Protein AF-0000000077430420 (afdb_homodimer)

Secondary structure (DSSP, 8-state):
-----------------------TTSGGGGGGS-----------------------SS----S-GGGSSEEE---SS-GGG-SEEESSTTSPPP--HHHHHHHHHHHHHS---TTT----SSGGGTT-EEEEEESHHHHHHHHHHHHHHHHTSSS-S-PPPSSS-SPP---TTSSSEEEE--TTSSS--SSSS-S-TTTTT---TTS-HHHHHHHHHHHHHHHHHSTTTTS-EEEEEGGGTEEEEEEE-SSSS-GGGGGGGTT-TT--S--SHHHHIIIIIHHHHHHHHHHHHHHHTTGGGTTHHHHHHTTSSS--------THHHHTTS-TTSSS---SEEEE--HHHHHHHHHHHHHHHHTPPP-SSS-TTTT-PPPHHHHHHHHHHHHHHHHHHHHHS--HHHHHHHHHHHTT----TTGGG---PPEEEEEPPP-PSS-SSS-HHHHHHHHHHHHHIIIIITTS----S---HHHHHHHHHHHHHEEEE-HHHHTTT-GGGBSSSS-B-IIIIIHHHHHHHHHHHHHHHHHHHHHHHHT-/-----------------------TTSGGGGGGS-----------------------SS----S-GGGSSEEE---SS-GGG-SEEESSTTSPPP--HHHHHHHHHHHHHS---TTT----SSGGGTT-EEEEEESHHHHHHHHHHHHHHHHTSSS-S-PPPSSS-SPP---TTSSSEEEE--TTSS----S-SSS-TTTTT---TTS-HHHHHHHHHHHHHHHHHSTTTTS-EEEEEGGGTEEEEEEE-SSSS-GGGGGGGTT-TT--S--SHHHHIIIIIHHHHHHHHHHHHHHHTTGGGTTHHHHHHTTSSS--------THHHHTTS-TTSSS---SEEEE--HHHHHHHHHHHHHHHHTPPP-SSS-TTTT-PPPHHHHHHHHHHHHHHHHHHHHHS--HHHHHHHHHHHTT----TTGGG---PPEEEEEPPP-PSS-SSS-HHHHHHHHHHHHHIIIIITTS----S---HHHHHHHHHHHHHEEEE-HHHHTTT-GGGBSSSS-B-IIIIIHHHHHHHHHHHHHHHHHHHHHHHHT-

Structure (mmCIF, N/CA/C/O backbone):
data_AF-0000000077430420-model_v1
#
loop_
_entity.id
_entity.type
_entity.pdbx_description
1 polymer 'Uncharacterized protein'
#
loop_
_atom_site.group_PDB
_atom_site.id
_atom_site.type_symbol
_atom_site.label_atom_id
_atom_site.label_alt_id
_atom_site.label_comp_id
_atom_site.label_asym_id
_atom_site.label_entity_id
_atom_site.label_seq_id
_atom_site.pdbx_PDB_ins_code
_atom_site.Cartn_x
_atom_site.Cartn_y
_atom_site.Cartn_z
_atom_site.occupancy
_atom_site.B_iso_or_equiv
_atom_site.auth_seq_id
_atom_site.auth_comp_id
_atom_site.auth_asym_id
_atom_site.auth_atom_id
_atom_site.pdbx_PDB_model_num
ATOM 1 N N . MET A 1 1 ? -30.703 -4.188 -55.469 1 21.62 1 MET A N 1
ATOM 2 C CA . MET A 1 1 ? -31.484 -5.059 -54.594 1 21.62 1 MET A CA 1
ATOM 3 C C . MET A 1 1 ? -31.562 -4.5 -53.188 1 21.62 1 MET A C 1
ATOM 5 O O . MET A 1 1 ? -30.531 -4.094 -52.625 1 21.62 1 MET A O 1
ATOM 9 N N . GLU A 1 2 ? -32.75 -4.137 -52.625 1 20.7 2 GLU A N 1
ATOM 10 C CA . GLU A 1 2 ? -33.375 -3.219 -51.688 1 20.7 2 GLU A CA 1
ATOM 11 C C . GLU A 1 2 ? -33.125 -3.67 -50.25 1 20.7 2 GLU A C 1
ATOM 13 O O . GLU A 1 2 ? -33.562 -4.758 -49.844 1 20.7 2 GLU A O 1
ATOM 18 N N . LYS A 1 3 ? -31.875 -3.406 -49.688 1 22.44 3 LYS A N 1
ATOM 19 C CA . LYS A 1 3 ? -31.109 -3.887 -48.531 1 22.44 3 LYS A CA 1
ATOM 20 C C . LYS A 1 3 ? -31.859 -3.65 -47.25 1 22.44 3 LYS A C 1
ATOM 22 O O . LYS A 1 3 ? -32.031 -2.506 -46.812 1 22.44 3 LYS A O 1
ATOM 27 N N . GLU A 1 4 ? -33.031 -4.453 -46.906 1 20.36 4 GLU A N 1
ATOM 28 C CA . GLU A 1 4 ? -34.125 -4.418 -45.969 1 20.36 4 GLU A CA 1
ATOM 29 C C . GLU A 1 4 ? -33.656 -4.211 -44.531 1 20.36 4 GLU A C 1
ATOM 31 O O . GLU A 1 4 ? -32.625 -4.762 -44.125 1 20.36 4 GLU A O 1
ATOM 36 N N . GLY A 1 5 ? -34.156 -3.211 -43.75 1 19.45 5 GLY A N 1
ATOM 37 C CA . GLY A 1 5 ? -34.094 -2.316 -42.594 1 19.45 5 GLY A CA 1
ATOM 38 C C . GLY A 1 5 ? -34.469 -2.982 -41.281 1 19.45 5 GLY A C 1
ATOM 39 O O . GLY A 1 5 ? -35.594 -3.494 -41.156 1 19.45 5 GLY A O 1
ATOM 40 N N . TRP A 1 6 ? -33.562 -3.775 -40.531 1 18.42 6 TRP A N 1
ATOM 41 C CA . TRP A 1 6 ? -33.75 -4.711 -39.406 1 18.42 6 TRP A CA 1
ATOM 42 C C . TRP A 1 6 ? -34.5 -4.062 -38.25 1 18.42 6 TRP A C 1
ATOM 44 O O . TRP A 1 6 ? -34.125 -3.012 -37.75 1 18.42 6 TRP A O 1
ATOM 54 N N . LYS A 1 7 ? -35.844 -4.242 -38.156 1 18.78 7 LYS A N 1
ATOM 55 C CA . LYS A 1 7 ? -36.875 -3.674 -37.312 1 18.78 7 LYS A CA 1
ATOM 56 C C . LYS A 1 7 ? -36.656 -4.012 -35.844 1 18.78 7 LYS A C 1
ATOM 58 O O . LYS A 1 7 ? -36.219 -5.121 -35.531 1 18.78 7 LYS A O 1
ATOM 63 N N . GLU A 1 8 ? -36.75 -3.066 -34.812 1 18.92 8 GLU A N 1
ATOM 64 C CA . GLU A 1 8 ? -36.5 -2.791 -33.375 1 18.92 8 GLU A CA 1
ATOM 65 C C . GLU A 1 8 ? -37.5 -3.537 -32.5 1 18.92 8 GLU A C 1
ATOM 67 O O . GLU A 1 8 ? -38.719 -3.32 -32.625 1 18.92 8 GLU A O 1
ATOM 72 N N . PRO A 1 9 ? -37.406 -4.898 -32.156 1 19.58 9 PRO A N 1
ATOM 73 C CA . PRO A 1 9 ? -38.531 -5.625 -31.594 1 19.58 9 PRO A CA 1
ATOM 74 C C . PRO A 1 9 ? -39.031 -5.027 -30.281 1 19.58 9 PRO A C 1
ATOM 76 O O . PRO A 1 9 ? -38.25 -4.395 -29.562 1 19.58 9 PRO A O 1
ATOM 79 N N . SER A 1 10 ? -40.344 -4.754 -30.047 1 18.23 10 SER A N 1
ATOM 80 C CA . SER A 1 10 ? -41.25 -4.066 -29.125 1 18.23 10 SER A CA 1
ATOM 81 C C . SER A 1 10 ? -41.312 -4.781 -27.781 1 18.23 10 SER A C 1
ATOM 83 O O . SER A 1 10 ? -41.562 -5.988 -27.719 1 18.23 10 SER A O 1
ATOM 85 N N . LEU A 1 11 ? -40.656 -4.293 -26.656 1 18 11 LEU A N 1
ATOM 86 C CA . LEU A 1 11 ? -40.406 -4.664 -25.266 1 18 11 LEU A CA 1
ATOM 87 C C . LEU A 1 11 ? -41.719 -4.816 -24.484 1 18 11 LEU A C 1
ATOM 89 O O . LEU A 1 11 ? -41.781 -4.43 -23.312 1 18 11 LEU A O 1
ATOM 93 N N . GLU A 1 12 ? -42.812 -5.086 -25.062 1 17.66 12 GLU A N 1
ATOM 94 C CA . GLU A 1 12 ? -44.094 -4.91 -24.391 1 17.66 12 GLU A CA 1
ATOM 95 C C . GLU A 1 12 ? -44.188 -5.812 -23.172 1 17.66 12 GLU A C 1
ATOM 97 O O . GLU A 1 12 ? -44.656 -5.383 -22.109 1 17.66 12 GLU A O 1
ATOM 102 N N . GLU A 1 13 ? -44.219 -7.148 -23.266 1 17.09 13 GLU A N 1
ATOM 103 C CA . GLU A 1 13 ? -45.25 -7.945 -22.594 1 17.09 13 GLU A CA 1
ATOM 104 C C . GLU A 1 13 ? -44.875 -8.211 -21.141 1 17.09 13 GLU A C 1
ATOM 106 O O . GLU A 1 13 ? -45.531 -9.008 -20.469 1 17.09 13 GLU A O 1
ATOM 111 N N . ALA A 1 14 ? -43.688 -7.875 -20.625 1 17 14 ALA A N 1
ATOM 112 C CA . ALA A 1 14 ? -43.312 -8.672 -19.453 1 17 14 ALA A CA 1
ATOM 113 C C . ALA A 1 14 ? -44.156 -8.305 -18.234 1 17 14 ALA A C 1
ATOM 115 O O . ALA A 1 14 ? -43.906 -7.289 -17.594 1 17 14 ALA A O 1
ATOM 116 N N . GLY A 1 15 ? -45.406 -8.445 -18.234 1 16.88 15 GLY A N 1
ATOM 117 C CA . GLY A 1 15 ? -46.469 -8.047 -17.328 1 16.88 15 GLY A CA 1
ATOM 118 C C . GLY A 1 15 ? -46.25 -8.531 -15.914 1 16.88 15 GLY A C 1
ATOM 119 O O . GLY A 1 15 ? -46.156 -7.719 -14.984 1 16.88 15 GLY A O 1
ATOM 120 N N . GLN A 1 16 ? -46.844 -9.688 -15.305 1 16.81 16 GLN A N 1
ATOM 121 C CA . GLN A 1 16 ? -47.906 -9.75 -14.305 1 16.81 16 GLN A CA 1
ATOM 122 C C . GLN A 1 16 ? -47.344 -10.117 -12.938 1 16.81 16 GLN A C 1
ATOM 124 O O . GLN A 1 16 ? -47.844 -9.625 -11.906 1 16.81 16 GLN A O 1
ATOM 129 N N . SER A 1 17 ? -46.562 -11.273 -12.664 1 17.3 17 SER A N 1
ATOM 130 C CA . SER A 1 17 ? -46.969 -12.18 -11.602 1 17.3 17 SER A CA 1
ATOM 131 C C . SER A 1 17 ? -46.531 -11.656 -10.234 1 17.3 17 SER A C 1
ATOM 133 O O . SER A 1 17 ? -45.344 -11.469 -9.984 1 17.3 17 SER A O 1
ATOM 135 N N . GLN A 1 18 ? -47.25 -10.852 -9.305 1 17.19 18 GLN A N 1
ATOM 136 C CA . GLN A 1 18 ? -47.219 -10.055 -8.086 1 17.19 18 GLN A CA 1
ATOM 137 C C . GLN A 1 18 ? -46.938 -10.922 -6.859 1 17.19 18 GLN A C 1
ATOM 139 O O . GLN A 1 18 ? -46.562 -10.406 -5.801 1 17.19 18 GLN A O 1
ATOM 144 N N . GLN A 1 19 ? -47.344 -12.219 -6.77 1 16.88 19 GLN A N 1
ATOM 145 C CA . GLN A 1 19 ? -48.094 -12.531 -5.555 1 16.88 19 GLN A CA 1
ATOM 146 C C . GLN A 1 19 ? -47.188 -12.531 -4.332 1 16.88 19 GLN A C 1
ATOM 148 O O . GLN A 1 19 ? -47.438 -11.828 -3.352 1 16.88 19 GLN A O 1
ATOM 153 N N . ASN A 1 20 ? -46.906 -13.797 -3.547 1 17.22 20 ASN A N 1
ATOM 154 C CA . ASN A 1 20 ? -47.281 -14.297 -2.229 1 17.22 20 ASN A CA 1
ATOM 155 C C . ASN A 1 20 ? -46.094 -14.25 -1.257 1 17.22 20 ASN A C 1
ATOM 157 O O . ASN A 1 20 ? -45.344 -15.219 -1.155 1 17.22 20 ASN A O 1
ATOM 161 N N . ASN A 1 21 ? -45.156 -13.336 -1.229 1 17.12 21 ASN A N 1
ATOM 162 C CA . ASN A 1 21 ? -43.844 -13.516 -0.627 1 17.12 21 ASN A CA 1
ATOM 163 C C . ASN A 1 21 ? -43.906 -13.477 0.896 1 17.12 21 ASN A C 1
ATOM 165 O O . ASN A 1 21 ? -43.469 -12.516 1.518 1 17.12 21 ASN A O 1
ATOM 169 N N . GLY A 1 22 ? -45.031 -13.93 1.581 1 17.58 22 GLY A N 1
ATOM 170 C CA . GLY A 1 22 ? -45.344 -13.625 2.961 1 17.58 22 GLY A CA 1
ATOM 171 C C . GLY A 1 22 ? -44.312 -14.102 3.953 1 17.58 22 GLY A C 1
ATOM 172 O O . GLY A 1 22 ? -43.812 -13.312 4.762 1 17.58 22 GLY A O 1
ATOM 173 N N . SER A 1 23 ? -44.344 -15.406 4.559 1 18.11 23 SER A N 1
ATOM 174 C CA . SER A 1 23 ? -44.594 -15.891 5.914 1 18.11 23 SER A CA 1
ATOM 175 C C . SER A 1 23 ? -43.281 -16.172 6.641 1 18.11 23 SER A C 1
ATOM 177 O O . SER A 1 23 ? -43.25 -16.281 7.867 1 18.11 23 SER A O 1
ATOM 179 N N . ILE A 1 24 ? -42.219 -16.766 6.047 1 17.95 24 ILE A N 1
ATOM 180 C CA . ILE A 1 24 ? -41.469 -17.75 6.816 1 17.95 24 ILE A CA 1
ATOM 181 C C . ILE A 1 24 ? -40.5 -17.016 7.77 1 17.95 24 ILE A C 1
ATOM 183 O O . ILE A 1 24 ? -39.281 -17.047 7.578 1 17.95 24 ILE A O 1
ATOM 187 N N . TYR A 1 25 ? -40.656 -15.742 8.164 1 18.77 25 TYR A N 1
ATOM 188 C CA . TYR A 1 25 ? -39.719 -14.953 8.945 1 18.77 25 TYR A CA 1
ATOM 189 C C . TYR A 1 25 ? -39.625 -15.461 10.383 1 18.77 25 TYR A C 1
ATOM 191 O O . TYR A 1 25 ? -38.875 -14.922 11.195 1 18.77 25 TYR A O 1
ATOM 199 N N . SER A 1 26 ? -40.656 -16.203 10.852 1 18.73 26 SER A N 1
ATOM 200 C CA . SER A 1 26 ? -40.938 -16.203 12.281 1 18.73 26 SER A CA 1
ATOM 201 C C . SER A 1 26 ? -39.844 -16.922 13.07 1 18.73 26 SER A C 1
ATOM 203 O O . SER A 1 26 ? -39.469 -16.469 14.148 1 18.73 26 SER A O 1
ATOM 205 N N . SER A 1 27 ? -39.625 -18.25 12.758 1 18.66 27 SER A N 1
ATOM 206 C CA . SER A 1 27 ? -39.344 -19.266 13.766 1 18.66 27 SER A CA 1
ATOM 207 C C . SER A 1 27 ? -37.906 -19.109 14.32 1 18.66 27 SER A C 1
ATOM 209 O O . SER A 1 27 ? -37.594 -19.703 15.344 1 18.66 27 SER A O 1
ATOM 211 N N . ILE A 1 28 ? -36.969 -18.703 13.492 1 17.86 28 ILE A N 1
ATOM 212 C CA . ILE A 1 28 ? -35.625 -19.125 13.891 1 17.86 28 ILE A CA 1
ATOM 213 C C . ILE A 1 28 ? -35.156 -18.328 15.109 1 17.86 28 ILE A C 1
ATOM 215 O O . ILE A 1 28 ? -34 -18.422 15.516 1 17.86 28 ILE A O 1
ATOM 219 N N . TYR A 1 29 ? -36.094 -17.531 15.711 1 19.05 29 TYR A N 1
ATOM 220 C CA . TYR A 1 29 ? -35.75 -16.672 16.844 1 19.05 29 TYR A CA 1
ATOM 221 C C . TYR A 1 29 ? -35.375 -17.5 18.062 1 19.05 29 TYR A C 1
ATOM 223 O O . TYR A 1 29 ? -34.594 -17.078 18.906 1 19.05 29 TYR A O 1
ATOM 231 N N . ASP A 1 30 ? -36.219 -18.531 18.266 1 19.25 30 ASP A N 1
ATOM 232 C CA . ASP A 1 30 ? -36.375 -19.047 19.625 1 19.25 30 ASP A CA 1
ATOM 233 C C . ASP A 1 30 ? -35.062 -19.656 20.125 1 19.25 30 ASP A C 1
ATOM 235 O O . ASP A 1 30 ? -34.844 -19.688 21.344 1 19.25 30 ASP A O 1
ATOM 239 N N . LEU A 1 31 ? -34.5 -20.531 19.266 1 18.16 31 LEU A N 1
ATOM 240 C CA . LEU A 1 31 ? -33.688 -21.547 19.906 1 18.16 31 LEU A CA 1
ATOM 241 C C . LEU A 1 31 ? -32.5 -20.938 20.609 1 18.16 31 LEU A C 1
ATOM 243 O O . LEU A 1 31 ? -31.734 -21.641 21.281 1 18.16 31 LEU A O 1
ATOM 247 N N . ILE A 1 32 ? -32.125 -19.719 20.266 1 19.44 32 ILE A N 1
ATOM 248 C CA . ILE A 1 32 ? -30.797 -19.297 20.734 1 19.44 32 ILE A CA 1
ATOM 249 C C . ILE A 1 32 ? -30.828 -19.125 22.25 1 19.44 32 ILE A C 1
ATOM 251 O O . ILE A 1 32 ? -29.984 -18.406 22.812 1 19.44 32 ILE A O 1
ATOM 255 N N . ASN A 1 33 ? -31.969 -19.438 22.828 1 18.75 33 ASN A N 1
ATOM 256 C CA . ASN A 1 33 ? -32.062 -18.906 24.172 1 18.75 33 ASN A CA 1
ATOM 257 C C . ASN A 1 33 ? -31.016 -19.531 25.094 1 18.75 33 ASN A C 1
ATOM 259 O O . ASN A 1 33 ? -30.359 -18.812 25.859 1 18.75 33 ASN A O 1
ATOM 263 N N . ASN A 1 34 ? -31.25 -20.797 25.578 1 17.89 34 ASN A N 1
ATOM 264 C CA . ASN A 1 34 ? -31.172 -21.156 26.984 1 17.89 34 ASN A CA 1
ATOM 265 C C . ASN A 1 34 ? -29.734 -21.484 27.406 1 17.89 34 ASN A C 1
ATOM 267 O O . ASN A 1 34 ? -29.484 -21.75 28.578 1 17.89 34 ASN A O 1
ATOM 271 N N . GLN A 1 35 ? -28.938 -22.219 26.609 1 18.64 35 GLN A N 1
ATOM 272 C CA . GLN A 1 35 ? -28.109 -23.156 27.344 1 18.64 35 GLN A CA 1
ATOM 273 C C . GLN A 1 35 ? -27.078 -22.438 28.203 1 18.64 35 GLN A C 1
ATOM 275 O O . GLN A 1 35 ? -26.625 -21.344 27.844 1 18.64 35 GLN A O 1
ATOM 280 N N . GLY A 1 36 ? -26.859 -22.922 29.531 1 19.05 36 GLY A N 1
ATOM 281 C CA . GLY A 1 36 ? -26.141 -22.625 30.75 1 19.05 36 GLY A CA 1
ATOM 282 C C . GLY A 1 36 ? -24.641 -22.453 30.531 1 19.05 36 GLY A C 1
ATOM 283 O O . GLY A 1 36 ? -23.969 -23.406 30.125 1 19.05 36 GLY A O 1
ATOM 284 N N . LEU A 1 37 ? -24.25 -21.344 30.031 1 19.61 37 LEU A N 1
ATOM 285 C CA . LEU A 1 37 ? -22.875 -21 29.672 1 19.61 37 LEU A CA 1
ATOM 286 C C . LEU A 1 37 ? -21.938 -21.297 30.828 1 19.61 37 LEU A C 1
ATOM 288 O O . LEU A 1 37 ? -21.953 -20.625 31.859 1 19.61 37 LEU A O 1
ATOM 292 N N . ARG A 1 38 ? -21.734 -22.672 31.047 1 18.03 38 ARG A N 1
ATOM 293 C CA . ARG A 1 38 ? -20.781 -23.062 32.094 1 18.03 38 ARG A CA 1
ATOM 294 C C . ARG A 1 38 ? -19.453 -22.344 31.906 1 18.03 38 ARG A C 1
ATOM 296 O O . ARG A 1 38 ? -18.984 -22.172 30.781 1 18.03 38 ARG A O 1
ATOM 303 N N . GLU A 1 39 ? -18.859 -21.672 32.906 1 19.08 39 GLU A N 1
ATOM 304 C CA . GLU A 1 39 ? -17.781 -20.75 33.25 1 19.08 39 GLU A CA 1
ATOM 305 C C . GLU A 1 39 ? -16.422 -21.391 33 1 19.08 39 GLU A C 1
ATOM 307 O O . GLU A 1 39 ? -15.391 -20.781 33.312 1 19.08 39 GLU A O 1
ATOM 312 N N . THR A 1 40 ? -16.312 -22.531 32.281 1 18.31 40 THR A N 1
ATOM 313 C CA . THR A 1 40 ? -15.047 -23.141 32.656 1 18.31 40 THR A CA 1
ATOM 314 C C . THR A 1 40 ? -13.867 -22.266 32.25 1 18.31 40 THR A C 1
ATOM 316 O O . THR A 1 40 ? -13.875 -21.656 31.172 1 18.31 40 THR A O 1
ATOM 319 N N . SER A 1 41 ? -12.852 -21.969 33.156 1 19.23 41 SER A N 1
ATOM 320 C CA . SER A 1 41 ? -11.68 -21.141 33.438 1 19.23 41 SER A CA 1
ATOM 321 C C . SER A 1 41 ? -10.523 -21.5 32.5 1 19.23 41 SER A C 1
ATOM 323 O O . SER A 1 41 ? -9.43 -20.953 32.625 1 19.23 41 SER A O 1
ATOM 325 N N . SER A 1 42 ? -10.656 -22.484 31.578 1 17.48 42 SER A N 1
ATOM 326 C CA . SER A 1 42 ? -9.336 -23 31.25 1 17.48 42 SER A CA 1
ATOM 327 C C . SER A 1 42 ? -8.508 -21.938 30.516 1 17.48 42 SER A C 1
ATOM 329 O O . SER A 1 42 ? -8.867 -21.5 29.422 1 17.48 42 SER A O 1
ATOM 331 N N . LYS A 1 43 ? -7.598 -21.203 31.203 1 21.88 43 LYS A N 1
ATOM 332 C CA . LYS A 1 43 ? -6.57 -20.172 31.094 1 21.88 43 LYS A CA 1
ATOM 333 C C . LYS A 1 43 ? -5.48 -20.594 30.109 1 21.88 43 LYS A C 1
ATOM 335 O O . LYS A 1 43 ? -4.57 -19.812 29.812 1 21.88 43 LYS A O 1
ATOM 340 N N . ASP A 1 44 ? -5.316 -21.859 29.812 1 18.52 44 ASP A N 1
ATOM 341 C CA . ASP A 1 44 ? -3.926 -22.281 29.641 1 18.52 44 ASP A CA 1
ATOM 342 C C . ASP A 1 44 ? -3.326 -21.688 28.375 1 18.52 44 ASP A C 1
ATOM 344 O O . ASP A 1 44 ? -2.283 -21.031 28.406 1 18.52 44 ASP A O 1
ATOM 348 N N . THR A 1 45 ? -3.148 -22.625 27.312 1 19.73 45 THR A N 1
ATOM 349 C CA . THR A 1 45 ? -1.874 -22.828 26.641 1 19.73 45 THR A CA 1
ATOM 350 C C . THR A 1 45 ? -1.729 -21.875 25.453 1 19.73 45 THR A C 1
ATOM 352 O O . THR A 1 45 ? -0.849 -22.062 24.609 1 19.73 45 THR A O 1
ATOM 355 N N . PHE A 1 46 ? -2.621 -21.109 25.328 1 19.92 46 PHE A N 1
ATOM 356 C CA . PHE A 1 46 ? -2.486 -20.406 24.047 1 19.92 46 PHE A CA 1
ATOM 357 C C . PHE A 1 46 ? -1.13 -19.719 23.953 1 19.92 46 PHE A C 1
ATOM 359 O O . PHE A 1 46 ? -0.943 -18.625 24.484 1 19.92 46 PHE A O 1
ATOM 366 N N . ASP A 1 47 ? -0.075 -20.547 23.938 1 18.58 47 ASP A N 1
ATOM 367 C CA . ASP A 1 47 ? 1.355 -20.266 24.016 1 18.58 47 ASP A CA 1
ATOM 368 C C . ASP A 1 47 ? 1.795 -19.359 22.859 1 1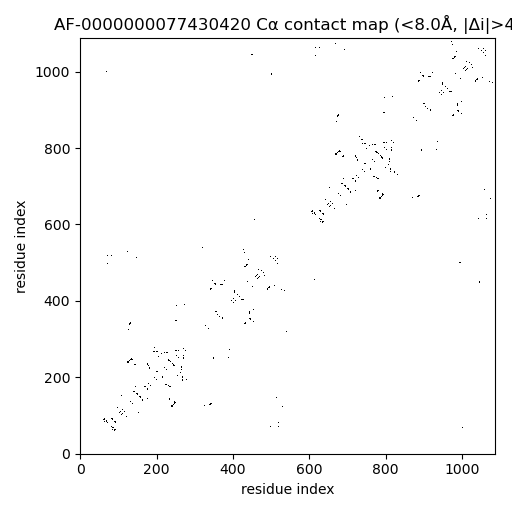8.58 47 ASP A C 1
ATOM 370 O O . ASP A 1 47 ? 2.438 -18.328 23.078 1 18.58 47 ASP A O 1
ATOM 374 N N . GLN A 1 48 ? 1.991 -20.047 21.641 1 18.47 48 GLN A N 1
ATOM 375 C CA . GLN A 1 48 ? 3.193 -19.719 20.875 1 18.47 48 GLN A CA 1
ATOM 376 C C . GLN A 1 48 ? 3.006 -18.438 20.078 1 18.47 48 GLN A C 1
ATOM 378 O O . GLN A 1 48 ? 2.408 -18.453 19 1 18.47 48 GLN A O 1
ATOM 383 N N . THR A 1 49 ? 2.514 -17.531 20.562 1 23.06 49 THR A N 1
ATOM 384 C CA . THR A 1 49 ? 2.594 -16.188 20 1 23.06 49 THR A CA 1
ATOM 385 C C . THR A 1 49 ? 4.008 -15.891 19.5 1 23.06 49 THR A C 1
ATOM 387 O O . THR A 1 49 ? 4.93 -15.727 20.297 1 23.06 49 THR A O 1
ATOM 390 N N . GLN A 1 50 ? 4.418 -16.5 18.406 1 20.47 50 GLN A N 1
ATOM 391 C CA . GLN A 1 50 ? 5.77 -16.172 17.969 1 20.47 50 GLN A CA 1
ATOM 392 C C . GLN A 1 50 ? 5.992 -14.664 17.969 1 20.47 50 GLN A C 1
ATOM 394 O O . GLN A 1 50 ? 5.445 -13.945 17.125 1 20.47 50 GLN A O 1
ATOM 399 N N . ARG A 1 51 ? 5.949 -14.102 18.969 1 23.27 51 ARG A N 1
ATOM 400 C CA . ARG A 1 51 ? 6.648 -12.883 19.359 1 23.27 51 ARG A CA 1
ATOM 401 C C . ARG A 1 51 ? 7.984 -12.766 18.625 1 23.27 51 ARG A C 1
ATOM 403 O O . ARG A 1 51 ? 8.797 -13.688 18.672 1 23.27 51 ARG A O 1
ATOM 410 N N . ILE A 1 52 ? 8.008 -12.016 17.641 1 23.47 52 ILE A N 1
ATOM 411 C CA . ILE A 1 52 ? 9.406 -11.789 17.266 1 23.47 52 ILE A CA 1
ATOM 412 C C . ILE A 1 52 ? 10.219 -11.477 18.531 1 23.47 52 ILE A C 1
ATOM 414 O O . ILE A 1 52 ? 9.969 -10.477 19.203 1 23.47 52 ILE A O 1
ATOM 418 N N . SER A 1 53 ? 10.445 -12.477 19.219 1 23.89 53 SER A N 1
ATOM 419 C CA . SER A 1 53 ? 11.508 -12.422 20.219 1 23.89 53 SER A CA 1
ATOM 420 C C . SER A 1 53 ? 12.695 -11.609 19.719 1 23.89 53 SER A C 1
ATOM 422 O O . SER A 1 53 ? 13.297 -11.938 18.703 1 23.89 53 SER A O 1
ATOM 424 N N . PHE A 1 54 ? 12.477 -10.359 20.094 1 24.17 54 PHE A N 1
ATOM 425 C CA . PHE A 1 54 ? 13.719 -9.594 19.984 1 24.17 54 PHE A CA 1
ATOM 426 C C . PHE A 1 54 ? 14.844 -10.281 20.75 1 24.17 54 PHE A C 1
ATOM 428 O O . PHE A 1 54 ? 14.891 -10.211 21.984 1 24.17 54 PHE A O 1
ATOM 435 N N . VAL A 1 55 ? 15.289 -11.477 20.438 1 25.56 55 VAL A N 1
ATOM 436 C CA . VAL A 1 55 ? 16.562 -11.977 20.938 1 25.56 55 VAL A CA 1
ATOM 437 C C . VAL A 1 55 ? 17.609 -10.867 20.875 1 25.56 55 VAL A C 1
ATOM 439 O O . VAL A 1 55 ? 17.594 -10.031 19.969 1 25.56 55 VAL A O 1
ATOM 442 N N . GLY A 1 56 ? 18.203 -10.484 21.984 1 27.25 56 GLY A N 1
ATOM 443 C CA . GLY A 1 56 ? 19.469 -9.797 22.203 1 27.25 56 GLY A CA 1
ATOM 444 C C . GLY A 1 56 ? 20.422 -9.891 21.031 1 27.25 56 GLY A C 1
ATOM 445 O O . GLY A 1 56 ? 20.391 -10.867 20.281 1 27.25 56 GLY A O 1
ATOM 446 N N . SER A 1 57 ? 20.859 -8.602 20.609 1 31.38 57 SER A N 1
ATOM 447 C CA . SER A 1 57 ? 21.797 -8.398 19.5 1 31.38 57 SER A CA 1
ATOM 448 C C . SER A 1 57 ? 22.922 -9.422 19.547 1 31.38 57 SER A C 1
ATOM 450 O O . SER A 1 57 ? 23.938 -9.219 20.203 1 31.38 57 SER A O 1
ATOM 452 N N . SER A 1 58 ? 22.688 -10.484 19.844 1 31 58 SER A N 1
ATOM 453 C CA . SER A 1 58 ? 23.688 -11.094 18.984 1 31 58 SER A CA 1
ATOM 454 C C . SER A 1 58 ? 23.5 -10.68 17.531 1 31 58 SER A C 1
ATOM 456 O O . SER A 1 58 ? 22.406 -10.227 17.156 1 31 58 SER A O 1
ATOM 458 N N . LYS A 1 59 ? 24.281 -10.703 16.594 1 36.25 59 LYS A N 1
ATOM 459 C CA . LYS A 1 59 ? 24.188 -10.461 15.156 1 36.25 59 LYS A CA 1
ATOM 460 C C . LYS A 1 59 ? 22.812 -10.867 14.625 1 36.25 59 LYS A C 1
ATOM 462 O O . LYS A 1 59 ? 22.547 -12.055 14.43 1 36.25 59 LYS A O 1
ATOM 467 N N . SER A 1 60 ? 21.578 -10.336 15.109 1 44.06 60 SER A N 1
ATOM 468 C CA . SER A 1 60 ? 20.219 -10.703 14.742 1 44.06 60 SER A CA 1
ATOM 469 C C . SER A 1 60 ? 20.094 -10.945 13.242 1 44.06 60 SER A C 1
ATOM 471 O O . SER A 1 60 ? 20.328 -10.039 12.438 1 44.06 60 SER A O 1
ATOM 473 N N . HIS A 1 61 ? 20.312 -11.953 12.727 1 54.59 61 HIS A N 1
ATOM 474 C CA . HIS A 1 61 ? 20.297 -12.547 11.398 1 54.59 61 HIS A CA 1
ATOM 475 C C . HIS A 1 61 ? 18.953 -12.289 10.703 1 54.59 61 HIS A C 1
ATOM 477 O O . HIS A 1 61 ? 17.891 -12.469 11.305 1 54.59 61 HIS A O 1
ATOM 483 N N . CYS A 1 62 ? 18.922 -11.547 9.727 1 74.56 62 CYS A N 1
ATOM 484 C CA . CYS A 1 62 ? 17.812 -11.375 8.789 1 74.56 62 CYS A CA 1
ATOM 485 C C . CYS A 1 62 ? 17.062 -12.688 8.594 1 74.56 62 CYS A C 1
ATOM 487 O O . CYS A 1 62 ? 17.594 -13.641 8.023 1 74.56 62 CYS A O 1
ATOM 489 N N . LYS A 1 63 ? 15.938 -12.812 9.281 1 78.12 63 LYS A N 1
ATOM 490 C CA . LYS A 1 63 ? 15.18 -14.055 9.188 1 78.12 63 LYS A CA 1
ATOM 491 C C . LYS A 1 63 ? 14.547 -14.211 7.812 1 78.12 63 LYS A C 1
ATOM 493 O O . LYS A 1 63 ? 14.633 -15.273 7.195 1 78.12 63 LYS A O 1
ATOM 498 N N . ASN A 1 64 ? 13.969 -13.164 7.301 1 92.38 64 ASN A N 1
ATOM 499 C CA . ASN A 1 64 ? 13.336 -13.156 5.988 1 92.38 64 ASN A CA 1
ATOM 500 C C . ASN A 1 64 ? 13.523 -11.82 5.281 1 92.38 64 ASN A C 1
ATOM 502 O O . ASN A 1 64 ? 12.891 -10.828 5.637 1 92.38 64 ASN A O 1
ATOM 506 N N . PRO A 1 65 ? 14.383 -11.805 4.324 1 95.12 65 PRO A N 1
ATOM 507 C CA . PRO A 1 65 ? 14.672 -10.539 3.656 1 95.12 65 PRO A CA 1
ATOM 508 C C . PRO A 1 65 ? 13.43 -9.891 3.045 1 95.12 65 PRO A C 1
ATOM 510 O O . PRO A 1 65 ? 13.375 -8.664 2.908 1 95.12 65 PRO A O 1
ATOM 513 N N . PHE A 1 66 ? 12.453 -10.664 2.707 1 96.56 66 PHE A N 1
ATOM 514 C CA . PHE A 1 66 ? 11.273 -10.141 2.031 1 96.56 66 PHE A CA 1
ATOM 515 C C . PHE A 1 66 ? 10.312 -9.508 3.029 1 96.56 66 PHE A C 1
ATOM 517 O O . PHE A 1 66 ? 9.32 -8.883 2.637 1 96.56 66 PHE A O 1
ATOM 524 N N . LYS A 1 67 ? 10.633 -9.656 4.301 1 93.62 67 LYS A N 1
ATOM 525 C CA . LYS A 1 67 ? 9.82 -9.047 5.348 1 93.62 67 LYS A CA 1
ATOM 526 C C . LYS A 1 67 ? 10.477 -7.77 5.875 1 93.62 67 LYS A C 1
ATOM 528 O O . LYS A 1 67 ? 9.875 -7.035 6.66 1 93.62 67 LYS A O 1
ATOM 533 N N . GLU A 1 68 ? 11.641 -7.496 5.402 1 93.88 68 GLU A N 1
ATOM 534 C CA . GLU A 1 68 ? 12.352 -6.285 5.801 1 93.88 68 GLU A CA 1
ATOM 535 C C . GLU A 1 68 ? 11.969 -5.102 4.918 1 93.88 68 GLU A C 1
ATOM 537 O O . GLU A 1 68 ? 11.648 -5.281 3.74 1 93.88 68 GLU A O 1
ATOM 542 N N . PHE A 1 69 ? 12.023 -3.949 5.516 1 95.25 69 PHE A N 1
ATOM 543 C CA . PHE A 1 69 ? 11.859 -2.76 4.691 1 95.25 69 PHE A CA 1
ATOM 544 C C . PHE A 1 69 ? 12.93 -2.695 3.611 1 95.25 69 PHE A C 1
ATOM 546 O O . PHE A 1 69 ? 14.094 -3.029 3.859 1 95.25 69 PHE A O 1
ATOM 553 N N . GLY A 1 70 ? 12.516 -2.387 2.467 1 96 70 GLY A N 1
ATOM 554 C CA . GLY A 1 70 ? 13.406 -2.352 1.32 1 96 70 GLY A CA 1
ATOM 555 C C . GLY A 1 70 ? 12.742 -1.824 0.062 1 96 70 GLY A C 1
ATOM 556 O O . GLY A 1 70 ? 11.805 -1.035 0.137 1 96 70 GLY A O 1
ATOM 557 N N . TYR A 1 71 ? 13.367 -2.068 -1.058 1 95.44 71 TYR A N 1
ATOM 558 C CA . TYR A 1 71 ? 12.828 -1.643 -2.346 1 95.44 71 TYR A CA 1
ATOM 559 C C . TYR A 1 71 ? 13.078 -2.701 -3.414 1 95.44 71 TYR A C 1
ATOM 561 O O . TYR A 1 71 ? 13.953 -3.553 -3.264 1 95.44 71 TYR A O 1
ATOM 569 N N . LEU A 1 72 ? 12.211 -2.703 -4.375 1 95.75 72 LEU A N 1
ATOM 570 C CA . LEU A 1 72 ? 12.398 -3.576 -5.527 1 95.75 72 LEU A CA 1
ATOM 571 C C . LEU A 1 72 ? 13.367 -2.959 -6.531 1 95.75 72 LEU A C 1
ATOM 573 O O . LEU A 1 72 ? 13.055 -1.943 -7.156 1 95.75 72 LEU A O 1
ATOM 577 N N . ASN A 1 73 ? 14.516 -3.605 -6.641 1 94.31 73 ASN A N 1
ATOM 578 C CA . ASN A 1 73 ? 15.508 -3.148 -7.605 1 94.31 73 ASN A CA 1
ATOM 579 C C . ASN A 1 73 ? 15.117 -3.508 -9.031 1 94.31 73 ASN A C 1
ATOM 581 O O . ASN A 1 73 ? 14.664 -4.625 -9.297 1 94.31 73 ASN A O 1
ATOM 585 N N . HIS A 1 74 ? 15.289 -2.541 -9.891 1 92 74 HIS A N 1
ATOM 586 C CA . HIS A 1 74 ? 15.062 -2.775 -11.312 1 92 74 HIS A CA 1
ATOM 587 C C . HIS A 1 74 ? 16.344 -2.607 -12.109 1 92 74 HIS A C 1
ATOM 589 O O . HIS A 1 74 ? 16.922 -1.515 -12.156 1 92 74 HIS A O 1
ATOM 595 N N . ASP A 1 75 ? 16.766 -3.658 -12.656 1 89.62 75 ASP A N 1
ATOM 596 C CA . ASP A 1 75 ? 17.938 -3.66 -13.531 1 89.62 75 ASP A CA 1
ATOM 597 C C . ASP A 1 75 ? 17.625 -4.309 -14.875 1 89.62 75 ASP A C 1
ATOM 599 O O . ASP A 1 75 ? 17.578 -5.539 -14.984 1 89.62 75 ASP A O 1
ATOM 603 N N . PRO A 1 76 ? 17.5 -3.498 -15.844 1 82.12 76 PRO A N 1
ATOM 604 C CA . PRO A 1 76 ? 17.141 -4.051 -17.141 1 82.12 76 PRO A CA 1
ATOM 605 C C . PRO A 1 76 ? 18.281 -4.84 -17.797 1 82.12 76 PRO A C 1
ATOM 607 O O . PRO A 1 76 ? 18.031 -5.66 -18.672 1 82.12 76 PRO A O 1
ATOM 610 N N . LEU A 1 77 ? 19.484 -4.598 -17.391 1 85 77 LEU A N 1
ATOM 611 C CA . LEU A 1 77 ? 20.641 -5.203 -18.031 1 85 77 LEU A CA 1
ATOM 612 C C . LEU A 1 77 ? 21 -6.535 -17.375 1 85 77 LEU A C 1
ATOM 614 O O . LEU A 1 77 ? 21.438 -7.465 -18.047 1 85 77 LEU A O 1
ATOM 618 N N . GLU A 1 78 ? 20.734 -6.539 -16.109 1 88.69 78 GLU A N 1
ATOM 619 C CA . GLU A 1 78 ? 21.047 -7.75 -15.359 1 88.69 78 GLU A CA 1
ATOM 620 C C . GLU A 1 78 ? 19.797 -8.305 -14.664 1 88.69 78 GLU A C 1
ATOM 622 O O . GLU A 1 78 ? 19.562 -8.016 -13.492 1 88.69 78 GLU A O 1
ATOM 627 N N . PRO A 1 79 ? 19.188 -9.242 -15.273 1 86.81 79 PRO A N 1
ATOM 628 C CA . PRO A 1 79 ? 17.891 -9.75 -14.781 1 86.81 79 PRO A CA 1
ATOM 629 C C . PRO A 1 79 ? 17.984 -10.297 -13.359 1 86.81 79 PRO A C 1
ATOM 631 O O . PRO A 1 79 ? 17.031 -10.164 -12.586 1 86.81 79 PRO A O 1
ATOM 634 N N . ILE A 1 80 ? 19.078 -10.867 -13 1 88.12 80 ILE A N 1
ATOM 635 C CA . ILE A 1 80 ? 19.234 -11.516 -11.703 1 88.12 80 ILE A CA 1
ATOM 636 C C . ILE A 1 80 ? 19.219 -10.461 -10.594 1 88.12 80 ILE A C 1
ATOM 638 O O . ILE A 1 80 ? 18.938 -10.773 -9.438 1 88.12 80 ILE A O 1
ATOM 642 N N . LYS A 1 81 ? 19.438 -9.219 -10.922 1 91.5 81 LYS A N 1
ATOM 643 C CA . LYS A 1 81 ? 19.531 -8.141 -9.938 1 91.5 81 LYS A CA 1
ATOM 644 C C . LYS A 1 81 ? 18.141 -7.566 -9.641 1 91.5 81 LYS A C 1
ATOM 646 O O . LYS A 1 81 ? 17.984 -6.797 -8.688 1 91.5 81 LYS A O 1
ATOM 651 N N . ASN A 1 82 ? 17.172 -7.945 -10.461 1 94.25 82 ASN A N 1
ATOM 652 C CA . ASN A 1 82 ? 15.789 -7.551 -10.172 1 94.25 82 ASN A CA 1
ATOM 653 C C . ASN A 1 82 ? 15.234 -8.297 -8.961 1 94.25 82 ASN A C 1
ATOM 655 O O . ASN A 1 82 ? 14.664 -9.383 -9.102 1 94.25 82 ASN A O 1
ATOM 659 N N . ASN A 1 83 ? 15.43 -7.699 -7.82 1 95.94 83 ASN A N 1
ATOM 660 C CA . ASN A 1 83 ? 15.117 -8.328 -6.539 1 95.94 83 ASN A CA 1
ATOM 661 C C . ASN A 1 83 ? 14.828 -7.293 -5.457 1 95.94 83 ASN A C 1
ATOM 663 O O . ASN A 1 83 ? 14.969 -6.094 -5.691 1 95.94 83 ASN A O 1
ATOM 667 N N . TRP A 1 84 ? 14.258 -7.809 -4.375 1 96.94 84 TRP A N 1
ATOM 668 C CA . TRP A 1 84 ? 14.031 -6.961 -3.209 1 96.94 84 TRP A CA 1
ATOM 669 C C . TRP A 1 84 ? 15.328 -6.711 -2.455 1 96.94 84 TRP A C 1
ATOM 671 O O . TRP A 1 84 ? 16.047 -7.652 -2.102 1 96.94 84 TRP A O 1
ATOM 681 N N . ILE A 1 85 ? 15.625 -5.461 -2.221 1 96.12 85 ILE A N 1
ATOM 682 C CA . ILE A 1 85 ? 16.844 -5.086 -1.519 1 96.12 85 ILE A CA 1
ATOM 683 C C . ILE A 1 85 ? 16.5 -4.457 -0.172 1 96.12 85 ILE A C 1
ATOM 685 O O . ILE A 1 85 ? 16 -3.328 -0.117 1 96.12 85 ILE A O 1
ATOM 689 N N . PRO A 1 86 ? 16.766 -5.168 0.936 1 95.5 86 PRO A N 1
ATOM 690 C CA . PRO A 1 86 ? 16.531 -4.57 2.254 1 95.5 86 PRO A CA 1
ATOM 691 C C . PRO A 1 86 ? 17.438 -3.367 2.521 1 95.5 86 PRO A C 1
ATOM 693 O O . PRO A 1 86 ? 18.578 -3.342 2.076 1 95.5 86 PRO A O 1
ATOM 696 N N . PHE A 1 87 ? 16.938 -2.385 3.24 1 93.81 87 PHE A N 1
ATOM 697 C CA . PHE A 1 87 ? 17.75 -1.221 3.605 1 93.81 87 PHE A CA 1
ATOM 698 C C . PHE A 1 87 ? 18.766 -1.578 4.684 1 93.81 87 PHE A C 1
ATOM 700 O O . PHE A 1 87 ? 19.828 -0.97 4.762 1 93.81 87 PHE A O 1
ATOM 707 N N . ASP A 1 88 ? 18.375 -2.578 5.508 1 88.5 88 ASP A N 1
ATOM 708 C CA . ASP A 1 88 ? 19.297 -3.057 6.539 1 88.5 88 ASP A CA 1
ATOM 709 C C . ASP A 1 88 ? 20.469 -3.791 5.918 1 88.5 88 ASP A C 1
ATOM 711 O O . ASP A 1 88 ? 20.312 -4.875 5.355 1 88.5 88 ASP A O 1
ATOM 715 N N . SER A 1 89 ? 21.609 -3.305 6.094 1 84.69 89 SER A N 1
ATOM 716 C CA . SER A 1 89 ? 22.812 -3.85 5.465 1 84.69 89 SER A CA 1
ATOM 717 C C . SER A 1 89 ? 23.172 -5.215 6.043 1 84.69 89 SER A C 1
ATOM 719 O O . SER A 1 89 ? 23.906 -5.984 5.422 1 84.69 89 SER A O 1
ATOM 721 N N . ASN A 1 90 ? 22.594 -5.508 7.176 1 85.44 90 ASN A N 1
ATOM 722 C CA . ASN A 1 90 ? 22.875 -6.797 7.797 1 85.44 90 ASN A CA 1
ATOM 723 C C . ASN A 1 90 ? 21.953 -7.891 7.254 1 85.44 90 ASN A C 1
ATOM 725 O O . ASN A 1 90 ? 22.141 -9.07 7.562 1 85.44 90 ASN A O 1
ATOM 729 N N . CYS A 1 91 ? 21.078 -7.465 6.465 1 91.62 91 CYS A N 1
ATOM 730 C CA . CYS A 1 91 ? 20.172 -8.422 5.844 1 91.62 91 CYS A CA 1
ATOM 731 C C . CYS A 1 91 ? 20.422 -8.516 4.344 1 91.62 91 CYS A C 1
ATOM 733 O O . CYS A 1 91 ? 19.906 -7.703 3.574 1 91.62 91 CYS A O 1
ATOM 735 N N . GLU A 1 92 ? 21 -9.547 3.975 1 91.81 92 GLU A N 1
ATOM 736 C CA . GLU A 1 92 ? 21.328 -9.711 2.561 1 91.81 92 GLU A CA 1
ATOM 737 C C . GLU A 1 92 ? 20.094 -10.133 1.757 1 91.81 92 GLU A C 1
ATOM 739 O O . GLU A 1 92 ? 19.281 -10.93 2.229 1 91.81 92 GLU A O 1
ATOM 744 N N . PRO A 1 93 ? 20 -9.562 0.551 1 94.5 93 PRO A N 1
ATOM 745 C CA . PRO A 1 93 ? 18.938 -10.047 -0.325 1 94.5 93 PRO A CA 1
ATOM 746 C C . PRO A 1 93 ? 19.047 -11.547 -0.597 1 94.5 93 PRO A C 1
ATOM 748 O O . PRO A 1 93 ? 20.141 -12.109 -0.599 1 94.5 93 PRO A O 1
ATOM 751 N N . SER A 1 94 ? 17.906 -12.133 -0.79 1 93.06 94 SER A N 1
ATOM 752 C CA . SER A 1 94 ? 17.906 -13.547 -1.169 1 93.06 94 SER A CA 1
ATOM 753 C C . SER A 1 94 ? 18.453 -13.734 -2.578 1 93.06 94 SER A C 1
ATOM 755 O O . SER A 1 94 ? 18.172 -12.945 -3.475 1 93.06 94 SER A O 1
ATOM 757 N N . ASP A 1 95 ? 19.312 -14.734 -2.76 1 93.06 95 ASP A N 1
ATOM 758 C CA . ASP A 1 95 ? 19.812 -15.07 -4.09 1 93.06 95 ASP A CA 1
ATOM 759 C C . ASP A 1 95 ? 19.844 -16.578 -4.293 1 93.06 95 ASP A C 1
ATOM 761 O O . ASP A 1 95 ? 20.922 -17.172 -4.363 1 93.06 95 ASP A O 1
ATOM 765 N N . LEU A 1 96 ? 18.75 -17.094 -4.543 1 95.88 96 LEU A N 1
ATOM 766 C CA . LEU A 1 96 ? 18.656 -18.531 -4.754 1 95.88 96 LEU A CA 1
ATOM 767 C C . LEU A 1 96 ? 18.641 -18.875 -6.242 1 95.88 96 LEU A C 1
ATOM 769 O O . LEU A 1 96 ? 18.891 -20.016 -6.633 1 95.88 96 LEU A O 1
ATOM 773 N N . LEU A 1 97 ? 18.406 -17.859 -7.043 1 96.06 97 LEU A N 1
ATOM 774 C CA . LEU A 1 97 ? 18.359 -18.062 -8.492 1 96.06 97 LEU A CA 1
ATOM 775 C C . LEU A 1 97 ? 19.766 -18.234 -9.055 1 96.06 97 LEU A C 1
ATOM 777 O O . LEU A 1 97 ? 19.969 -19.047 -9.969 1 96.06 97 LEU A O 1
ATOM 781 N N . SER A 1 98 ? 20.734 -17.531 -8.484 1 94.44 98 SER A N 1
ATOM 782 C CA . SER A 1 98 ? 22.078 -17.562 -9.047 1 94.44 98 SER A CA 1
ATOM 783 C C . SER A 1 98 ? 22.688 -18.953 -8.984 1 94.44 98 SER A C 1
ATOM 785 O O . SER A 1 98 ? 23.141 -19.484 -10 1 94.44 98 SER A O 1
ATOM 787 N N . PRO A 1 99 ? 22.719 -19.547 -7.824 1 96.06 99 PRO A N 1
ATOM 788 C CA . PRO A 1 99 ? 23.266 -20.906 -7.785 1 96.06 99 PRO A CA 1
ATOM 789 C C . PRO A 1 99 ? 22.469 -21.891 -8.625 1 96.06 99 PRO A C 1
ATOM 791 O O . PRO A 1 99 ? 23.047 -22.812 -9.211 1 96.06 99 PRO A O 1
ATOM 794 N N . LEU A 1 100 ? 21.188 -21.734 -8.695 1 96.88 100 LEU A N 1
ATOM 795 C CA . LEU A 1 100 ? 20.359 -22.609 -9.531 1 96.88 100 LEU A CA 1
ATOM 796 C C . LEU A 1 100 ? 20.75 -22.469 -11 1 96.88 100 LEU A C 1
ATOM 798 O O . LEU A 1 100 ? 20.953 -23.469 -11.688 1 96.88 100 LEU A O 1
ATOM 802 N N . ILE A 1 101 ? 20.875 -21.266 -11.43 1 95 101 ILE A N 1
ATOM 803 C CA . ILE A 1 101 ? 21.219 -20.984 -12.82 1 95 101 ILE A CA 1
ATOM 804 C C . ILE A 1 101 ? 22.609 -21.516 -13.133 1 95 101 ILE A C 1
ATOM 806 O O . ILE A 1 101 ? 22.859 -22.062 -14.211 1 95 101 ILE A O 1
ATOM 810 N N . GLN A 1 102 ? 23.453 -21.359 -12.227 1 93.12 102 GLN A N 1
ATOM 811 C CA . GLN A 1 102 ? 24.812 -21.859 -12.414 1 93.12 102 GLN A CA 1
ATOM 812 C C . GLN A 1 102 ? 24.812 -23.391 -12.578 1 93.12 102 GLN A C 1
ATOM 814 O O . GLN A 1 102 ? 25.547 -23.922 -13.422 1 93.12 102 GLN A O 1
ATOM 819 N N . ASP A 1 103 ? 24.094 -24.016 -11.758 1 94.88 103 ASP A N 1
ATOM 820 C CA . ASP A 1 103 ? 23.969 -25.469 -11.867 1 94.88 103 ASP A CA 1
ATOM 821 C C . ASP A 1 103 ? 23.375 -25.859 -13.219 1 94.88 103 ASP A C 1
ATOM 823 O O . ASP A 1 103 ? 23.859 -26.812 -13.852 1 94.88 103 ASP A O 1
ATOM 827 N N . LEU A 1 104 ? 22.391 -25.141 -13.609 1 94.06 104 LEU A N 1
ATOM 828 C CA . LEU A 1 104 ? 21.75 -25.453 -14.883 1 94.06 104 LEU A CA 1
ATOM 829 C C . LEU A 1 104 ? 22.703 -25.219 -16.047 1 94.06 104 LEU A C 1
ATOM 831 O O . LEU A 1 104 ? 22.688 -25.969 -17.016 1 94.06 104 LEU A O 1
ATOM 835 N N . GLN A 1 105 ? 23.5 -24.234 -15.875 1 91.19 105 GLN A N 1
ATOM 836 C CA . GLN A 1 105 ? 24.531 -23.953 -16.859 1 91.19 105 GLN A CA 1
ATOM 837 C C . GLN A 1 105 ? 25.531 -25.125 -16.938 1 91.19 105 GLN A C 1
ATOM 839 O O . GLN A 1 105 ? 25.891 -25.547 -18.031 1 91.19 105 GLN A O 1
ATOM 844 N N . ARG A 1 106 ? 25.875 -25.641 -15.852 1 92 106 ARG A N 1
ATOM 845 C CA . ARG A 1 106 ? 26.812 -26.766 -15.781 1 92 106 ARG A CA 1
ATOM 846 C C . ARG A 1 106 ? 26.234 -28 -16.453 1 92 106 ARG A C 1
ATOM 848 O O . ARG A 1 106 ? 26.906 -28.656 -17.25 1 92 106 ARG A O 1
ATOM 855 N N . PHE A 1 107 ? 25 -28.234 -16.25 1 91.62 107 PHE A N 1
ATOM 856 C CA . PHE A 1 107 ? 24.359 -29.453 -16.734 1 91.62 107 PHE A CA 1
ATOM 857 C C . PHE A 1 107 ? 24 -29.328 -18.219 1 91.62 107 PHE A C 1
ATOM 859 O O . PHE A 1 107 ? 24.016 -30.312 -18.953 1 91.62 107 PHE A O 1
ATOM 866 N N . SER A 1 108 ? 23.703 -28.125 -18.641 1 88.25 108 SER A N 1
ATOM 867 C CA . SER A 1 108 ? 23.141 -27.969 -19.984 1 88.25 108 SER A CA 1
ATOM 868 C C . SER A 1 108 ? 24.219 -27.516 -20.984 1 88.25 108 SER A C 1
ATOM 870 O O . SER A 1 108 ? 24.109 -27.781 -22.172 1 88.25 108 SER A O 1
ATOM 872 N N . ARG A 1 109 ? 25.203 -26.891 -20.484 1 85.44 109 ARG A N 1
ATOM 873 C CA . ARG A 1 109 ? 26.141 -26.281 -21.422 1 85.44 109 ARG A CA 1
ATOM 874 C C . ARG A 1 109 ? 27.531 -26.891 -21.266 1 85.44 109 ARG A C 1
ATOM 876 O O . ARG A 1 109 ? 28.344 -26.844 -22.203 1 85.44 109 ARG A O 1
ATOM 883 N N . GLN A 1 110 ? 27.766 -27.5 -20.172 1 82.25 110 GLN A N 1
ATOM 884 C CA . GLN A 1 110 ? 29.125 -27.953 -19.922 1 82.25 110 GLN A CA 1
ATOM 885 C C . GLN A 1 110 ? 29.219 -29.469 -19.984 1 82.25 110 GLN A C 1
ATOM 887 O O . GLN A 1 110 ? 30.25 -30.047 -19.625 1 82.25 110 GLN A O 1
ATOM 892 N N . GLY A 1 111 ? 28.172 -30.109 -20.422 1 78.88 111 GLY A N 1
ATOM 893 C CA . GLY A 1 111 ? 28.203 -31.531 -20.734 1 78.88 111 GLY A CA 1
ATOM 894 C C . GLY A 1 111 ? 28.172 -32.406 -19.516 1 78.88 111 GLY A C 1
ATOM 895 O O . GLY A 1 111 ? 28.484 -33.594 -19.594 1 78.88 111 GLY A O 1
ATOM 896 N N . VAL A 1 112 ? 27.875 -31.859 -18.375 1 82.56 112 VAL A N 1
ATOM 897 C CA . VAL A 1 112 ? 27.766 -32.656 -17.156 1 82.56 112 VAL A CA 1
ATOM 898 C C . VAL A 1 112 ? 26.422 -33.375 -17.141 1 82.56 112 VAL A C 1
ATOM 900 O O . VAL A 1 112 ? 25.375 -32.75 -17.297 1 82.56 112 VAL A O 1
ATOM 903 N N . ASP A 1 113 ? 26.453 -34.688 -17 1 84.44 113 ASP A N 1
ATOM 904 C CA . ASP A 1 113 ? 25.234 -35.469 -16.906 1 84.44 113 ASP A CA 1
ATOM 905 C C . ASP A 1 113 ? 24.656 -35.406 -15.492 1 84.44 113 ASP A C 1
ATOM 907 O O . ASP A 1 113 ? 25.188 -36.031 -14.57 1 84.44 113 ASP A O 1
ATOM 911 N N . TYR A 1 114 ? 23.562 -34.656 -15.375 1 84.81 114 TYR A N 1
ATOM 912 C CA . TYR A 1 114 ? 22.984 -34.469 -14.055 1 84.81 114 TYR A CA 1
ATOM 913 C C . TYR A 1 114 ? 22.5 -35.781 -13.469 1 84.81 114 TYR A C 1
ATOM 915 O O . TYR A 1 114 ? 22.266 -35.906 -12.266 1 84.81 114 TYR A O 1
ATOM 923 N N . ARG A 1 115 ? 22.391 -36.875 -14.188 1 82.12 115 ARG A N 1
ATOM 924 C CA . ARG A 1 115 ? 21.953 -38.156 -13.703 1 82.12 115 ARG A CA 1
ATOM 925 C C . ARG A 1 115 ? 23.109 -38.875 -13 1 82.12 115 ARG A C 1
ATOM 927 O O . ARG A 1 115 ? 22.875 -39.75 -12.141 1 82.12 115 ARG A O 1
ATOM 934 N N . LYS A 1 116 ? 24.203 -38.5 -13.43 1 77.69 116 LYS A N 1
ATOM 935 C CA . LYS A 1 116 ? 25.391 -39.125 -12.875 1 77.69 116 LYS A CA 1
ATOM 936 C C . LYS A 1 116 ? 26 -38.281 -11.758 1 77.69 116 LYS A C 1
ATOM 938 O O . LYS A 1 116 ? 26.672 -38.781 -10.867 1 77.69 116 LYS A O 1
ATOM 943 N N . ASP A 1 117 ? 25.844 -36.969 -11.828 1 74.25 117 ASP A N 1
ATOM 944 C CA . ASP A 1 117 ? 26.328 -36.031 -10.828 1 74.25 117 ASP A CA 1
ATOM 945 C C . ASP A 1 117 ? 25.281 -35.781 -9.742 1 74.25 117 ASP A C 1
ATOM 947 O O . ASP A 1 117 ? 24.219 -35.219 -10.023 1 74.25 117 ASP A O 1
ATOM 951 N N . SER A 1 118 ? 25.656 -36.125 -8.578 1 76.31 118 SER A N 1
ATOM 952 C CA . SER A 1 118 ? 24.688 -36 -7.496 1 76.31 118 SER A CA 1
ATOM 953 C C . SER A 1 118 ? 24.781 -34.688 -6.777 1 76.31 118 SER A C 1
ATOM 955 O O . SER A 1 118 ? 23.922 -34.344 -5.961 1 76.31 118 SER A O 1
ATOM 957 N N . VAL A 1 119 ? 25.719 -33.875 -7.137 1 83.5 119 VAL A N 1
ATOM 958 C CA . VAL A 1 119 ? 25.938 -32.625 -6.406 1 83.5 119 VAL A CA 1
ATOM 959 C C . VAL A 1 119 ? 25.062 -31.516 -6.984 1 83.5 119 VAL A C 1
ATOM 961 O O . VAL A 1 119 ? 25.047 -31.297 -8.195 1 83.5 119 VAL A O 1
ATOM 964 N N . ARG A 1 120 ? 24.234 -30.984 -6.152 1 91.5 120 ARG A N 1
ATOM 965 C CA . ARG A 1 120 ? 23.375 -29.844 -6.52 1 91.5 120 ARG A CA 1
ATOM 966 C C . ARG A 1 120 ? 23.719 -28.609 -5.695 1 91.5 120 ARG A C 1
ATOM 968 O O . ARG A 1 120 ? 24.047 -28.719 -4.512 1 91.5 120 ARG A O 1
ATOM 975 N N . ALA A 1 121 ? 23.641 -27.5 -6.324 1 92.62 121 ALA A N 1
ATOM 976 C CA . ALA A 1 121 ? 23.844 -26.25 -5.605 1 92.62 121 ALA A CA 1
ATOM 977 C C . ALA A 1 121 ? 22.734 -26.016 -4.582 1 92.62 121 ALA A C 1
ATOM 979 O O . ALA A 1 121 ? 22.953 -25.406 -3.535 1 92.62 121 ALA A O 1
ATOM 980 N N . LEU A 1 122 ? 21.547 -26.5 -4.93 1 95.12 122 LEU A N 1
ATOM 981 C CA . LEU A 1 122 ? 20.391 -26.438 -4.031 1 95.12 122 LEU A CA 1
ATOM 982 C C . LEU A 1 122 ? 19.828 -27.828 -3.762 1 95.12 122 LEU A C 1
ATOM 984 O O . LEU A 1 122 ? 18.75 -28.156 -4.262 1 95.12 122 LEU A O 1
ATOM 988 N N . PRO A 1 123 ? 20.406 -28.547 -2.867 1 91.81 123 PRO A N 1
ATOM 989 C CA . PRO A 1 123 ? 19.984 -29.938 -2.648 1 91.81 123 PRO A CA 1
ATOM 990 C C . PRO A 1 123 ? 18.547 -30.031 -2.145 1 91.81 123 PRO A C 1
ATOM 992 O O . PRO A 1 123 ? 17.844 -31 -2.469 1 91.81 123 PRO A O 1
ATOM 995 N N . TRP A 1 124 ? 18.125 -29.062 -1.414 1 90.75 124 TRP A N 1
ATOM 996 C CA . TRP A 1 124 ? 16.781 -29.094 -0.853 1 90.75 124 TRP A CA 1
ATOM 997 C C . TRP A 1 124 ? 15.727 -28.969 -1.951 1 90.75 124 TRP A C 1
ATOM 999 O O . TRP A 1 124 ? 14.547 -29.234 -1.724 1 90.75 124 TRP A O 1
ATOM 1009 N N . LEU A 1 125 ? 16.094 -28.562 -3.129 1 95.38 125 LEU A N 1
ATOM 1010 C CA . LEU A 1 125 ? 15.172 -28.297 -4.234 1 95.38 125 LEU A CA 1
ATOM 1011 C C . LEU A 1 125 ? 14.883 -29.578 -5.023 1 95.38 125 LEU A C 1
ATOM 1013 O O . LEU A 1 125 ? 13.945 -29.625 -5.82 1 95.38 125 LEU A O 1
ATOM 1017 N N . VAL A 1 126 ? 15.625 -30.609 -4.836 1 91.31 126 VAL A N 1
ATOM 1018 C CA . VAL A 1 126 ? 15.516 -31.844 -5.598 1 91.31 126 VAL A CA 1
ATOM 1019 C C . VAL A 1 126 ? 14.195 -32.531 -5.266 1 91.31 126 VAL A C 1
ATOM 1021 O O . VAL A 1 126 ? 13.836 -32.656 -4.09 1 91.31 126 VAL A O 1
ATOM 1024 N N . ASN A 1 127 ? 13.414 -32.906 -6.285 1 88.75 127 ASN A N 1
ATOM 1025 C CA . ASN A 1 127 ? 12.164 -33.656 -6.176 1 88.75 127 ASN A CA 1
ATOM 1026 C C . ASN A 1 127 ? 11.086 -32.844 -5.469 1 88.75 127 ASN A C 1
ATOM 1028 O O . ASN A 1 127 ? 10.414 -33.344 -4.562 1 88.75 127 ASN A O 1
ATOM 1032 N N . ARG A 1 128 ? 11.039 -31.578 -5.801 1 93.31 128 ARG A N 1
ATOM 1033 C CA . ARG A 1 128 ? 10.031 -30.719 -5.184 1 93.31 128 ARG A CA 1
ATOM 1034 C C . ARG A 1 128 ? 8.938 -30.359 -6.18 1 93.31 128 ARG A C 1
ATOM 1036 O O . ARG A 1 128 ? 9.164 -30.344 -7.391 1 93.31 128 ARG A O 1
ATOM 1043 N N . THR A 1 129 ? 7.766 -30.062 -5.629 1 94.31 129 THR A N 1
ATOM 1044 C CA . THR A 1 129 ? 6.613 -29.656 -6.434 1 94.31 129 THR A CA 1
ATOM 1045 C C . THR A 1 129 ? 5.941 -28.422 -5.844 1 94.31 129 THR A C 1
ATOM 1047 O O . THR A 1 129 ? 5.652 -28.375 -4.645 1 94.31 129 THR A O 1
ATOM 1050 N N . VAL A 1 130 ? 5.715 -27.453 -6.633 1 97.81 130 VAL A N 1
ATOM 1051 C CA . VAL A 1 130 ? 4.977 -26.25 -6.258 1 97.81 130 VAL A CA 1
ATOM 1052 C C . VAL A 1 130 ? 3.664 -26.188 -7.031 1 97.81 130 VAL A C 1
ATOM 1054 O O . VAL A 1 130 ? 3.643 -26.391 -8.25 1 97.81 130 VAL A O 1
ATOM 1057 N N . VAL A 1 131 ? 2.59 -25.938 -6.32 1 97.81 131 VAL A N 1
ATOM 1058 C CA . VAL A 1 131 ? 1.282 -25.797 -6.953 1 97.81 131 VAL A CA 1
ATOM 1059 C C . VAL A 1 131 ? 0.796 -24.359 -6.816 1 97.81 131 VAL A C 1
ATOM 1061 O O . VAL A 1 131 ? 0.787 -23.797 -5.715 1 97.81 131 VAL A O 1
ATOM 1064 N N . LEU A 1 132 ? 0.446 -23.797 -7.953 1 98.12 132 LEU A N 1
ATOM 1065 C CA . LEU A 1 132 ? -0.102 -22.438 -8.016 1 98.12 132 LEU A CA 1
ATOM 1066 C C . LEU A 1 132 ? -1.575 -22.469 -8.414 1 98.12 132 LEU A C 1
ATOM 1068 O O . LEU A 1 132 ? -1.92 -22.922 -9.508 1 98.12 132 LEU A O 1
ATOM 1072 N N . ILE A 1 133 ? -2.398 -22 -7.543 1 97.5 133 ILE A N 1
ATOM 1073 C CA . ILE A 1 133 ? -3.83 -21.938 -7.82 1 97.5 133 ILE A CA 1
ATOM 1074 C C . ILE A 1 133 ? -4.27 -20.469 -7.91 1 97.5 133 ILE A C 1
ATOM 1076 O O . ILE A 1 133 ? -4.242 -19.75 -6.914 1 97.5 133 ILE A O 1
ATOM 1080 N N . GLY A 1 134 ? -4.652 -20.078 -9.062 1 95.88 134 GLY A N 1
ATOM 1081 C CA . GLY A 1 134 ? -5.051 -18.688 -9.266 1 95.88 134 GLY A CA 1
ATOM 1082 C C . GLY A 1 134 ? -5.441 -18.391 -10.695 1 95.88 134 GLY A C 1
ATOM 1083 O O . GLY A 1 134 ? -6.117 -19.188 -11.344 1 95.88 134 GLY A O 1
ATOM 1084 N N . ASP A 1 135 ? -5.109 -17.25 -11.141 1 93.12 135 ASP A N 1
ATOM 1085 C CA . ASP A 1 135 ? -5.523 -16.844 -12.484 1 93.12 135 ASP A CA 1
ATOM 1086 C C . ASP A 1 135 ? -4.316 -16.656 -13.398 1 93.12 135 ASP A C 1
ATOM 1088 O O . ASP A 1 135 ? -3.354 -17.422 -13.328 1 93.12 135 ASP A O 1
ATOM 1092 N N . SER A 1 136 ? -4.398 -15.695 -14.289 1 93 136 SER A N 1
ATOM 1093 C CA . SER A 1 136 ? -3.332 -15.5 -15.266 1 93 136 SER A CA 1
ATOM 1094 C C . SER A 1 136 ? -2.045 -15.039 -14.594 1 93 136 SER A C 1
ATOM 1096 O O . SER A 1 136 ? -0.952 -15.242 -15.125 1 93 136 SER A O 1
ATOM 1098 N N . ILE A 1 137 ? -2.143 -14.477 -13.453 1 95.62 137 ILE A N 1
ATOM 1099 C CA . ILE A 1 137 ? -0.947 -14.016 -12.758 1 95.62 137 ILE A CA 1
ATOM 1100 C C . ILE A 1 137 ? -0.09 -15.219 -12.367 1 95.62 137 ILE A C 1
ATOM 1102 O O . ILE A 1 137 ? 1.124 -15.219 -12.586 1 95.62 137 ILE A O 1
ATOM 1106 N N . GLU A 1 138 ? -0.678 -16.281 -11.828 1 95.94 138 GLU A N 1
ATOM 1107 C CA . GLU A 1 138 ? 0.042 -17.484 -11.461 1 95.94 138 GLU A CA 1
ATOM 1108 C C . GLU A 1 138 ? 0.614 -18.188 -12.695 1 95.94 138 GLU A C 1
ATOM 1110 O O . GLU A 1 138 ? 1.712 -18.75 -12.648 1 95.94 138 GLU A O 1
ATOM 1115 N N . ARG A 1 139 ? -0.14 -18.141 -13.727 1 93.31 139 ARG A N 1
ATOM 1116 C CA . ARG A 1 139 ? 0.373 -18.703 -14.969 1 93.31 139 ARG A CA 1
ATOM 1117 C C . ARG A 1 139 ? 1.632 -17.969 -15.43 1 93.31 139 ARG A C 1
ATOM 1119 O O . ARG A 1 139 ? 2.621 -18.609 -15.805 1 93.31 139 ARG A O 1
ATOM 1126 N N . PHE A 1 140 ? 1.604 -16.672 -15.328 1 95.06 140 PHE A N 1
ATOM 1127 C CA . PHE A 1 140 ? 2.748 -15.875 -15.766 1 95.06 140 PHE A CA 1
ATOM 1128 C C . PHE A 1 140 ? 3.916 -16.031 -14.797 1 95.06 140 PHE A C 1
ATOM 1130 O O . PHE A 1 140 ? 5.078 -16 -15.211 1 95.06 140 PHE A O 1
ATOM 1137 N N . HIS A 1 141 ? 3.586 -16.172 -13.539 1 96.62 141 HIS A N 1
ATOM 1138 C CA . HIS A 1 141 ? 4.637 -16.5 -12.586 1 96.62 141 HIS A CA 1
ATOM 1139 C C . HIS A 1 141 ? 5.383 -17.766 -13.008 1 96.62 141 HIS A C 1
ATOM 1141 O O . HIS A 1 141 ? 6.613 -17.766 -13.102 1 96.62 141 HIS A O 1
ATOM 1147 N N . LEU A 1 142 ? 4.645 -18.75 -13.32 1 96.06 142 LEU A N 1
ATOM 1148 C CA . LEU A 1 142 ? 5.207 -20.047 -13.703 1 96.06 142 LEU A CA 1
ATOM 1149 C C . LEU A 1 142 ? 5.98 -19.922 -15.008 1 96.06 142 LEU A C 1
ATOM 1151 O O . LEU A 1 142 ? 7.133 -20.359 -15.094 1 96.06 142 LEU A O 1
ATOM 1155 N N . ARG A 1 143 ? 5.391 -19.344 -15.984 1 94.12 143 ARG A N 1
ATOM 1156 C CA . ARG A 1 143 ? 5.988 -19.25 -17.312 1 94.12 143 ARG A CA 1
ATOM 1157 C C . ARG A 1 143 ? 7.262 -18.406 -17.281 1 94.12 143 ARG A C 1
ATOM 1159 O O . ARG A 1 143 ? 8.273 -18.797 -17.875 1 94.12 143 ARG A O 1
ATOM 1166 N N . ASP A 1 144 ? 7.188 -17.344 -16.625 1 95.19 144 ASP A N 1
ATOM 1167 C CA . ASP A 1 144 ? 8.336 -16.438 -16.578 1 95.19 144 ASP A CA 1
ATOM 1168 C C . ASP A 1 144 ? 9.484 -17.062 -15.789 1 95.19 144 ASP A C 1
ATOM 1170 O O . ASP A 1 144 ? 10.656 -16.875 -16.141 1 95.19 144 ASP A O 1
ATOM 1174 N N . PHE A 1 145 ? 9.172 -17.75 -14.75 1 96.62 145 PHE A N 1
ATOM 1175 C CA . PHE A 1 145 ? 10.203 -18.469 -14.008 1 96.62 145 PHE A CA 1
ATOM 1176 C C . PHE A 1 145 ? 10.914 -19.469 -14.906 1 96.62 145 PHE A C 1
ATOM 1178 O O . PHE A 1 145 ? 12.148 -19.516 -14.938 1 96.62 145 PHE A O 1
ATOM 1185 N N . CYS A 1 146 ? 10.133 -20.203 -15.609 1 95.75 146 CYS A N 1
ATOM 1186 C CA . CYS A 1 146 ? 10.68 -21.234 -16.484 1 95.75 146 CYS A CA 1
ATOM 1187 C C . CYS A 1 146 ? 11.539 -20.625 -17.578 1 95.75 146 CYS A C 1
ATOM 1189 O O . CYS A 1 146 ? 12.641 -21.109 -17.859 1 95.75 146 CYS A O 1
ATOM 1191 N N . ASP A 1 147 ? 11.039 -19.578 -18.156 1 94.19 147 ASP A N 1
ATOM 1192 C CA . ASP A 1 147 ? 11.766 -18.875 -19.219 1 94.19 147 ASP A CA 1
ATOM 1193 C C . ASP A 1 147 ? 13.047 -18.25 -18.672 1 94.19 147 ASP A C 1
ATOM 1195 O O . ASP A 1 147 ? 14.078 -18.234 -19.344 1 94.19 147 ASP A O 1
ATOM 1199 N N . PHE A 1 148 ? 12.914 -17.734 -17.516 1 93.88 148 PHE A N 1
ATOM 1200 C CA . PHE A 1 148 ? 14.039 -17.047 -16.891 1 93.88 148 PHE A CA 1
ATOM 1201 C C . PHE A 1 148 ? 15.219 -18 -16.719 1 93.88 148 PHE A C 1
ATOM 1203 O O . PHE A 1 148 ? 16.375 -17.625 -16.953 1 93.88 148 PHE A O 1
ATOM 1210 N N . LEU A 1 149 ? 14.992 -19.188 -16.328 1 95.31 149 LEU A N 1
ATOM 1211 C CA . LEU A 1 149 ? 16.047 -20.172 -16.109 1 95.31 149 LEU A CA 1
ATOM 1212 C C . LEU A 1 149 ? 16.781 -20.484 -17.406 1 95.31 149 LEU A C 1
ATOM 1214 O O . LEU A 1 149 ? 18.016 -20.578 -17.422 1 95.31 149 LEU A O 1
ATOM 1218 N N . SER A 1 150 ? 16.062 -20.547 -18.438 1 93.19 150 SER A N 1
ATOM 1219 C CA . SER A 1 150 ? 16.656 -20.844 -19.75 1 93.19 150 SER A CA 1
ATOM 1220 C C . SER A 1 150 ? 17.328 -19.609 -20.328 1 93.19 150 SER A C 1
ATOM 1222 O O . SER A 1 150 ? 18.344 -19.719 -21.016 1 93.19 150 SER A O 1
ATOM 1224 N N . PHE A 1 151 ? 16.781 -18.5 -20.031 1 92.38 151 PHE A N 1
ATOM 1225 C CA . PHE A 1 151 ? 17.281 -17.234 -20.531 1 92.38 151 PHE A CA 1
ATOM 1226 C C . PHE A 1 151 ? 18.609 -16.875 -19.859 1 92.38 151 PHE A C 1
ATOM 1228 O O . PHE A 1 151 ? 19.484 -16.266 -20.5 1 92.38 151 PHE A O 1
ATOM 1235 N N . SER A 1 152 ? 18.812 -17.266 -18.688 1 90.69 152 SER A N 1
ATOM 1236 C CA . SER A 1 152 ? 19.906 -16.766 -17.844 1 90.69 152 SER A CA 1
ATOM 1237 C C . SER A 1 152 ? 21.172 -17.594 -18.031 1 90.69 152 SER A C 1
ATOM 1239 O O . SER A 1 152 ? 22.234 -17.234 -17.531 1 90.69 152 SER A O 1
ATOM 1241 N N . THR A 1 153 ? 21.078 -18.703 -18.75 1 89.38 153 THR A N 1
ATOM 1242 C CA . THR A 1 153 ? 22.281 -19.438 -19.109 1 89.38 153 THR A CA 1
ATOM 1243 C C . THR A 1 153 ? 23.062 -18.703 -20.188 1 89.38 153 THR A C 1
ATOM 1245 O O . THR A 1 153 ? 22.531 -17.812 -20.859 1 89.38 153 THR A O 1
ATOM 1248 N N . LYS A 1 154 ? 24.422 -19.094 -20.188 1 88.38 154 LYS A N 1
ATOM 1249 C CA . LYS A 1 154 ? 25.234 -18.453 -21.219 1 88.38 154 LYS A CA 1
ATOM 1250 C C . LYS A 1 154 ? 25.844 -19.5 -22.156 1 88.38 154 LYS A C 1
ATOM 1252 O O . LYS A 1 154 ? 26.609 -20.359 -21.719 1 88.38 154 LYS A O 1
ATOM 1257 N N . PRO A 1 155 ? 25.641 -19.391 -23.406 1 91.44 155 PRO A N 1
ATOM 1258 C CA . PRO A 1 155 ? 24.672 -18.516 -24.062 1 91.44 155 PRO A CA 1
ATOM 1259 C C . PRO A 1 155 ? 23.234 -18.859 -23.703 1 91.44 155 PRO A C 1
ATOM 1261 O O . PRO A 1 155 ? 22.938 -20 -23.344 1 91.44 155 PRO A O 1
ATOM 1264 N N . SER A 1 156 ? 22.266 -17.922 -23.969 1 92 156 SER A N 1
ATOM 1265 C CA . SER A 1 156 ? 20.859 -18.109 -23.641 1 92 156 SER A CA 1
ATOM 1266 C C . SER A 1 156 ? 20.219 -19.109 -24.578 1 92 156 SER A C 1
ATOM 1268 O O . SER A 1 156 ? 20.484 -19.109 -25.797 1 92 156 SER A O 1
ATOM 1270 N N . PHE A 1 157 ? 19.344 -19.875 -24.031 1 93.5 157 PHE A N 1
ATOM 1271 C CA . PHE A 1 157 ? 18.625 -20.828 -24.875 1 93.5 157 PHE A CA 1
ATOM 1272 C C . PHE A 1 157 ? 17.516 -20.109 -25.625 1 93.5 157 PHE A C 1
ATOM 1274 O O . PHE A 1 157 ? 17.281 -20.391 -26.812 1 93.5 157 PHE A O 1
ATOM 1281 N N . HIS A 1 158 ? 16.797 -19.25 -24.969 1 90.81 158 HIS A N 1
ATOM 1282 C CA . HIS A 1 158 ? 15.75 -18.422 -25.578 1 90.81 158 HIS A CA 1
ATOM 1283 C C . HIS A 1 158 ? 15.422 -17.219 -24.719 1 90.81 158 HIS A C 1
ATOM 1285 O O . HIS A 1 158 ? 15.805 -17.172 -23.547 1 90.81 158 HIS A O 1
ATOM 1291 N N . GLU A 1 159 ? 14.68 -16.312 -25.328 1 90.12 159 GLU A N 1
ATOM 1292 C CA . GLU A 1 159 ? 14.258 -15.117 -24.594 1 90.12 159 GLU A CA 1
ATOM 1293 C C . GLU A 1 159 ? 13.055 -15.406 -23.703 1 90.12 159 GLU A C 1
ATOM 1295 O O . GLU A 1 159 ? 12.383 -16.422 -23.875 1 90.12 159 GLU A O 1
ATOM 1300 N N . VAL A 1 160 ? 12.883 -14.531 -22.734 1 90.12 160 VAL A N 1
ATOM 1301 C CA . VAL A 1 160 ? 11.656 -14.586 -21.938 1 90.12 160 VAL A CA 1
ATOM 1302 C C . VAL A 1 160 ? 10.484 -14.062 -22.766 1 90.12 160 VAL A C 1
ATOM 1304 O O . VAL A 1 160 ? 10.594 -13.016 -23.422 1 90.12 160 VAL A O 1
ATOM 1307 N N . SER A 1 161 ? 9.43 -14.805 -22.703 1 84.44 161 SER A N 1
ATOM 1308 C CA . SER A 1 161 ? 8.266 -14.43 -23.5 1 84.44 161 SER A CA 1
ATOM 1309 C C . SER A 1 161 ? 7.742 -13.055 -23.109 1 84.44 161 SER A C 1
ATOM 1311 O O . SER A 1 161 ? 7.57 -12.766 -21.922 1 84.44 161 SER A O 1
ATOM 1313 N N . ALA A 1 162 ? 7.387 -12.242 -24.078 1 77.44 162 ALA A N 1
ATOM 1314 C CA . ALA A 1 162 ? 6.926 -10.875 -23.844 1 77.44 162 ALA A CA 1
ATOM 1315 C C . ALA A 1 162 ? 5.453 -10.859 -23.438 1 77.44 162 ALA A C 1
ATOM 1317 O O . ALA A 1 162 ? 5.051 -10.078 -22.562 1 77.44 162 ALA A O 1
ATOM 1318 N N . ASN A 1 163 ? 4.656 -11.664 -24.094 1 73.88 163 ASN A N 1
ATOM 1319 C CA . ASN A 1 163 ? 3.217 -11.578 -23.875 1 73.88 163 ASN A CA 1
ATOM 1320 C C . ASN A 1 163 ? 2.707 -12.734 -23.016 1 73.88 163 ASN A C 1
ATOM 1322 O O . ASN A 1 163 ? 1.604 -12.672 -22.469 1 73.88 163 ASN A O 1
ATOM 1326 N N . GLY A 1 164 ? 3.477 -13.766 -22.875 1 66.38 164 GLY A N 1
ATOM 1327 C CA . GLY A 1 164 ? 3.105 -14.898 -22.031 1 66.38 164 GLY A CA 1
ATOM 1328 C C . GLY A 1 164 ? 1.997 -15.742 -22.625 1 66.38 164 GLY A C 1
ATOM 1329 O O . GLY A 1 164 ? 1.563 -16.719 -22.016 1 66.38 164 GLY A O 1
ATOM 1330 N N . PHE A 1 165 ? 1.53 -15.352 -23.844 1 70.12 165 PHE A N 1
ATOM 1331 C CA . PHE A 1 165 ? 0.41 -16.062 -24.453 1 70.12 165 PHE A CA 1
ATOM 1332 C C . PHE A 1 165 ? 0.882 -16.922 -25.609 1 70.12 165 PHE A C 1
ATOM 1334 O O . PHE A 1 165 ? 0.079 -17.609 -26.25 1 70.12 165 PHE A O 1
ATOM 1341 N N . SER A 1 166 ? 2.178 -16.875 -25.766 1 72.88 166 SER A N 1
ATOM 1342 C CA . SER A 1 166 ? 2.74 -17.656 -26.859 1 72.88 166 SER A CA 1
ATOM 1343 C C . SER A 1 166 ? 3.16 -19.047 -26.391 1 72.88 166 SER A C 1
ATOM 1345 O O . SER A 1 166 ? 3.275 -19.297 -25.188 1 72.88 166 SER A O 1
ATOM 1347 N N . LYS A 1 167 ? 3.334 -19.812 -27.328 1 75.56 167 LYS A N 1
ATOM 1348 C CA . LYS A 1 167 ? 3.855 -21.141 -27.016 1 75.56 167 LYS A CA 1
ATOM 1349 C C . LYS A 1 167 ? 5.238 -21.062 -26.391 1 75.56 167 LYS A C 1
ATOM 1351 O O . LYS A 1 167 ? 6.031 -20.172 -26.719 1 75.56 167 LYS A O 1
ATOM 1356 N N . SER A 1 168 ? 5.414 -21.938 -25.531 1 80.94 168 SER A N 1
ATOM 1357 C CA . SER A 1 168 ? 6.723 -21.984 -24.891 1 80.94 168 SER A CA 1
ATOM 1358 C C . SER A 1 168 ? 7.828 -22.281 -25.891 1 80.94 168 SER A C 1
ATOM 1360 O O . SER A 1 168 ? 7.648 -23.094 -26.797 1 80.94 168 SER A O 1
ATOM 1362 N N . GLN A 1 169 ? 8.938 -21.609 -25.703 1 85.12 169 GLN A N 1
ATOM 1363 C CA . GLN A 1 169 ? 10.094 -21.844 -26.562 1 85.12 169 GLN A CA 1
ATOM 1364 C C . GLN A 1 169 ? 10.969 -22.969 -26 1 85.12 169 GLN A C 1
ATOM 1366 O O . GLN A 1 169 ? 11.961 -23.344 -26.625 1 85.12 169 GLN A O 1
ATOM 1371 N N . SER A 1 170 ? 10.508 -23.453 -24.953 1 85.31 170 SER A N 1
ATOM 1372 C CA . SER A 1 170 ? 11.305 -24.469 -24.281 1 85.31 170 SER A CA 1
ATOM 1373 C C . SER A 1 170 ? 11.172 -25.812 -24.969 1 85.31 170 SER A C 1
ATOM 1375 O O . SER A 1 170 ? 10.109 -26.141 -25.5 1 85.31 170 SER A O 1
ATOM 1377 N N . THR A 1 171 ? 12.344 -26.547 -24.969 1 83.12 171 THR A N 1
ATOM 1378 C CA . THR A 1 171 ? 12.414 -27.891 -25.531 1 83.12 171 THR A CA 1
ATOM 1379 C C . THR A 1 171 ? 13.047 -28.859 -24.547 1 83.12 171 THR A C 1
ATOM 1381 O O . THR A 1 171 ? 13.344 -28.484 -23.406 1 83.12 171 THR A O 1
ATOM 1384 N N . ASP A 1 172 ? 13.195 -30.078 -24.984 1 80.56 172 ASP A N 1
ATOM 1385 C CA . ASP A 1 172 ? 13.836 -31.094 -24.141 1 80.56 172 ASP A CA 1
ATOM 1386 C C . ASP A 1 172 ? 15.305 -30.766 -23.906 1 80.56 172 ASP A C 1
ATOM 1388 O O . ASP A 1 172 ? 15.938 -31.312 -23 1 80.56 172 ASP A O 1
ATOM 1392 N N . GLN A 1 173 ? 15.75 -29.875 -24.719 1 85.38 173 GLN A N 1
ATOM 1393 C CA . GLN A 1 173 ? 17.172 -29.531 -24.625 1 85.38 173 GLN A CA 1
ATOM 1394 C C . GLN A 1 173 ? 17.391 -28.328 -23.703 1 85.38 173 GLN A C 1
ATOM 1396 O O . GLN A 1 173 ? 18.531 -28.016 -23.344 1 85.38 173 GLN A O 1
ATOM 1401 N N . THR A 1 174 ? 16.297 -27.734 -23.359 1 93.12 174 THR A N 1
ATOM 1402 C CA . THR A 1 174 ? 16.422 -26.562 -22.484 1 93.12 174 THR A CA 1
ATOM 1403 C C . THR A 1 174 ? 16.484 -26.984 -21.031 1 93.12 174 THR A C 1
ATOM 1405 O O . THR A 1 174 ? 15.969 -28.047 -20.656 1 93.12 174 THR A O 1
ATOM 1408 N N . PRO A 1 175 ? 17.203 -26.219 -20.203 1 93.62 175 PRO A N 1
ATOM 1409 C CA . PRO A 1 175 ? 17.328 -26.594 -18.797 1 93.62 175 PRO A CA 1
ATOM 1410 C C . PRO A 1 175 ? 15.977 -26.625 -18.078 1 93.62 175 PRO A C 1
ATOM 1412 O O . PRO A 1 175 ? 15.82 -27.328 -17.078 1 93.62 175 PRO A O 1
ATOM 1415 N N . SER A 1 176 ? 15.07 -25.812 -18.625 1 94.25 176 SER A N 1
ATOM 1416 C CA . SER A 1 176 ? 13.695 -25.797 -18.125 1 94.25 176 SER A CA 1
ATOM 1417 C C . SER A 1 176 ? 12.703 -25.812 -19.281 1 94.25 176 SER A C 1
ATOM 1419 O O . SER A 1 176 ? 13 -25.328 -20.375 1 94.25 176 SER A O 1
ATOM 1421 N N . ARG A 1 177 ? 11.547 -26.391 -19 1 91.19 177 ARG A N 1
ATOM 1422 C CA . ARG A 1 177 ? 10.539 -26.438 -20.047 1 91.19 177 ARG A CA 1
ATOM 1423 C C . ARG A 1 177 ? 9.141 -26.219 -19.484 1 91.19 177 ARG A C 1
ATOM 1425 O O . ARG A 1 177 ? 8.828 -26.719 -18.391 1 91.19 177 ARG A O 1
ATOM 1432 N N . SER A 1 178 ? 8.391 -25.422 -20.172 1 89.88 178 SER A N 1
ATOM 1433 C CA . SER A 1 178 ? 7 -25.172 -19.797 1 89.88 178 SER A CA 1
ATOM 1434 C C . SER A 1 178 ? 6.043 -25.594 -20.906 1 89.88 178 SER A C 1
ATOM 1436 O O . SER A 1 178 ? 6.355 -25.469 -22.094 1 89.88 178 SER A O 1
ATOM 1438 N N . TYR A 1 179 ? 4.934 -26.156 -20.516 1 85.5 179 TYR A N 1
ATOM 1439 C CA . TYR A 1 179 ? 3.92 -26.562 -21.484 1 85.5 179 TYR A CA 1
ATOM 1440 C C . TYR A 1 179 ? 2.533 -26.578 -20.844 1 85.5 179 TYR A C 1
ATOM 1442 O O . TYR A 1 179 ? 2.402 -26.672 -19.625 1 85.5 179 TYR A O 1
ATOM 1450 N N . LEU A 1 180 ? 1.557 -26.359 -21.625 1 83.06 180 LEU A N 1
ATOM 1451 C CA . LEU A 1 180 ? 0.181 -26.453 -21.141 1 83.06 180 LEU A CA 1
ATOM 1452 C C . LEU A 1 180 ? -0.307 -27.906 -21.156 1 83.06 180 LEU A C 1
ATOM 1454 O O . LEU A 1 180 ? 0.14 -28.703 -21.984 1 83.06 180 LEU A O 1
ATOM 1458 N N . ILE A 1 181 ? -1.084 -28.172 -20.281 1 78.44 181 ILE A N 1
ATOM 1459 C CA . ILE A 1 181 ? -1.71 -29.484 -20.25 1 78.44 181 ILE A CA 1
ATOM 1460 C C . ILE A 1 181 ? -2.963 -29.484 -21.125 1 78.44 181 ILE A C 1
ATOM 1462 O O . ILE A 1 181 ? -3.893 -28.719 -20.891 1 78.44 181 ILE A O 1
ATOM 1466 N N . ASP A 1 182 ? -2.75 -30.172 -22.234 1 69 182 ASP A N 1
ATOM 1467 C CA . ASP A 1 182 ? -3.887 -30.297 -23.141 1 69 182 ASP A CA 1
ATOM 1468 C C . ASP A 1 182 ? -4.168 -31.766 -23.453 1 69 182 ASP A C 1
ATOM 1470 O O . ASP A 1 182 ? -3.625 -32.656 -22.812 1 69 182 ASP A O 1
ATOM 1474 N N . ARG A 1 183 ? -4.996 -31.984 -24.391 1 62.06 183 ARG A N 1
ATOM 1475 C CA . ARG A 1 183 ? -5.438 -33.344 -24.719 1 62.06 183 ARG A CA 1
ATOM 1476 C C . ARG A 1 183 ? -4.289 -34.156 -25.312 1 62.06 183 ARG A C 1
ATOM 1478 O O . ARG A 1 183 ? -4.32 -35.406 -25.266 1 62.06 183 ARG A O 1
ATOM 1485 N N . SER A 1 184 ? -3.289 -33.438 -25.891 1 59.78 184 SER A N 1
ATOM 1486 C CA . SER A 1 184 ? -2.184 -34.156 -26.531 1 59.78 184 SER A CA 1
ATOM 1487 C C . SER A 1 184 ? -1.09 -34.5 -25.531 1 59.78 184 SER A C 1
ATOM 1489 O O . SER A 1 184 ? -0.225 -35.344 -25.828 1 59.78 184 SER A O 1
ATOM 1491 N N . THR A 1 185 ? -1.001 -33.781 -24.562 1 58.72 185 THR A N 1
ATOM 1492 C CA . THR A 1 185 ? 0.064 -34 -23.594 1 58.72 185 THR A CA 1
ATOM 1493 C C . THR A 1 185 ? -0.088 -35.375 -22.938 1 58.72 185 THR A C 1
ATOM 1495 O O . THR A 1 185 ? -1.199 -35.781 -22.594 1 58.72 185 THR A O 1
ATOM 1498 N N . LYS A 1 186 ? 0.926 -36.406 -23.297 1 50.62 186 LYS A N 1
ATOM 1499 C CA . LYS A 1 186 ? 0.968 -37.781 -22.797 1 50.62 186 LYS A CA 1
ATOM 1500 C C . LYS A 1 186 ? 0.522 -37.844 -21.344 1 50.62 186 LYS A C 1
ATOM 1502 O O . LYS A 1 186 ? 0.459 -38.938 -20.75 1 50.62 186 LYS A O 1
ATOM 1507 N N . LEU A 1 187 ? 0.67 -36.844 -20.703 1 49.06 187 LEU A N 1
ATOM 1508 C CA . LEU A 1 187 ? 0.063 -37 -19.391 1 49.06 187 LEU A CA 1
ATOM 1509 C C . LEU A 1 187 ? -1.371 -37.5 -19.516 1 49.06 187 LEU A C 1
ATOM 1511 O O . LEU A 1 187 ? -2.258 -36.75 -19.953 1 49.06 187 LEU A O 1
ATOM 1515 N N . LYS A 1 188 ? -1.365 -38.5 -20.516 1 39.25 188 LYS A N 1
ATOM 1516 C CA . LYS A 1 188 ? -2.574 -39.125 -21.062 1 39.25 188 LYS A CA 1
ATOM 1517 C C . LYS A 1 188 ? -3.689 -39.156 -20.031 1 39.25 188 LYS A C 1
ATOM 1519 O O . LYS A 1 188 ? -3.84 -40.156 -19.328 1 39.25 188 LYS A O 1
ATOM 1524 N N . SER A 1 189 ? -3.66 -38.469 -19.062 1 37.72 189 SER A N 1
ATOM 1525 C CA . SER A 1 189 ? -4.973 -38.875 -18.578 1 37.72 189 SER A CA 1
ATOM 1526 C C . SER A 1 189 ? -6.004 -38.875 -19.688 1 37.72 189 SER A C 1
ATOM 1528 O O . SER A 1 189 ? -5.973 -38.031 -20.578 1 37.72 189 SER A O 1
ATOM 1530 N N . SER A 1 190 ? -6.332 -40.094 -20.078 1 35.12 190 SER A N 1
ATOM 1531 C CA . SER A 1 190 ? -7.449 -40.375 -20.969 1 35.12 190 SER A CA 1
ATOM 1532 C C . SER A 1 190 ? -8.367 -39.156 -21.094 1 35.12 190 SER A C 1
ATOM 1534 O O . SER A 1 190 ? -8.867 -38.875 -22.188 1 35.12 190 SER A O 1
ATOM 1536 N N . ARG A 1 191 ? -9.234 -39.219 -20 1 37.75 191 ARG A N 1
ATOM 1537 C CA . ARG A 1 191 ? -10.539 -38.594 -20.172 1 37.75 191 ARG A CA 1
ATOM 1538 C C . ARG A 1 191 ? -10.398 -37.062 -20.281 1 37.75 191 ARG A C 1
ATOM 1540 O O . ARG A 1 191 ? -9.617 -36.469 -19.562 1 37.75 191 ARG A O 1
ATOM 1547 N N . PRO A 1 192 ? -10.68 -36.562 -21.375 1 39 192 PRO A N 1
ATOM 1548 C CA . PRO A 1 192 ? -10.812 -35.125 -21.5 1 39 192 PRO A CA 1
ATOM 1549 C C . PRO A 1 192 ? -10.852 -34.406 -20.141 1 39 192 PRO A C 1
ATOM 1551 O O . PRO A 1 192 ? -11.102 -35.062 -19.125 1 39 192 PRO A O 1
ATOM 1554 N N . PHE A 1 193 ? -11.07 -33.188 -20.094 1 40.12 193 PHE A N 1
ATOM 1555 C CA . PHE A 1 193 ? -11.188 -32.281 -18.938 1 40.12 193 PHE A CA 1
ATOM 1556 C C . PHE A 1 193 ? -11.898 -33 -17.797 1 40.12 193 PHE A C 1
ATOM 1558 O O . PHE A 1 193 ? -12.633 -33.938 -18 1 40.12 193 PHE A O 1
ATOM 1565 N N . TYR A 1 194 ? -11.523 -32.688 -16.453 1 41.03 194 TYR A N 1
ATOM 1566 C CA . TYR A 1 194 ? -11.656 -33.031 -15.047 1 41.03 194 TYR A CA 1
ATOM 1567 C C . TYR A 1 194 ? -13.117 -33.312 -14.703 1 41.03 194 TYR A C 1
ATOM 1569 O O . TYR A 1 194 ? -13.523 -33.156 -13.547 1 41.03 194 TYR A O 1
ATOM 1577 N N . LEU A 1 195 ? -14.094 -33.031 -15.438 1 39.69 195 LEU A N 1
ATOM 1578 C CA . LEU A 1 195 ? -15.336 -33.094 -14.68 1 39.69 195 LEU A CA 1
ATOM 1579 C C . LEU A 1 195 ? -15.516 -34.469 -14.055 1 39.69 195 LEU A C 1
ATOM 1581 O O . LEU A 1 195 ? -14.906 -35.438 -14.508 1 39.69 195 LEU A O 1
ATOM 1585 N N . ASN A 1 196 ? -16.031 -34.5 -13.016 1 39.88 196 ASN A N 1
ATOM 1586 C CA . ASN A 1 196 ? -16.562 -35.719 -12.406 1 39.88 196 ASN A CA 1
ATOM 1587 C C . ASN A 1 196 ? -16.844 -36.781 -13.453 1 39.88 196 ASN A C 1
ATOM 1589 O O . ASN A 1 196 ? -17.562 -36.531 -14.43 1 39.88 196 ASN A O 1
ATOM 1593 N N . GLU A 1 197 ? -16.047 -37.688 -13.57 1 41.94 197 GLU A N 1
ATOM 1594 C CA . GLU A 1 197 ? -16.25 -38.844 -14.445 1 41.94 197 GLU A CA 1
ATOM 1595 C C . GLU A 1 197 ? -17.734 -39.094 -14.695 1 41.94 197 GLU A C 1
ATOM 1597 O O . GLU A 1 197 ? -18.141 -39.469 -15.789 1 41.94 197 GLU A O 1
ATOM 1602 N N . ASP A 1 198 ? -18.516 -39.125 -13.656 1 43.25 198 ASP A N 1
ATOM 1603 C CA . ASP A 1 198 ? -19.922 -39.469 -13.766 1 43.25 198 ASP A CA 1
ATOM 1604 C C . ASP A 1 198 ? -20.734 -38.281 -14.32 1 43.25 198 ASP A C 1
ATOM 1606 O O . ASP A 1 198 ? -21.906 -38.438 -14.656 1 43.25 198 ASP A O 1
ATOM 1610 N N . ALA A 1 199 ? -20.297 -36.906 -14.219 1 45.47 199 ALA A N 1
ATOM 1611 C CA . ALA A 1 199 ? -21.016 -35.719 -14.703 1 45.47 199 ALA A CA 1
ATOM 1612 C C . ALA A 1 199 ? -20.125 -34.875 -15.609 1 45.47 199 ALA A C 1
ATOM 1614 O O . ALA A 1 199 ? -20.109 -33.656 -15.5 1 45.47 199 ALA A O 1
ATOM 1615 N N . LYS A 1 200 ? -19.188 -35.156 -16.344 1 46.88 200 LYS A N 1
ATOM 1616 C CA . LYS A 1 200 ? -18.031 -34.625 -17.062 1 46.88 200 LYS A CA 1
ATOM 1617 C C . LYS A 1 200 ? -18.422 -33.375 -17.859 1 46.88 200 LYS A C 1
ATOM 1619 O O . LYS A 1 200 ? -17.703 -32.375 -17.828 1 46.88 200 LYS A O 1
ATOM 1624 N N . ASP A 1 201 ? -19.094 -33.562 -18.75 1 50.38 201 ASP A N 1
ATOM 1625 C CA . ASP A 1 201 ? -19.562 -32.531 -19.688 1 50.38 201 ASP A CA 1
ATOM 1626 C C . ASP A 1 201 ? -20.859 -31.906 -19.203 1 50.38 201 ASP A C 1
ATOM 1628 O O . ASP A 1 201 ? -21.625 -31.359 -20 1 50.38 201 ASP A O 1
ATOM 1632 N N . SER A 1 202 ? -20.844 -32.125 -17.891 1 59.91 202 SER A N 1
ATOM 1633 C CA . SER A 1 202 ? -22.188 -31.641 -17.562 1 59.91 202 SER A CA 1
ATOM 1634 C C . SER A 1 202 ? -22.172 -30.125 -17.344 1 59.91 202 SER A C 1
ATOM 1636 O O . SER A 1 202 ? -21.312 -29.609 -16.625 1 59.91 202 SER A O 1
ATOM 1638 N N . VAL A 1 203 ? -22.797 -29.5 -18.172 1 71.38 203 VAL A N 1
ATOM 1639 C CA . VAL A 1 203 ? -23.109 -28.078 -18.016 1 71.38 203 VAL A CA 1
ATOM 1640 C C . VAL A 1 203 ? -23.938 -27.875 -16.75 1 71.38 203 VAL A C 1
ATOM 1642 O O . VAL A 1 203 ? -24.812 -28.688 -16.422 1 71.38 203 VAL A O 1
ATOM 1645 N N . PRO A 1 204 ? -23.469 -26.969 -15.938 1 73.38 204 PRO A N 1
ATOM 1646 C CA . PRO A 1 204 ? -24.266 -26.688 -14.742 1 73.38 204 PRO A CA 1
ATOM 1647 C C . PRO A 1 204 ? -25.766 -26.641 -15.031 1 73.38 204 PRO A C 1
ATOM 1649 O O . PRO A 1 204 ? -26.172 -26.141 -16.078 1 73.38 204 PRO A O 1
ATOM 1652 N N . ASP A 1 205 ? -26.531 -27.094 -14.062 1 72.06 205 ASP A N 1
ATOM 1653 C CA . ASP A 1 205 ? -27.969 -27.234 -14.242 1 72.06 205 ASP A CA 1
ATOM 1654 C C . ASP A 1 205 ? -28.656 -25.875 -14.352 1 72.06 205 ASP A C 1
ATOM 1656 O O . ASP A 1 205 ? -29.719 -25.766 -14.969 1 72.06 205 ASP A O 1
ATOM 1660 N N . ASP A 1 206 ? -28.031 -24.938 -13.828 1 75.06 206 ASP A N 1
ATOM 1661 C CA . ASP A 1 206 ? -28.703 -23.656 -13.742 1 75.06 206 ASP A CA 1
ATOM 1662 C C . ASP A 1 206 ? -28.453 -22.812 -14.984 1 75.06 206 ASP A C 1
ATOM 1664 O O . ASP A 1 206 ? -28.953 -21.688 -15.102 1 75.06 206 ASP A O 1
ATOM 1668 N N . TRP A 1 207 ? -27.812 -23.375 -15.945 1 83.75 207 TRP A N 1
ATOM 1669 C CA . TRP A 1 207 ? -27.594 -22.656 -17.203 1 83.75 207 TRP A CA 1
ATOM 1670 C C . TRP A 1 207 ? -28.875 -22.578 -18.016 1 83.75 207 TRP A C 1
ATOM 1672 O O . TRP A 1 207 ? -29.656 -23.547 -18.047 1 83.75 207 TRP A O 1
ATOM 1682 N N . PRO A 1 208 ? -29.031 -21.438 -18.688 1 84.62 208 PRO A N 1
ATOM 1683 C CA . PRO A 1 208 ? -30.125 -21.422 -19.672 1 84.62 208 PRO A CA 1
ATOM 1684 C C . PRO A 1 208 ? -29.969 -22.484 -20.75 1 84.62 208 PRO A C 1
ATOM 1686 O O . PRO A 1 208 ? -28.844 -22.734 -21.203 1 84.62 208 PRO A O 1
ATOM 1689 N N . PRO A 1 209 ? -31.094 -23.047 -21.141 1 83.94 209 PRO A N 1
ATOM 1690 C CA . PRO A 1 209 ? -31.031 -24.156 -22.094 1 83.94 209 PRO A CA 1
ATOM 1691 C C . PRO A 1 209 ? -30.297 -23.781 -23.375 1 83.94 209 PRO A C 1
ATOM 1693 O O . PRO A 1 209 ? -29.547 -24.594 -23.922 1 83.94 209 PRO A O 1
ATOM 1696 N N . GLU A 1 210 ? -30.562 -22.562 -23.781 1 83.25 210 GLU A N 1
ATOM 1697 C CA . GLU A 1 210 ? -29.938 -22.141 -25.031 1 83.25 210 GLU A CA 1
ATOM 1698 C C . GLU A 1 210 ? -28.406 -22.078 -24.891 1 83.25 210 GLU A C 1
ATOM 1700 O O . GLU A 1 210 ? -27.688 -22.469 -25.812 1 83.25 210 GLU A O 1
ATOM 1705 N N . GLU A 1 211 ? -28 -21.641 -23.797 1 81.62 211 GLU A N 1
ATOM 1706 C CA . GLU A 1 211 ? -26.562 -21.531 -23.531 1 81.62 211 GLU A CA 1
ATOM 1707 C C . GLU A 1 211 ? -25.938 -22.906 -23.359 1 81.62 211 GLU A C 1
ATOM 1709 O O . GLU A 1 211 ? -24.797 -23.141 -23.781 1 81.62 211 GLU A O 1
ATOM 1714 N N . LYS A 1 212 ? -26.719 -23.766 -22.766 1 80.12 212 LYS A N 1
ATOM 1715 C CA . LYS A 1 212 ? -26.25 -25.141 -22.609 1 80.12 212 LYS A CA 1
ATOM 1716 C C . LYS A 1 212 ? -26 -25.797 -23.969 1 80.12 212 LYS A C 1
ATOM 1718 O O . LYS A 1 212 ? -24.953 -26.406 -24.188 1 80.12 212 LYS A O 1
ATOM 1723 N N . LYS A 1 213 ? -26.922 -25.625 -24.781 1 78.94 213 LYS A N 1
ATOM 1724 C CA . LYS A 1 213 ? -26.828 -26.219 -26.109 1 78.94 213 LYS A CA 1
ATOM 1725 C C . LYS A 1 213 ? -25.656 -25.609 -26.891 1 78.94 213 LYS A C 1
ATOM 1727 O O . LYS A 1 213 ? -24.875 -26.344 -27.531 1 78.94 213 LYS A O 1
ATOM 1732 N N . LEU A 1 214 ? -25.562 -24.375 -26.781 1 78.38 214 LEU A N 1
ATOM 1733 C CA . LEU A 1 214 ? -24.5 -23.688 -27.484 1 78.38 214 LEU A CA 1
ATOM 1734 C C . LEU A 1 214 ? -23.125 -24.172 -27.016 1 78.38 214 LEU A C 1
ATOM 1736 O O . LEU A 1 214 ? -22.234 -24.375 -27.828 1 78.38 214 LEU A O 1
ATOM 1740 N N . TYR A 1 215 ? -23 -24.297 -25.766 1 78.81 215 TYR A N 1
ATOM 1741 C CA . TYR A 1 215 ? -21.734 -24.75 -25.203 1 78.81 215 TYR A CA 1
ATOM 1742 C C . TYR A 1 215 ? -21.438 -26.188 -25.625 1 78.81 215 TYR A C 1
ATOM 1744 O O . TYR A 1 215 ? -20.312 -26.5 -26.047 1 78.81 215 TYR A O 1
ATOM 1752 N N . LEU A 1 216 ? -22.406 -27.031 -25.609 1 76.06 216 LEU A N 1
ATOM 1753 C CA . LEU A 1 216 ? -22.219 -28.438 -25.922 1 76.06 216 LEU A CA 1
ATOM 1754 C C . LEU A 1 216 ? -21.875 -28.609 -27.406 1 76.06 216 LEU A C 1
ATOM 1756 O O . LEU A 1 216 ? -21.125 -29.516 -27.766 1 76.06 216 LEU A O 1
ATOM 1760 N N . ASP A 1 217 ? -22.281 -27.656 -28.188 1 75.88 217 ASP A N 1
ATOM 1761 C CA . ASP A 1 217 ? -22.031 -27.719 -29.625 1 75.88 217 ASP A CA 1
ATOM 1762 C C . ASP A 1 217 ? -20.609 -27.297 -29.953 1 75.88 217 ASP A C 1
ATOM 1764 O O . ASP A 1 217 ? -20.062 -27.703 -30.984 1 75.88 217 ASP A O 1
ATOM 1768 N N . ASN A 1 218 ? -20.031 -26.562 -29.016 1 73.06 218 ASN A N 1
ATOM 1769 C CA . ASN A 1 218 ? -18.781 -25.922 -29.438 1 73.06 218 ASN A CA 1
ATOM 1770 C C . ASN A 1 218 ? -17.625 -26.297 -28.516 1 73.06 218 ASN A C 1
ATOM 1772 O O . ASN A 1 218 ? -16.469 -26.094 -28.859 1 73.06 218 ASN A O 1
ATOM 1776 N N . PHE A 1 219 ? -17.969 -26.797 -27.391 1 68.75 219 PHE A N 1
ATOM 1777 C CA . PHE A 1 219 ? -16.969 -26.891 -26.312 1 68.75 219 PHE A CA 1
ATOM 1778 C C . PHE A 1 219 ? -15.812 -27.797 -26.719 1 68.75 219 PHE A C 1
ATOM 1780 O O . PHE A 1 219 ? -14.672 -27.547 -26.344 1 68.75 219 PHE A O 1
ATOM 1787 N N . VAL A 1 220 ? -16.062 -28.797 -27.469 1 63.47 220 VAL A N 1
ATOM 1788 C CA . VAL A 1 220 ? -15.008 -29.719 -27.891 1 63.47 220 VAL A CA 1
ATOM 1789 C C . VAL A 1 220 ? -14.016 -28.984 -28.797 1 63.47 220 VAL A C 1
ATOM 1791 O O . VAL A 1 220 ? -12.797 -29.078 -28.594 1 63.47 220 VAL A O 1
ATOM 1794 N N . ASP A 1 221 ? -14.484 -28.266 -29.688 1 65.81 221 ASP A N 1
ATOM 1795 C CA . ASP A 1 221 ? -13.625 -27.531 -30.609 1 65.81 221 ASP A CA 1
ATOM 1796 C C . ASP A 1 221 ? -12.859 -26.438 -29.859 1 65.81 221 ASP A C 1
ATOM 1798 O O . ASP A 1 221 ? -11.672 -26.219 -30.125 1 65.81 221 ASP A O 1
ATOM 1802 N N . TRP A 1 222 ? -13.555 -25.828 -28.984 1 64.62 222 TRP A N 1
ATOM 1803 C CA . TRP A 1 222 ? -12.945 -24.734 -28.234 1 64.62 222 TRP A CA 1
ATOM 1804 C C . TRP A 1 222 ? -11.812 -25.234 -27.344 1 64.62 222 TRP A C 1
ATOM 1806 O O . TRP A 1 222 ? -10.805 -24.547 -27.156 1 64.62 222 TRP A O 1
ATOM 1816 N N . SER A 1 223 ? -12.016 -26.375 -26.906 1 60.44 223 SER A N 1
ATOM 1817 C CA . SER A 1 223 ? -11.008 -26.969 -26.016 1 60.44 223 SER A CA 1
ATOM 1818 C C . SER A 1 223 ? -9.688 -27.188 -26.766 1 60.44 223 SER A C 1
ATOM 1820 O O . SER A 1 223 ? -8.633 -27.266 -26.141 1 60.44 223 SER A O 1
ATOM 1822 N N . PHE A 1 224 ? -9.773 -27.188 -28.078 1 58.69 224 PHE A N 1
ATOM 1823 C CA . PHE A 1 224 ? -8.57 -27.422 -28.875 1 58.69 224 PHE A CA 1
ATOM 1824 C C . PHE A 1 224 ? -7.961 -26.094 -29.328 1 58.69 224 PHE A C 1
ATOM 1826 O O . PHE A 1 224 ? -6.793 -26.047 -29.719 1 58.69 224 PHE A O 1
ATOM 1833 N N . SER A 1 225 ? -8.648 -25.109 -29.453 1 56.28 225 SER A N 1
ATOM 1834 C CA . SER A 1 225 ? -8.156 -23.891 -30.094 1 56.28 225 SER A CA 1
ATOM 1835 C C . SER A 1 225 ? -7.25 -23.109 -29.156 1 56.28 225 SER A C 1
ATOM 1837 O O . SER A 1 225 ? -6.113 -22.781 -29.5 1 56.28 225 SER A O 1
ATOM 1839 N N . ASP A 1 226 ? -7.789 -22.219 -28.359 1 56.91 226 ASP A N 1
ATOM 1840 C CA . ASP A 1 226 ? -7.039 -21.25 -27.562 1 56.91 226 ASP A CA 1
ATOM 1841 C C . ASP A 1 226 ? -7.133 -21.562 -26.078 1 56.91 226 ASP A C 1
ATOM 1843 O O . ASP A 1 226 ? -7.621 -20.75 -25.297 1 56.91 226 ASP A O 1
ATOM 1847 N N . ASN A 1 227 ? -6.367 -22.688 -25.781 1 68.44 227 ASN A N 1
ATOM 1848 C CA . ASN A 1 227 ? -6.496 -23.172 -24.422 1 68.44 227 ASN A CA 1
ATOM 1849 C C . ASN A 1 227 ? -5.301 -22.766 -23.562 1 68.44 227 ASN A C 1
ATOM 1851 O O . ASN A 1 227 ? -5.18 -23.188 -22.422 1 68.44 227 ASN A O 1
ATOM 1855 N N . ILE A 1 228 ? -4.598 -21.812 -24.125 1 73.44 228 ILE A N 1
ATOM 1856 C CA . ILE A 1 228 ? -3.393 -21.375 -23.422 1 73.44 228 ILE A CA 1
ATOM 1857 C C . ILE A 1 228 ? -3.775 -20.531 -22.219 1 73.44 228 ILE A C 1
ATOM 1859 O O . ILE A 1 228 ? -3.068 -20.531 -21.203 1 73.44 228 ILE A O 1
ATOM 1863 N N . ARG A 1 229 ? -4.984 -20.031 -22.266 1 78.19 229 ARG A N 1
ATOM 1864 C CA . ARG A 1 229 ? -5.379 -19.047 -21.281 1 78.19 229 ARG A CA 1
ATOM 1865 C C . ARG A 1 229 ? -5.891 -19.719 -20 1 78.19 229 ARG A C 1
ATOM 1867 O O . ARG A 1 229 ? -5.664 -19.219 -18.906 1 78.19 229 ARG A O 1
ATOM 1874 N N . THR A 1 230 ? -6.555 -20.797 -20.188 1 81.5 230 THR A N 1
ATOM 1875 C CA . THR A 1 230 ? -7.234 -21.312 -19.016 1 81.5 230 THR A CA 1
ATOM 1876 C C . THR A 1 230 ? -6.75 -22.719 -18.688 1 81.5 230 THR A C 1
ATOM 1878 O O . THR A 1 230 ? -7.07 -23.25 -17.625 1 81.5 230 THR A O 1
ATOM 1881 N N . SER A 1 231 ? -5.879 -23.266 -19.531 1 83.06 231 SER A N 1
ATOM 1882 C CA . SER A 1 231 ? -5.324 -24.594 -19.266 1 83.06 231 SER A CA 1
ATOM 1883 C C . SER A 1 231 ? -4.281 -24.547 -18.156 1 83.06 231 SER A C 1
ATOM 1885 O O . SER A 1 231 ? -3.568 -23.547 -18.016 1 83.06 231 SER A O 1
ATOM 1887 N N . PRO A 1 232 ? -4.25 -25.641 -17.438 1 88.5 232 PRO A N 1
ATOM 1888 C CA . PRO A 1 232 ? -3.127 -25.719 -16.5 1 88.5 232 PRO A CA 1
ATOM 1889 C C . PRO A 1 232 ? -1.771 -25.75 -17.203 1 88.5 232 PRO A C 1
ATOM 1891 O O . PRO A 1 232 ? -1.668 -26.25 -18.328 1 88.5 232 PRO A O 1
ATOM 1894 N N . TRP A 1 233 ? -0.794 -25.188 -16.562 1 90.06 233 TRP A N 1
ATOM 1895 C CA . TRP A 1 233 ? 0.568 -25.156 -17.078 1 90.06 233 TRP A CA 1
ATOM 1896 C C . TRP A 1 233 ? 1.53 -25.859 -16.125 1 90.06 233 TRP A C 1
ATOM 1898 O O . TRP A 1 233 ? 1.308 -25.891 -14.914 1 90.06 233 TRP A O 1
ATOM 1908 N N . ILE A 1 234 ? 2.572 -26.453 -16.703 1 91.75 234 ILE A N 1
ATOM 1909 C CA . ILE A 1 234 ? 3.639 -27.078 -15.938 1 91.75 234 ILE A CA 1
ATOM 1910 C C . ILE A 1 234 ? 4.984 -26.484 -16.344 1 91.75 234 ILE A C 1
ATOM 1912 O O . ILE A 1 234 ? 5.234 -26.234 -17.516 1 91.75 234 ILE A O 1
ATOM 1916 N N . CYS A 1 235 ? 5.777 -26.109 -15.422 1 95.12 235 CYS A N 1
ATOM 1917 C CA . CYS A 1 235 ? 7.199 -25.828 -15.594 1 95.12 235 CYS A CA 1
ATOM 1918 C C . CYS A 1 235 ? 8.047 -26.922 -14.953 1 95.12 235 CYS A C 1
ATOM 1920 O O . CYS A 1 235 ? 7.906 -27.219 -13.766 1 95.12 235 CYS A O 1
ATOM 1922 N N . GLU A 1 236 ? 8.953 -27.562 -15.727 1 93.06 236 GLU A N 1
ATOM 1923 C CA . GLU A 1 236 ? 9.82 -28.625 -15.234 1 93.06 236 GLU A CA 1
ATOM 1924 C C . GLU A 1 236 ? 11.297 -28.234 -15.328 1 93.06 236 GLU A C 1
ATOM 1926 O O . GLU A 1 236 ? 11.719 -27.609 -16.297 1 93.06 236 GLU A O 1
ATOM 1931 N N . VAL A 1 237 ? 11.914 -28.516 -14.32 1 94.69 237 VAL A N 1
ATOM 1932 C CA . VAL A 1 237 ? 13.375 -28.453 -14.289 1 94.69 237 VAL A CA 1
ATOM 1933 C C . VAL A 1 237 ? 13.945 -29.844 -14.078 1 94.69 237 VAL A C 1
ATOM 1935 O O . VAL A 1 237 ? 14.266 -30.234 -12.953 1 94.69 237 VAL A O 1
ATOM 1938 N N . PRO A 1 238 ? 14.211 -30.531 -15.133 1 91 238 PRO A N 1
ATOM 1939 C CA . PRO A 1 238 ? 14.492 -31.969 -15.07 1 91 238 PRO A CA 1
ATOM 1940 C C . PRO A 1 238 ? 15.719 -32.281 -14.211 1 91 238 PRO A C 1
ATOM 1942 O O . PRO A 1 238 ? 15.711 -33.281 -13.461 1 91 238 PRO A O 1
ATOM 1945 N N . SER A 1 239 ? 16.766 -31.516 -14.273 1 91.69 239 SER A N 1
ATOM 1946 C CA . SER A 1 239 ? 18 -31.812 -13.555 1 91.69 239 SER A CA 1
ATOM 1947 C C . SER A 1 239 ? 17.766 -31.812 -12.047 1 91.69 239 SER A C 1
ATOM 1949 O O . SER A 1 239 ? 18.562 -32.375 -11.289 1 91.69 239 SER A O 1
ATOM 1951 N N . TYR A 1 240 ? 16.703 -31.172 -11.586 1 92.94 240 TYR A N 1
ATOM 1952 C CA . TYR A 1 240 ? 16.344 -31.141 -10.172 1 92.94 240 TYR A CA 1
ATOM 1953 C C . TYR A 1 240 ? 15.094 -31.969 -9.914 1 92.94 240 TYR A C 1
ATOM 1955 O O . TYR A 1 240 ? 14.648 -32.094 -8.766 1 92.94 240 TYR A O 1
ATOM 1963 N N . ASN A 1 241 ? 14.547 -32.5 -10.961 1 89.88 241 ASN A N 1
ATOM 1964 C CA . ASN A 1 241 ? 13.211 -33.094 -10.844 1 89.88 241 ASN A CA 1
ATOM 1965 C C . ASN A 1 241 ? 12.258 -32.188 -10.086 1 89.88 241 ASN A C 1
ATOM 1967 O O . ASN A 1 241 ? 11.602 -32.625 -9.141 1 89.88 241 ASN A O 1
ATOM 1971 N N . PHE A 1 242 ? 12.367 -30.938 -10.438 1 93.62 242 PHE A N 1
ATOM 1972 C CA . PHE A 1 242 ? 11.57 -29.875 -9.844 1 93.62 242 PHE A CA 1
ATOM 1973 C C . PHE A 1 242 ? 10.453 -29.438 -10.789 1 93.62 242 PHE A C 1
ATOM 1975 O O . PHE A 1 242 ? 10.688 -29.25 -11.984 1 93.62 242 PHE A O 1
ATOM 1982 N N . SER A 1 243 ? 9.195 -29.312 -10.219 1 93.94 243 SER A N 1
ATOM 1983 C CA . SER A 1 243 ? 8.078 -28.969 -11.078 1 93.94 243 SER A CA 1
ATOM 1984 C C . SER A 1 243 ? 7.18 -27.922 -10.422 1 93.94 243 SER A C 1
ATOM 1986 O O . SER A 1 243 ? 6.973 -27.953 -9.203 1 93.94 243 SER A O 1
ATOM 1988 N N . LEU A 1 244 ? 6.68 -27.047 -11.219 1 97.25 244 LEU A N 1
ATOM 1989 C CA . LEU A 1 244 ? 5.594 -26.125 -10.875 1 97.25 244 LEU A CA 1
ATOM 1990 C C . LEU A 1 244 ? 4.348 -26.422 -11.703 1 97.25 244 LEU A C 1
ATOM 1992 O O . LEU A 1 244 ? 4.441 -26.672 -12.906 1 97.25 244 LEU A O 1
ATOM 1996 N N . ILE A 1 245 ? 3.219 -26.422 -11.055 1 95.12 245 ILE A N 1
ATOM 1997 C CA . ILE A 1 245 ? 1.938 -26.641 -11.727 1 95.12 245 ILE A CA 1
ATOM 1998 C C . ILE A 1 245 ? 1.007 -25.469 -11.438 1 95.12 245 ILE A C 1
ATOM 2000 O O . ILE A 1 245 ? 0.853 -25.062 -10.281 1 95.12 245 ILE A O 1
ATOM 2004 N N . SER A 1 246 ? 0.426 -24.906 -12.453 1 95.12 246 SER A N 1
ATOM 2005 C CA . SER A 1 246 ? -0.528 -23.812 -12.258 1 95.12 246 SER A CA 1
ATOM 2006 C C . SER A 1 246 ? -1.938 -24.234 -12.648 1 95.12 246 SER A C 1
ATOM 2008 O O . SER A 1 246 ? -2.129 -24.891 -13.68 1 95.12 246 SER A O 1
ATOM 2010 N N . LEU A 1 247 ? -2.857 -23.953 -11.828 1 94.12 247 LEU A N 1
ATOM 2011 C CA . LEU A 1 247 ? -4.281 -24.141 -12.094 1 94.12 247 LEU A CA 1
ATOM 2012 C C . LEU A 1 247 ? -4.984 -22.797 -12.258 1 94.12 247 LEU A C 1
ATOM 2014 O O . LEU A 1 247 ? -5.051 -22.016 -11.305 1 94.12 247 LEU A O 1
ATOM 2018 N N . PHE A 1 248 ? -5.508 -22.594 -13.406 1 92.38 248 PHE A N 1
ATOM 2019 C CA . PHE A 1 248 ? -6.258 -21.359 -13.664 1 92.38 248 PHE A CA 1
ATOM 2020 C C . PHE A 1 248 ? -7.668 -21.469 -13.094 1 92.38 248 PHE A C 1
ATOM 2022 O O . PHE A 1 248 ? -8.359 -22.469 -13.305 1 92.38 248 PHE A O 1
ATOM 2029 N N . THR A 1 249 ? -8.07 -20.438 -12.414 1 92.56 249 THR A N 1
ATOM 2030 C CA . THR A 1 249 ? -9.422 -20.359 -11.875 1 92.56 249 THR A CA 1
ATOM 2031 C C . THR A 1 249 ? -10.102 -19.062 -12.297 1 92.56 249 THR A C 1
ATOM 2033 O O . THR A 1 249 ? -9.438 -18.031 -12.484 1 92.56 249 THR A O 1
ATOM 2036 N N . ILE A 1 250 ? -11.406 -19.141 -12.516 1 90.69 250 ILE A N 1
ATOM 2037 C CA . ILE A 1 250 ? -12.227 -17.969 -12.82 1 90.69 250 ILE A CA 1
ATOM 2038 C C . ILE A 1 250 ? -12.859 -17.438 -11.539 1 90.69 250 ILE A C 1
ATOM 2040 O O . ILE A 1 250 ? -14.078 -17.516 -11.359 1 90.69 250 ILE A O 1
ATOM 2044 N N . GLY A 1 251 ? -11.961 -16.906 -10.664 1 93.5 251 GLY A N 1
ATOM 2045 C CA . GLY A 1 251 ? -12.453 -16.5 -9.359 1 93.5 251 GLY A CA 1
ATOM 2046 C C . GLY A 1 251 ? -12.875 -17.672 -8.492 1 93.5 251 GLY A C 1
ATOM 2047 O O . GLY A 1 251 ? -12.523 -18.828 -8.766 1 93.5 251 GLY A O 1
ATOM 2048 N N . LEU A 1 252 ? -13.539 -17.344 -7.43 1 94.25 252 LEU A N 1
ATOM 2049 C CA . LEU A 1 252 ? -13.977 -18.391 -6.504 1 94.25 252 LEU A CA 1
ATOM 2050 C C . LEU A 1 252 ? -15.164 -19.156 -7.078 1 94.25 252 LEU A C 1
ATOM 2052 O O . LEU A 1 252 ? -15.273 -20.359 -6.895 1 94.25 252 LEU A O 1
ATOM 2056 N N . GLU A 1 253 ? -16.016 -18.391 -7.66 1 87.94 253 GLU A N 1
ATOM 2057 C CA . GLU A 1 253 ? -17.188 -18.922 -8.344 1 87.94 253 GLU A CA 1
ATOM 2058 C C . GLU A 1 253 ? -17.734 -17.938 -9.375 1 87.94 253 GLU A C 1
ATOM 2060 O O . GLU A 1 253 ? -18.203 -16.859 -9.016 1 87.94 253 GLU A O 1
ATOM 2065 N N . PRO A 1 254 ? -17.609 -18.312 -10.562 1 84.69 254 PRO A N 1
ATOM 2066 C CA . PRO A 1 254 ? -18.141 -17.375 -11.555 1 84.69 254 PRO A CA 1
ATOM 2067 C C . PRO A 1 254 ? -19.641 -17.156 -11.406 1 84.69 254 PRO A C 1
ATOM 2069 O O . PRO A 1 254 ? -20.375 -18.078 -11.039 1 84.69 254 PRO A O 1
ATOM 2072 N N . MET A 1 255 ? -19.953 -15.953 -11.695 1 79.56 255 MET A N 1
ATOM 2073 C CA . MET A 1 255 ? -21.359 -15.609 -11.625 1 79.56 255 MET A CA 1
ATOM 2074 C C . MET A 1 255 ? -22.188 -16.531 -12.516 1 79.56 255 MET A C 1
ATOM 2076 O O . MET A 1 255 ? -21.797 -16.828 -13.641 1 79.56 255 MET A O 1
ATOM 2080 N N . LYS A 1 256 ? -23.328 -16.938 -12.055 1 78.81 256 LYS A N 1
ATOM 2081 C CA . LYS A 1 256 ? -24.266 -17.797 -12.766 1 78.81 256 LYS A CA 1
ATOM 2082 C C . LYS A 1 256 ? -23.562 -19.031 -13.328 1 78.81 256 LYS A C 1
ATOM 2084 O O . LYS A 1 256 ? -23.703 -19.359 -14.508 1 78.81 256 LYS A O 1
ATOM 2089 N N . SER A 1 257 ? -22.766 -19.547 -12.578 1 77.5 257 SER A N 1
ATOM 2090 C CA . SER A 1 257 ? -22.016 -20.766 -12.883 1 77.5 257 SER A CA 1
ATOM 2091 C C . SER A 1 257 ? -21.203 -20.609 -14.156 1 77.5 257 SER A C 1
ATOM 2093 O O . SER A 1 257 ? -20.969 -21.578 -14.883 1 77.5 257 SER A O 1
ATOM 2095 N N . GLY A 1 258 ? -20.953 -19.312 -14.516 1 78.75 258 GLY A N 1
ATOM 2096 C CA . GLY A 1 258 ? -20.031 -19.016 -15.602 1 78.75 258 GLY A CA 1
ATOM 2097 C C . GLY A 1 258 ? -20.719 -18.922 -16.953 1 78.75 258 GLY A C 1
ATOM 2098 O O . GLY A 1 258 ? -20.047 -18.828 -17.984 1 78.75 258 GLY A O 1
ATOM 2099 N N . TYR A 1 259 ? -22.031 -18.969 -16.969 1 78.88 259 TYR A N 1
ATOM 2100 C CA . TYR A 1 259 ? -22.719 -19.016 -18.266 1 78.88 259 TYR A CA 1
ATOM 2101 C C . TYR A 1 259 ? -22.422 -17.781 -19.094 1 78.88 259 TYR A C 1
ATOM 2103 O O . TYR A 1 259 ? -22.453 -17.828 -20.328 1 78.88 259 TYR A O 1
ATOM 2111 N N . TYR A 1 260 ? -21.984 -16.688 -18.359 1 78.5 260 TYR A N 1
ATOM 2112 C CA . TYR A 1 260 ? -21.672 -15.453 -19.078 1 78.5 260 TYR A CA 1
ATOM 2113 C C . TYR A 1 260 ? -20.438 -15.633 -19.953 1 78.5 260 TYR A C 1
ATOM 2115 O O . TYR A 1 260 ? -20.234 -14.883 -20.922 1 78.5 260 TYR A O 1
ATOM 2123 N N . TYR A 1 261 ? -19.703 -16.656 -19.609 1 80.62 261 TYR A N 1
ATOM 2124 C CA . TYR A 1 261 ? -18.469 -16.875 -20.359 1 80.62 261 TYR A CA 1
ATOM 2125 C C . TYR A 1 261 ? -18.578 -18.094 -21.266 1 80.62 261 TYR A C 1
ATOM 2127 O O . TYR A 1 261 ? -17.609 -18.5 -21.891 1 80.62 261 TYR A O 1
ATOM 2135 N N . SER A 1 262 ? -19.781 -18.594 -21.406 1 77.25 262 SER A N 1
ATOM 2136 C CA . SER A 1 262 ? -19.984 -19.859 -22.062 1 77.25 262 SER A CA 1
ATOM 2137 C C . SER A 1 262 ? -19.688 -19.766 -23.562 1 77.25 262 SER A C 1
ATOM 2139 O O . SER A 1 262 ? -19.469 -20.781 -24.219 1 77.25 262 SER A O 1
ATOM 2141 N N . LYS A 1 263 ? -19.594 -18.516 -24.062 1 78 263 LYS A N 1
ATOM 2142 C CA . LYS A 1 263 ? -19.359 -18.344 -25.5 1 78 263 LYS A CA 1
ATOM 2143 C C . LYS A 1 263 ? -17.891 -18.078 -25.797 1 78 263 LYS A C 1
ATOM 2145 O O . LYS A 1 263 ? -17.5 -17.984 -26.969 1 78 263 LYS A O 1
ATOM 2150 N N . GLU A 1 264 ? -17.156 -17.984 -24.75 1 78.25 264 GLU A N 1
ATOM 2151 C CA . GLU A 1 264 ? -15.727 -17.719 -24.938 1 78.25 264 GLU A CA 1
ATOM 2152 C C . GLU A 1 264 ? -14.969 -19.016 -25.266 1 78.25 264 GLU A C 1
ATOM 2154 O O . GLU A 1 264 ? -15.219 -20.047 -24.641 1 78.25 264 GLU A O 1
ATOM 2159 N N . ASP A 1 265 ? -14.008 -18.953 -26.188 1 73.56 265 ASP A N 1
ATOM 2160 C CA . ASP A 1 265 ? -13.266 -20.125 -26.641 1 73.56 265 ASP A CA 1
ATOM 2161 C C . ASP A 1 265 ? -12.289 -20.609 -25.578 1 73.56 265 ASP A C 1
ATOM 2163 O O . ASP A 1 265 ? -11.812 -21.75 -25.656 1 73.56 265 ASP A O 1
ATOM 2167 N N . TRP A 1 266 ? -12.117 -19.797 -24.594 1 76.75 266 TRP A N 1
ATOM 2168 C CA . TRP A 1 266 ? -11.156 -20.172 -23.562 1 76.75 266 TRP A CA 1
ATOM 2169 C C . TRP A 1 266 ? -11.867 -20.734 -22.344 1 76.75 266 TRP A C 1
ATOM 2171 O O . TRP A 1 266 ? -11.219 -21.188 -21.391 1 76.75 266 TRP A O 1
ATOM 2181 N N . PHE A 1 267 ? -13.141 -20.703 -22.438 1 78.12 267 PHE A N 1
ATOM 2182 C CA . PHE A 1 267 ? -13.922 -21.141 -21.281 1 78.12 267 PHE A CA 1
ATOM 2183 C C . PHE A 1 267 ? -14.039 -22.656 -21.234 1 78.12 267 PHE A C 1
ATOM 2185 O O . PHE A 1 267 ? -14.352 -23.297 -22.25 1 78.12 267 PHE A O 1
ATOM 2192 N N . SER A 1 268 ? -13.672 -23.219 -20.094 1 75.5 268 SER A N 1
ATOM 2193 C CA . SER A 1 268 ? -13.82 -24.656 -19.922 1 75.5 268 SER A CA 1
ATOM 2194 C C . SER A 1 268 ? -14.375 -25 -18.547 1 75.5 268 SER A C 1
ATOM 2196 O O . SER A 1 268 ? -13.992 -24.375 -17.547 1 75.5 268 SER A O 1
ATOM 2198 N N . ILE A 1 269 ? -15.289 -25.891 -18.531 1 76.56 269 ILE A N 1
ATOM 2199 C CA . ILE A 1 269 ? -15.836 -26.391 -17.281 1 76.56 269 ILE A CA 1
ATOM 2200 C C . ILE A 1 269 ? -14.898 -27.453 -16.703 1 76.56 269 ILE A C 1
ATOM 2202 O O . ILE A 1 269 ? -14.133 -28.078 -17.438 1 76.56 269 ILE A O 1
ATOM 2206 N N . PRO A 1 270 ? -14.891 -27.797 -15.273 1 80 270 PRO A N 1
ATOM 2207 C CA . PRO A 1 270 ? -15.688 -27.047 -14.289 1 80 270 PRO A CA 1
ATOM 2208 C C . PRO A 1 270 ? -15.141 -25.656 -14.008 1 80 270 PRO A C 1
ATOM 2210 O O . PRO A 1 270 ? -14.008 -25.344 -14.383 1 80 270 PRO A O 1
ATOM 2213 N N . THR A 1 271 ? -16.047 -24.844 -13.367 1 77.81 271 THR A N 1
ATOM 2214 C CA . THR A 1 271 ? -15.617 -23.453 -13.297 1 77.81 271 THR A CA 1
ATOM 2215 C C . THR A 1 271 ? -15.383 -23.031 -11.852 1 77.81 271 THR A C 1
ATOM 2217 O O . THR A 1 271 ? -14.672 -22.062 -11.586 1 77.81 271 THR A O 1
ATOM 2220 N N . SER A 1 272 ? -16.016 -23.766 -10.922 1 83.75 272 SER A N 1
ATOM 2221 C CA . SER A 1 272 ? -15.836 -23.328 -9.547 1 83.75 272 SER A CA 1
ATOM 2222 C C . SER A 1 272 ? -14.422 -23.609 -9.055 1 83.75 272 SER A C 1
ATOM 2224 O O . SER A 1 272 ? -13.805 -24.594 -9.469 1 83.75 272 SER A O 1
ATOM 2226 N N . PHE A 1 273 ? -14 -22.812 -8.195 1 91.75 273 PHE A N 1
ATOM 2227 C CA . PHE A 1 273 ? -12.672 -22.938 -7.613 1 91.75 273 PHE A CA 1
ATOM 2228 C C . PHE A 1 273 ? -12.461 -24.328 -7.023 1 91.75 273 PHE A C 1
ATOM 2230 O O . PHE A 1 273 ? -11.438 -24.969 -7.289 1 91.75 273 PHE A O 1
ATOM 2237 N N . ILE A 1 274 ? -13.414 -24.875 -6.324 1 89.19 274 ILE A N 1
ATOM 2238 C CA . ILE A 1 274 ? -13.336 -26.156 -5.625 1 89.19 274 ILE A CA 1
ATOM 2239 C C . ILE A 1 274 ? -13.375 -27.297 -6.641 1 89.19 274 ILE A C 1
ATOM 2241 O O . ILE A 1 274 ? -12.594 -28.25 -6.543 1 89.19 274 ILE A O 1
ATOM 2245 N N . ASP A 1 275 ? -14.211 -27.125 -7.625 1 85.19 275 ASP A N 1
ATOM 2246 C CA . ASP A 1 275 ? -14.32 -28.188 -8.633 1 85.19 275 ASP A CA 1
ATOM 2247 C C . ASP A 1 275 ? -13.055 -28.266 -9.477 1 85.19 275 ASP A C 1
ATOM 2249 O O . ASP A 1 275 ? -12.641 -29.359 -9.883 1 85.19 275 ASP A O 1
ATOM 2253 N N . ARG A 1 276 ? -12.469 -27.234 -9.734 1 88.5 276 ARG A N 1
ATOM 2254 C CA . ARG A 1 276 ? -11.234 -27.25 -10.523 1 88.5 276 ARG A CA 1
ATOM 2255 C C . ARG A 1 276 ? -10.086 -27.859 -9.719 1 88.5 276 ARG A C 1
ATOM 2257 O O . ARG A 1 276 ? -9.219 -28.531 -10.273 1 88.5 276 ARG A O 1
ATOM 2264 N N . MET A 1 277 ? -10.086 -27.609 -8.422 1 90.56 277 MET A N 1
ATOM 2265 C CA . MET A 1 277 ? -9.094 -28.266 -7.582 1 90.56 277 MET A CA 1
ATOM 2266 C C . MET A 1 277 ? -9.289 -29.781 -7.566 1 90.56 277 MET A C 1
ATOM 2268 O O . MET A 1 277 ? -8.336 -30.531 -7.719 1 90.56 277 MET A O 1
ATOM 2272 N N . ASN A 1 278 ? -10.508 -30.172 -7.504 1 86.19 278 ASN A N 1
ATOM 2273 C CA . ASN A 1 278 ? -10.812 -31.578 -7.312 1 86.19 278 ASN A CA 1
ATOM 2274 C C . ASN A 1 278 ? -10.766 -32.344 -8.625 1 86.19 278 ASN A C 1
ATOM 2276 O O . ASN A 1 278 ? -10.336 -33.5 -8.664 1 86.19 278 ASN A O 1
ATOM 2280 N N . HIS A 1 279 ? -11.172 -31.625 -9.68 1 82 279 HIS A N 1
ATOM 2281 C CA . HIS A 1 279 ? -11.406 -32.406 -10.898 1 82 279 HIS A CA 1
ATOM 2282 C C . HIS A 1 279 ? -10.375 -32.031 -11.969 1 82 279 HIS A C 1
ATOM 2284 O O . HIS A 1 279 ? -10.367 -32.656 -13.047 1 82 279 HIS A O 1
ATOM 2290 N N . THR A 1 280 ? -9.57 -31.109 -11.734 1 84.19 280 THR A N 1
ATOM 2291 C CA . THR A 1 280 ? -8.516 -30.766 -12.68 1 84.19 280 THR A CA 1
ATOM 2292 C C . THR A 1 280 ? -7.141 -30.906 -12.039 1 84.19 280 THR A C 1
ATOM 2294 O O . THR A 1 280 ? -6.316 -31.703 -12.5 1 84.19 280 THR A O 1
ATOM 2297 N N . LEU A 1 281 ? -6.977 -30.312 -10.938 1 89.5 281 LEU A N 1
ATOM 2298 C CA . LEU A 1 281 ? -5.66 -30.297 -10.312 1 89.5 281 LEU A CA 1
ATOM 2299 C C . LEU A 1 281 ? -5.293 -31.672 -9.758 1 89.5 281 LEU A C 1
ATOM 2301 O O . LEU A 1 281 ? -4.195 -32.156 -10.016 1 89.5 281 LEU A O 1
ATOM 2305 N N . LEU A 1 282 ? -6.172 -32.281 -8.984 1 86.25 282 LEU A N 1
ATOM 2306 C CA . LEU A 1 282 ? -5.871 -33.531 -8.312 1 86.25 282 LEU A CA 1
ATOM 2307 C C . LEU A 1 282 ? -5.559 -34.625 -9.328 1 86.25 282 LEU A C 1
ATOM 2309 O O . LEU A 1 282 ? -4.566 -35.344 -9.18 1 86.25 282 LEU A O 1
ATOM 2313 N N . PRO A 1 283 ? -6.336 -34.719 -10.359 1 81.5 283 PRO A N 1
ATOM 2314 C CA . PRO A 1 283 ? -5.984 -35.719 -11.383 1 81.5 283 PRO A CA 1
ATOM 2315 C C . PRO A 1 283 ? -4.629 -35.438 -12.023 1 81.5 283 PRO A C 1
ATOM 2317 O O . PRO A 1 283 ? -3.889 -36.375 -12.344 1 81.5 283 PRO A O 1
ATOM 2320 N N . ILE A 1 284 ? -4.305 -34.219 -12.242 1 84 284 ILE A N 1
ATOM 2321 C CA . ILE A 1 284 ? -3.012 -33.844 -12.812 1 84 284 ILE A CA 1
ATOM 2322 C C . ILE A 1 284 ? -1.893 -34.312 -11.891 1 84 284 ILE A C 1
ATOM 2324 O O . ILE A 1 284 ? -0.925 -34.938 -12.344 1 84 284 ILE A O 1
ATOM 2328 N N . LEU A 1 285 ? -2.053 -34.125 -10.648 1 87.06 285 LEU A N 1
ATOM 2329 C CA . LEU A 1 285 ? -1.031 -34.5 -9.68 1 87.06 285 LEU A CA 1
ATOM 2330 C C . LEU A 1 285 ? -0.923 -36.031 -9.562 1 87.06 285 LEU A C 1
ATOM 2332 O O . LEU A 1 285 ? 0.171 -36.562 -9.375 1 87.06 285 LEU A O 1
ATOM 2336 N N . LYS A 1 286 ? -2.002 -36.719 -9.68 1 81.19 286 LYS A N 1
ATOM 2337 C CA . LYS A 1 286 ? -2.004 -38.156 -9.672 1 81.19 286 LYS A CA 1
ATOM 2338 C C . LYS A 1 286 ? -1.261 -38.719 -10.875 1 81.19 286 LYS A C 1
ATOM 2340 O O . LYS A 1 286 ? -0.446 -39.656 -10.742 1 81.19 286 LYS A O 1
ATOM 2345 N N . ASN A 1 287 ? -1.503 -38.094 -11.938 1 77 287 ASN A N 1
ATOM 2346 C CA . ASN A 1 287 ? -0.88 -38.562 -13.172 1 77 287 ASN A CA 1
ATOM 2347 C C . ASN A 1 287 ? 0.613 -38.25 -13.203 1 77 287 ASN A C 1
ATOM 2349 O O . ASN A 1 287 ? 1.407 -39.031 -13.727 1 77 287 ASN A O 1
ATOM 2353 N N . LEU A 1 288 ? 0.94 -37.156 -12.711 1 77.12 288 LEU A N 1
ATOM 2354 C CA . LEU A 1 288 ? 2.354 -36.812 -12.625 1 77.12 288 LEU A CA 1
ATOM 2355 C C . LEU A 1 288 ? 3.104 -37.781 -11.711 1 77.12 288 LEU A C 1
ATOM 2357 O O . LEU A 1 288 ? 4.25 -38.125 -11.984 1 77.12 288 LEU A O 1
ATOM 2361 N N . ASN A 1 289 ? 2.471 -38.125 -10.711 1 77.5 289 ASN A N 1
ATOM 2362 C CA . ASN A 1 289 ? 3.066 -39.094 -9.805 1 77.5 289 ASN A CA 1
ATOM 2363 C C . ASN A 1 289 ? 3.311 -40.438 -10.492 1 77.5 289 ASN A C 1
ATOM 2365 O O . ASN A 1 289 ? 4.352 -41.062 -10.281 1 77.5 289 ASN A O 1
ATOM 2369 N N . LYS A 1 290 ? 2.438 -40.844 -11.273 1 71 290 LYS A N 1
ATOM 2370 C CA . LYS A 1 290 ? 2.547 -42.094 -12 1 71 290 LYS A CA 1
ATOM 2371 C C . LYS A 1 290 ? 3.707 -42.062 -12.992 1 71 290 LYS A C 1
ATOM 2373 O O . LYS A 1 290 ? 4.457 -43.031 -13.109 1 71 290 LYS A O 1
ATOM 2378 N N . VAL A 1 291 ? 3.801 -40.938 -13.648 1 66.12 291 VAL A N 1
ATOM 2379 C CA . VAL A 1 291 ? 4.848 -40.812 -14.656 1 66.12 291 VAL A CA 1
ATOM 2380 C C . VAL A 1 291 ? 6.215 -40.781 -13.984 1 66.12 291 VAL A C 1
ATOM 2382 O O . VAL A 1 291 ? 7.16 -41.438 -14.461 1 66.12 291 VAL A O 1
ATOM 2385 N N . HIS A 1 292 ? 6.324 -40.094 -12.945 1 62.59 29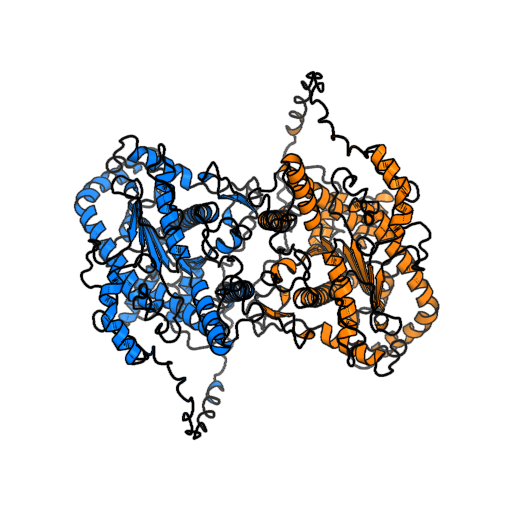2 HIS A N 1
ATOM 2386 C CA . HIS A 1 292 ? 7.602 -40 -12.242 1 62.59 292 HIS A CA 1
ATOM 2387 C C . HIS A 1 292 ? 7.988 -41.312 -11.602 1 62.59 292 HIS A C 1
ATOM 2389 O O . HIS A 1 292 ? 9.164 -41.688 -11.602 1 62.59 292 HIS A O 1
ATOM 2395 N N . TYR A 1 293 ? 7 -41.906 -10.992 1 51.25 293 TYR A N 1
ATOM 2396 C CA . TYR A 1 293 ? 7.254 -43.219 -10.406 1 51.25 293 TYR A CA 1
ATOM 2397 C C . TYR A 1 293 ? 7.676 -44.219 -11.469 1 51.25 293 TYR A C 1
ATOM 2399 O O . TYR A 1 293 ? 8.586 -45.031 -11.25 1 51.25 293 TYR A O 1
ATOM 2407 N N . ASN A 1 294 ? 7.031 -44.188 -12.484 1 50.25 294 ASN A N 1
ATOM 2408 C CA . ASN A 1 294 ? 7.359 -45.125 -13.562 1 50.25 294 ASN A CA 1
ATOM 2409 C C . ASN A 1 294 ? 8.727 -44.812 -14.156 1 50.25 294 ASN A C 1
ATOM 2411 O O . ASN A 1 294 ? 9.414 -45.719 -14.625 1 50.25 294 ASN A O 1
ATOM 2415 N N . GLN A 1 295 ? 9.102 -43.594 -14.086 1 47.28 295 GLN A N 1
ATOM 2416 C CA . GLN A 1 295 ? 10.422 -43.25 -14.609 1 47.28 295 GLN A CA 1
ATOM 2417 C C . GLN A 1 295 ? 11.508 -43.531 -13.578 1 47.28 295 GLN A C 1
ATOM 2419 O O . GLN A 1 295 ? 12.656 -43.781 -13.938 1 47.28 295 GLN A O 1
ATOM 2424 N N . THR A 1 296 ? 11.258 -43.312 -12.266 1 41.47 296 THR A N 1
ATOM 2425 C CA . THR A 1 296 ? 12.258 -43.5 -11.227 1 41.47 296 THR A CA 1
ATOM 2426 C C . THR A 1 296 ? 12.367 -45 -10.859 1 41.47 296 THR A C 1
ATOM 2428 O O . THR A 1 296 ? 13.242 -45.375 -10.086 1 41.47 296 THR A O 1
ATOM 2431 N N . GLU A 1 297 ? 11.547 -45.938 -11.062 1 36.28 297 GLU A N 1
ATOM 2432 C CA . GLU A 1 297 ? 11.758 -47.344 -10.672 1 36.28 297 GLU A CA 1
ATOM 2433 C C . GLU A 1 297 ? 13.164 -47.812 -11.047 1 36.28 297 GLU A C 1
ATOM 2435 O O . GLU A 1 297 ? 13.828 -48.469 -10.258 1 36.28 297 GLU A O 1
ATOM 2440 N N . PRO A 1 298 ? 13.625 -47.781 -12.289 1 33.81 298 PRO A N 1
ATOM 2441 C CA . PRO A 1 298 ? 14.93 -48.406 -12.43 1 33.81 298 PRO A CA 1
ATOM 2442 C C . PRO A 1 298 ? 16.031 -47.688 -11.672 1 33.81 298 PRO A C 1
ATOM 2444 O O . PRO A 1 298 ? 16.984 -48.312 -11.195 1 33.81 298 PRO A O 1
ATOM 2447 N N . GLN A 1 299 ? 16.047 -46.375 -11.672 1 31.02 299 GLN A N 1
ATOM 2448 C CA . GLN A 1 299 ? 17.266 -45.656 -11.297 1 31.02 299 GLN A CA 1
ATOM 2449 C C . GLN A 1 299 ? 17.359 -45.469 -9.789 1 31.02 299 GLN A C 1
ATOM 2451 O O . GLN A 1 299 ? 18.438 -45.188 -9.258 1 31.02 299 GLN A O 1
ATOM 2456 N N . ILE A 1 300 ? 16.359 -45.344 -8.992 1 32.69 300 ILE A N 1
ATOM 2457 C CA . ILE A 1 300 ? 16.5 -45.156 -7.551 1 32.69 300 ILE A CA 1
ATOM 2458 C C . ILE A 1 300 ? 17.031 -46.469 -6.934 1 32.69 300 ILE A C 1
ATOM 2460 O O . ILE A 1 300 ? 17.281 -46.531 -5.73 1 32.69 300 ILE A O 1
ATOM 2464 N N . GLN A 1 301 ? 17.109 -47.562 -7.523 1 31.12 301 GLN A N 1
ATOM 2465 C CA . GLN A 1 301 ? 17.812 -48.656 -6.895 1 31.12 301 GLN A CA 1
ATOM 2466 C C . GLN A 1 301 ? 19.234 -48.281 -6.484 1 31.12 301 GLN A C 1
ATOM 2468 O O . GLN A 1 301 ? 19.75 -48.75 -5.48 1 31.12 301 GLN A O 1
ATOM 2473 N N . HIS A 1 302 ? 20 -47.531 -7.348 1 29.17 302 HIS A N 1
ATOM 2474 C CA . HIS A 1 302 ? 21.422 -47.406 -7.055 1 29.17 302 HIS A CA 1
ATOM 2475 C C . HIS A 1 302 ? 21.672 -46.312 -6.004 1 29.17 302 HIS A C 1
ATOM 2477 O O . HIS A 1 302 ? 22.734 -46.312 -5.375 1 29.17 302 HIS A O 1
ATOM 2483 N N . SER A 1 303 ? 20.922 -45.188 -5.836 1 30.78 303 SER A N 1
ATOM 2484 C CA . SER A 1 303 ? 21.438 -44.156 -4.98 1 30.78 303 SER A CA 1
ATOM 2485 C C . SER A 1 303 ? 21.125 -44.406 -3.514 1 30.78 303 SER A C 1
ATOM 2487 O O . SER A 1 303 ? 21.422 -43.594 -2.645 1 30.78 303 SER A O 1
ATOM 2489 N N . GLU A 1 304 ? 20.453 -45.312 -3.035 1 31.17 304 GLU A N 1
ATOM 2490 C CA . GLU A 1 304 ? 20.469 -45.75 -1.64 1 31.17 304 GLU A CA 1
ATOM 2491 C C . GLU A 1 304 ? 21.906 -45.844 -1.117 1 31.17 304 GLU A C 1
ATOM 2493 O O . GLU A 1 304 ? 22.156 -45.656 0.074 1 31.17 304 GLU A O 1
ATOM 2498 N N . SER A 1 305 ? 22.859 -46.25 -1.941 1 31.88 305 SER A N 1
ATOM 2499 C CA . SER A 1 305 ? 24.25 -46.531 -1.577 1 31.88 305 SER A CA 1
ATOM 2500 C C . SER A 1 305 ? 25 -45.219 -1.348 1 31.88 305 SER A C 1
ATOM 2502 O O . SER A 1 305 ? 25.922 -45.156 -0.531 1 31.88 305 SER A O 1
ATOM 2504 N N . VAL A 1 306 ? 24.703 -44.125 -2.045 1 30.22 306 VAL A N 1
ATOM 2505 C CA . VAL A 1 306 ? 25.531 -42.938 -1.899 1 30.22 306 VAL A CA 1
ATOM 2506 C C . VAL A 1 306 ? 25.141 -42.188 -0.633 1 30.22 306 VAL A C 1
ATOM 2508 O O . VAL A 1 306 ? 26 -41.656 0.075 1 30.22 306 VAL A O 1
ATOM 2511 N N . VAL A 1 307 ? 23.844 -42.094 -0.235 1 31.98 307 VAL A N 1
ATOM 2512 C CA . VAL A 1 307 ? 23.531 -41.406 1.007 1 31.98 307 VAL A CA 1
ATOM 2513 C C . VAL A 1 307 ? 24.109 -42.156 2.193 1 31.98 307 VAL A C 1
ATOM 2515 O O . VAL A 1 307 ? 24.5 -41.562 3.197 1 31.98 307 VAL A O 1
ATOM 2518 N N . GLN A 1 308 ? 24.281 -43.438 2.115 1 30.58 308 GLN A N 1
ATOM 2519 C CA . GLN A 1 308 ? 24.906 -44.188 3.193 1 30.58 308 GLN A CA 1
ATOM 2520 C C . GLN A 1 308 ? 26.375 -43.844 3.334 1 30.58 308 GLN A C 1
ATOM 2522 O O . GLN A 1 308 ? 26.922 -43.844 4.438 1 30.58 308 GLN A O 1
ATOM 2527 N N . LYS A 1 309 ? 27.078 -43.656 2.16 1 33.06 309 LYS A N 1
ATOM 2528 C CA . LYS A 1 309 ? 28.531 -43.531 2.316 1 33.06 309 LYS A CA 1
ATOM 2529 C C . LYS A 1 309 ? 28.906 -42.156 2.846 1 33.06 309 LYS A C 1
ATOM 2531 O O . LYS A 1 309 ? 30 -41.969 3.363 1 33.06 309 LYS A O 1
ATOM 2536 N N . GLN A 1 310 ? 28.172 -41.094 2.463 1 32.16 310 GLN A N 1
ATOM 2537 C CA . GLN A 1 310 ? 28.688 -39.812 2.943 1 32.16 310 GLN A CA 1
ATOM 2538 C C . GLN A 1 310 ? 28.406 -39.625 4.434 1 32.16 310 GLN A C 1
ATOM 2540 O O . GLN A 1 310 ? 28.703 -38.562 4.996 1 32.16 310 GLN A O 1
ATOM 2545 N N . ARG A 1 311 ? 27.766 -40.594 5.113 1 31.58 311 ARG A N 1
ATOM 2546 C CA . ARG A 1 311 ? 27.688 -40.594 6.57 1 31.58 311 ARG A CA 1
ATOM 2547 C C . ARG A 1 311 ? 29.062 -40.469 7.195 1 31.58 311 ARG A C 1
ATOM 2549 O O . ARG A 1 311 ? 29.219 -39.906 8.273 1 31.58 311 ARG A O 1
ATOM 2556 N N . SER A 1 312 ? 29.984 -41.344 6.766 1 31.94 312 SER A N 1
ATOM 2557 C CA . SER A 1 312 ? 31.031 -41.812 7.664 1 31.94 312 SER A CA 1
ATOM 2558 C C . SER A 1 312 ? 32.062 -40.688 7.887 1 31.94 312 SER A C 1
ATOM 2560 O O . SER A 1 312 ? 32.875 -40.781 8.812 1 31.94 312 SER A O 1
ATOM 2562 N N . LYS A 1 313 ? 32.625 -40.031 6.887 1 33.22 313 LYS A N 1
ATOM 2563 C CA . LYS A 1 313 ? 33.969 -39.625 7.316 1 33.22 313 LYS A CA 1
ATOM 2564 C C . LYS A 1 313 ? 33.875 -38.531 8.391 1 33.22 313 LYS A C 1
ATOM 2566 O O . LYS A 1 313 ? 34.688 -38.5 9.312 1 33.22 313 LYS A O 1
ATOM 2571 N N . ASN A 1 314 ? 33.531 -37.219 8.008 1 30.25 314 ASN A N 1
ATOM 2572 C CA . ASN A 1 314 ? 34 -36.156 8.891 1 30.25 314 ASN A CA 1
ATOM 2573 C C . ASN A 1 314 ? 33.031 -35.875 10.031 1 30.25 314 ASN A C 1
ATOM 2575 O O . ASN A 1 314 ? 31.859 -35.594 9.805 1 30.25 314 ASN A O 1
ATOM 2579 N N . GLY A 1 315 ? 32.906 -36.719 11.188 1 30.77 315 GLY A N 1
ATOM 2580 C CA . GLY A 1 315 ? 32.5 -36.844 12.578 1 30.77 315 GLY A CA 1
ATOM 2581 C C . GLY A 1 315 ? 31.203 -36.094 12.875 1 30.77 315 GLY A C 1
ATOM 2582 O O . GLY A 1 315 ? 30.656 -36.188 13.977 1 30.77 315 GLY A O 1
ATOM 2583 N N . SER A 1 316 ? 31.172 -34.875 12.5 1 32.12 316 SER A N 1
ATOM 2584 C CA . SER A 1 316 ? 30.094 -34.125 13.141 1 32.12 316 SER A CA 1
ATOM 2585 C C . SER A 1 316 ? 28.734 -34.594 12.648 1 32.12 316 SER A C 1
ATOM 2587 O O . SER A 1 316 ? 28.578 -34.938 11.484 1 32.12 316 SER A O 1
ATOM 2589 N N . ASP A 1 317 ? 27.781 -35.188 13.43 1 29.5 317 ASP A N 1
ATOM 2590 C CA . ASP A 1 317 ? 26.406 -35.656 13.477 1 29.5 317 ASP A CA 1
ATOM 2591 C C . ASP A 1 317 ? 25.453 -34.688 12.773 1 29.5 317 ASP A C 1
ATOM 2593 O O . ASP A 1 317 ? 24.469 -34.25 13.352 1 29.5 317 ASP A O 1
ATOM 2597 N N . GLU A 1 318 ? 25.938 -33.719 12.148 1 31.45 318 GLU A N 1
ATOM 2598 C CA . GLU A 1 318 ? 24.844 -33 11.523 1 31.45 318 GLU A CA 1
ATOM 2599 C C . GLU A 1 318 ? 24 -33.906 10.625 1 31.45 318 GLU A C 1
ATOM 2601 O O . GLU A 1 318 ? 24.5 -34.375 9.602 1 31.45 318 GLU A O 1
ATOM 2606 N N . LYS A 1 319 ? 23.141 -34.781 11.289 1 31.73 319 LYS A N 1
ATOM 2607 C CA . LYS A 1 319 ? 22.125 -35.688 10.766 1 31.73 319 LYS A CA 1
ATOM 2608 C C . LYS A 1 319 ? 21.484 -35.094 9.5 1 31.73 319 LYS A C 1
ATOM 2610 O O . LYS A 1 319 ? 20.844 -34.062 9.547 1 31.73 319 LYS A O 1
ATOM 2615 N N . VAL A 1 320 ? 22.109 -35.219 8.461 1 30.25 320 VAL A N 1
ATOM 2616 C CA . VAL A 1 320 ? 21.5 -35.062 7.148 1 30.25 320 VAL A CA 1
ATOM 2617 C C . VAL A 1 320 ? 20.062 -35.594 7.172 1 30.25 320 VAL A C 1
ATOM 2619 O O . VAL A 1 320 ? 19.812 -36.656 7.742 1 30.25 320 VAL A O 1
ATOM 2622 N N . ALA A 1 321 ? 19.062 -34.75 7.211 1 32.09 321 ALA A N 1
ATOM 2623 C CA . ALA A 1 321 ? 17.672 -35.094 7.012 1 32.09 321 ALA A CA 1
ATOM 2624 C C . ALA A 1 321 ? 17.531 -36.375 6.203 1 32.09 321 ALA A C 1
ATOM 2626 O O . ALA A 1 321 ? 18.078 -36.5 5.109 1 32.09 321 ALA A O 1
ATOM 2627 N N . ASP A 1 322 ? 17.5 -37.531 6.887 1 30.44 322 ASP A N 1
ATOM 2628 C CA . ASP A 1 322 ? 17.359 -38.938 6.43 1 30.44 322 ASP A CA 1
ATOM 2629 C C . ASP A 1 322 ? 16.531 -39 5.145 1 30.44 322 ASP A C 1
ATOM 2631 O O . ASP A 1 322 ? 15.727 -38.094 4.871 1 30.44 322 ASP A O 1
ATOM 2635 N N . GLU A 1 323 ? 16.969 -39.75 4.227 1 30.72 323 GLU A N 1
ATOM 2636 C CA . GLU A 1 323 ? 16.391 -40.25 2.984 1 30.72 323 GLU A CA 1
ATOM 2637 C C . GLU A 1 323 ? 14.898 -40.5 3.129 1 30.72 323 GLU A C 1
ATOM 2639 O O . GLU A 1 323 ? 14.18 -40.594 2.129 1 30.72 323 GLU A O 1
ATOM 2644 N N . LYS A 1 324 ? 14.469 -40.875 4.297 1 31.89 324 LYS A N 1
ATOM 2645 C CA . LYS A 1 324 ? 13.07 -41.219 4.562 1 31.89 324 LYS A CA 1
ATOM 2646 C C . LYS A 1 324 ? 12.164 -40 4.316 1 31.89 324 LYS A C 1
ATOM 2648 O O . LYS A 1 324 ? 10.969 -40.156 4.074 1 31.89 324 LYS A O 1
ATOM 2653 N N . GLY A 1 325 ? 12.602 -38.938 4.543 1 33.22 325 GLY A N 1
ATOM 2654 C CA . GLY A 1 325 ? 11.797 -37.75 4.277 1 33.22 325 GLY A CA 1
ATOM 2655 C C . GLY A 1 325 ? 11.516 -37.531 2.803 1 33.22 325 GLY A C 1
ATOM 2656 O O . GLY A 1 325 ? 10.531 -36.875 2.441 1 33.22 325 GLY A O 1
ATOM 2657 N N . PHE A 1 326 ? 12.523 -37.938 1.975 1 32.66 326 PHE A N 1
ATOM 2658 C CA . PHE A 1 326 ? 12.352 -37.938 0.526 1 32.66 326 PHE A CA 1
ATOM 2659 C C . PHE A 1 326 ? 11.25 -38.906 0.11 1 32.66 326 PHE A C 1
ATOM 2661 O O . PHE A 1 326 ? 10.5 -38.625 -0.825 1 32.66 326 PHE A O 1
ATOM 2668 N N . SER A 1 327 ? 11.211 -40.094 0.778 1 32.66 327 SER A N 1
ATOM 2669 C CA . SER A 1 327 ? 10.281 -41.156 0.414 1 32.66 327 SER A CA 1
ATOM 2670 C C . SER A 1 327 ? 8.828 -40.719 0.619 1 32.66 327 SER A C 1
ATOM 2672 O O . SER A 1 327 ? 7.91 -41.312 0.05 1 32.66 327 SER A O 1
ATOM 2674 N N . LEU A 1 328 ? 8.602 -39.875 1.48 1 34.19 328 LEU A N 1
ATOM 2675 C CA . LEU A 1 328 ? 7.223 -39.531 1.826 1 34.19 328 LEU A CA 1
ATOM 2676 C C . LEU A 1 328 ? 6.578 -38.688 0.739 1 34.19 328 LEU A C 1
ATOM 2678 O O . LEU A 1 328 ? 5.371 -38.438 0.771 1 34.19 328 LEU A O 1
ATOM 2682 N N . ARG A 1 329 ? 7.383 -38.219 -0.146 1 39.44 329 ARG A N 1
ATOM 2683 C CA . ARG A 1 329 ? 6.891 -37.406 -1.251 1 39.44 329 ARG A CA 1
ATOM 2684 C C . ARG A 1 329 ? 5.973 -38.219 -2.162 1 39.44 329 ARG A C 1
ATOM 2686 O O . ARG A 1 329 ? 5.043 -37.656 -2.76 1 39.44 329 ARG A O 1
ATOM 2693 N N . PHE A 1 330 ? 6.535 -39.5 -2.453 1 36.47 330 PHE A N 1
ATOM 2694 C CA . PHE A 1 330 ? 5.82 -40.469 -3.273 1 36.47 330 PHE A CA 1
ATOM 2695 C C . PHE A 1 330 ? 5.277 -41.625 -2.416 1 36.47 330 PHE A C 1
ATOM 2697 O O . PHE A 1 330 ? 6.039 -42.312 -1.744 1 36.47 330 PHE A O 1
ATOM 2704 N N . SER A 1 331 ? 4.566 -41.375 -1.5 1 36.19 331 SER A N 1
ATOM 2705 C CA . SER A 1 331 ? 4.121 -42.531 -0.737 1 36.19 331 SER A CA 1
ATOM 2706 C C . SER A 1 331 ? 3.34 -43.5 -1.615 1 36.19 331 SER A C 1
ATOM 2708 O O . SER A 1 331 ? 2.449 -43.094 -2.363 1 36.19 331 SER A O 1
ATOM 2710 N N . LYS A 1 332 ? 3.945 -44.625 -1.792 1 40.06 332 LYS A N 1
ATOM 2711 C CA . LYS A 1 332 ? 3.139 -45.719 -2.348 1 40.06 332 LYS A CA 1
ATOM 2712 C C . LYS A 1 332 ? 1.684 -45.594 -1.902 1 40.06 332 LYS A C 1
ATOM 2714 O O . LYS A 1 332 ? 0.773 -46 -2.631 1 40.06 332 LYS A O 1
ATOM 2719 N N . ASP A 1 333 ? 1.587 -45.094 -0.704 1 39.69 333 ASP A N 1
ATOM 2720 C CA . ASP A 1 333 ? 0.252 -45.125 -0.113 1 39.69 333 ASP A CA 1
ATOM 2721 C C . ASP A 1 333 ? -0.581 -43.938 -0.586 1 39.69 333 ASP A C 1
ATOM 2723 O O . ASP A 1 333 ? -1.794 -43.875 -0.369 1 39.69 333 ASP A O 1
ATOM 2727 N N . LYS A 1 334 ? 0.281 -42.812 -0.931 1 51.78 334 LYS A N 1
ATOM 2728 C CA . LYS A 1 334 ? -0.591 -41.719 -1.386 1 51.78 334 LYS A CA 1
ATOM 2729 C C . LYS A 1 334 ? -0.529 -41.562 -2.902 1 51.78 334 LYS A C 1
ATOM 2731 O O . LYS A 1 334 ? 0.548 -41.656 -3.496 1 51.78 334 LYS A O 1
ATOM 2736 N N . ASP A 1 335 ? -1.579 -41.719 -3.75 1 60.94 335 ASP A N 1
ATOM 2737 C CA . ASP A 1 335 ? -1.942 -41.875 -5.152 1 60.94 335 ASP A CA 1
ATOM 2738 C C . ASP A 1 335 ? -1.657 -40.594 -5.949 1 60.94 335 ASP A C 1
ATOM 2740 O O . ASP A 1 335 ? -2 -40.5 -7.129 1 60.94 335 ASP A O 1
ATOM 2744 N N . TYR A 1 336 ? -1.025 -39.438 -5.152 1 66 336 TYR A N 1
ATOM 2745 C CA . TYR A 1 336 ? -0.778 -38.25 -5.961 1 66 336 TYR A CA 1
ATOM 2746 C C . TYR A 1 336 ? 0.504 -37.562 -5.523 1 66 336 TYR A C 1
ATOM 2748 O O . TYR A 1 336 ? 0.994 -37.781 -4.414 1 66 336 TYR A O 1
ATOM 2756 N N . MET A 1 337 ? 1.135 -36.812 -6.379 1 72.69 337 MET A N 1
ATOM 2757 C CA . MET A 1 337 ? 2.299 -36 -6.09 1 72.69 337 MET A CA 1
ATOM 2758 C C . MET A 1 337 ? 1.954 -34.906 -5.078 1 72.69 337 MET A C 1
ATOM 2760 O O . MET A 1 337 ? 1.203 -33.969 -5.387 1 72.69 337 MET A O 1
ATOM 2764 N N . ARG A 1 338 ? 2.488 -35.031 -3.916 1 84.31 338 ARG A N 1
ATOM 2765 C CA . ARG A 1 338 ? 2.195 -34.062 -2.869 1 84.31 338 ARG A CA 1
ATOM 2766 C C . ARG A 1 338 ? 2.965 -32.75 -3.096 1 84.31 338 ARG A C 1
ATOM 2768 O O . ARG A 1 338 ? 4.18 -32.781 -3.293 1 84.31 338 ARG A O 1
ATOM 2775 N N . PRO A 1 339 ? 2.236 -31.672 -3.023 1 93.75 339 PRO A N 1
ATOM 2776 C CA . PRO A 1 339 ? 2.941 -30.391 -3.158 1 93.75 339 PRO A CA 1
ATOM 2777 C C . PRO A 1 339 ? 3.828 -30.078 -1.956 1 93.75 339 PRO A C 1
ATOM 2779 O O . PRO A 1 339 ? 3.492 -30.438 -0.825 1 93.75 339 PRO A O 1
ATOM 2782 N N . ASP A 1 340 ? 4.93 -29.406 -2.236 1 94.88 340 ASP A N 1
ATOM 2783 C CA . ASP A 1 340 ? 5.832 -28.953 -1.188 1 94.88 340 ASP A CA 1
ATOM 2784 C C . ASP A 1 340 ? 5.586 -27.469 -0.864 1 94.88 340 ASP A C 1
ATOM 2786 O O . ASP A 1 340 ? 6.051 -26.969 0.161 1 94.88 340 ASP A O 1
ATOM 2790 N N . LEU A 1 341 ? 4.879 -26.828 -1.694 1 97.56 341 LEU A N 1
ATOM 2791 C CA . LEU A 1 341 ? 4.426 -25.453 -1.528 1 97.56 341 LEU A CA 1
ATOM 2792 C C . LEU A 1 341 ? 3.168 -25.188 -2.348 1 97.56 341 LEU A C 1
ATOM 2794 O O . LEU A 1 341 ? 3.064 -25.625 -3.494 1 97.56 341 LEU A O 1
ATOM 2798 N N . ILE A 1 342 ? 2.223 -24.531 -1.755 1 98 342 ILE A N 1
ATOM 2799 C CA . ILE A 1 342 ? 1.007 -24.141 -2.463 1 98 342 ILE A CA 1
ATOM 2800 C C . ILE A 1 342 ? 0.833 -22.625 -2.402 1 98 342 ILE A C 1
ATOM 2802 O O . ILE A 1 342 ? 0.97 -22.031 -1.337 1 98 342 ILE A O 1
ATOM 2806 N N . GLU A 1 343 ? 0.636 -22.031 -3.494 1 98.5 343 GLU A N 1
ATOM 2807 C CA . GLU A 1 343 ? 0.219 -20.641 -3.564 1 98.5 343 GLU A CA 1
ATOM 2808 C C . GLU A 1 343 ? -1.202 -20.516 -4.105 1 98.5 343 GLU A C 1
ATOM 2810 O O . GLU A 1 343 ? -1.543 -21.125 -5.121 1 98.5 343 GLU A O 1
ATOM 2815 N N . ILE A 1 344 ? -1.997 -19.75 -3.432 1 97.38 344 ILE A N 1
ATOM 2816 C CA . ILE A 1 344 ? -3.41 -19.656 -3.779 1 97.38 344 ILE A CA 1
ATOM 2817 C C . ILE A 1 344 ? -3.828 -18.188 -3.82 1 97.38 344 ILE A C 1
ATOM 2819 O O . ILE A 1 344 ? -3.381 -17.391 -2.996 1 97.38 344 ILE A O 1
ATOM 2823 N N . ASN A 1 345 ? -4.625 -17.781 -4.82 1 95.69 345 ASN A N 1
ATOM 2824 C CA . ASN A 1 345 ? -5.23 -16.453 -4.957 1 95.69 345 ASN A CA 1
ATOM 2825 C C . ASN A 1 345 ? -6.445 -16.484 -5.879 1 95.69 345 ASN A C 1
ATOM 2827 O O . ASN A 1 345 ? -6.449 -17.203 -6.883 1 95.69 345 ASN A O 1
ATOM 2831 N N . SER A 1 346 ? -7.555 -15.711 -5.625 1 89.44 346 SER A N 1
ATOM 2832 C CA . SER A 1 346 ? -8.742 -15.734 -6.477 1 89.44 346 SER A CA 1
ATOM 2833 C C . SER A 1 346 ? -9.141 -14.328 -6.902 1 89.44 346 SER A C 1
ATOM 2835 O O . SER A 1 346 ? -10.086 -14.148 -7.68 1 89.44 346 SER A O 1
ATOM 2837 N N . GLY A 1 347 ? -8.586 -13.211 -6.621 1 78.94 347 GLY A N 1
ATOM 2838 C CA . GLY A 1 347 ? -9.219 -11.938 -6.332 1 78.94 347 GLY A CA 1
ATOM 2839 C C . GLY A 1 347 ? -9.461 -11.094 -7.57 1 78.94 347 GLY A C 1
ATOM 2840 O O . GLY A 1 347 ? -10.453 -10.367 -7.656 1 78.94 347 GLY A O 1
ATOM 2841 N N . LEU A 1 348 ? -8.758 -11.195 -8.688 1 91 348 LEU A N 1
ATOM 2842 C CA . LEU A 1 348 ? -8.953 -10.25 -9.781 1 91 348 LEU A CA 1
ATOM 2843 C C . LEU A 1 348 ? -10.141 -10.672 -10.648 1 91 348 LEU A C 1
ATOM 2845 O O . LEU A 1 348 ? -10.836 -9.82 -11.203 1 91 348 LEU A O 1
ATOM 2849 N N . TRP A 1 349 ? -10.383 -11.891 -10.742 1 93.06 349 TRP A N 1
ATOM 2850 C CA . TRP A 1 349 ? -11.539 -12.367 -11.5 1 93.06 349 TRP A CA 1
ATOM 2851 C C . TRP A 1 349 ? -12.836 -12.125 -10.734 1 93.06 349 TRP A C 1
ATOM 2853 O O . TRP A 1 349 ? -13.891 -11.898 -11.328 1 93.06 349 TRP A O 1
ATOM 2863 N N . ASP A 1 350 ? -12.781 -12.219 -9.445 1 94.56 350 ASP A N 1
ATOM 2864 C CA . ASP A 1 350 ? -13.945 -11.875 -8.648 1 94.56 350 ASP A CA 1
ATOM 2865 C C . ASP A 1 350 ? -14.297 -10.398 -8.805 1 94.56 350 ASP A C 1
ATOM 2867 O O . ASP A 1 350 ? -15.469 -10.047 -8.969 1 94.56 350 ASP A O 1
ATOM 2871 N N . LEU A 1 351 ? -13.328 -9.602 -8.797 1 93.44 351 LEU A N 1
ATOM 2872 C CA . LEU A 1 351 ? -13.531 -8.172 -9 1 93.44 351 LEU A CA 1
ATOM 2873 C C . LEU A 1 351 ? -14.07 -7.895 -10.398 1 93.44 351 LEU A C 1
ATOM 2875 O O . LEU A 1 351 ? -14.961 -7.059 -10.57 1 93.44 351 LEU A O 1
ATOM 2879 N N . ARG A 1 352 ? -13.531 -8.555 -11.383 1 91.25 352 ARG A N 1
ATOM 2880 C CA . ARG A 1 352 ? -14.016 -8.398 -12.75 1 91.25 352 ARG A CA 1
ATOM 2881 C C . ARG A 1 352 ? -15.492 -8.758 -12.852 1 91.25 352 ARG A C 1
ATOM 2883 O O . ARG A 1 352 ? -16.266 -8.031 -13.477 1 91.25 352 ARG A O 1
ATOM 2890 N N . GLN A 1 353 ? -15.844 -9.828 -12.273 1 91.06 353 GLN A N 1
ATOM 2891 C CA . GLN A 1 353 ? -17.234 -10.273 -12.328 1 91.06 353 GLN A CA 1
ATOM 2892 C C . GLN A 1 353 ? -18.172 -9.227 -11.719 1 91.06 353 GLN A C 1
ATOM 2894 O O . GLN A 1 353 ? -19.25 -8.961 -12.258 1 91.06 353 GLN A O 1
ATOM 2899 N N . TRP A 1 354 ? -17.766 -8.641 -10.656 1 92.38 354 TRP A N 1
ATOM 2900 C CA . TRP A 1 354 ? -18.594 -7.641 -10 1 92.38 354 TRP A CA 1
ATOM 2901 C C . TRP A 1 354 ? -18.656 -6.355 -10.82 1 92.38 354 TRP A C 1
ATOM 2903 O O . TRP A 1 354 ? -19.688 -5.691 -10.875 1 92.38 354 TRP A O 1
ATOM 2913 N N . SER A 1 355 ? -17.547 -6.016 -11.43 1 91.38 355 SER A N 1
ATOM 2914 C CA . SER A 1 355 ? -17.547 -4.859 -12.312 1 91.38 355 SER A CA 1
ATOM 2915 C C . SER A 1 355 ? -18.453 -5.09 -13.523 1 91.38 355 SER A C 1
ATOM 2917 O O . SER A 1 355 ? -19.156 -4.18 -13.969 1 91.38 355 SER A O 1
ATOM 2919 N N . GLU A 1 356 ? -18.391 -6.234 -14.055 1 89.25 356 GLU A N 1
ATOM 2920 C CA . GLU A 1 356 ? -19.25 -6.582 -15.172 1 89.25 356 GLU A CA 1
ATOM 2921 C C . GLU A 1 356 ? -20.719 -6.57 -14.758 1 89.25 356 GLU A C 1
ATOM 2923 O O . GLU A 1 356 ? -21.578 -6.125 -15.523 1 89.25 356 GLU A O 1
ATOM 2928 N N . ASP A 1 357 ? -20.938 -7.082 -13.617 1 89.56 357 ASP A N 1
ATOM 2929 C CA . ASP A 1 357 ? -22.281 -7.051 -13.078 1 89.56 357 ASP A CA 1
ATOM 2930 C C . ASP A 1 357 ? -22.797 -5.617 -12.93 1 89.56 357 ASP A C 1
ATOM 2932 O O . ASP A 1 357 ? -23.938 -5.312 -13.281 1 89.56 357 ASP A O 1
ATOM 2936 N N . ASP A 1 358 ? -21.984 -4.828 -12.406 1 90.62 358 ASP A N 1
ATOM 2937 C CA . ASP A 1 358 ? -22.344 -3.418 -12.258 1 90.62 358 ASP A CA 1
ATOM 2938 C C . ASP A 1 358 ? -22.578 -2.764 -13.617 1 90.62 358 ASP A C 1
ATOM 2940 O O . ASP A 1 358 ? -23.484 -1.949 -13.766 1 90.62 358 ASP A O 1
ATOM 2944 N N . SER A 1 359 ? -21.75 -3.113 -14.516 1 88.88 359 SER A N 1
ATOM 2945 C CA . SER A 1 359 ? -21.906 -2.596 -15.875 1 88.88 359 SER A CA 1
ATOM 2946 C C . SER A 1 359 ? -23.25 -2.996 -16.469 1 88.88 359 SER A C 1
ATOM 2948 O O . SER A 1 359 ? -23.938 -2.164 -17.062 1 88.88 359 SER A O 1
ATOM 2950 N N . ARG A 1 360 ? -23.609 -4.117 -16.344 1 85.88 360 ARG A N 1
ATOM 2951 C CA . ARG A 1 360 ? -24.875 -4.613 -16.875 1 85.88 360 ARG A CA 1
ATOM 2952 C C . ARG A 1 360 ? -26.062 -3.938 -16.172 1 85.88 360 ARG A C 1
ATOM 2954 O O . ARG A 1 360 ? -27.031 -3.545 -16.828 1 85.88 360 ARG A O 1
ATOM 2961 N N . SER A 1 361 ? -25.938 -3.807 -14.922 1 87.69 361 SER A N 1
ATOM 2962 C CA . SER A 1 361 ? -27.016 -3.227 -14.133 1 87.69 361 SER A CA 1
ATOM 2963 C C . SER A 1 361 ? -27.188 -1.745 -14.445 1 87.69 361 SER A C 1
ATOM 2965 O O . SER A 1 361 ? -28.312 -1.229 -14.406 1 87.69 361 SER A O 1
ATOM 2967 N N . THR A 1 362 ? -26.109 -1.114 -14.75 1 87.56 362 THR A N 1
ATOM 2968 C CA . THR A 1 362 ? -26.172 0.326 -14.969 1 87.56 362 THR A CA 1
ATOM 2969 C C . THR A 1 362 ? -26.281 0.641 -16.453 1 87.56 362 THR A C 1
ATOM 2971 O O . THR A 1 362 ? -26.578 1.774 -16.844 1 87.56 362 THR A O 1
ATOM 2974 N N . GLY A 1 363 ? -26 -0.264 -17.297 1 85.12 363 GLY A N 1
ATOM 2975 C CA . GLY A 1 363 ? -25.984 -0.04 -18.734 1 85.12 363 GLY A CA 1
ATOM 2976 C C . GLY A 1 363 ? -24.75 0.707 -19.219 1 85.12 363 GLY A C 1
ATOM 2977 O O . GLY A 1 363 ? -24.781 1.391 -20.234 1 85.12 363 GLY A O 1
ATOM 2978 N N . THR A 1 364 ? -23.734 0.645 -18.359 1 83.38 364 THR A N 1
ATOM 2979 C CA . THR A 1 364 ? -22.484 1.328 -18.688 1 83.38 364 THR A CA 1
ATOM 2980 C C . THR A 1 364 ? -21.453 0.34 -19.219 1 83.38 364 THR A C 1
ATOM 2982 O O . THR A 1 364 ? -21.125 -0.643 -18.547 1 83.38 364 THR A O 1
ATOM 2985 N N . GLU A 1 365 ? -20.922 0.616 -20.406 1 78.56 365 GLU A N 1
ATOM 2986 C CA . GLU A 1 365 ? -19.922 -0.282 -21 1 78.56 365 GLU A CA 1
ATOM 2987 C C . GLU A 1 365 ? -18.562 -0.121 -20.312 1 78.56 365 GLU A C 1
ATOM 2989 O O . GLU A 1 365 ? -18.109 1.001 -20.078 1 78.56 365 GLU A O 1
ATOM 2994 N N . LEU A 1 366 ? -18.016 -1.319 -19.984 1 79.69 366 LEU A N 1
ATOM 2995 C CA . LEU A 1 366 ? -16.688 -1.32 -19.375 1 79.69 366 LEU A CA 1
ATOM 2996 C C . LEU A 1 366 ? -15.625 -0.89 -20.391 1 79.69 366 LEU A C 1
ATOM 2998 O O . LEU A 1 366 ? -15.703 -1.248 -21.562 1 79.69 366 LEU A O 1
ATOM 3002 N N . SER A 1 367 ? -14.844 0.165 -19.969 1 71.06 367 SER A N 1
ATOM 3003 C CA . SER A 1 367 ? -13.766 0.666 -20.812 1 71.06 367 SER A CA 1
ATOM 3004 C C . SER A 1 367 ? -12.422 0.574 -20.094 1 71.06 367 SER A C 1
ATOM 3006 O O . SER A 1 367 ? -12.344 0.73 -18.875 1 71.06 367 SER A O 1
ATOM 3008 N N . ASP A 1 368 ? -11.422 0.21 -20.906 1 62.66 368 ASP A N 1
ATOM 3009 C CA . ASP A 1 368 ? -10.07 0.142 -20.344 1 62.66 368 ASP A CA 1
ATOM 3010 C C . ASP A 1 368 ? -9.492 1.54 -20.141 1 62.66 368 ASP A C 1
ATOM 3012 O O . ASP A 1 368 ? -8.469 1.701 -19.469 1 62.66 368 ASP A O 1
ATOM 3016 N N . SER A 1 369 ? -10.203 2.459 -20.75 1 60.53 369 SER A N 1
ATOM 3017 C CA . SER A 1 369 ? -9.641 3.809 -20.734 1 60.53 369 SER A CA 1
ATOM 3018 C C . SER A 1 369 ? -10.055 4.566 -19.484 1 60.53 369 SER A C 1
ATOM 3020 O O . SER A 1 369 ? -9.352 5.48 -19.047 1 60.53 369 SER A O 1
ATOM 3022 N N . ASN A 1 370 ? -11.195 4.066 -19 1 65.94 370 ASN A N 1
ATOM 3023 C CA . ASN A 1 370 ? -11.68 4.781 -17.828 1 65.94 370 ASN A CA 1
ATOM 3024 C C . ASN A 1 370 ? -12.016 3.818 -16.688 1 65.94 370 ASN A C 1
ATOM 3026 O O . ASN A 1 370 ? -12.477 2.701 -16.938 1 65.94 370 ASN A O 1
ATOM 3030 N N . GLU A 1 371 ? -11.453 4.172 -15.547 1 72.12 371 GLU A N 1
ATOM 3031 C CA . GLU A 1 371 ? -11.859 3.379 -14.391 1 72.12 371 GLU A CA 1
ATOM 3032 C C . GLU A 1 371 ? -13.305 3.664 -14 1 72.12 371 GLU A C 1
ATOM 3034 O O . GLU A 1 371 ? -13.586 4.629 -13.281 1 72.12 371 GLU A O 1
ATOM 3039 N N . LEU A 1 372 ? -14.078 2.777 -14.516 1 71.31 372 LEU A N 1
ATOM 3040 C CA . LEU A 1 372 ? -15.484 2.889 -14.141 1 71.31 372 LEU A CA 1
ATOM 3041 C C . LEU A 1 372 ? -15.727 2.324 -12.75 1 71.31 372 LEU A C 1
ATOM 3043 O O . LEU A 1 372 ? -14.922 1.533 -12.25 1 71.31 372 LEU A O 1
ATOM 3047 N N . PHE A 1 373 ? -16.625 2.824 -12 1 69.69 373 PHE A N 1
ATOM 3048 C CA . PHE A 1 373 ? -17.109 2.342 -10.719 1 69.69 373 PHE A CA 1
ATOM 3049 C C . PHE A 1 373 ? -16.078 2.543 -9.625 1 69.69 373 PHE A C 1
ATOM 3051 O O . PHE A 1 373 ? -16.094 1.855 -8.602 1 69.69 373 PHE A O 1
ATOM 3058 N N . PHE A 1 374 ? -15.094 3.355 -9.961 1 72.81 374 PHE A N 1
ATOM 3059 C CA . PHE A 1 374 ? -14.039 3.623 -8.992 1 72.81 374 PHE A CA 1
ATOM 3060 C C . PHE A 1 374 ? -14.602 4.258 -7.73 1 72.81 374 PHE A C 1
ATOM 3062 O O . PHE A 1 374 ? -13.969 4.223 -6.672 1 72.81 374 PHE A O 1
ATOM 3069 N N . ASN A 1 375 ? -15.758 4.719 -7.844 1 76.31 375 ASN A N 1
ATOM 3070 C CA . ASN A 1 375 ? -16.344 5.391 -6.688 1 76.31 375 ASN A CA 1
ATOM 3071 C C . ASN A 1 375 ? -17.328 4.488 -5.949 1 76.31 375 ASN A C 1
ATOM 3073 O O . ASN A 1 375 ? -17.984 4.926 -5.008 1 76.31 375 ASN A O 1
ATOM 3077 N N . THR A 1 376 ? -17.328 3.281 -6.449 1 83.19 376 THR A N 1
ATOM 3078 C CA . THR A 1 376 ? -18.25 2.363 -5.781 1 83.19 376 THR A CA 1
ATOM 3079 C C . THR A 1 376 ? -17.484 1.311 -4.988 1 83.19 376 THR A C 1
ATOM 3081 O O . THR A 1 376 ? -16.531 0.708 -5.504 1 83.19 376 THR A O 1
ATOM 3084 N N . GLN A 1 377 ? -17.906 1.186 -3.83 1 88.12 377 GLN A N 1
ATOM 3085 C CA . GLN A 1 377 ? -17.312 0.201 -2.939 1 88.12 377 GLN A CA 1
ATOM 3086 C C . GLN A 1 377 ? -17.969 -1.166 -3.104 1 88.12 377 GLN A C 1
ATOM 3088 O O . GLN A 1 377 ? -19.078 -1.267 -3.635 1 88.12 377 GLN A O 1
ATOM 3093 N N . LEU A 1 378 ? -17.219 -2.129 -2.705 1 93.88 378 LEU A N 1
ATOM 3094 C CA . LEU A 1 378 ? -17.828 -3.455 -2.623 1 93.88 378 LEU A CA 1
ATOM 3095 C C . LEU A 1 378 ? -18.891 -3.502 -1.526 1 93.88 378 LEU A C 1
ATOM 3097 O O . LEU A 1 378 ? -18.688 -2.959 -0.438 1 93.88 378 LEU A O 1
ATOM 3101 N N . THR A 1 379 ? -19.984 -4.094 -1.869 1 92.88 379 THR A N 1
ATOM 3102 C CA . THR A 1 379 ? -21.078 -4.188 -0.902 1 92.88 379 THR A CA 1
ATOM 3103 C C . THR A 1 379 ? -20.766 -5.258 0.145 1 92.88 379 THR A C 1
ATOM 3105 O O . THR A 1 379 ? -19.953 -6.148 -0.086 1 92.88 379 THR A O 1
ATOM 3108 N N . THR A 1 380 ? -21.484 -5.191 1.231 1 91.69 380 THR A N 1
ATOM 3109 C CA . THR A 1 380 ? -21.359 -6.195 2.283 1 91.69 380 THR A CA 1
ATOM 3110 C C . THR A 1 380 ? -21.781 -7.57 1.771 1 91.69 380 THR A C 1
ATOM 3112 O O . THR A 1 380 ? -21.203 -8.586 2.168 1 91.69 380 THR A O 1
ATOM 3115 N N . GLN A 1 381 ? -22.719 -7.59 0.898 1 92.81 381 GLN A N 1
ATOM 3116 C CA . GLN A 1 381 ? -23.188 -8.852 0.33 1 92.81 381 GLN A CA 1
ATOM 3117 C C . GLN A 1 381 ? -22.094 -9.516 -0.504 1 92.81 381 GLN A C 1
ATOM 3119 O O . GLN A 1 381 ? -21.891 -10.727 -0.405 1 92.81 381 GLN A O 1
ATOM 3124 N N . ARG A 1 382 ? -21.422 -8.734 -1.264 1 94.06 382 ARG A N 1
ATOM 3125 C CA . ARG A 1 382 ? -20.344 -9.258 -2.084 1 94.06 382 ARG A CA 1
ATOM 3126 C C . ARG A 1 382 ? -19.188 -9.75 -1.218 1 94.06 382 ARG A C 1
ATOM 3128 O O . ARG A 1 382 ? -18.594 -10.797 -1.489 1 94.06 382 ARG A O 1
ATOM 3135 N N . LEU A 1 383 ? -18.891 -9.008 -0.166 1 94.44 383 LEU A N 1
ATOM 3136 C CA . LEU A 1 383 ? -17.812 -9.398 0.738 1 94.44 383 LEU A CA 1
ATOM 3137 C C . LEU A 1 383 ? -18.172 -10.688 1.478 1 94.44 383 LEU A C 1
ATOM 3139 O O . LEU A 1 383 ? -17.312 -11.555 1.669 1 94.44 383 LEU A O 1
ATOM 3143 N N . GLU A 1 384 ? -19.422 -10.836 1.873 1 92.81 384 GLU A N 1
ATOM 3144 C CA . GLU A 1 384 ? -19.859 -12.062 2.529 1 92.81 384 GLU A CA 1
ATOM 3145 C C . GLU A 1 384 ? -19.828 -13.242 1.563 1 92.81 384 GLU A C 1
ATOM 3147 O O . GLU A 1 384 ? -19.484 -14.359 1.949 1 92.81 384 GLU A O 1
ATOM 3152 N N . TRP A 1 385 ? -20.25 -12.969 0.4 1 93.06 385 TRP A N 1
ATOM 3153 C CA . TRP A 1 385 ? -20.141 -13.969 -0.656 1 93.06 385 TRP A CA 1
ATOM 3154 C C . TRP A 1 385 ? -18.703 -14.445 -0.806 1 93.06 385 TRP A C 1
ATOM 3156 O O . TRP A 1 385 ? -18.438 -15.648 -0.855 1 93.06 385 TRP A O 1
ATOM 3166 N N . TYR A 1 386 ? -17.828 -13.531 -0.844 1 94.5 386 TYR A N 1
ATOM 3167 C CA . TYR A 1 386 ? -16.406 -13.812 -0.993 1 94.5 386 TYR A CA 1
ATOM 3168 C C . TYR A 1 386 ? -15.875 -14.609 0.197 1 94.5 386 TYR A C 1
ATOM 3170 O O . TYR A 1 386 ? -15.164 -15.602 0.024 1 94.5 386 TYR A O 1
ATOM 3178 N N . ARG A 1 387 ? -16.234 -14.203 1.348 1 92.62 387 ARG A N 1
ATOM 3179 C CA . ARG A 1 387 ? -15.797 -14.844 2.582 1 92.62 387 ARG A CA 1
ATOM 3180 C C . ARG A 1 387 ? -16.188 -16.328 2.602 1 92.62 387 ARG A C 1
ATOM 3182 O O . ARG A 1 387 ? -15.352 -17.188 2.838 1 92.62 387 ARG A O 1
ATOM 3189 N N . THR A 1 388 ? -17.375 -16.625 2.357 1 91.62 388 THR A N 1
ATOM 3190 C CA . THR A 1 388 ? -17.906 -17.984 2.434 1 91.62 388 THR A CA 1
ATOM 3191 C C . THR A 1 388 ? -17.203 -18.906 1.432 1 91.62 388 THR A C 1
ATOM 3193 O O . THR A 1 388 ? -16.812 -20.016 1.77 1 91.62 388 THR A O 1
ATOM 3196 N N . ARG A 1 389 ? -17 -18.422 0.34 1 91.75 389 ARG A N 1
ATOM 3197 C CA . ARG A 1 389 ? -16.422 -19.234 -0.72 1 91.75 389 ARG A CA 1
ATOM 3198 C C . ARG A 1 389 ? -14.914 -19.406 -0.509 1 91.75 389 ARG A C 1
ATOM 3200 O O . ARG A 1 389 ? -14.352 -20.469 -0.798 1 91.75 389 ARG A O 1
ATOM 3207 N N . LEU A 1 390 ? -14.281 -18.359 -0.095 1 93.19 390 LEU A N 1
ATOM 3208 C CA . LEU A 1 390 ? -12.859 -18.469 0.184 1 93.19 390 LEU A CA 1
ATOM 3209 C C . LEU A 1 390 ? -12.602 -19.469 1.301 1 93.19 390 LEU A C 1
ATOM 3211 O O . LEU A 1 390 ? -11.68 -20.281 1.207 1 93.19 390 LEU A O 1
ATOM 3215 N N . ILE A 1 391 ? -13.422 -19.406 2.348 1 89.69 391 ILE A N 1
ATOM 3216 C CA . ILE A 1 391 ? -13.305 -20.359 3.441 1 89.69 391 ILE A CA 1
ATOM 3217 C C . ILE A 1 391 ? -13.523 -21.781 2.912 1 89.69 391 ILE A C 1
ATOM 3219 O O . ILE A 1 391 ? -12.781 -22.703 3.252 1 89.69 391 ILE A O 1
ATOM 3223 N N . GLY A 1 392 ? -14.523 -21.922 2.08 1 90.12 392 GLY A N 1
ATOM 3224 C CA . GLY A 1 392 ? -14.758 -23.203 1.445 1 90.12 392 GLY A CA 1
ATOM 3225 C C . GLY A 1 392 ? -13.57 -23.688 0.638 1 90.12 392 GLY A C 1
ATOM 3226 O O . GLY A 1 392 ? -13.25 -24.891 0.652 1 90.12 392 GLY A O 1
ATOM 3227 N N . ALA A 1 393 ? -12.945 -22.812 -0.047 1 92.81 393 ALA A N 1
ATOM 3228 C CA . ALA A 1 393 ? -11.766 -23.156 -0.841 1 92.81 393 ALA A CA 1
ATOM 3229 C C . ALA A 1 393 ? -10.625 -23.641 0.05 1 92.81 393 ALA A C 1
ATOM 3231 O O . ALA A 1 393 ? -9.961 -24.625 -0.264 1 92.81 393 ALA A O 1
ATOM 3232 N N . PHE A 1 394 ? -10.43 -22.984 1.153 1 91.94 394 PHE A N 1
ATOM 3233 C CA . PHE A 1 394 ? -9.391 -23.375 2.096 1 91.94 394 PHE A CA 1
ATOM 3234 C C . PHE A 1 394 ? -9.695 -24.734 2.711 1 91.94 394 PHE A C 1
ATOM 3236 O O . PHE A 1 394 ? -8.805 -25.562 2.869 1 91.94 394 PHE A O 1
ATOM 3243 N N . GLU A 1 395 ? -10.898 -24.938 3.029 1 88.25 395 GLU A N 1
ATOM 3244 C CA . GLU A 1 395 ? -11.305 -26.219 3.596 1 88.25 395 GLU A CA 1
ATOM 3245 C C . GLU A 1 395 ? -11.047 -27.359 2.611 1 88.25 395 GLU A C 1
ATOM 3247 O O . GLU A 1 395 ? -10.531 -28.406 2.992 1 88.25 395 GLU A O 1
ATOM 3252 N N . ASN A 1 396 ? -11.43 -27.109 1.438 1 90.44 396 ASN A N 1
ATOM 3253 C CA . ASN A 1 396 ? -11.195 -28.109 0.414 1 90.44 396 ASN A CA 1
ATOM 3254 C C . ASN A 1 396 ? -9.703 -28.359 0.196 1 90.44 396 ASN A C 1
ATOM 3256 O O . ASN A 1 396 ? -9.281 -29.5 -0.01 1 90.44 396 ASN A O 1
ATOM 3260 N N . LEU A 1 397 ? -8.984 -27.328 0.185 1 92.44 397 LEU A N 1
ATOM 3261 C CA . LEU A 1 397 ? -7.543 -27.422 0.01 1 92.44 397 LEU A CA 1
ATOM 3262 C C . LEU A 1 397 ? -6.93 -28.328 1.077 1 92.44 397 LEU A C 1
ATOM 3264 O O . LEU A 1 397 ? -6.102 -29.188 0.77 1 92.44 397 LEU A O 1
ATOM 3268 N N . ILE A 1 398 ? -7.344 -28.156 2.299 1 88.69 398 ILE A N 1
ATOM 3269 C CA . ILE A 1 398 ? -6.824 -28.953 3.41 1 88.69 398 ILE A CA 1
ATOM 3270 C C . ILE A 1 398 ? -7.309 -30.391 3.287 1 88.69 398 ILE A C 1
ATOM 3272 O O . ILE A 1 398 ? -6.582 -31.328 3.617 1 88.69 398 ILE A O 1
ATOM 3276 N N . LYS A 1 399 ? -8.461 -30.531 2.799 1 84.75 399 LYS A N 1
ATOM 3277 C CA . LYS A 1 399 ? -9.016 -31.859 2.604 1 84.75 399 LYS A CA 1
ATOM 3278 C C . LYS A 1 399 ? -8.203 -32.656 1.574 1 84.75 399 LYS A C 1
ATOM 3280 O O . LYS A 1 399 ? -7.938 -33.844 1.763 1 84.75 399 LYS A O 1
ATOM 3285 N N . ILE A 1 400 ? -7.805 -31.984 0.549 1 86.56 400 ILE A N 1
ATOM 3286 C CA . ILE A 1 400 ? -7.148 -32.688 -0.535 1 86.56 400 ILE A CA 1
ATOM 3287 C C . ILE A 1 400 ? -5.648 -32.781 -0.263 1 86.56 400 ILE A C 1
ATOM 3289 O O . ILE A 1 400 ? -4.973 -33.688 -0.741 1 86.56 400 ILE A O 1
ATOM 3293 N N . PHE A 1 401 ? -5.156 -31.828 0.49 1 89.12 401 PHE A N 1
ATOM 3294 C CA . PHE A 1 401 ? -3.742 -31.844 0.85 1 89.12 401 PHE A CA 1
ATOM 3295 C C . PHE A 1 401 ? -3.566 -31.75 2.361 1 89.12 401 PHE A C 1
ATOM 3297 O O . PHE A 1 401 ? -2.959 -30.812 2.865 1 89.12 401 PHE A O 1
ATOM 3304 N N . PRO A 1 402 ? -3.955 -32.75 3.049 1 85 402 PRO A N 1
ATOM 3305 C CA . PRO A 1 402 ? -3.807 -32.719 4.504 1 85 402 PRO A CA 1
ATOM 3306 C C . PRO A 1 402 ? -2.375 -33 4.957 1 85 402 PRO A C 1
ATOM 3308 O O . PRO A 1 402 ? -1.586 -33.562 4.207 1 85 402 PRO A O 1
ATOM 3311 N N . SER A 1 403 ? -2.158 -32.531 6.16 1 81.12 403 SER A N 1
ATOM 3312 C CA . SER A 1 403 ? -0.937 -33 6.805 1 81.12 403 SER A CA 1
ATOM 3313 C C . SER A 1 403 ? -1.026 -34.469 7.141 1 81.12 403 SER A C 1
ATOM 3315 O O . SER A 1 403 ? -2.115 -35.062 7.133 1 81.12 403 SER A O 1
ATOM 3317 N N . SER A 1 404 ? 0.122 -35.031 7.328 1 69.81 404 SER A N 1
ATOM 3318 C CA . SER A 1 404 ? 0.139 -36.469 7.648 1 69.81 404 SER A CA 1
ATOM 3319 C C . SER A 1 404 ? -0.665 -36.75 8.914 1 69.81 404 SER A C 1
ATOM 3321 O O . SER A 1 404 ? -1.399 -37.75 8.977 1 69.81 404 SER A O 1
ATOM 3323 N N . SER A 1 405 ? -0.472 -35.875 9.867 1 64.75 405 SER A N 1
ATOM 3324 C CA . SER A 1 405 ? -1.195 -36.094 11.125 1 64.75 405 SER A CA 1
ATOM 3325 C C . SER A 1 405 ? -2.701 -35.969 10.914 1 64.75 405 SER A C 1
ATOM 3327 O O . SER A 1 405 ? -3.471 -36.75 11.469 1 64.75 405 SER A O 1
ATOM 3329 N N . SER A 1 406 ? -2.992 -35.094 10.102 1 63.19 406 SER A N 1
ATOM 3330 C CA . SER A 1 406 ? -4.41 -34.875 9.836 1 63.19 406 SER A CA 1
ATOM 3331 C C . SER A 1 406 ? -5 -36 9 1 63.19 406 SER A C 1
ATOM 3333 O O . SER A 1 406 ? -6.137 -36.438 9.227 1 63.19 406 SER A O 1
ATOM 3335 N N . ALA A 1 407 ? -4.25 -36.469 8.109 1 62.44 407 ALA A N 1
ATOM 3336 C CA . ALA A 1 407 ? -4.711 -37.562 7.27 1 62.44 407 ALA A CA 1
ATOM 3337 C C . ALA A 1 407 ? -4.965 -38.812 8.109 1 62.44 407 ALA A C 1
ATOM 3339 O O . ALA A 1 407 ? -5.957 -39.531 7.895 1 62.44 407 ALA A O 1
ATOM 3340 N N . GLN A 1 408 ? -4.109 -39 9.062 1 59 408 GLN A N 1
ATOM 3341 C CA . GLN A 1 408 ? -4.234 -40.188 9.93 1 59 408 GLN A CA 1
ATOM 3342 C C . GLN A 1 408 ? -5.469 -40.062 10.82 1 59 408 GLN A C 1
ATOM 3344 O O . GLN A 1 408 ? -6.188 -41.062 11.008 1 59 408 GLN A O 1
ATOM 3349 N N . THR A 1 409 ? -5.598 -38.875 11.242 1 60.78 409 THR A N 1
ATOM 3350 C CA . THR A 1 409 ? -6.738 -38.656 12.125 1 60.78 409 THR A CA 1
ATOM 3351 C C . THR A 1 409 ? -8.047 -38.844 11.367 1 60.78 409 THR A C 1
ATOM 3353 O O . THR A 1 409 ? -9 -39.438 11.891 1 60.78 409 THR A O 1
ATOM 3356 N N . MET A 1 410 ? -8.047 -38.344 10.203 1 57.59 410 MET A N 1
ATOM 3357 C CA . MET A 1 410 ? -9.25 -38.5 9.383 1 57.59 410 MET A CA 1
ATOM 3358 C C . MET A 1 410 ? -9.531 -39.938 9.062 1 57.59 410 MET A C 1
ATOM 3360 O O . MET A 1 410 ? -10.688 -40.375 9.07 1 57.59 410 MET A O 1
ATOM 3364 N N . ALA A 1 411 ? -8.484 -40.594 8.836 1 55.12 411 ALA A N 1
ATOM 3365 C CA . ALA A 1 411 ? -8.625 -42.031 8.57 1 55.12 411 ALA A CA 1
ATOM 3366 C C . ALA A 1 411 ? -9.164 -42.781 9.789 1 55.12 411 ALA A C 1
ATOM 3368 O O . ALA A 1 411 ? -10.047 -43.625 9.664 1 55.12 411 ALA A O 1
ATOM 3369 N N . LYS A 1 412 ? -8.688 -42.344 10.906 1 55.97 412 LYS A N 1
ATOM 3370 C CA . LYS A 1 412 ? -9.125 -42.969 12.141 1 55.97 412 LYS A CA 1
ATOM 3371 C C . LYS A 1 412 ? -10.586 -42.656 12.438 1 55.97 412 LYS A C 1
ATOM 3373 O O . LYS A 1 412 ? -11.336 -43.5 12.922 1 55.97 412 LYS A O 1
ATOM 3378 N N . HIS A 1 413 ? -10.898 -41.438 12.164 1 55.25 413 HIS A N 1
ATOM 3379 C CA . HIS A 1 413 ? -12.281 -41 12.383 1 55.25 413 HIS A CA 1
ATOM 3380 C C . HIS A 1 413 ? -13.242 -41.781 11.492 1 55.25 413 HIS A C 1
ATOM 3382 O O . HIS A 1 413 ? -14.328 -42.156 11.938 1 55.25 413 HIS A O 1
ATOM 3388 N N . GLN A 1 414 ? -12.852 -41.938 10.328 1 51.81 414 GLN A N 1
ATOM 3389 C CA . GLN A 1 414 ? -13.68 -42.688 9.391 1 51.81 414 GLN A CA 1
ATOM 3390 C C . GLN A 1 414 ? -13.844 -44.156 9.836 1 51.81 414 GLN A C 1
ATOM 3392 O O . GLN A 1 414 ? -14.867 -44.781 9.562 1 51.81 414 GLN A O 1
ATOM 3397 N N . GLU A 1 415 ? -12.812 -44.562 10.641 1 51.78 415 GLU A N 1
ATOM 3398 C CA . GLU A 1 415 ? -12.867 -45.938 11.141 1 51.78 415 GLU A CA 1
ATOM 3399 C C . GLU A 1 415 ? -13.617 -46 12.477 1 51.78 415 GLU A C 1
ATOM 3401 O O . GLU A 1 415 ? -13.758 -47.062 13.055 1 51.78 415 GLU A O 1
ATOM 3406 N N . GLY A 1 416 ? -14.188 -44.938 12.875 1 50.19 416 GLY A N 1
ATOM 3407 C CA . GLY A 1 416 ? -14.984 -44.938 14.086 1 50.19 416 GLY A CA 1
ATOM 3408 C C . GLY A 1 416 ? -14.156 -44.75 15.344 1 50.19 416 GLY A C 1
ATOM 3409 O O . GLY A 1 416 ? -14.648 -44.938 16.453 1 50.19 416 GLY A O 1
ATOM 3410 N N . LYS A 1 417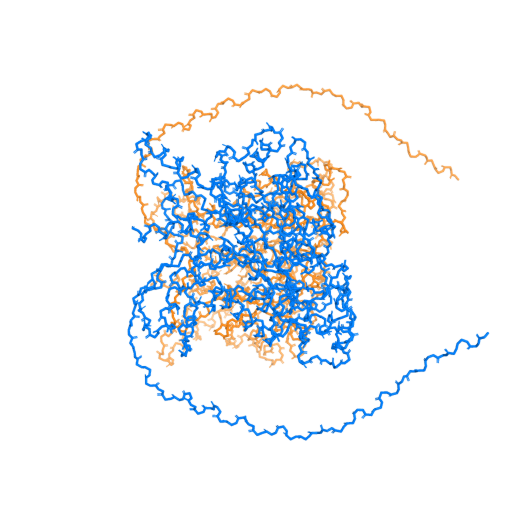 ? -12.82 -44.594 15.203 1 50.03 417 LYS A N 1
ATOM 3411 C CA . LYS A 1 417 ? -11.984 -44.469 16.391 1 50.03 417 LYS A CA 1
ATOM 3412 C C . LYS A 1 417 ? -11.93 -43.031 16.875 1 50.03 417 LYS A C 1
ATOM 3414 O O . LYS A 1 417 ? -12.039 -42.094 16.078 1 50.03 417 LYS A O 1
ATOM 3419 N N . GLY A 1 418 ? -12.508 -42.594 17.969 1 43.53 418 GLY A N 1
ATOM 3420 C CA . GLY A 1 418 ? -12.672 -41.281 18.578 1 43.53 418 GLY A CA 1
ATOM 3421 C C . GLY A 1 418 ? -11.469 -40.375 18.391 1 43.53 418 GLY A C 1
ATOM 3422 O O . GLY A 1 418 ? -10.383 -40.844 18.062 1 43.53 418 GLY A O 1
ATOM 3423 N N . LEU A 1 419 ? -11.633 -39.125 18.156 1 47.12 419 LEU A N 1
ATOM 3424 C CA . LEU A 1 419 ? -10.664 -38.062 17.984 1 47.12 419 LEU A CA 1
ATOM 3425 C C . LEU A 1 419 ? -9.789 -37.906 19.219 1 47.12 419 LEU A C 1
ATOM 3427 O O . LEU A 1 419 ? -10.297 -37.844 20.344 1 47.12 419 LEU A O 1
ATOM 3431 N N . ILE A 1 420 ? -8.539 -38.469 19.297 1 41.78 420 ILE A N 1
ATOM 3432 C CA . ILE A 1 420 ? -7.684 -38.156 20.438 1 41.78 420 ILE A CA 1
ATOM 3433 C C . ILE A 1 420 ? -7.422 -36.656 20.484 1 41.78 420 ILE A C 1
ATOM 3435 O O . ILE A 1 420 ? -6.973 -36.062 19.5 1 41.78 420 ILE A O 1
ATOM 3439 N N . GLU A 1 421 ? -7.805 -35.969 21.375 1 39.72 421 GLU A N 1
ATOM 3440 C CA . GLU A 1 421 ? -7.504 -34.594 21.812 1 39.72 421 GLU A CA 1
ATOM 3441 C C . GLU A 1 421 ? -5.996 -34.375 21.906 1 39.72 421 GLU A C 1
ATOM 3443 O O . GLU A 1 421 ? -5.27 -35.188 22.469 1 39.72 421 GLU A O 1
ATOM 3448 N N . GLY A 1 422 ? -5.285 -33.375 21.25 1 44.41 422 GLY A N 1
ATOM 3449 C CA . GLY A 1 422 ? -3.873 -33.062 21.344 1 44.41 422 GLY A CA 1
ATOM 3450 C C . GLY A 1 422 ? -3.074 -33.438 20.125 1 44.41 422 GLY A C 1
ATOM 3451 O O . GLY A 1 422 ? -1.896 -33.094 20 1 44.41 422 GLY A O 1
ATOM 3452 N N . GLU A 1 423 ? -3.561 -34.344 19.5 1 46.75 423 GLU A N 1
ATOM 3453 C CA . GLU A 1 423 ? -2.758 -34.938 18.438 1 46.75 423 GLU A CA 1
ATOM 3454 C C . GLU A 1 423 ? -2.574 -34 17.266 1 46.75 423 GLU A C 1
ATOM 3456 O O . GLU A 1 423 ? -1.937 -34.344 16.266 1 46.75 423 GLU A O 1
ATOM 3461 N N . TYR A 1 424 ? -3.111 -32.781 17.422 1 49.84 424 TYR A N 1
ATOM 3462 C CA . TYR A 1 424 ? -3.096 -31.859 16.281 1 49.84 424 TYR A CA 1
ATOM 3463 C C . TYR A 1 424 ? -1.874 -30.953 16.328 1 49.84 424 TYR A C 1
ATOM 3465 O O . TYR A 1 424 ? -1.805 -29.953 15.594 1 49.84 424 TYR A O 1
ATOM 3473 N N . GLN A 1 425 ? -0.988 -31.375 17.156 1 50.06 425 GLN A N 1
ATOM 3474 C CA . GLN A 1 425 ? 0.05 -30.375 17.375 1 50.06 425 GLN A CA 1
ATOM 3475 C C . GLN A 1 425 ? 1.078 -30.391 16.25 1 50.06 425 GLN A C 1
ATOM 3477 O O . GLN A 1 425 ? 1.677 -29.359 15.93 1 50.06 425 GLN A O 1
ATOM 3482 N N . ASP A 1 426 ? 1.125 -31.516 15.555 1 56.78 426 ASP A N 1
ATOM 3483 C CA . ASP A 1 426 ? 2.252 -31.531 14.625 1 56.78 426 ASP A CA 1
ATOM 3484 C C . ASP A 1 426 ? 1.773 -31.469 13.18 1 56.78 426 ASP A C 1
ATOM 3486 O O . ASP A 1 426 ? 1.324 -32.469 12.617 1 56.78 426 ASP A O 1
ATOM 3490 N N . VAL A 1 427 ? 1.578 -30.266 12.664 1 65.75 427 VAL A N 1
ATOM 3491 C CA . VAL A 1 427 ? 1.158 -30.047 11.289 1 65.75 427 VAL A CA 1
ATOM 3492 C C . VAL A 1 427 ? 2.373 -30.094 10.359 1 65.75 427 VAL A C 1
ATOM 3494 O O . VAL A 1 427 ? 3.252 -29.234 10.438 1 65.75 427 VAL A O 1
ATOM 3497 N N . ASP A 1 428 ? 2.492 -31.234 9.594 1 73.81 428 ASP A N 1
ATOM 3498 C CA . ASP A 1 428 ? 3.615 -31.422 8.68 1 73.81 428 ASP A CA 1
ATOM 3499 C C . ASP A 1 428 ? 3.211 -31.125 7.238 1 73.81 428 ASP A C 1
ATOM 3501 O O . ASP A 1 428 ? 3.844 -31.609 6.297 1 73.81 428 ASP A O 1
ATOM 3505 N N . GLY A 1 429 ? 2.188 -30.453 7.133 1 83.19 429 GLY A N 1
ATOM 3506 C CA . GLY A 1 429 ? 1.787 -30.031 5.797 1 83.19 429 GLY A CA 1
ATOM 3507 C C . GLY A 1 429 ? 2.672 -28.938 5.23 1 83.19 429 GLY A C 1
ATOM 3508 O O . GLY A 1 429 ? 3.389 -28.266 5.973 1 83.19 429 GLY A O 1
ATOM 3509 N N . CYS A 1 430 ? 2.611 -28.859 3.91 1 89.88 430 CYS A N 1
ATOM 3510 C CA . CYS A 1 430 ? 3.426 -27.828 3.275 1 89.88 430 CYS A CA 1
ATOM 3511 C C . CYS A 1 430 ? 2.861 -26.438 3.549 1 89.88 430 CYS A C 1
ATOM 3513 O O . CYS A 1 430 ? 1.687 -26.297 3.891 1 89.88 430 CYS A O 1
ATOM 3515 N N . ARG A 1 431 ? 3.654 -25.5 3.361 1 94.62 431 ARG A N 1
ATOM 3516 C CA . ARG A 1 431 ? 3.215 -24.109 3.465 1 94.62 431 ARG A CA 1
ATOM 3517 C C . ARG A 1 431 ? 2.191 -23.781 2.383 1 94.62 431 ARG A C 1
ATOM 3519 O O . ARG A 1 431 ? 2.291 -24.266 1.257 1 94.62 431 ARG A O 1
ATOM 3526 N N . ILE A 1 432 ? 1.243 -22.969 2.805 1 96.19 432 ILE A N 1
ATOM 3527 C CA . ILE A 1 432 ? 0.24 -22.391 1.913 1 96.19 432 ILE A CA 1
ATOM 3528 C C . ILE A 1 432 ? 0.373 -20.875 1.896 1 96.19 432 ILE A C 1
ATOM 3530 O O . ILE A 1 432 ? 0.266 -20.219 2.939 1 96.19 432 ILE A O 1
ATOM 3534 N N . LEU A 1 433 ? 0.628 -20.375 0.714 1 97.75 433 LEU A N 1
ATOM 3535 C CA . LEU A 1 433 ? 0.794 -18.922 0.578 1 97.75 433 LEU A CA 1
ATOM 3536 C C . LEU A 1 433 ? -0.459 -18.281 -0.012 1 97.75 433 LEU A C 1
ATOM 3538 O O . LEU A 1 433 ? -0.92 -18.688 -1.082 1 97.75 433 LEU A O 1
ATOM 3542 N N . TRP A 1 434 ? -1.005 -17.375 0.709 1 97.19 434 TRP A N 1
ATOM 3543 C CA . TRP A 1 434 ? -1.953 -16.469 0.075 1 97.19 434 TRP A CA 1
ATOM 3544 C C . TRP A 1 434 ? -1.229 -15.281 -0.559 1 97.19 434 TRP A C 1
ATOM 3546 O O . TRP A 1 434 ? -0.71 -14.414 0.147 1 97.19 434 TRP A O 1
ATOM 3556 N N . ARG A 1 435 ? -1.242 -15.211 -1.808 1 97 435 ARG A N 1
ATOM 3557 C CA . ARG A 1 435 ? -0.563 -14.117 -2.494 1 97 435 ARG A CA 1
ATOM 3558 C C . ARG A 1 435 ? -1.373 -12.828 -2.402 1 97 435 ARG A C 1
ATOM 3560 O O . ARG A 1 435 ? -2.562 -12.812 -2.725 1 97 435 ARG A O 1
ATOM 3567 N N . SER A 1 436 ? -0.748 -11.766 -2.051 1 95.75 436 SER A N 1
ATOM 3568 C CA . SER A 1 436 ? -1.411 -10.469 -2.033 1 95.75 436 SER A CA 1
ATOM 3569 C C . SER A 1 436 ? -1.792 -10.023 -3.441 1 95.75 436 SER A C 1
ATOM 3571 O O . SER A 1 436 ? -1.086 -10.328 -4.406 1 95.75 436 SER A O 1
ATOM 3573 N N . PHE A 1 437 ? -2.848 -9.258 -3.502 1 95.44 437 PHE A N 1
ATOM 3574 C CA . PHE A 1 437 ? -3.209 -8.656 -4.781 1 95.44 437 PHE A CA 1
ATOM 3575 C C . PHE A 1 437 ? -2.227 -7.555 -5.16 1 95.44 437 PHE A C 1
ATOM 3577 O O . PHE A 1 437 ? -1.73 -6.836 -4.293 1 95.44 437 PHE A O 1
ATOM 3584 N N . HIS A 1 438 ? -1.93 -7.543 -6.41 1 94.38 438 HIS A N 1
ATOM 3585 C CA . HIS A 1 438 ? -1.195 -6.383 -6.902 1 94.38 438 HIS A CA 1
ATOM 3586 C C . HIS A 1 438 ? -2.143 -5.324 -7.457 1 94.38 438 HIS A C 1
ATOM 3588 O O . HIS A 1 438 ? -3.275 -5.637 -7.832 1 94.38 438 HIS A O 1
ATOM 3594 N N . HIS A 1 439 ? -1.692 -4.137 -7.457 1 88.75 439 HIS A N 1
ATOM 3595 C CA . HIS A 1 439 ? -2.467 -3.068 -8.078 1 88.75 439 HIS A CA 1
ATOM 3596 C C . HIS A 1 439 ? -2.213 -3.006 -9.578 1 88.75 439 HIS A C 1
ATOM 3598 O O . HIS A 1 439 ? -1.084 -2.758 -10.016 1 88.75 439 HIS A O 1
ATOM 3604 N N . PRO A 1 440 ? -3.309 -3.285 -10.289 1 88.25 440 PRO A N 1
ATOM 3605 C CA . PRO A 1 440 ? -3.145 -3.123 -11.742 1 88.25 440 PRO A CA 1
ATOM 3606 C C . PRO A 1 440 ? -3.078 -1.658 -12.164 1 88.25 440 PRO A C 1
ATOM 3608 O O . PRO A 1 440 ? -3.266 -0.762 -11.336 1 88.25 440 PRO A O 1
ATOM 3611 N N . ARG A 1 441 ? -2.799 -1.479 -13.438 1 83.38 441 ARG A N 1
ATOM 3612 C CA . ARG A 1 441 ? -3.014 -0.147 -13.992 1 83.38 441 ARG A CA 1
ATOM 3613 C C . ARG A 1 441 ? -4.488 0.233 -13.953 1 83.38 441 ARG A C 1
ATOM 3615 O O . ARG A 1 441 ? -5.359 -0.638 -13.875 1 83.38 441 ARG A O 1
ATOM 3622 N N . GLN A 1 442 ? -4.695 1.459 -13.93 1 75.5 442 GLN A N 1
ATOM 3623 C CA . GLN A 1 442 ? -6.082 1.912 -13.875 1 75.5 442 GLN A CA 1
ATOM 3624 C C . GLN A 1 442 ? -6.895 1.337 -15.031 1 75.5 442 GLN A C 1
ATOM 3626 O O . GLN A 1 442 ? -6.539 1.511 -16.203 1 75.5 442 GLN A O 1
ATOM 3631 N N . HIS A 1 443 ? -7.914 0.545 -14.555 1 78.06 443 HIS A N 1
ATOM 3632 C CA . HIS A 1 443 ? -8.844 -0.005 -15.531 1 78.06 443 HIS A CA 1
ATOM 3633 C C . HIS A 1 443 ? -10.188 -0.326 -14.891 1 78.06 443 HIS A C 1
ATOM 3635 O O . HIS A 1 443 ? -10.32 -0.309 -13.664 1 78.06 443 HIS A O 1
ATOM 3641 N N . SER A 1 444 ? -11.07 -0.676 -15.75 1 81.69 444 SER A N 1
ATOM 3642 C CA . SER A 1 444 ? -12.445 -0.792 -15.273 1 81.69 444 SER A CA 1
ATOM 3643 C C . SER A 1 444 ? -12.719 -2.174 -14.688 1 81.69 444 SER A C 1
ATOM 3645 O O . SER A 1 444 ? -13.648 -2.352 -13.898 1 81.69 444 SER A O 1
ATOM 3647 N N . LEU A 1 445 ? -11.977 -3.127 -14.977 1 84.5 445 LEU A N 1
ATOM 3648 C CA . LEU A 1 445 ? -12.273 -4.5 -14.578 1 84.5 445 LEU A CA 1
ATOM 3649 C C . LEU A 1 445 ? -11.992 -4.703 -13.094 1 84.5 445 LEU A C 1
ATOM 3651 O O . LEU A 1 445 ? -12.734 -5.418 -12.414 1 84.5 445 LEU A O 1
ATOM 3655 N N . ALA A 1 446 ? -10.977 -4.105 -12.664 1 89.44 446 ALA A N 1
ATOM 3656 C CA . ALA A 1 446 ? -10.594 -4.176 -11.258 1 89.44 446 ALA A CA 1
ATOM 3657 C C . ALA A 1 446 ? -10.133 -2.812 -10.742 1 89.44 446 ALA A C 1
ATOM 3659 O O . ALA A 1 446 ? -8.938 -2.574 -10.578 1 89.44 446 ALA A O 1
ATOM 3660 N N . PRO A 1 447 ? -11.18 -2.031 -10.453 1 88.88 447 PRO A N 1
ATOM 3661 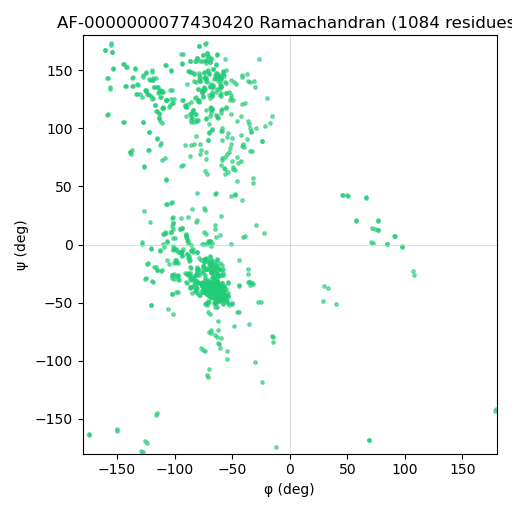C CA . PRO A 1 447 ? -10.82 -0.694 -9.977 1 88.88 447 PRO A CA 1
ATOM 3662 C C . PRO A 1 447 ? -9.938 -0.73 -8.734 1 88.88 447 PRO A C 1
ATOM 3664 O O . PRO A 1 447 ? -10.133 -1.576 -7.855 1 88.88 447 PRO A O 1
ATOM 3667 N N . PHE A 1 448 ? -9.109 0.253 -8.727 1 86.75 448 PHE A N 1
ATOM 3668 C CA . PHE A 1 448 ? -8.055 0.265 -7.719 1 86.75 448 PHE A CA 1
ATOM 3669 C C . PHE A 1 448 ? -8.641 0.292 -6.312 1 86.75 448 PHE A C 1
ATOM 3671 O O . PHE A 1 448 ? -8.109 -0.342 -5.398 1 86.75 448 PHE A O 1
ATOM 3678 N N . ASN A 1 449 ? -9.688 1.021 -6.07 1 89.62 449 ASN A N 1
ATOM 3679 C CA . ASN A 1 449 ? -10.312 1.107 -4.754 1 89.62 449 ASN A CA 1
ATOM 3680 C C . ASN A 1 449 ? -10.883 -0.237 -4.316 1 89.62 449 ASN A C 1
ATOM 3682 O O . ASN A 1 449 ? -10.82 -0.59 -3.137 1 89.62 449 ASN A O 1
ATOM 3686 N N . ARG A 1 450 ? -11.375 -0.981 -5.297 1 93.31 450 ARG A N 1
ATOM 3687 C CA . ARG A 1 450 ? -11.953 -2.285 -4.984 1 93.31 450 ARG A CA 1
ATOM 3688 C C . ARG A 1 450 ? -10.859 -3.316 -4.715 1 93.31 450 ARG A C 1
ATOM 3690 O O . ARG A 1 450 ? -11.039 -4.211 -3.887 1 93.31 450 ARG A O 1
ATOM 3697 N N . VAL A 1 451 ? -9.773 -3.18 -5.453 1 94.12 451 VAL A N 1
ATOM 3698 C CA . VAL A 1 451 ? -8.633 -4.051 -5.188 1 94.12 451 VAL A CA 1
ATOM 3699 C C . VAL A 1 451 ? -8.148 -3.846 -3.754 1 94.12 451 VAL A C 1
ATOM 3701 O O . VAL A 1 451 ? -7.938 -4.812 -3.018 1 94.12 451 VAL A O 1
ATOM 3704 N N . SER A 1 452 ? -8.039 -2.58 -3.373 1 92.81 452 SER A N 1
ATOM 3705 C CA . SER A 1 452 ? -7.586 -2.25 -2.027 1 92.81 452 SER A CA 1
ATOM 3706 C C . SER A 1 452 ? -8.562 -2.756 -0.973 1 92.81 452 SER A C 1
ATOM 3708 O O . SER A 1 452 ? -8.156 -3.299 0.055 1 92.81 452 SER A O 1
ATOM 3710 N N . GLN A 1 453 ? -9.812 -2.551 -1.217 1 94.69 453 GLN A N 1
ATOM 3711 C CA . GLN A 1 453 ? -10.844 -2.98 -0.279 1 94.69 453 GLN A CA 1
ATOM 3712 C C . GLN A 1 453 ? -10.828 -4.496 -0.097 1 94.69 453 GLN A C 1
ATOM 3714 O O . GLN A 1 453 ? -10.875 -4.992 1.031 1 94.69 453 GLN A O 1
ATOM 3719 N N . LEU A 1 454 ? -10.742 -5.188 -1.175 1 96.25 454 LEU A N 1
ATOM 3720 C CA . LEU A 1 454 ? -10.75 -6.645 -1.101 1 96.25 454 LEU A CA 1
ATOM 3721 C C . LEU A 1 454 ? -9.477 -7.16 -0.433 1 96.25 454 LEU A C 1
ATOM 3723 O O . LEU A 1 454 ? -9.516 -8.156 0.299 1 96.25 454 LEU A O 1
ATOM 3727 N N . GLN A 1 455 ? -8.398 -6.527 -0.721 1 95.5 455 GLN A N 1
ATOM 3728 C CA . GLN A 1 455 ? -7.145 -6.902 -0.072 1 95.5 455 GLN A CA 1
ATOM 3729 C C . GLN A 1 455 ? -7.242 -6.738 1.441 1 95.5 455 GLN A C 1
ATOM 3731 O O . GLN A 1 455 ? -6.828 -7.625 2.195 1 95.5 455 GLN A O 1
ATOM 3736 N N . GLU A 1 456 ? -7.738 -5.602 1.867 1 95.88 456 GLU A N 1
ATOM 3737 C CA . GLU A 1 456 ? -7.926 -5.363 3.295 1 95.88 456 GLU A CA 1
ATOM 3738 C C . GLU A 1 456 ? -8.867 -6.398 3.908 1 95.88 456 GLU A C 1
ATOM 3740 O O . GLU A 1 456 ? -8.641 -6.863 5.027 1 95.88 456 GLU A O 1
ATOM 3745 N N . PHE A 1 457 ? -9.875 -6.711 3.162 1 96.44 457 PHE A N 1
ATOM 3746 C CA . PHE A 1 457 ? -10.852 -7.68 3.645 1 96.44 457 PHE A CA 1
ATOM 3747 C C . PHE A 1 457 ? -10.219 -9.062 3.789 1 96.44 457 PHE A C 1
ATOM 3749 O O . PHE A 1 457 ? -10.445 -9.75 4.785 1 96.44 457 PHE A O 1
ATOM 3756 N N . THR A 1 458 ? -9.461 -9.422 2.859 1 95.5 458 THR A N 1
ATOM 3757 C CA . THR A 1 458 ? -8.797 -10.719 2.895 1 95.5 458 THR A CA 1
ATOM 3758 C C . THR A 1 458 ? -7.797 -10.781 4.047 1 95.5 458 THR A C 1
ATOM 3760 O O . THR A 1 458 ? -7.691 -11.805 4.727 1 95.5 458 THR A O 1
ATOM 3763 N N . LYS A 1 459 ? -7.082 -9.727 4.25 1 93.94 459 LYS A N 1
ATOM 3764 C CA . LYS A 1 459 ? -6.176 -9.68 5.395 1 93.94 459 LYS A CA 1
ATOM 3765 C C . LYS A 1 459 ? -6.938 -9.836 6.707 1 93.94 459 LYS A C 1
ATOM 3767 O O . LYS A 1 459 ? -6.496 -10.555 7.605 1 93.94 459 LYS A O 1
ATOM 3772 N N . ASP A 1 460 ? -8.047 -9.18 6.785 1 93 460 ASP A N 1
ATOM 3773 C CA . ASP A 1 460 ? -8.883 -9.312 7.98 1 93 460 ASP A CA 1
ATOM 3774 C C . ASP A 1 460 ? -9.305 -10.758 8.195 1 93 460 ASP A C 1
ATOM 3776 O O . ASP A 1 460 ? -9.281 -11.258 9.328 1 93 460 ASP A O 1
ATOM 3780 N N . LEU A 1 461 ? -9.672 -11.367 7.098 1 90.44 461 LEU A N 1
ATOM 3781 C CA . LEU A 1 461 ? -10.086 -12.766 7.164 1 90.44 461 LEU A CA 1
ATOM 3782 C C . LEU A 1 461 ? -8.93 -13.648 7.625 1 90.44 461 LEU A C 1
ATOM 3784 O O . LEU A 1 461 ? -9.094 -14.477 8.523 1 90.44 461 LEU A O 1
ATOM 3788 N N . LEU A 1 462 ? -7.785 -13.438 7.062 1 88.56 462 LEU A N 1
ATOM 3789 C CA . LEU A 1 462 ? -6.633 -14.305 7.293 1 88.56 462 LEU A CA 1
ATOM 3790 C C . LEU A 1 462 ? -6.051 -14.086 8.688 1 88.56 462 LEU A C 1
ATOM 3792 O O . LEU A 1 462 ? -5.617 -15.031 9.336 1 88.56 462 LEU A O 1
ATOM 3796 N N . PHE A 1 463 ? -6.117 -12.867 9.156 1 84.88 463 PHE A N 1
ATOM 3797 C CA . PHE A 1 463 ? -5.387 -12.539 10.375 1 84.88 463 PHE A CA 1
ATOM 3798 C C . PHE A 1 463 ? -6.328 -12.492 11.578 1 84.88 463 PHE A C 1
ATOM 3800 O O . PHE A 1 463 ? -5.906 -12.734 12.711 1 84.88 463 PHE A O 1
ATOM 3807 N N . ASN A 1 464 ? -7.539 -12.227 11.32 1 79.25 464 ASN A N 1
ATOM 3808 C CA . ASN A 1 464 ? -8.414 -11.984 12.461 1 79.25 464 ASN A CA 1
ATOM 3809 C C . ASN A 1 464 ? -9.555 -13 12.516 1 79.25 464 ASN A C 1
ATOM 3811 O O . ASN A 1 464 ? -9.992 -13.398 13.602 1 79.25 464 ASN A O 1
ATOM 3815 N N . GLN A 1 465 ? -9.969 -13.422 11.43 1 76.44 465 GLN A N 1
ATOM 3816 C CA . GLN A 1 465 ? -11.25 -14.125 11.445 1 76.44 465 GLN A CA 1
ATOM 3817 C C . GLN A 1 465 ? -11.047 -15.633 11.375 1 76.44 465 GLN A C 1
ATOM 3819 O O . GLN A 1 465 ? -11.758 -16.391 12.039 1 76.44 465 GLN A O 1
ATOM 3824 N N . LEU A 1 466 ? -10.172 -15.977 10.562 1 73.88 466 LEU A N 1
ATOM 3825 C CA . LEU A 1 466 ? -10.008 -17.406 10.312 1 73.88 466 LEU A CA 1
ATOM 3826 C C . LEU A 1 466 ? -9.594 -18.141 11.586 1 73.88 466 LEU A C 1
ATOM 3828 O O . LEU A 1 466 ? -9.953 -19.297 11.789 1 73.88 466 LEU A O 1
ATOM 3832 N N . PHE A 1 467 ? -8.914 -17.375 12.469 1 63.91 467 PHE A N 1
ATOM 3833 C CA . PHE A 1 467 ? -8.328 -18.094 13.602 1 63.91 467 PHE A CA 1
ATOM 3834 C C . PHE A 1 467 ? -9.047 -17.734 14.898 1 63.91 467 PHE A C 1
ATOM 3836 O O . PHE A 1 467 ? -8.836 -18.375 15.922 1 63.91 467 PHE A O 1
ATOM 3843 N N . ASN A 1 468 ? -9.703 -16.578 14.906 1 56.16 468 ASN A N 1
ATOM 3844 C CA . ASN A 1 468 ? -10.391 -16.172 16.125 1 56.16 468 ASN A CA 1
ATOM 3845 C C . ASN A 1 468 ? -11.648 -17 16.359 1 56.16 468 ASN A C 1
ATOM 3847 O O . ASN A 1 468 ? -12.398 -17.281 15.414 1 56.16 468 ASN A O 1
ATOM 3851 N N . ASP A 1 469 ? -11.484 -17.828 17.359 1 47.81 469 ASP A N 1
ATOM 3852 C CA . ASP A 1 469 ? -12.57 -18.672 17.844 1 47.81 469 ASP A CA 1
ATOM 3853 C C . ASP A 1 469 ? -13.852 -17.859 18.031 1 47.81 469 ASP A C 1
ATOM 3855 O O . ASP A 1 469 ? -14.055 -17.25 19.094 1 47.81 469 ASP A O 1
ATOM 3859 N N . HIS A 1 470 ? -14.133 -17.062 17.156 1 41 470 HIS A N 1
ATOM 3860 C CA . HIS A 1 470 ? -15.367 -16.422 17.578 1 41 470 HIS A CA 1
ATOM 3861 C C . HIS A 1 470 ? -16.422 -17.438 17.969 1 41 470 HIS A C 1
ATOM 3863 O O . HIS A 1 470 ? -16.844 -18.25 17.125 1 41 470 HIS A O 1
ATOM 3869 N N . GLY A 1 471 ? -16.422 -17.875 19.156 1 36.75 471 GLY A N 1
ATOM 3870 C CA . GLY A 1 471 ? -17.406 -18.531 20.016 1 36.75 471 GLY A CA 1
ATOM 3871 C C . GLY A 1 471 ? -18.406 -19.359 19.25 1 36.75 471 GLY A C 1
ATOM 3872 O O . GLY A 1 471 ? -19.375 -19.875 19.828 1 36.75 471 GLY A O 1
ATOM 3873 N N . ASN A 1 472 ? -18.828 -19.016 18.141 1 36.22 472 ASN A N 1
ATOM 3874 C CA . ASN A 1 472 ? -20.047 -19.781 17.891 1 36.22 472 ASN A CA 1
ATOM 3875 C C . ASN A 1 472 ? -19.781 -21.281 17.875 1 36.22 472 ASN A C 1
ATOM 3877 O O . ASN A 1 472 ? -18.672 -21.719 17.531 1 36.22 472 ASN A O 1
ATOM 3881 N N . GLY A 1 473 ? -20.656 -22.188 18.359 1 34.03 473 GLY A N 1
ATOM 3882 C CA . GLY A 1 473 ? -20.953 -23.562 18.672 1 34.03 473 GLY A CA 1
ATOM 3883 C C . GLY A 1 473 ? -20.25 -24.562 17.766 1 34.03 473 GLY A C 1
ATOM 3884 O O . GLY A 1 473 ? -19.375 -25.312 18.219 1 34.03 473 GLY A O 1
ATOM 3885 N N . MET A 1 474 ? -21.094 -25.047 16.797 1 35.53 474 MET A N 1
ATOM 3886 C CA . MET A 1 474 ? -21 -26.359 16.172 1 35.53 474 MET A CA 1
ATOM 3887 C C . MET A 1 474 ? -19.703 -26.484 15.367 1 35.53 474 MET A C 1
ATOM 3889 O O . MET A 1 474 ? -19.719 -26.25 14.156 1 35.53 474 MET A O 1
ATOM 3893 N N . LYS A 1 475 ? -18.625 -26.047 15.898 1 47.81 475 LYS A N 1
ATOM 3894 C CA . LYS A 1 475 ? -17.359 -26.203 15.18 1 47.81 475 LYS A CA 1
ATOM 3895 C C . LYS A 1 475 ? -17.078 -27.672 14.898 1 47.81 475 LYS A C 1
ATOM 3897 O O . LYS A 1 475 ? -16.906 -28.469 15.828 1 47.81 475 LYS A O 1
ATOM 3902 N N . SER A 1 476 ? -17.562 -28.125 13.734 1 50.84 476 SER A N 1
ATOM 3903 C CA . SER A 1 476 ? -17.234 -29.5 13.359 1 50.84 476 SER A CA 1
ATOM 3904 C C . SER A 1 476 ? -15.742 -29.766 13.516 1 50.84 476 SER A C 1
ATOM 3906 O O . SER A 1 476 ? -14.938 -28.844 13.539 1 50.84 476 SER A O 1
ATOM 3908 N N . LEU A 1 477 ? -15.492 -30.953 14.023 1 45.59 477 LEU A N 1
ATOM 3909 C CA . LEU A 1 477 ? -14.125 -31.469 14.094 1 45.59 477 LEU A CA 1
ATOM 3910 C C . LEU A 1 477 ? -13.32 -31.047 12.875 1 45.59 477 LEU A C 1
ATOM 3912 O O . LEU A 1 477 ? -12.141 -30.703 13 1 45.59 477 LEU A O 1
ATOM 3916 N N . PHE A 1 478 ? -14.055 -30.953 11.82 1 51.84 478 PHE A N 1
ATOM 3917 C CA . PHE A 1 478 ? -13.398 -30.609 10.562 1 51.84 478 PHE A CA 1
ATOM 3918 C C . PHE A 1 478 ? -13.039 -29.125 10.539 1 51.84 478 PHE A C 1
ATOM 3920 O O . PHE A 1 478 ? -11.953 -28.75 10.102 1 51.84 478 PHE A O 1
ATOM 3927 N N . GLU A 1 479 ? -13.891 -28.469 11.125 1 63.94 479 GLU A N 1
ATOM 3928 C CA . GLU A 1 479 ? -13.641 -27.031 11.133 1 63.94 479 GLU A CA 1
ATOM 3929 C C . GLU A 1 479 ? -12.477 -26.672 12.055 1 63.94 479 GLU A C 1
ATOM 3931 O O . GLU A 1 479 ? -11.633 -25.844 11.703 1 63.94 479 GLU A O 1
ATOM 3936 N N . ASN A 1 480 ? -12.43 -27.438 13.023 1 65.81 480 ASN A N 1
ATOM 3937 C CA . ASN A 1 480 ? -11.336 -27.172 13.961 1 65.81 480 ASN A CA 1
ATOM 3938 C C . ASN A 1 480 ? -9.992 -27.594 13.375 1 65.81 480 ASN A C 1
ATOM 3940 O O . ASN A 1 480 ? -9 -26.875 13.523 1 65.81 480 ASN A O 1
ATOM 3944 N N . ARG A 1 481 ? -10.102 -28.688 12.727 1 68.81 481 ARG A N 1
ATOM 3945 C CA . ARG A 1 481 ? -8.875 -29.188 12.102 1 68.81 481 ARG A CA 1
ATOM 3946 C C . ARG A 1 481 ? -8.391 -28.219 11.016 1 68.81 481 ARG A C 1
ATOM 3948 O O . ARG A 1 481 ? -7.199 -27.922 10.93 1 68.81 481 ARG A O 1
ATOM 3955 N N . THR A 1 482 ? -9.266 -27.922 10.242 1 77.19 482 THR A N 1
ATOM 3956 C CA . THR A 1 482 ? -8.938 -26.984 9.18 1 77.19 482 THR A CA 1
ATOM 3957 C C . THR A 1 482 ? -8.32 -25.703 9.758 1 77.19 482 THR A C 1
ATOM 3959 O O . THR A 1 482 ? -7.344 -25.188 9.211 1 77.19 482 THR A O 1
ATOM 3962 N N . ARG A 1 483 ? -8.805 -25.438 10.875 1 77.75 483 ARG A N 1
ATOM 3963 C CA . ARG A 1 483 ? -8.32 -24.219 11.516 1 77.75 483 ARG A CA 1
ATOM 3964 C C . ARG A 1 483 ? -6.883 -24.391 12 1 77.75 483 ARG A C 1
ATOM 3966 O O . ARG A 1 483 ? -6.055 -23.5 11.812 1 77.75 483 ARG A O 1
ATOM 3973 N N . VAL A 1 484 ? -6.629 -25.484 12.555 1 78 484 VAL A N 1
ATOM 3974 C CA . VAL A 1 484 ? -5.293 -25.734 13.086 1 78 484 VAL A CA 1
ATOM 3975 C C . VAL A 1 484 ? -4.289 -25.828 11.938 1 78 484 VAL A C 1
ATOM 3977 O O . VAL A 1 484 ? -3.182 -25.297 12.031 1 78 484 VAL A O 1
ATOM 3980 N N . GLU A 1 485 ? -4.727 -26.5 10.914 1 85.5 485 GLU A N 1
ATOM 3981 C CA . GLU A 1 485 ? -3.877 -26.625 9.734 1 85.5 485 GLU A CA 1
ATOM 3982 C C . GLU A 1 485 ? -3.57 -25.266 9.125 1 85.5 485 GLU A C 1
ATOM 3984 O O . GLU A 1 485 ? -2.414 -24.969 8.82 1 85.5 485 GLU A O 1
ATOM 3989 N N . LEU A 1 486 ? -4.562 -24.531 9.016 1 87 486 LEU A N 1
ATOM 3990 C CA . LEU A 1 486 ? -4.391 -23.234 8.375 1 87 486 LEU A CA 1
ATOM 3991 C C . LEU A 1 486 ? -3.559 -22.297 9.25 1 87 486 LEU A C 1
ATOM 3993 O O . LEU A 1 486 ? -2.736 -21.531 8.742 1 87 486 LEU A O 1
ATOM 3997 N N . LYS A 1 487 ? -3.771 -22.312 10.516 1 83.06 487 LYS A N 1
ATOM 3998 C CA . LYS A 1 487 ? -3.002 -21.484 11.43 1 83.06 487 LYS A CA 1
ATOM 3999 C C . LYS A 1 487 ? -1.506 -21.766 11.305 1 83.06 487 LYS A C 1
ATOM 4001 O O . LYS A 1 487 ? -0.689 -20.844 11.406 1 83.06 487 LYS A O 1
ATOM 4006 N N . SER A 1 488 ? -1.223 -22.953 11.07 1 84.81 488 SER A N 1
ATOM 4007 C CA . SER A 1 488 ? 0.178 -23.359 11.016 1 84.81 488 SER A CA 1
ATOM 4008 C C . SER A 1 488 ? 0.758 -23.156 9.617 1 84.81 488 SER A C 1
ATOM 4010 O O . SER A 1 488 ? 1.922 -22.781 9.469 1 84.81 488 SER A O 1
ATOM 4012 N N . ARG A 1 489 ? -0.022 -23.406 8.602 1 91.38 489 ARG A N 1
ATOM 4013 C CA . ARG A 1 489 ? 0.51 -23.547 7.254 1 91.38 489 ARG A CA 1
ATOM 4014 C C . ARG A 1 489 ? 0.311 -22.281 6.441 1 91.38 489 ARG A C 1
ATOM 4016 O O . ARG A 1 489 ? 1.097 -21.984 5.539 1 91.38 489 ARG A O 1
ATOM 4023 N N . LEU A 1 490 ? -0.724 -21.578 6.77 1 93.62 490 LEU A N 1
ATOM 4024 C CA . LEU A 1 490 ? -1.11 -20.438 5.938 1 93.62 490 LEU A CA 1
ATOM 4025 C C . LEU A 1 490 ? -0.234 -19.219 6.227 1 93.62 490 LEU A C 1
ATOM 4027 O O . LEU A 1 490 ? -0.067 -18.844 7.387 1 93.62 490 LEU A O 1
ATOM 4031 N N . LYS A 1 491 ? 0.397 -18.734 5.18 1 94.12 491 LYS A N 1
ATOM 4032 C CA . LYS A 1 491 ? 1.223 -17.531 5.262 1 94.12 491 LYS A CA 1
ATOM 4033 C C . LYS A 1 491 ? 0.771 -16.484 4.246 1 94.12 491 LYS A C 1
ATOM 4035 O O . LYS A 1 491 ? 0.236 -16.828 3.189 1 94.12 491 LYS A O 1
ATOM 4040 N N . PHE A 1 492 ? 0.951 -15.258 4.625 1 94.62 492 PHE A N 1
ATOM 4041 C CA . PHE A 1 492 ? 0.644 -14.148 3.73 1 94.62 492 PHE A CA 1
ATOM 4042 C C . PHE A 1 492 ? 1.867 -13.766 2.908 1 94.62 492 PHE A C 1
ATOM 4044 O O . PHE A 1 492 ? 2.912 -13.422 3.465 1 94.62 492 PHE A O 1
ATOM 4051 N N . ASP A 1 493 ? 1.74 -13.867 1.578 1 96.06 493 ASP A N 1
ATOM 4052 C CA . ASP A 1 493 ? 2.787 -13.477 0.638 1 96.06 493 ASP A CA 1
ATOM 4053 C C . ASP A 1 493 ? 2.598 -12.039 0.164 1 96.06 493 ASP A C 1
ATOM 4055 O O . ASP A 1 493 ? 1.633 -11.734 -0.541 1 96.06 493 ASP A O 1
ATOM 4059 N N . ARG A 1 494 ? 3.576 -11.164 0.304 1 96.25 494 ARG A N 1
ATOM 4060 C CA . ARG A 1 494 ? 3.436 -9.727 0.105 1 96.25 494 ARG A CA 1
ATOM 4061 C C . ARG A 1 494 ? 3.84 -9.328 -1.311 1 96.25 494 ARG A C 1
ATOM 4063 O O . ARG A 1 494 ? 4.031 -8.141 -1.597 1 96.25 494 ARG A O 1
ATOM 4070 N N . TRP A 1 495 ? 3.986 -10.242 -2.178 1 97.94 495 TRP A N 1
ATOM 4071 C CA . TRP A 1 495 ? 4.488 -9.969 -3.52 1 97.94 495 TRP A CA 1
ATOM 4072 C C . TRP A 1 495 ? 3.725 -8.82 -4.164 1 97.94 495 TRP A C 1
ATOM 4074 O O . TRP A 1 495 ? 4.328 -7.867 -4.664 1 97.94 495 TRP A O 1
ATOM 4084 N N . GLY A 1 496 ? 2.4 -8.898 -4.156 1 96.5 496 GLY A N 1
ATOM 4085 C CA . GLY A 1 496 ? 1.594 -7.859 -4.773 1 96.5 496 GLY A CA 1
ATOM 4086 C C . GLY A 1 496 ? 1.85 -6.484 -4.191 1 96.5 496 GLY A C 1
ATOM 4087 O O . GLY A 1 496 ? 1.852 -5.488 -4.922 1 96.5 496 GLY A O 1
ATOM 4088 N N . GLU A 1 497 ? 2.084 -6.398 -2.906 1 93.94 497 GLU A N 1
ATOM 4089 C CA . GLU A 1 497 ? 2.379 -5.137 -2.234 1 93.94 497 GLU A CA 1
ATOM 4090 C C . GLU A 1 497 ? 3.773 -4.629 -2.598 1 93.94 497 GLU A C 1
ATOM 4092 O O . GLU A 1 497 ? 3.992 -3.422 -2.701 1 93.94 497 GLU A O 1
ATOM 4097 N N . MET A 1 498 ? 4.641 -5.562 -2.814 1 96.31 498 MET A N 1
ATOM 4098 C CA . MET A 1 498 ? 6.047 -5.234 -3.035 1 96.31 498 MET A CA 1
ATOM 4099 C C . MET A 1 498 ? 6.258 -4.672 -4.438 1 96.31 498 MET A C 1
ATOM 4101 O O . MET A 1 498 ? 7.258 -3.996 -4.695 1 96.31 498 MET A O 1
ATOM 4105 N N . ILE A 1 499 ? 5.324 -4.91 -5.312 1 95.5 499 ILE A N 1
ATOM 4106 C CA . ILE A 1 499 ? 5.555 -4.434 -6.676 1 95.5 499 ILE A CA 1
ATOM 4107 C C . ILE A 1 499 ? 4.742 -3.166 -6.922 1 95.5 499 ILE A C 1
ATOM 4109 O O . ILE A 1 499 ? 4.633 -2.703 -8.062 1 95.5 499 ILE A O 1
ATOM 4113 N N . LEU A 1 500 ? 4.199 -2.656 -5.84 1 89.94 500 LEU A N 1
ATOM 4114 C CA . LEU A 1 500 ? 3.535 -1.363 -5.961 1 89.94 500 LEU A CA 1
ATOM 4115 C C . LEU A 1 500 ? 4.48 -0.322 -6.547 1 89.94 500 LEU A C 1
ATOM 4117 O O . LEU A 1 500 ? 5.633 -0.212 -6.121 1 89.94 500 LEU A O 1
ATOM 4121 N N . GLY A 1 501 ? 4.008 0.4 -7.574 1 84.5 501 GLY A N 1
ATOM 4122 C CA . GLY A 1 501 ? 4.82 1.418 -8.219 1 84.5 501 GLY A CA 1
ATOM 4123 C C . GLY A 1 501 ? 5.504 0.922 -9.484 1 84.5 501 GLY A C 1
ATOM 4124 O O . GLY A 1 501 ? 6.156 1.696 -10.188 1 84.5 501 GLY A O 1
ATOM 4125 N N . GLN A 1 502 ? 5.297 -0.352 -9.797 1 89.5 502 GLN A N 1
ATOM 4126 C CA . GLN A 1 502 ? 5.953 -0.931 -10.969 1 89.5 502 GLN A CA 1
ATOM 4127 C C . GLN A 1 502 ? 4.988 -1.035 -12.141 1 89.5 502 GLN A C 1
ATOM 4129 O O . GLN A 1 502 ? 5.223 -1.799 -13.078 1 89.5 502 GLN A O 1
ATOM 4134 N N . GLU A 1 503 ? 3.969 -0.26 -12.164 1 86.44 503 GLU A N 1
ATOM 4135 C CA . GLU A 1 503 ? 2.896 -0.404 -13.148 1 86.44 503 GLU A CA 1
ATOM 4136 C C . GLU A 1 503 ? 3.402 -0.139 -14.562 1 86.44 503 GLU A C 1
ATOM 4138 O O . GLU A 1 503 ? 2.865 -0.679 -15.531 1 86.44 503 GLU A O 1
ATOM 4143 N N . ARG A 1 504 ? 4.469 0.56 -14.688 1 85.69 504 ARG A N 1
ATOM 4144 C CA . ARG A 1 504 ? 5.031 0.836 -16 1 85.69 504 ARG A CA 1
ATOM 4145 C C . ARG A 1 504 ? 5.781 -0.378 -16.547 1 85.69 504 ARG A C 1
ATOM 4147 O O . ARG A 1 504 ? 6.09 -0.442 -17.734 1 85.69 504 ARG A O 1
ATOM 4154 N N . ASN A 1 505 ? 6.023 -1.31 -15.695 1 89.75 505 ASN A N 1
ATOM 4155 C CA . ASN A 1 505 ? 6.668 -2.555 -16.094 1 89.75 505 ASN A CA 1
ATOM 4156 C C . ASN A 1 505 ? 5.664 -3.695 -16.219 1 89.75 505 ASN A C 1
ATOM 4158 O O . ASN A 1 505 ? 5.957 -4.832 -15.836 1 89.75 505 ASN A O 1
ATOM 4162 N N . PHE A 1 506 ? 4.48 -3.369 -16.688 1 90.69 506 PHE A N 1
ATOM 4163 C CA . PHE A 1 506 ? 3.449 -4.367 -16.953 1 90.69 506 PHE A CA 1
ATOM 4164 C C . PHE A 1 506 ? 3.334 -4.641 -18.453 1 90.69 506 PHE A C 1
ATOM 4166 O O . PHE A 1 506 ? 3.605 -3.76 -19.266 1 90.69 506 PHE A O 1
ATOM 4173 N N . ARG A 1 507 ? 2.949 -5.887 -18.812 1 91.5 507 ARG A N 1
ATOM 4174 C CA . ARG A 1 507 ? 2.693 -6.273 -20.188 1 91.5 507 ARG A CA 1
ATOM 4175 C C . ARG A 1 507 ? 1.442 -5.582 -20.719 1 91.5 507 ARG A C 1
ATOM 4177 O O . ARG A 1 507 ? 1.371 -5.25 -21.906 1 91.5 507 ARG A O 1
ATOM 4184 N N . ASP A 1 508 ? 0.541 -5.473 -19.938 1 89.69 508 ASP A N 1
ATOM 4185 C CA . ASP A 1 508 ? -0.746 -4.832 -20.188 1 89.69 508 ASP A CA 1
ATOM 4186 C C . ASP A 1 508 ? -1.32 -4.234 -18.906 1 89.69 508 ASP A C 1
ATOM 4188 O O . ASP A 1 508 ? -0.583 -3.963 -17.953 1 89.69 508 ASP A O 1
ATOM 4192 N N . SER A 1 509 ? -2.561 -3.98 -18.844 1 86.62 509 SER A N 1
ATOM 4193 C CA . SER A 1 509 ? -3.154 -3.27 -17.719 1 86.62 509 SER A CA 1
ATOM 4194 C C . SER A 1 509 ? -3.154 -4.129 -16.453 1 86.62 509 SER A C 1
ATOM 4196 O O . SER A 1 509 ? -3.277 -3.613 -15.344 1 86.62 509 SER A O 1
ATOM 4198 N N . VAL A 1 510 ? -2.918 -5.469 -16.609 1 90.94 510 VAL A N 1
ATOM 4199 C CA . VAL A 1 510 ? -3.166 -6.34 -15.469 1 90.94 510 VAL A CA 1
ATOM 4200 C C . VAL A 1 510 ? -1.908 -7.148 -15.156 1 90.94 510 VAL A C 1
ATOM 4202 O O . VAL A 1 510 ? -1.629 -7.441 -13.992 1 90.94 510 VAL A O 1
ATOM 4205 N N . HIS A 1 511 ? -1.11 -7.426 -16.125 1 93.81 511 HIS A N 1
ATOM 4206 C CA . HIS A 1 511 ? -0.079 -8.445 -15.961 1 93.81 511 HIS A CA 1
ATOM 4207 C C . HIS A 1 511 ? 1.307 -7.816 -15.867 1 93.81 511 HIS A C 1
ATOM 4209 O O . HIS A 1 511 ? 1.748 -7.137 -16.797 1 93.81 511 HIS A O 1
ATOM 4215 N N . PRO A 1 512 ? 2.037 -8.094 -14.812 1 94.5 512 PRO A N 1
ATOM 4216 C CA . PRO A 1 512 ? 3.422 -7.625 -14.727 1 94.5 512 PRO A CA 1
ATOM 4217 C C . PRO A 1 512 ? 4.348 -8.328 -15.719 1 94.5 512 PRO A C 1
ATOM 4219 O O . PRO A 1 512 ? 4.07 -9.453 -16.141 1 94.5 512 PRO A O 1
ATOM 4222 N N . MET A 1 513 ? 5.422 -7.68 -16.031 1 93.56 513 MET A N 1
ATOM 4223 C CA . MET A 1 513 ? 6.469 -8.273 -16.859 1 93.56 513 MET A CA 1
ATOM 4224 C C . MET A 1 513 ? 7.344 -9.211 -16.031 1 93.56 513 MET A C 1
ATOM 4226 O O . MET A 1 513 ? 7.266 -9.219 -14.797 1 93.56 513 MET A O 1
ATOM 4230 N N . ALA A 1 514 ? 8.172 -9.906 -16.766 1 94.44 514 ALA A N 1
ATOM 4231 C CA . ALA A 1 514 ? 9.094 -10.828 -16.109 1 94.44 514 ALA A CA 1
ATOM 4232 C C . ALA A 1 514 ? 10.023 -10.086 -15.148 1 94.44 514 ALA A C 1
ATOM 4234 O O . ALA A 1 514 ? 10.375 -10.609 -14.086 1 94.44 514 ALA A O 1
ATOM 4235 N N . PHE A 1 515 ? 10.359 -8.93 -15.609 1 93.19 515 PHE A N 1
ATOM 4236 C CA . PHE A 1 515 ? 11.242 -8.117 -14.781 1 93.19 515 PHE A CA 1
ATOM 4237 C C . PHE A 1 515 ? 10.633 -6.738 -14.531 1 93.19 515 PHE A C 1
ATOM 4239 O O . PHE A 1 515 ? 10.156 -6.086 -15.461 1 93.19 515 PHE A O 1
ATOM 4246 N N . PRO A 1 516 ? 10.641 -6.281 -13.289 1 95 516 PRO A N 1
ATOM 4247 C CA . PRO A 1 516 ? 11.266 -6.902 -12.117 1 95 516 PRO A CA 1
ATOM 4248 C C . PRO A 1 516 ? 10.297 -7.77 -11.328 1 95 516 PRO A C 1
ATOM 4250 O O . PRO A 1 516 ? 10.711 -8.492 -10.414 1 95 516 PRO A O 1
ATOM 4253 N N . SER A 1 517 ? 9.062 -7.766 -11.656 1 96.31 517 SER A N 1
ATOM 4254 C CA . SER A 1 517 ? 8.016 -8.266 -10.766 1 96.31 517 SER A CA 1
ATOM 4255 C C . SER A 1 517 ? 8.07 -9.789 -10.648 1 96.31 517 SER A C 1
ATOM 4257 O O . SER A 1 517 ? 8.109 -10.32 -9.539 1 96.31 517 SER A O 1
ATOM 4259 N N . ASN A 1 518 ? 8.156 -10.492 -11.742 1 96.44 518 ASN A N 1
ATOM 4260 C CA . ASN A 1 518 ? 8.07 -11.945 -11.672 1 96.44 518 ASN A CA 1
ATOM 4261 C C . ASN A 1 518 ? 9.398 -12.57 -11.273 1 96.44 518 ASN A C 1
ATOM 4263 O O . ASN A 1 518 ? 9.438 -13.688 -10.758 1 96.44 518 ASN A O 1
ATOM 4267 N N . SER A 1 519 ? 10.492 -11.844 -11.555 1 96.31 519 SER A N 1
ATOM 4268 C CA . SER A 1 519 ? 11.766 -12.297 -11 1 96.31 519 SER A CA 1
ATOM 4269 C C . SER A 1 519 ? 11.758 -12.219 -9.477 1 96.31 519 SER A C 1
ATOM 4271 O O . SER A 1 519 ? 12.305 -13.094 -8.805 1 96.31 519 SER A O 1
ATOM 4273 N N . LEU A 1 520 ? 11.172 -11.156 -8.969 1 97.56 520 LEU A N 1
ATOM 4274 C CA . LEU A 1 520 ? 10.992 -11.07 -7.52 1 97.56 520 LEU A CA 1
ATOM 4275 C C . LEU A 1 520 ? 10.172 -12.25 -7.004 1 97.56 520 LEU A C 1
ATOM 4277 O O . LEU A 1 520 ? 10.539 -12.883 -6.012 1 97.56 520 LEU A O 1
ATOM 4281 N N . TRP A 1 521 ? 9.125 -12.5 -7.672 1 98.12 521 TRP A N 1
ATOM 4282 C CA . TRP A 1 521 ? 8.289 -13.633 -7.273 1 98.12 521 TRP A CA 1
ATOM 4283 C C . TRP A 1 521 ? 9.094 -14.922 -7.242 1 98.12 521 TRP A C 1
ATOM 4285 O O . TRP A 1 521 ? 8.961 -15.727 -6.312 1 98.12 521 TRP A O 1
ATOM 4295 N N . SER A 1 522 ? 9.914 -15.148 -8.234 1 98.06 522 SER A N 1
ATOM 4296 C CA . SER A 1 522 ? 10.734 -16.344 -8.32 1 98.06 522 SER A CA 1
ATOM 4297 C C . SER A 1 522 ? 11.625 -16.5 -7.094 1 98.06 522 SER A C 1
ATOM 4299 O O . SER A 1 522 ? 11.727 -17.594 -6.531 1 98.06 522 SER A O 1
ATOM 4301 N N . GLN A 1 523 ? 12.219 -15.406 -6.688 1 97.81 523 GLN A N 1
ATOM 4302 C CA . GLN A 1 523 ? 13.062 -15.422 -5.496 1 97.81 523 GLN A CA 1
ATOM 4303 C C . GLN A 1 523 ? 12.234 -15.711 -4.242 1 97.81 523 GLN A C 1
ATOM 4305 O O . GLN A 1 523 ? 12.648 -16.5 -3.389 1 97.81 523 GLN A O 1
ATOM 4310 N N . MET A 1 524 ? 11.109 -15.086 -4.195 1 98.06 524 MET A N 1
ATOM 4311 C CA . MET A 1 524 ? 10.242 -15.273 -3.035 1 98.06 524 MET A CA 1
ATOM 4312 C C . MET A 1 524 ? 9.727 -16.703 -2.965 1 98.06 524 MET A C 1
ATOM 4314 O O . MET A 1 524 ? 9.695 -17.312 -1.889 1 98.06 524 MET A O 1
ATOM 4318 N N . MET A 1 525 ? 9.367 -17.234 -4.113 1 98.31 525 MET A N 1
ATOM 4319 C CA . MET A 1 525 ? 8.859 -18.609 -4.176 1 98.31 525 MET A CA 1
ATOM 4320 C C . MET A 1 525 ? 9.93 -19.594 -3.744 1 98.31 525 MET A C 1
ATOM 4322 O O . MET A 1 525 ? 9.656 -20.484 -2.934 1 98.31 525 MET A O 1
ATOM 4326 N N . LEU A 1 526 ? 11.109 -19.422 -4.238 1 98.19 526 LEU A N 1
ATOM 4327 C CA . LEU A 1 526 ? 12.195 -20.328 -3.859 1 98.19 526 LEU A CA 1
ATOM 4328 C C . LEU A 1 526 ? 12.492 -20.219 -2.367 1 98.19 526 LEU A C 1
ATOM 4330 O O . LEU A 1 526 ? 12.758 -21.219 -1.705 1 98.19 526 LEU A O 1
ATOM 4334 N N . TRP A 1 527 ? 12.461 -19.016 -1.876 1 97.19 527 TRP A N 1
ATOM 4335 C CA . TRP A 1 527 ? 12.703 -18.812 -0.45 1 97.19 527 TRP A CA 1
ATOM 4336 C C . TRP A 1 527 ? 11.641 -19.531 0.385 1 97.19 527 TRP A C 1
ATOM 4338 O O . TRP A 1 527 ? 11.969 -20.25 1.331 1 97.19 527 TRP A O 1
ATOM 4348 N N . GLU A 1 528 ? 10.391 -19.328 0.021 1 97.5 528 GLU A N 1
ATOM 4349 C CA . GLU A 1 528 ? 9.297 -19.922 0.772 1 97.5 528 GLU A CA 1
ATOM 4350 C C . GLU A 1 528 ? 9.305 -21.453 0.646 1 97.5 528 GLU A C 1
ATOM 4352 O O . GLU A 1 528 ? 8.977 -22.156 1.599 1 97.5 528 GLU A O 1
ATOM 4357 N N . LEU A 1 529 ? 9.633 -21.906 -0.528 1 97.75 529 LEU A N 1
ATOM 4358 C CA . LEU A 1 529 ? 9.742 -23.344 -0.723 1 97.75 529 LEU A CA 1
ATOM 4359 C C . LEU A 1 529 ? 10.828 -23.938 0.173 1 97.75 529 LEU A C 1
ATOM 4361 O O . LEU A 1 529 ? 10.617 -24.953 0.822 1 97.75 529 LEU A O 1
ATOM 4365 N N . ARG A 1 530 ? 11.953 -23.312 0.212 1 96 530 ARG A N 1
ATOM 4366 C CA . ARG A 1 530 ? 13.039 -23.75 1.076 1 96 530 ARG A CA 1
ATOM 4367 C C . ARG A 1 530 ? 12.594 -23.812 2.531 1 96 530 ARG A C 1
ATOM 4369 O O . ARG A 1 530 ? 12.828 -24.812 3.215 1 96 530 ARG A O 1
ATOM 4376 N N . GLU A 1 531 ? 11.938 -22.797 2.984 1 93.44 531 GLU A N 1
ATOM 4377 C CA . GLU A 1 531 ? 11.461 -22.75 4.363 1 93.44 531 GLU A CA 1
ATOM 4378 C C . GLU A 1 531 ? 10.438 -23.859 4.617 1 93.44 531 GLU A C 1
ATOM 4380 O O . GLU A 1 531 ? 10.43 -24.469 5.688 1 93.44 531 GLU A O 1
ATOM 4385 N N . SER A 1 532 ? 9.578 -24.016 3.611 1 93.44 532 SER A N 1
ATOM 4386 C CA . SER A 1 532 ? 8.57 -25.062 3.721 1 93.44 532 SER A CA 1
ATOM 4387 C C . SER A 1 532 ? 9.211 -26.438 3.881 1 93.44 532 SER A C 1
ATOM 4389 O O . SER A 1 532 ? 8.781 -27.234 4.719 1 93.44 532 SER A O 1
ATOM 4391 N N . VAL A 1 533 ? 10.234 -26.734 3.123 1 90.69 533 VAL A N 1
ATOM 4392 C CA . VAL A 1 533 ? 10.93 -28.016 3.125 1 90.69 533 VAL A CA 1
ATOM 4393 C C . VAL A 1 533 ? 11.672 -28.188 4.449 1 90.69 533 VAL A C 1
ATOM 4395 O O . VAL A 1 533 ? 11.641 -29.281 5.039 1 90.69 533 VAL A O 1
ATOM 4398 N N . ILE A 1 534 ? 12.227 -27.141 4.93 1 85.5 534 ILE A N 1
ATOM 4399 C CA . ILE A 1 534 ? 12.984 -27.203 6.172 1 85.5 534 ILE A CA 1
ATOM 4400 C C . ILE A 1 534 ? 12.031 -27.438 7.348 1 85.5 534 ILE A C 1
ATOM 4402 O O . ILE A 1 534 ? 12.32 -28.234 8.234 1 85.5 534 ILE A O 1
ATOM 4406 N N . GLU A 1 535 ? 10.969 -26.75 7.352 1 82.12 535 GLU A N 1
ATOM 4407 C CA . GLU A 1 535 ? 9.992 -26.875 8.43 1 82.12 535 GLU A CA 1
ATOM 4408 C C . GLU A 1 535 ? 9.406 -28.281 8.469 1 82.12 535 GLU A C 1
ATOM 4410 O O . GLU A 1 535 ? 9.219 -28.844 9.547 1 82.12 535 GLU A O 1
ATOM 4415 N N . LYS A 1 536 ? 9.133 -28.781 7.395 1 75.81 536 LYS A N 1
ATOM 4416 C CA . LYS A 1 536 ? 8.594 -30.125 7.301 1 75.81 536 LYS A CA 1
ATOM 4417 C C . LYS A 1 536 ? 9.586 -31.156 7.82 1 75.81 536 LYS A C 1
ATOM 4419 O O . LYS A 1 536 ? 9.203 -32.094 8.508 1 75.81 536 LYS A O 1
ATOM 4424 N N . SER A 1 537 ? 10.773 -30.891 7.484 1 68.19 537 SER A N 1
ATOM 4425 C CA . SER A 1 537 ? 11.82 -31.828 7.898 1 68.19 537 SER A CA 1
ATOM 4426 C C . SER A 1 537 ? 12.016 -31.797 9.414 1 68.19 537 SER A C 1
ATOM 4428 O O . SER A 1 537 ? 12.227 -32.844 10.039 1 68.19 537 SER A O 1
ATOM 4430 N N . LYS A 1 538 ? 11.875 -30.641 9.992 1 65.44 538 LYS A N 1
ATOM 4431 C CA . LYS A 1 538 ? 12.023 -30.516 11.438 1 65.44 538 LYS A CA 1
ATOM 4432 C C . LYS A 1 538 ? 10.883 -31.219 12.172 1 65.44 538 LYS A C 1
ATOM 4434 O O . LYS A 1 538 ? 11.102 -31.859 13.195 1 65.44 538 LYS A O 1
ATOM 4439 N N . GLU A 1 539 ? 9.742 -31.094 11.664 1 63.22 539 GLU A N 1
ATOM 4440 C CA . GLU A 1 539 ? 8.57 -31.703 12.289 1 63.22 539 GLU A CA 1
ATOM 4441 C C . GLU A 1 539 ? 8.625 -33.219 12.188 1 63.22 539 GLU A C 1
ATOM 4443 O O . GLU A 1 539 ? 8.242 -33.938 13.117 1 63.22 539 GLU A O 1
ATOM 4448 N N . LEU A 1 540 ? 9.117 -33.688 11.086 1 52.12 540 LEU A N 1
ATOM 4449 C CA . LEU A 1 540 ? 9.25 -35.125 10.875 1 52.12 540 LEU A CA 1
ATOM 4450 C C . LEU A 1 540 ? 10.312 -35.719 11.789 1 52.12 540 LEU A C 1
ATOM 4452 O O . LEU A 1 540 ? 10.156 -36.812 12.305 1 52.12 540 LEU A O 1
ATOM 4456 N N . ASN A 1 541 ? 11.352 -34.906 12.055 1 51.09 541 ASN A N 1
ATOM 4457 C CA . ASN A 1 541 ? 12.43 -35.375 12.922 1 51.09 541 ASN A CA 1
ATOM 4458 C C . ASN A 1 541 ? 12.008 -35.375 14.383 1 51.09 541 ASN A C 1
ATOM 4460 O O . ASN A 1 541 ? 12.547 -36.156 15.18 1 51.09 541 ASN A O 1
ATOM 4464 N N . LYS A 1 542 ? 11.055 -34.562 14.711 1 51.41 542 LYS A N 1
ATOM 4465 C CA . LYS A 1 542 ? 10.531 -34.594 16.078 1 51.41 542 LYS A CA 1
ATOM 4466 C C . LYS A 1 542 ? 9.742 -35.875 16.328 1 51.41 542 LYS A C 1
ATOM 4468 O O . LYS A 1 542 ? 9.578 -36.312 17.469 1 51.41 542 LYS A O 1
ATOM 4473 N N . LYS A 1 543 ? 9.344 -36.531 15.352 1 46.84 543 LYS A N 1
ATOM 4474 C CA . LYS A 1 543 ? 8.477 -37.688 15.477 1 46.84 543 LYS A CA 1
ATOM 4475 C C . LYS A 1 543 ? 9.289 -39 15.445 1 46.84 543 LYS A C 1
ATOM 4477 O O . LYS A 1 543 ? 8.766 -40.062 15.719 1 46.84 543 LYS A O 1
ATOM 4482 N N . VAL A 1 544 ? 10.477 -38.844 15.203 1 39.94 544 VAL A N 1
ATOM 4483 C CA . VAL A 1 544 ? 11.367 -40 15.289 1 39.94 544 VAL A CA 1
ATOM 4484 C C . VAL A 1 544 ? 12.188 -39.938 16.578 1 39.94 544 VAL A C 1
ATOM 4486 O O . VAL A 1 544 ? 12.68 -38.875 16.938 1 39.94 544 VAL A O 1
ATOM 4489 N N . MET B 1 1 ? 11.406 44.312 -43.844 1 21.2 1 MET B N 1
ATOM 4490 C CA . MET B 1 1 ? 12.688 44.312 -43.125 1 21.2 1 MET B CA 1
ATOM 4491 C C . MET B 1 1 ? 13.031 42.875 -42.688 1 21.2 1 MET B C 1
ATOM 4493 O O . MET B 1 1 ? 12.156 42.156 -42.25 1 21.2 1 MET B O 1
ATOM 4497 N N . GLU B 1 2 ? 14.266 42.375 -42.938 1 20.78 2 GLU B N 1
ATOM 4498 C CA . GLU B 1 2 ? 15.039 41.156 -43.156 1 20.78 2 GLU B CA 1
ATOM 4499 C C . GLU B 1 2 ? 15.336 40.438 -41.844 1 20.78 2 GLU B C 1
ATOM 4501 O O . GLU B 1 2 ? 15.953 41.031 -40.938 1 20.78 2 GLU B O 1
ATOM 4506 N N . LYS B 1 3 ? 14.359 39.531 -41.344 1 22.19 3 LYS B N 1
ATOM 4507 C CA . LYS B 1 3 ? 14.07 38.781 -40.125 1 22.19 3 LYS B CA 1
ATOM 4508 C C . LYS B 1 3 ? 15.242 37.875 -39.75 1 22.19 3 LYS B C 1
ATOM 4510 O O . LYS B 1 3 ? 15.477 36.844 -40.406 1 22.19 3 LYS B O 1
ATOM 4515 N N . GLU B 1 4 ? 16.469 38.469 -39.375 1 19.98 4 GLU B N 1
ATOM 4516 C CA . GLU B 1 4 ? 17.859 38.031 -39.219 1 19.98 4 GLU B CA 1
ATOM 4517 C C . GLU B 1 4 ? 17.938 36.781 -38.344 1 19.98 4 GLU B C 1
ATOM 4519 O O . GLU B 1 4 ? 17.109 36.562 -37.438 1 19.98 4 GLU B O 1
ATOM 4524 N N . GLY B 1 5 ? 18.812 35.75 -38.594 1 19.92 5 GLY B N 1
ATOM 4525 C CA . GLY B 1 5 ? 19.328 34.406 -38.656 1 19.92 5 GLY B CA 1
ATOM 4526 C C . GLY B 1 5 ? 20.109 34 -37.406 1 19.92 5 GLY B C 1
ATOM 4527 O O . GLY B 1 5 ? 21.078 34.656 -37.031 1 19.92 5 GLY B O 1
ATOM 4528 N N . TRP B 1 6 ? 19.469 33.469 -36.25 1 20.39 6 TRP B N 1
ATOM 4529 C CA . TRP B 1 6 ? 19.891 33.219 -34.875 1 20.39 6 TRP B CA 1
ATOM 4530 C C . TRP B 1 6 ? 21.141 32.344 -34.844 1 20.39 6 TRP B C 1
ATOM 4532 O O . TRP B 1 6 ? 21.172 31.234 -35.406 1 20.39 6 TRP B O 1
ATOM 4542 N N . LYS B 1 7 ? 22.359 32.875 -34.812 1 18.23 7 LYS B N 1
ATOM 4543 C CA . LYS B 1 7 ? 23.703 32.312 -35 1 18.23 7 LYS B CA 1
ATOM 4544 C C . LYS B 1 7 ? 24.047 31.359 -33.844 1 18.23 7 LYS B C 1
ATOM 4546 O O . LYS B 1 7 ? 23.719 31.609 -32.688 1 18.23 7 LYS B O 1
ATOM 4551 N N . GLU B 1 8 ? 24.547 30.094 -34.094 1 19.66 8 GLU B N 1
ATOM 4552 C CA . GLU B 1 8 ? 24.891 28.797 -33.5 1 19.66 8 GLU B CA 1
ATOM 4553 C C . GLU B 1 8 ? 26.156 28.906 -32.656 1 19.66 8 GLU B C 1
ATOM 4555 O O . GLU B 1 8 ? 27.25 29.141 -33.156 1 19.66 8 GLU B O 1
ATOM 4560 N N . PRO B 1 9 ? 26.156 29.547 -31.375 1 19.94 9 PRO B N 1
ATOM 4561 C CA . PRO B 1 9 ? 27.484 29.859 -30.844 1 19.94 9 PRO B CA 1
ATOM 4562 C C . PRO B 1 9 ? 28.359 28.625 -30.625 1 19.94 9 PRO B C 1
ATOM 4564 O O . PRO B 1 9 ? 27.828 27.531 -30.438 1 19.94 9 PRO B O 1
ATOM 4567 N N . SER B 1 10 ? 29.656 28.562 -31.031 1 18.23 10 SER B N 1
ATOM 4568 C CA . SER B 1 10 ? 30.781 27.656 -31.234 1 18.23 10 SER B CA 1
ATOM 4569 C C . SER B 1 10 ? 31.297 27.109 -29.891 1 18.23 10 SER B C 1
ATOM 4571 O O . SER B 1 10 ? 31.469 27.875 -28.938 1 18.23 10 SER B O 1
ATOM 4573 N N . LEU B 1 11 ? 31.234 25.75 -29.594 1 18.11 11 LEU B N 1
ATOM 4574 C CA . LEU B 1 11 ? 31.469 24.766 -28.547 1 18.11 11 LEU B CA 1
ATOM 4575 C C . LEU B 1 11 ? 32.938 24.75 -28.109 1 18.11 11 LEU B C 1
ATOM 4577 O O . LEU B 1 11 ? 33.375 23.844 -27.406 1 18.11 11 LEU B O 1
ATOM 4581 N N . GLU B 1 12 ? 33.719 25.656 -28.547 1 17.44 12 GLU B N 1
ATOM 4582 C CA . GLU B 1 12 ? 35.125 25.344 -28.562 1 17.44 12 GLU B CA 1
ATOM 4583 C C . GLU B 1 12 ? 35.656 25.094 -27.141 1 17.44 12 GLU B C 1
ATOM 4585 O O . GLU B 1 12 ? 36.375 24.125 -26.906 1 17.44 12 GLU B O 1
ATOM 4590 N N . GLU B 1 13 ? 35.844 26.094 -26.266 1 17.08 13 GLU B N 1
ATOM 4591 C CA . GLU B 1 13 ? 37.125 26.328 -25.594 1 17.08 13 GLU B CA 1
ATOM 4592 C C . GLU B 1 13 ? 37.219 25.5 -24.312 1 17.08 13 GLU B C 1
ATOM 4594 O O . GLU B 1 13 ? 38.188 25.641 -23.547 1 17.08 13 GLU B O 1
ATOM 4599 N N . ALA B 1 14 ? 36.156 24.812 -23.781 1 16.86 14 ALA B N 1
ATOM 4600 C CA . ALA B 1 14 ? 36.25 24.656 -22.328 1 16.86 14 ALA B CA 1
ATOM 4601 C C . ALA B 1 14 ? 37.312 23.609 -21.969 1 16.86 14 ALA B C 1
ATOM 4603 O O . ALA B 1 14 ? 37.062 22.406 -22.078 1 16.86 14 ALA B O 1
ATOM 4604 N N . GLY B 1 15 ? 38.562 23.75 -22.25 1 16.84 15 GLY B N 1
ATOM 4605 C CA . GLY B 1 15 ? 39.75 22.922 -22.219 1 16.84 15 GLY B CA 1
ATOM 4606 C C . GLY B 1 15 ? 40 22.297 -20.875 1 16.84 15 GLY B C 1
ATOM 4607 O O . GLY B 1 15 ? 40.156 21.078 -20.75 1 16.84 15 GLY B O 1
ATOM 4608 N N . GLN B 1 16 ? 40.812 22.859 -19.828 1 16.72 16 GLN B N 1
ATOM 4609 C CA . GLN B 1 16 ? 42.125 22.391 -19.391 1 16.72 16 GLN B CA 1
ATOM 4610 C C . GLN B 1 16 ? 42.031 21.578 -18.109 1 16.72 16 GLN B C 1
ATOM 4612 O O . GLN B 1 16 ? 42.719 20.578 -17.938 1 16.72 16 GLN B O 1
ATOM 4617 N N . SER B 1 17 ? 41.5 22.094 -16.875 1 17.06 17 SER B N 1
ATOM 4618 C CA . SER B 1 17 ? 42.312 22.047 -15.656 1 17.06 17 SER B CA 1
ATOM 4619 C C . SER B 1 17 ? 42.219 20.688 -14.977 1 17.06 17 SER B C 1
ATOM 4621 O O . SER B 1 17 ? 41.125 20.281 -14.547 1 17.06 17 SER B O 1
ATOM 4623 N N . GLN B 1 18 ? 42.969 19.516 -15.188 1 16.95 18 GLN B N 1
ATOM 4624 C CA . GLN B 1 18 ? 43.125 18.078 -14.938 1 16.95 18 GLN B CA 1
ATOM 4625 C C . GLN B 1 18 ? 43.438 17.812 -13.469 1 16.95 18 GLN B C 1
ATOM 4627 O O . GLN B 1 18 ? 43.344 16.672 -13.008 1 16.95 18 GLN B O 1
ATOM 4632 N N . GLN B 1 19 ? 44.094 18.688 -12.648 1 16.77 19 GLN B N 1
ATOM 4633 C CA . GLN B 1 19 ? 45.188 18.109 -11.914 1 16.77 19 GLN B CA 1
ATOM 4634 C C . GLN B 1 19 ? 44.719 17.172 -10.812 1 16.77 19 GLN B C 1
ATOM 4636 O O . GLN B 1 19 ? 45.125 16.016 -10.742 1 16.77 19 GLN B O 1
ATOM 4641 N N . ASN B 1 20 ? 44.906 17.5 -9.336 1 16.98 20 ASN B N 1
ATOM 4642 C CA . ASN B 1 20 ? 45.75 16.984 -8.266 1 16.98 20 ASN B CA 1
ATOM 4643 C C . ASN B 1 20 ? 44.938 16.156 -7.266 1 16.98 20 ASN B C 1
ATOM 4645 O O . ASN B 1 20 ? 44.406 16.688 -6.285 1 16.98 20 ASN B O 1
ATOM 4649 N N . ASN B 1 21 ? 43.906 15.383 -7.559 1 17.03 21 ASN B N 1
ATOM 4650 C CA . ASN B 1 21 ? 42.906 14.914 -6.621 1 17.03 21 ASN B CA 1
ATOM 4651 C C . ASN B 1 21 ? 43.438 13.82 -5.707 1 17.03 21 ASN B C 1
ATOM 4653 O O . ASN B 1 21 ? 43.031 12.656 -5.824 1 17.03 21 ASN B O 1
ATOM 4657 N N . GLY B 1 22 ? 44.75 13.75 -5.348 1 17.42 22 GLY B N 1
ATOM 4658 C CA . GLY B 1 22 ? 45.438 12.586 -4.801 1 17.42 22 GLY B CA 1
ATOM 4659 C C . GLY B 1 22 ? 44.875 12.133 -3.465 1 17.42 22 GLY B C 1
ATOM 4660 O O . GLY B 1 22 ? 44.5 10.969 -3.295 1 17.42 22 GLY B O 1
ATOM 4661 N N . SER B 1 23 ? 45.281 12.703 -2.195 1 18.22 23 SER B N 1
ATOM 4662 C CA . SER B 1 23 ? 46.031 12.172 -1.056 1 18.22 23 SER B CA 1
ATOM 4663 C C . SER B 1 23 ? 45.062 11.688 0.039 1 18.22 23 SER B C 1
ATOM 4665 O O . SER B 1 23 ? 45.5 10.961 0.945 1 18.22 23 SER B O 1
ATOM 4667 N N . ILE B 1 24 ? 43.938 12.312 0.418 1 17.95 24 ILE B N 1
ATOM 4668 C CA . ILE B 1 24 ? 43.594 12.391 1.834 1 17.95 24 ILE B CA 1
ATOM 4669 C C . ILE B 1 24 ? 42.938 11.078 2.281 1 17.95 24 ILE B C 1
ATOM 4671 O O . ILE B 1 24 ? 42.125 11.055 3.195 1 17.95 24 ILE B O 1
ATOM 4675 N N . TYR B 1 25 ? 43.031 9.906 1.644 1 18.77 25 TYR B N 1
ATOM 4676 C CA . TYR B 1 25 ? 42.312 8.672 1.925 1 18.77 25 TYR B CA 1
ATOM 4677 C C . TYR B 1 25 ? 42.812 8.031 3.217 1 18.77 25 TYR B C 1
ATOM 4679 O O . TYR B 1 25 ? 42.312 6.984 3.633 1 18.77 25 TYR B O 1
ATOM 4687 N N . SER B 1 26 ? 44.031 8.344 3.697 1 18.64 26 SER B N 1
ATOM 4688 C CA . SER B 1 26 ? 44.781 7.391 4.512 1 18.64 26 SER B CA 1
ATOM 4689 C C . SER B 1 26 ? 44.156 7.215 5.887 1 18.64 26 SER B C 1
ATOM 4691 O O . SER B 1 26 ? 44.062 6.098 6.398 1 18.64 26 SER B O 1
ATOM 4693 N N . SER B 1 27 ? 44 8.328 6.707 1 18.62 27 SER B N 1
ATOM 4694 C CA . SER B 1 27 ? 44.25 8.312 8.148 1 18.62 27 SER B CA 1
ATOM 4695 C C . SER B 1 27 ? 43.094 7.629 8.891 1 18.62 27 SER B C 1
ATOM 4697 O O . SER B 1 27 ? 43.219 7.285 10.062 1 18.62 27 SER B O 1
ATOM 4699 N N . ILE B 1 28 ? 41.844 7.758 8.461 1 17.92 28 ILE B N 1
ATOM 4700 C CA . ILE B 1 28 ? 40.812 7.617 9.484 1 17.92 28 ILE B CA 1
ATOM 4701 C C . ILE B 1 28 ? 40.656 6.145 9.875 1 17.92 28 ILE B C 1
ATOM 4703 O O . ILE B 1 28 ? 39.75 5.785 10.633 1 17.92 28 ILE B O 1
ATOM 4707 N N . TYR B 1 29 ? 41.594 5.27 9.43 1 19.25 29 TYR B N 1
ATOM 4708 C CA . TYR B 1 29 ? 41.531 3.838 9.688 1 19.25 29 TYR B CA 1
ATOM 4709 C C . TYR B 1 29 ? 41.719 3.539 11.164 1 19.25 29 TYR B C 1
ATOM 4711 O O . TYR B 1 29 ? 41.156 2.576 11.695 1 19.25 29 TYR B O 1
ATOM 4719 N N . ASP B 1 30 ? 42.719 4.23 11.719 1 19.47 30 ASP B N 1
ATOM 4720 C CA . ASP B 1 30 ? 43.406 3.672 12.891 1 19.47 30 ASP B CA 1
ATOM 4721 C C . ASP B 1 30 ? 42.438 3.564 14.07 1 19.47 30 ASP B C 1
ATOM 4723 O O . ASP B 1 30 ? 42.562 2.684 14.914 1 19.47 30 ASP B O 1
ATOM 4727 N N . LEU B 1 31 ? 41.719 4.695 14.352 1 18.28 31 LEU B N 1
ATOM 4728 C CA . LEU B 1 31 ? 41.344 4.852 15.75 1 18.28 31 LEU B CA 1
ATOM 4729 C C . LEU B 1 31 ? 40.312 3.783 16.156 1 18.28 31 LEU B C 1
ATOM 4731 O O . LEU B 1 31 ? 39.938 3.697 17.312 1 18.28 31 LEU B O 1
ATOM 4735 N N . ILE B 1 32 ? 39.688 3.123 15.195 1 19.45 32 ILE B N 1
ATOM 4736 C CA . ILE B 1 32 ? 38.531 2.338 15.641 1 19.45 32 ILE B CA 1
ATOM 4737 C C . ILE B 1 32 ? 39 1.139 16.453 1 19.45 32 ILE B C 1
ATOM 4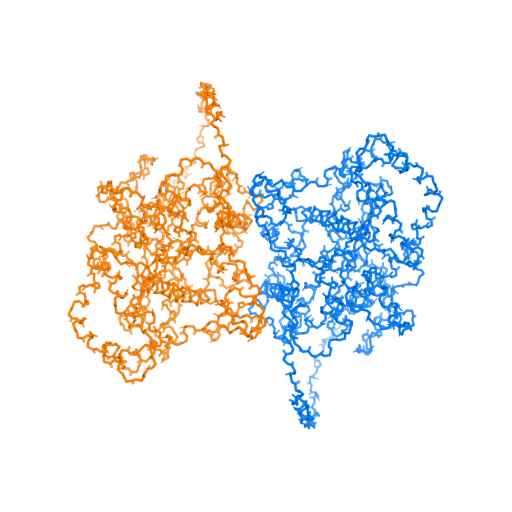739 O O . ILE B 1 32 ? 38.25 0.179 16.656 1 19.45 32 ILE B O 1
ATOM 4743 N N . ASN B 1 33 ? 40.312 1.09 16.641 1 18.88 33 ASN B N 1
ATOM 4744 C CA . ASN B 1 33 ? 40.75 -0.223 17.109 1 18.88 33 ASN B CA 1
ATOM 4745 C C . ASN B 1 33 ? 40.156 -0.555 18.469 1 18.88 33 ASN B C 1
ATOM 4747 O O . ASN B 1 33 ? 39.656 -1.661 18.688 1 18.88 33 ASN B O 1
ATOM 4751 N N . ASN B 1 34 ? 40.75 0.008 19.594 1 18.16 34 ASN B N 1
ATOM 4752 C CA . ASN B 1 34 ? 41.125 -0.748 20.781 1 18.16 34 ASN B CA 1
ATOM 4753 C C . ASN B 1 34 ? 39.969 -0.975 21.719 1 18.16 34 ASN B C 1
ATOM 4755 O O . ASN B 1 34 ? 40.094 -1.612 22.766 1 18.16 34 ASN B O 1
ATOM 4759 N N . GLN B 1 35 ? 39.062 0.007 21.953 1 18.66 35 GLN B N 1
ATOM 4760 C CA . GLN B 1 35 ? 38.625 0.046 23.344 1 18.66 35 GLN B CA 1
ATOM 4761 C C . GLN B 1 35 ? 37.781 -1.189 23.688 1 18.66 35 GLN B C 1
ATOM 4763 O O . GLN B 1 35 ? 37.125 -1.769 22.828 1 18.66 35 GLN B O 1
ATOM 4768 N N . GLY B 1 36 ? 38.062 -1.788 24.969 1 18.89 36 GLY B N 1
ATOM 4769 C CA . GLY B 1 36 ? 37.688 -2.949 25.766 1 18.89 36 GLY B CA 1
ATOM 4770 C C . GLY B 1 36 ? 36.188 -3.109 25.938 1 18.89 36 GLY B C 1
ATOM 4771 O O . GLY B 1 36 ? 35.531 -2.242 26.5 1 18.89 36 GLY B O 1
ATOM 4772 N N . LEU B 1 37 ? 35.531 -3.631 24.969 1 19.52 37 LEU B N 1
ATOM 4773 C CA . LEU B 1 37 ? 34.094 -3.867 24.875 1 19.52 37 LEU B CA 1
ATOM 4774 C C . LEU B 1 37 ? 33.562 -4.574 26.125 1 19.52 37 LEU B C 1
ATOM 4776 O O . LEU B 1 37 ? 33.812 -5.766 26.312 1 19.52 37 LEU B O 1
ATOM 4780 N N . ARG B 1 38 ? 33.625 -3.793 27.266 1 17.64 38 ARG B N 1
ATOM 4781 C CA . ARG B 1 38 ? 33.062 -4.398 28.469 1 17.64 38 ARG B CA 1
ATOM 4782 C C . ARG B 1 38 ? 31.641 -4.898 28.234 1 17.64 38 ARG B C 1
ATOM 4784 O O . ARG B 1 38 ? 30.875 -4.27 27.516 1 17.64 38 ARG B O 1
ATOM 4791 N N . GLU B 1 39 ? 31.266 -6.121 28.594 1 19.23 39 GLU B N 1
ATOM 4792 C CA . GLU B 1 39 ? 30.203 -7.117 28.5 1 19.23 39 GLU B CA 1
ATOM 4793 C C . GLU B 1 39 ? 28.938 -6.637 29.188 1 19.23 39 GLU B C 1
ATOM 4795 O O . GLU B 1 39 ? 27.938 -7.367 29.266 1 19.23 39 GLU B O 1
ATOM 4800 N N . THR B 1 40 ? 28.766 -5.316 29.484 1 17.8 40 THR B N 1
ATOM 4801 C CA . THR B 1 40 ? 27.719 -5.301 30.5 1 17.8 40 THR B CA 1
ATOM 4802 C C . THR B 1 40 ? 26.391 -5.742 29.922 1 17.8 40 THR B C 1
ATOM 4804 O O . THR B 1 40 ? 26.047 -5.375 28.797 1 17.8 40 THR B O 1
ATOM 4807 N N . SER B 1 41 ? 25.656 -6.734 30.516 1 19.67 41 SER B N 1
ATOM 4808 C CA . SER B 1 41 ? 24.484 -7.602 30.406 1 19.67 41 SER B CA 1
ATOM 4809 C C . SER B 1 41 ? 23.203 -6.793 30.406 1 19.67 41 SER B C 1
ATOM 4811 O O . SER B 1 41 ? 22.109 -7.359 30.453 1 19.67 41 SER B O 1
ATOM 4813 N N . SER B 1 42 ? 23.219 -5.422 30.375 1 18.42 42 SER B N 1
ATOM 4814 C CA . SER B 1 42 ? 21.953 -4.906 30.875 1 18.42 42 SER B CA 1
ATOM 4815 C C . SER B 1 42 ? 20.812 -5.234 29.922 1 18.42 42 SER B C 1
ATOM 4817 O O . SER B 1 42 ? 20.797 -4.793 28.781 1 18.42 42 SER B O 1
ATOM 4819 N N . LYS B 1 43 ? 19.953 -6.293 30.109 1 21.36 43 LYS B N 1
ATOM 4820 C CA . LYS B 1 43 ? 18.797 -7.074 29.656 1 21.36 43 LYS B CA 1
ATOM 4821 C C . LYS B 1 43 ? 17.547 -6.199 29.531 1 21.36 43 LYS B C 1
ATOM 4823 O O . LYS B 1 43 ? 16.531 -6.629 28.984 1 21.36 43 LYS B O 1
ATOM 4828 N N . ASP B 1 44 ? 17.438 -5.09 30.234 1 18.95 44 ASP B N 1
ATOM 4829 C CA . ASP B 1 44 ? 16.078 -4.875 30.734 1 18.95 44 ASP B CA 1
ATOM 4830 C C . ASP B 1 44 ? 15.141 -4.449 29.594 1 18.95 44 ASP B C 1
ATOM 4832 O O . ASP B 1 44 ? 14.07 -5.031 29.422 1 18.95 44 ASP B O 1
ATOM 4836 N N . THR B 1 45 ? 15.008 -3.07 29.391 1 20 45 THR B N 1
ATOM 4837 C CA . THR B 1 45 ? 13.688 -2.455 29.359 1 20 45 THR B CA 1
ATOM 4838 C C . THR B 1 45 ? 13.141 -2.432 27.938 1 20 45 THR B C 1
ATOM 4840 O O . THR B 1 45 ? 12.227 -1.66 27.625 1 20 45 THR B O 1
ATOM 4843 N N . PHE B 1 46 ? 13.75 -3.045 27.109 1 20.97 46 PHE B N 1
ATOM 4844 C CA . PHE B 1 46 ? 13.188 -2.879 25.766 1 20.97 46 PHE B CA 1
ATOM 4845 C C . PHE B 1 46 ? 11.719 -3.277 25.734 1 20.97 46 PHE B C 1
ATOM 4847 O O . PHE B 1 46 ? 11.391 -4.457 25.578 1 20.97 46 PHE B O 1
ATOM 4854 N N . ASP B 1 47 ? 10.891 -2.584 26.531 1 20.02 47 ASP B N 1
ATOM 4855 C CA . ASP B 1 47 ? 9.484 -2.861 26.797 1 20.02 47 ASP B CA 1
ATOM 4856 C C . ASP B 1 47 ? 8.656 -2.787 25.516 1 20.02 47 ASP B C 1
ATOM 4858 O O . ASP B 1 47 ? 7.926 -3.723 25.188 1 20.02 47 ASP B O 1
ATOM 4862 N N . GLN B 1 48 ? 8.203 -1.471 25.156 1 19.44 48 GLN B N 1
ATOM 4863 C CA . GLN B 1 48 ? 6.828 -1.304 24.703 1 19.44 48 GLN B CA 1
ATOM 4864 C C . GLN B 1 48 ? 6.715 -1.593 23.203 1 19.44 48 GLN B C 1
ATOM 4866 O O . GLN B 1 48 ? 6.906 -0.7 22.375 1 19.44 48 GLN B O 1
ATOM 4871 N N . THR B 1 49 ? 7.43 -2.373 22.688 1 24.55 49 THR B N 1
ATOM 4872 C CA . THR B 1 49 ? 7.102 -2.838 21.344 1 24.55 49 THR B CA 1
ATOM 4873 C C . THR B 1 49 ? 5.598 -3.047 21.203 1 24.55 49 THR B C 1
ATOM 4875 O O . THR B 1 49 ? 5.02 -3.918 21.859 1 24.55 49 THR B O 1
ATOM 4878 N N . GLN B 1 50 ? 4.867 -1.986 20.906 1 22.31 50 GLN B N 1
ATOM 4879 C CA . GLN B 1 50 ? 3.426 -2.09 20.719 1 22.31 50 GLN B CA 1
ATOM 4880 C C . GLN B 1 50 ? 3.068 -3.281 19.844 1 22.31 50 GLN B C 1
ATOM 4882 O O . GLN B 1 50 ? 3.188 -3.211 18.609 1 22.31 50 GLN B O 1
ATOM 4887 N N . ARG B 1 51 ? 3.443 -4.371 20.125 1 23.81 51 ARG B N 1
ATOM 4888 C CA . ARG B 1 51 ? 2.881 -5.684 19.812 1 23.81 51 ARG B CA 1
ATOM 4889 C C . ARG B 1 51 ? 1.358 -5.629 19.766 1 23.81 51 ARG B C 1
ATOM 4891 O O . ARG B 1 51 ? 0.714 -5.199 20.734 1 23.81 51 ARG B O 1
ATOM 4898 N N . ILE B 1 52 ? 0.796 -5.508 18.641 1 24.59 52 ILE B N 1
ATOM 4899 C CA . ILE B 1 52 ? -0.643 -5.742 18.703 1 24.59 52 ILE B CA 1
ATOM 4900 C C . ILE B 1 52 ? -0.931 -6.988 19.531 1 24.59 52 ILE B C 1
ATOM 4902 O O . ILE B 1 52 ? -0.558 -8.102 19.141 1 24.59 52 ILE B O 1
ATOM 4906 N N . SER B 1 53 ? -0.705 -6.863 20.766 1 25.22 53 SER B N 1
ATOM 4907 C CA . SER B 1 53 ? -1.233 -7.828 21.734 1 25.22 53 SER B CA 1
ATOM 4908 C C . SER B 1 53 ? -2.68 -8.195 21.406 1 25.22 53 SER B C 1
ATOM 4910 O O . SER B 1 53 ? -3.555 -7.328 21.391 1 25.22 53 SER B O 1
ATOM 4912 N N . PHE B 1 54 ? -2.723 -9.273 20.688 1 24.58 54 PHE B N 1
ATOM 4913 C CA . PHE B 1 54 ? -4.07 -9.836 20.625 1 24.58 54 PHE B CA 1
ATOM 4914 C C . PHE B 1 54 ? -4.57 -10.18 22.031 1 24.58 54 PHE B C 1
ATOM 4916 O O . PHE B 1 54 ? -4.113 -11.148 22.641 1 24.58 54 PHE B O 1
ATOM 4923 N N . VAL B 1 55 ? -4.859 -9.281 22.953 1 26.36 55 VAL B N 1
ATOM 4924 C CA . VAL B 1 55 ? -5.66 -9.5 24.141 1 26.36 55 VAL B CA 1
ATOM 4925 C C . VAL B 1 55 ? -6.84 -10.414 23.828 1 26.36 55 VAL B C 1
ATOM 4927 O O . VAL B 1 55 ? -7.438 -10.305 22.75 1 26.36 55 VAL B O 1
ATOM 4930 N N . GLY B 1 56 ? -7.008 -11.562 24.484 1 26.95 56 GLY B N 1
ATOM 4931 C CA . GLY B 1 56 ? -8.141 -12.445 24.688 1 26.95 56 GLY B CA 1
ATOM 4932 C C . GLY B 1 56 ? -9.477 -11.734 24.609 1 26.95 56 GLY B C 1
ATOM 4933 O O . GLY B 1 56 ? -9.539 -10.5 24.688 1 26.95 56 GLY B O 1
ATOM 4934 N N . SER B 1 57 ? -10.586 -12.633 24.344 1 31.67 57 SER B N 1
ATOM 4935 C CA . SER B 1 57 ? -11.984 -12.375 24 1 31.67 57 SER B CA 1
ATOM 4936 C C . SER B 1 57 ? -12.617 -11.391 24.984 1 31.67 57 SER B C 1
ATOM 4938 O O . SER B 1 57 ? -13.82 -11.461 25.25 1 31.67 57 SER B O 1
ATOM 4940 N N . SER B 1 58 ? -11.977 -10.938 25.891 1 31.05 58 SER B N 1
ATOM 4941 C CA . SER B 1 58 ? -12.984 -9.984 26.344 1 31.05 58 SER B CA 1
ATOM 4942 C C . SER B 1 58 ? -13.414 -9.055 25.219 1 31.05 58 SER B C 1
ATOM 4944 O O . SER B 1 58 ? -12.672 -8.859 24.25 1 31.05 58 SER B O 1
ATOM 4946 N N . LYS B 1 59 ? -14.539 -8.547 25.125 1 36.12 59 LYS B N 1
ATOM 4947 C CA . LYS B 1 59 ? -15.031 -7.562 24.172 1 36.12 59 LYS B CA 1
ATOM 4948 C C . LYS B 1 59 ? -13.922 -6.609 23.75 1 36.12 59 LYS B C 1
ATOM 4950 O O . LYS B 1 59 ? -13.602 -5.656 24.453 1 36.12 59 LYS B O 1
ATOM 4955 N N . SER B 1 60 ? -12.672 -7.082 23.25 1 43.62 60 SER B N 1
ATOM 4956 C CA . SER B 1 60 ? -11.523 -6.254 22.891 1 43.62 60 SER B CA 1
ATOM 4957 C C . SER B 1 60 ? -11.953 -5.008 22.141 1 43.62 60 SER B C 1
ATOM 4959 O O . SER B 1 60 ? -12.547 -5.105 21.062 1 43.62 60 SER B O 1
ATOM 4961 N N . HIS B 1 61 ? -12.289 -4.07 22.703 1 54.31 61 HIS B N 1
ATOM 4962 C CA . HIS B 1 61 ? -12.656 -2.711 22.328 1 54.31 61 HIS B CA 1
ATOM 4963 C C . HIS B 1 61 ? -11.719 -2.16 21.266 1 54.31 61 HIS B C 1
ATOM 4965 O O . HIS B 1 61 ? -10.5 -2.293 21.375 1 54.31 61 HIS B O 1
ATOM 4971 N N . CYS B 1 62 ? -12.172 -1.989 20.156 1 74.5 62 CYS B N 1
ATOM 4972 C CA . CYS B 1 62 ? -11.5 -1.256 19.094 1 74.5 62 CYS B CA 1
ATOM 4973 C C . CYS B 1 62 ? -10.68 -0.1 19.641 1 74.5 62 CYS B C 1
ATOM 4975 O O . CYS B 1 62 ? -11.234 0.877 20.141 1 74.5 62 CYS B O 1
ATOM 4977 N N . LYS B 1 63 ? -9.414 -0.335 19.812 1 78.75 63 LYS B N 1
ATOM 4978 C CA . LYS B 1 63 ? -8.57 0.709 20.391 1 78.75 63 LYS B CA 1
ATOM 4979 C C . LYS B 1 63 ? -8.406 1.877 19.422 1 78.75 63 LYS B C 1
ATOM 4981 O O . LYS B 1 63 ? -8.539 3.039 19.812 1 78.75 63 LYS B O 1
ATOM 4986 N N . ASN B 1 64 ? -8.203 1.588 18.188 1 92.38 64 ASN B N 1
ATOM 4987 C CA . ASN B 1 64 ? -8.047 2.598 17.141 1 92.38 64 ASN B CA 1
ATOM 4988 C C . ASN B 1 64 ? -8.656 2.137 15.82 1 92.38 64 ASN B C 1
ATOM 4990 O O . ASN B 1 64 ? -8.086 1.28 15.133 1 92.38 64 ASN B O 1
ATOM 4994 N N . PRO B 1 65 ? -9.766 2.672 15.477 1 95.25 65 PRO B N 1
ATOM 4995 C CA . PRO B 1 65 ? -10.445 2.217 14.266 1 95.25 65 PRO B CA 1
ATOM 4996 C C . PRO B 1 65 ? -9.586 2.375 13.008 1 95.25 65 PRO B C 1
ATOM 4998 O O . PRO B 1 65 ? -9.758 1.631 12.039 1 95.25 65 PRO B O 1
ATOM 5001 N N . PHE B 1 66 ? -8.68 3.289 13.016 1 96.56 66 PHE B N 1
ATOM 5002 C CA . PHE B 1 66 ? -7.875 3.572 11.836 1 96.56 66 PHE B CA 1
ATOM 5003 C C . PHE B 1 66 ? -6.738 2.564 11.695 1 96.56 66 PHE B C 1
ATOM 5005 O O . PHE B 1 66 ? -6.035 2.549 10.688 1 96.56 66 PHE B O 1
ATOM 5012 N N . LYS B 1 67 ? -6.594 1.723 12.711 1 93.69 67 LYS B N 1
ATOM 5013 C CA . LYS B 1 67 ? -5.578 0.676 12.664 1 93.69 67 LYS B CA 1
ATOM 5014 C C . LYS B 1 67 ? -6.195 -0.676 12.32 1 93.69 67 LYS B C 1
ATOM 5016 O O . LYS B 1 67 ? -5.477 -1.652 12.094 1 93.69 67 LYS B O 1
ATOM 5021 N N . GLU B 1 68 ? -7.465 -0.694 12.211 1 93.88 68 GLU B N 1
ATOM 5022 C CA . GLU B 1 68 ? -8.172 -1.92 11.852 1 93.88 68 GLU B CA 1
ATOM 5023 C C . GLU B 1 68 ? -8.281 -2.066 10.336 1 93.88 68 GLU B C 1
ATOM 5025 O O . GLU B 1 68 ? -8.352 -1.068 9.609 1 93.88 68 GLU B O 1
ATOM 5030 N N . PHE B 1 69 ? -8.297 -3.309 9.93 1 95.25 69 PHE B N 1
ATOM 5031 C CA . PHE B 1 69 ? -8.586 -3.533 8.516 1 95.25 69 PHE B CA 1
ATOM 5032 C C . PHE B 1 69 ? -9.953 -2.973 8.141 1 95.25 69 PHE B C 1
ATOM 5034 O O . PHE B 1 69 ? -10.906 -3.078 8.922 1 95.25 69 PHE B O 1
ATOM 5041 N N . GLY B 1 70 ? -9.984 -2.324 7.066 1 96.06 70 GLY B N 1
ATOM 5042 C CA . GLY B 1 70 ? -11.203 -1.669 6.613 1 96.06 70 GLY B CA 1
ATOM 5043 C C . GLY B 1 70 ? -11.078 -1.06 5.23 1 96.06 70 GLY B C 1
ATOM 5044 O O . GLY B 1 70 ? -10.281 -1.525 4.414 1 96.06 70 GLY B O 1
ATOM 5045 N N . TYR B 1 71 ? -11.984 -0.182 4.906 1 95.5 71 TYR B N 1
ATOM 5046 C CA . TYR B 1 71 ? -11.977 0.504 3.621 1 95.5 71 TYR B CA 1
ATOM 5047 C C . TYR B 1 71 ? -12.406 1.957 3.773 1 95.5 71 TYR B C 1
ATOM 5049 O O . TYR B 1 71 ? -13.062 2.316 4.754 1 95.5 71 TYR B O 1
ATOM 5057 N N . LEU B 1 72 ? -11.922 2.752 2.887 1 96 72 LEU B N 1
ATOM 5058 C CA . LEU B 1 72 ? -12.352 4.145 2.836 1 96 72 LEU B CA 1
ATOM 5059 C C . LEU B 1 72 ? -13.672 4.277 2.088 1 96 72 LEU B C 1
ATOM 5061 O O . LEU B 1 72 ? -13.734 4.055 0.876 1 96 72 LEU B O 1
ATOM 5065 N N . ASN B 1 73 ? -14.695 4.645 2.844 1 94.62 73 ASN B N 1
ATOM 5066 C CA . ASN B 1 73 ? -16.016 4.855 2.242 1 94.62 73 ASN B CA 1
ATOM 5067 C C . ASN B 1 73 ? -16.062 6.164 1.46 1 94.62 73 ASN B C 1
ATOM 5069 O O . ASN B 1 73 ? -15.57 7.191 1.926 1 94.62 73 ASN B O 1
ATOM 5073 N N . HIS B 1 74 ? -16.625 6.066 0.297 1 92.38 74 HIS B N 1
ATOM 5074 C CA . HIS B 1 74 ? -16.859 7.258 -0.512 1 92.38 74 HIS B CA 1
ATOM 5075 C C . HIS B 1 74 ? -18.344 7.52 -0.705 1 92.38 74 HIS B C 1
ATOM 5077 O O . HIS B 1 74 ? -19.047 6.711 -1.316 1 92.38 74 HIS B O 1
ATOM 5083 N N . ASP B 1 75 ? -18.766 8.586 -0.17 1 90.06 75 ASP B N 1
ATOM 5084 C CA . ASP B 1 75 ? -20.156 9.031 -0.324 1 90.06 75 ASP B CA 1
ATOM 5085 C C . ASP B 1 75 ? -20.203 10.477 -0.817 1 90.06 75 ASP B C 1
ATOM 5087 O O . ASP B 1 75 ? -20.031 11.414 -0.035 1 90.06 75 ASP B O 1
ATOM 5091 N N . PRO B 1 76 ? -20.531 10.602 -2.037 1 82.94 76 PRO B N 1
ATOM 5092 C CA . PRO B 1 76 ? -20.531 11.961 -2.592 1 82.94 76 PRO B CA 1
ATOM 5093 C C . PRO B 1 76 ? -21.703 12.805 -2.07 1 82.94 76 PRO B C 1
ATOM 5095 O O . PRO B 1 76 ? -21.656 14.031 -2.127 1 82.94 76 PRO B O 1
ATOM 5098 N N . LEU B 1 77 ? -22.734 12.195 -1.599 1 85.44 77 LEU B N 1
ATOM 5099 C CA . LEU B 1 77 ? -23.938 12.906 -1.189 1 85.44 77 LEU B CA 1
ATOM 5100 C C . LEU B 1 77 ? -23.859 13.32 0.276 1 85.44 77 LEU B C 1
ATOM 5102 O O . LEU B 1 77 ? -24.375 14.375 0.655 1 85.44 77 LEU B O 1
ATOM 5106 N N . GLU B 1 78 ? -23.203 12.461 0.999 1 88.94 78 GLU B N 1
ATOM 5107 C CA . GLU B 1 78 ? -23.078 12.742 2.426 1 88.94 78 GLU B CA 1
ATOM 5108 C C . GLU B 1 78 ? -21.609 12.812 2.836 1 88.94 78 GLU B C 1
ATOM 5110 O O . GLU B 1 78 ? -21.031 11.82 3.291 1 88.94 78 GLU B O 1
ATOM 5115 N N . PRO B 1 79 ? -21.078 13.984 2.906 1 87.31 79 PRO B N 1
ATOM 5116 C CA . PRO B 1 79 ? -19.656 14.172 3.146 1 87.31 79 PRO B CA 1
ATOM 5117 C C . PRO B 1 79 ? -19.188 13.539 4.457 1 87.31 79 PRO B C 1
ATOM 5119 O O . PRO B 1 79 ? -18.062 13.031 4.539 1 87.31 79 PRO B O 1
ATOM 5122 N N . ILE B 1 80 ? -20.016 13.531 5.438 1 88.12 80 ILE B N 1
ATOM 5123 C CA . ILE B 1 80 ? -19.641 13.047 6.762 1 88.12 80 ILE B CA 1
ATOM 5124 C C . ILE B 1 80 ? -19.422 11.539 6.719 1 88.12 80 ILE B C 1
ATOM 5126 O O . ILE B 1 80 ? -18.734 10.984 7.582 1 88.12 80 ILE B O 1
ATOM 5130 N N . LYS B 1 81 ? -19.891 10.875 5.715 1 91.75 81 LYS B N 1
ATOM 5131 C CA . LYS B 1 81 ? -19.812 9.422 5.605 1 91.75 81 LYS B CA 1
ATOM 5132 C C . LYS B 1 81 ? -18.5 9 4.93 1 91.75 81 LYS B C 1
ATOM 5134 O O . LYS B 1 81 ? -18.156 7.82 4.93 1 91.75 81 LYS B O 1
ATOM 5139 N N . ASN B 1 82 ? -17.797 9.977 4.363 1 94.44 82 ASN B N 1
ATOM 5140 C CA . ASN B 1 82 ? -16.484 9.695 3.811 1 94.44 82 ASN B CA 1
ATOM 5141 C C . ASN B 1 82 ? -15.453 9.438 4.91 1 94.44 82 ASN B C 1
ATOM 5143 O O . ASN B 1 82 ? -14.805 10.367 5.391 1 94.44 82 ASN B O 1
ATOM 5147 N N . ASN B 1 83 ? -15.352 8.188 5.277 1 96.19 83 ASN B N 1
ATOM 5148 C CA . ASN B 1 83 ? -14.555 7.777 6.426 1 96.19 83 ASN B CA 1
ATOM 5149 C C . ASN B 1 83 ? -14.078 6.336 6.289 1 96.19 83 ASN B C 1
ATOM 5151 O O . ASN B 1 83 ? -14.453 5.637 5.344 1 96.19 83 ASN B O 1
ATOM 5155 N N . TRP B 1 84 ? -13.102 6.016 7.152 1 97.12 84 TRP B N 1
ATOM 5156 C CA . TRP B 1 84 ? -12.617 4.637 7.215 1 97.12 84 TRP B CA 1
ATOM 5157 C C . TRP B 1 84 ? -13.625 3.746 7.938 1 97.12 84 TRP B C 1
ATOM 5159 O O . TRP B 1 84 ? -14.047 4.055 9.055 1 97.12 84 TRP B O 1
ATOM 5169 N N . ILE B 1 85 ? -13.992 2.666 7.301 1 96.12 85 ILE B N 1
ATOM 5170 C CA . ILE B 1 85 ? -14.961 1.733 7.879 1 96.12 85 ILE B CA 1
ATOM 5171 C C . ILE B 1 85 ? -14.273 0.4 8.172 1 96.12 85 ILE B C 1
ATOM 5173 O O . ILE B 1 85 ? -13.953 -0.355 7.246 1 96.12 85 ILE B O 1
ATOM 5177 N N . PRO B 1 86 ? -14.062 0.088 9.453 1 95.56 86 PRO B N 1
ATOM 5178 C CA . PRO B 1 86 ? -13.5 -1.222 9.789 1 95.56 86 PRO B CA 1
ATOM 5179 C C . PRO B 1 86 ? -14.422 -2.377 9.406 1 95.56 86 PRO B C 1
ATOM 5181 O O . PRO B 1 86 ? -15.641 -2.25 9.492 1 95.56 86 PRO B O 1
ATOM 5184 N N . PHE B 1 87 ? -13.852 -3.496 9.008 1 93.75 87 PHE B N 1
ATOM 5185 C CA . PHE B 1 87 ? -14.641 -4.68 8.68 1 93.75 87 PHE B CA 1
ATOM 5186 C C . PHE B 1 87 ? -15.188 -5.332 9.945 1 93.75 87 PHE B C 1
ATOM 5188 O O . PHE B 1 87 ? -16.25 -5.965 9.914 1 93.75 87 PHE B O 1
ATOM 5195 N N . ASP B 1 88 ? -14.414 -5.172 11.039 1 88.44 88 ASP B N 1
ATOM 5196 C CA . ASP B 1 88 ? -14.867 -5.695 12.32 1 88.44 88 ASP B CA 1
ATOM 5197 C C . ASP B 1 88 ? -16.078 -4.914 12.836 1 88.44 88 ASP B C 1
ATOM 5199 O O . ASP B 1 88 ? -15.953 -3.742 13.195 1 88.44 88 ASP B O 1
ATOM 5203 N N . SER B 1 89 ? -17.141 -5.535 12.992 1 84.75 89 SER B N 1
ATOM 5204 C CA . SER B 1 89 ? -18.391 -4.887 13.375 1 84.75 89 SER B CA 1
ATOM 5205 C C . SER B 1 89 ? -18.344 -4.387 14.812 1 84.75 89 SER B C 1
ATOM 5207 O O . SER B 1 89 ? -19.125 -3.521 15.211 1 84.75 89 SER B O 1
ATOM 5209 N N . ASN B 1 90 ? -17.391 -4.902 15.547 1 85.5 90 ASN B N 1
ATOM 5210 C CA . ASN B 1 90 ? -17.266 -4.477 16.938 1 85.5 90 ASN B CA 1
ATOM 5211 C C . ASN B 1 90 ? -16.438 -3.203 17.062 1 85.5 90 ASN B C 1
ATOM 5213 O O . ASN B 1 90 ? -16.328 -2.625 18.141 1 85.5 90 ASN B O 1
ATOM 5217 N N . CYS B 1 91 ? -15.922 -2.82 15.984 1 91.94 91 CYS B N 1
ATOM 5218 C CA . CYS B 1 91 ? -15.141 -1.589 15.961 1 91.94 91 CYS B CA 1
ATOM 5219 C C . CYS B 1 91 ? -15.859 -0.502 15.164 1 91.94 91 CYS B C 1
ATOM 5221 O O . CYS B 1 91 ? -15.75 -0.453 13.938 1 91.94 91 CYS B O 1
ATOM 5223 N N . GLU B 1 92 ? -16.391 0.388 15.852 1 91.88 92 GLU B N 1
ATOM 5224 C CA . GLU B 1 92 ? -17.141 1.451 15.188 1 91.88 92 GLU B CA 1
ATOM 5225 C C . GLU B 1 92 ? -16.203 2.488 14.578 1 91.88 92 GLU B C 1
ATOM 5227 O O . GLU B 1 92 ? -15.172 2.832 15.164 1 91.88 92 GLU B O 1
ATOM 5232 N N . PRO B 1 93 ? -16.594 2.951 13.383 1 94.62 93 PRO B N 1
ATOM 5233 C CA . PRO B 1 93 ? -15.82 4.062 12.82 1 94.62 93 PRO B CA 1
ATOM 5234 C C . PRO B 1 93 ? -15.789 5.281 13.742 1 94.62 93 PRO B C 1
ATOM 5236 O O . PRO B 1 93 ? -16.75 5.516 14.492 1 94.62 93 PRO B O 1
ATOM 5239 N N . SER B 1 94 ? -14.711 5.98 13.664 1 93.31 94 SER B N 1
ATOM 5240 C CA . SER B 1 94 ? -14.633 7.23 14.422 1 93.31 94 SER B CA 1
ATOM 5241 C C . SER B 1 94 ? -15.578 8.281 13.844 1 93.31 94 SER B C 1
ATOM 5243 O O . SER B 1 94 ? -15.703 8.406 12.625 1 93.31 94 SER B O 1
ATOM 5245 N N . ASP B 1 95 ? -16.297 8.961 14.703 1 93.25 95 ASP B N 1
ATOM 5246 C CA . ASP B 1 95 ? -17.141 10.07 14.258 1 93.25 95 ASP B CA 1
ATOM 5247 C C . ASP B 1 95 ? -17.031 11.258 15.211 1 93.25 95 ASP B C 1
ATOM 5249 O O . ASP B 1 95 ? -17.969 11.547 15.961 1 93.25 95 ASP B O 1
ATOM 5253 N N . LEU B 1 96 ? -16.047 11.969 15.039 1 95.88 96 LEU B N 1
ATOM 5254 C CA . LEU B 1 96 ? -15.812 13.141 15.891 1 95.88 96 LEU B CA 1
ATOM 5255 C C . LEU B 1 96 ? -16.25 14.414 15.172 1 95.88 96 LEU B C 1
ATOM 5257 O O . LEU B 1 96 ? -16.453 15.453 15.812 1 95.88 96 LEU B O 1
ATOM 5261 N N . LEU B 1 97 ? -16.422 14.305 13.891 1 96.12 97 LEU B N 1
ATOM 5262 C CA . LEU B 1 97 ? -16.828 15.461 13.094 1 96.12 97 LEU B CA 1
ATOM 5263 C C . LEU B 1 97 ? -18.312 15.781 13.32 1 96.12 97 LEU B C 1
ATOM 5265 O O . LEU B 1 97 ? -18.688 16.953 13.375 1 96.12 97 LEU B O 1
ATOM 5269 N N . SER B 1 98 ? -19.125 14.758 13.516 1 94.44 98 SER B N 1
ATOM 5270 C CA . SER B 1 98 ? -20.562 14.977 13.609 1 94.44 98 SER B CA 1
ATOM 5271 C C . SER B 1 98 ? -20.906 15.82 14.836 1 94.44 98 SER B C 1
ATOM 5273 O O . SER B 1 98 ? -21.578 16.844 14.719 1 94.44 98 SER B O 1
ATOM 5275 N N . PRO B 1 99 ? -20.453 15.406 15.984 1 96.06 99 PRO B N 1
ATOM 5276 C CA . PRO B 1 99 ? -20.766 16.25 17.141 1 96.06 99 PRO B CA 1
ATOM 5277 C C . PRO B 1 99 ? -20.156 17.641 17.047 1 96.06 99 PRO B C 1
ATOM 5279 O O . PRO B 1 99 ? -20.766 18.609 17.516 1 96.06 99 PRO B O 1
ATOM 5282 N N . LEU B 1 100 ? -19.016 17.781 16.484 1 96.81 100 LEU B N 1
ATOM 5283 C CA . LEU B 1 100 ? -18.406 19.094 16.297 1 96.81 100 LEU B CA 1
ATOM 5284 C C . LEU B 1 100 ? -19.266 19.969 15.398 1 96.81 100 LEU B C 1
ATOM 5286 O O . LEU B 1 100 ? -19.547 21.125 15.734 1 96.81 100 LEU B O 1
ATOM 5290 N N . ILE B 1 101 ? -19.688 19.422 14.312 1 94.94 101 ILE B N 1
ATOM 5291 C CA . ILE B 1 101 ? -20.516 20.141 13.352 1 94.94 101 ILE B CA 1
ATOM 5292 C C . ILE B 1 101 ? -21.844 20.531 13.984 1 94.94 101 ILE B C 1
ATOM 5294 O O . ILE B 1 101 ? -22.344 21.625 13.766 1 94.94 101 ILE B O 1
ATOM 5298 N N . GLN B 1 102 ? -22.344 19.672 14.727 1 92.81 102 GLN B N 1
ATOM 5299 C CA . GLN B 1 102 ? -23.609 19.953 15.406 1 92.81 102 GLN B CA 1
ATOM 5300 C C . GLN B 1 102 ? -23.453 21.125 16.375 1 92.81 102 GLN B C 1
ATOM 5302 O O . GLN B 1 102 ? -24.344 21.984 16.469 1 92.81 102 GLN B O 1
ATOM 5307 N N . ASP B 1 103 ? -22.422 21.094 17.094 1 94.69 103 ASP B N 1
ATOM 5308 C CA . ASP B 1 103 ? -22.141 22.203 18 1 94.69 103 ASP B CA 1
ATOM 5309 C C . ASP B 1 103 ? -21.984 23.516 17.25 1 94.69 103 ASP B C 1
ATOM 5311 O O . ASP B 1 103 ? -22.5 24.547 17.672 1 94.69 103 ASP B O 1
ATOM 5315 N N . LEU B 1 104 ? -21.297 23.438 16.172 1 93.94 104 LEU B N 1
ATOM 5316 C CA . LEU B 1 104 ? -21.062 24.641 15.367 1 93.94 104 LEU B CA 1
ATOM 5317 C C . LEU B 1 104 ? -22.375 25.156 14.797 1 93.94 104 LEU B C 1
ATOM 5319 O O . LEU B 1 104 ? -22.578 26.375 14.695 1 93.94 104 LEU B O 1
ATOM 5323 N N . GLN B 1 105 ? -23.203 24.234 14.461 1 90.88 105 GLN B N 1
ATOM 5324 C CA . GLN B 1 105 ? -24.531 24.594 13.992 1 90.88 105 GLN B CA 1
ATOM 5325 C C . GLN B 1 105 ? -25.312 25.328 15.078 1 90.88 105 GLN B C 1
ATOM 5327 O O . GLN B 1 105 ? -25.969 26.344 14.805 1 90.88 105 GLN B O 1
ATOM 5332 N N . ARG B 1 106 ? -25.203 24.875 16.25 1 91.69 106 ARG B N 1
ATOM 5333 C CA . ARG B 1 106 ? -25.891 25.469 17.375 1 91.69 106 ARG B CA 1
ATOM 5334 C C . ARG B 1 106 ? -25.391 26.891 17.625 1 91.69 106 ARG B C 1
ATOM 5336 O O . ARG B 1 106 ? -26.188 27.812 17.812 1 91.69 106 ARG B O 1
ATOM 5343 N N . PHE B 1 107 ? -24.141 27.094 17.516 1 91.38 107 PHE B N 1
ATOM 5344 C CA . PHE B 1 107 ? -23.531 28.375 17.844 1 91.38 107 PHE B CA 1
ATOM 5345 C C . PHE B 1 107 ? -23.719 29.359 16.703 1 91.38 107 PHE B C 1
ATOM 5347 O O . PHE B 1 107 ? -23.844 30.562 16.938 1 91.38 107 PHE B O 1
ATOM 5354 N N . SER B 1 108 ? -23.734 28.875 15.508 1 87.81 108 SER B N 1
ATOM 5355 C CA . SER B 1 108 ? -23.688 29.781 14.359 1 87.81 108 SER B CA 1
ATOM 5356 C C . SER B 1 108 ? -25.078 30.016 13.773 1 87.81 108 SER B C 1
ATOM 5358 O O . SER B 1 108 ? -25.328 31.047 13.156 1 87.81 108 SER B O 1
ATOM 5360 N N . ARG B 1 109 ? -25.922 29.078 13.953 1 84.56 109 ARG B N 1
ATOM 5361 C CA . ARG B 1 109 ? -27.188 29.172 13.25 1 84.56 109 ARG B CA 1
ATOM 5362 C C . ARG B 1 109 ? -28.344 29.297 14.234 1 84.56 109 ARG B C 1
ATOM 5364 O O . ARG B 1 109 ? -29.422 29.812 13.883 1 84.56 109 ARG B O 1
ATOM 5371 N N . GLN B 1 110 ? -28.125 28.922 15.445 1 81.62 110 GLN B N 1
ATOM 5372 C CA . GLN B 1 110 ? -29.25 28.875 16.375 1 81.62 110 GLN B CA 1
ATOM 5373 C C . GLN B 1 110 ? -29.141 29.984 17.422 1 81.62 110 GLN B C 1
ATOM 5375 O O . GLN B 1 110 ? -29.891 30 18.391 1 81.62 110 GLN B O 1
ATOM 5380 N N . GLY B 1 111 ? -28.203 30.891 17.234 1 78.19 111 GLY B N 1
ATOM 5381 C CA . GLY B 1 111 ? -28.141 32.094 18.031 1 78.19 111 GLY B CA 1
ATOM 5382 C C . GLY B 1 111 ? -27.578 31.859 19.422 1 78.19 111 GLY B C 1
ATOM 5383 O O . GLY B 1 111 ? -27.719 32.719 20.312 1 78.19 111 GLY B O 1
ATOM 5384 N N . VAL B 1 112 ? -27 30.719 19.656 1 82.31 112 VAL B N 1
ATOM 5385 C CA . VAL B 1 112 ? -26.391 30.453 20.953 1 82.31 112 VAL B CA 1
ATOM 5386 C C . VAL B 1 112 ? -25.016 31.125 21.031 1 82.31 112 VAL B C 1
ATOM 5388 O O . VAL B 1 112 ? -24.188 30.953 20.141 1 82.31 112 VAL B O 1
ATOM 5391 N N . ASP B 1 113 ? -24.844 31.922 22.016 1 84.06 113 ASP B N 1
ATOM 5392 C CA . ASP B 1 113 ? -23.547 32.594 22.219 1 84.06 113 ASP B CA 1
ATOM 5393 C C . ASP B 1 113 ? -22.547 31.656 22.891 1 84.06 113 ASP B C 1
ATOM 5395 O O . ASP B 1 113 ? -22.656 31.359 24.078 1 84.06 113 ASP B O 1
ATOM 5399 N N . TYR B 1 114 ? -21.609 31.203 22.094 1 84.31 114 TYR B N 1
ATOM 5400 C CA . TYR B 1 114 ? -20.641 30.219 22.594 1 84.31 114 TYR B CA 1
ATOM 5401 C C . TYR B 1 114 ? -19.812 30.797 23.719 1 84.31 114 TYR B C 1
ATOM 5403 O O . TYR B 1 114 ? -19.188 30.062 24.484 1 84.31 114 TYR B O 1
ATOM 5411 N N . ARG B 1 115 ? -19.781 32.062 23.984 1 81.62 115 ARG B N 1
ATOM 5412 C CA . ARG B 1 115 ? -19.031 32.688 25.062 1 81.62 115 ARG B CA 1
ATOM 5413 C C . ARG B 1 115 ? -19.766 32.531 26.406 1 81.62 115 ARG B C 1
ATOM 5415 O O . ARG B 1 115 ? -19.141 32.562 27.469 1 81.62 115 ARG B O 1
ATOM 5422 N N . LYS B 1 116 ? -21 32.406 26.203 1 77.19 116 LYS B N 1
ATOM 5423 C CA . LYS B 1 116 ? -21.844 32.281 27.391 1 77.19 116 LYS B CA 1
ATOM 5424 C C . LYS B 1 116 ? -22.141 30.828 27.703 1 77.19 116 LYS B C 1
ATOM 5426 O O . LYS B 1 116 ? -22.391 30.469 28.859 1 77.19 116 LYS B O 1
ATOM 5431 N N . ASP B 1 117 ? -22.203 30 26.703 1 73.56 117 ASP B N 1
ATOM 5432 C CA . ASP B 1 117 ? -22.469 28.578 26.828 1 73.56 117 ASP B CA 1
ATOM 5433 C C . ASP B 1 117 ? -21.172 27.781 26.984 1 73.56 117 ASP B C 1
ATOM 5435 O O . ASP B 1 117 ? -20.359 27.719 26.062 1 73.56 117 ASP B O 1
ATOM 5439 N N . SER B 1 118 ? -21.094 27.141 28.078 1 76 118 SER B N 1
ATOM 5440 C CA . SER B 1 118 ? -19.844 26.453 28.359 1 76 118 SER B CA 1
ATOM 5441 C C . SER B 1 118 ? -19.891 25 27.906 1 76 118 SER B C 1
ATOM 5443 O O . SER B 1 118 ? -18.875 24.312 27.906 1 76 118 SER B O 1
ATOM 5445 N N . VAL B 1 119 ? -21 24.547 27.453 1 83.31 119 VAL B N 1
ATOM 5446 C CA . VAL B 1 119 ? -21.141 23.141 27.109 1 83.31 119 VAL B CA 1
ATOM 5447 C C . VAL B 1 119 ? -20.656 22.906 25.688 1 83.31 119 VAL B C 1
ATOM 5449 O O . VAL B 1 119 ? -21.062 23.609 24.75 1 83.31 119 VAL B O 1
ATOM 5452 N N . ARG B 1 120 ? -19.703 22.031 25.562 1 91.31 120 ARG B N 1
ATOM 5453 C CA . ARG B 1 120 ? -19.188 21.625 24.25 1 91.31 120 ARG B CA 1
ATOM 5454 C C . ARG B 1 120 ? -19.406 20.141 24.016 1 91.31 120 ARG B C 1
ATOM 5456 O O . ARG B 1 120 ? -19.312 19.328 24.953 1 91.31 120 ARG B O 1
ATOM 5463 N N . ALA B 1 121 ? -19.703 19.812 22.812 1 92.44 121 ALA B N 1
ATOM 5464 C CA . ALA B 1 121 ? -19.828 18.406 22.453 1 92.44 121 ALA B CA 1
ATOM 5465 C C . ALA B 1 121 ? -18.484 17.688 22.578 1 92.44 121 ALA B C 1
ATOM 5467 O O . ALA B 1 121 ? -18.438 16.484 22.891 1 92.44 121 ALA B O 1
ATOM 5468 N N . LEU B 1 122 ? -17.422 18.438 22.312 1 94.94 122 LEU B N 1
ATOM 5469 C CA . LEU B 1 122 ? -16.062 17.922 22.453 1 94.94 122 LEU B CA 1
ATOM 5470 C C . LEU B 1 122 ? -15.25 18.797 23.406 1 94.94 122 LEU B C 1
ATOM 5472 O O . LEU B 1 122 ? -14.367 19.531 22.969 1 94.94 122 LEU B O 1
ATOM 5476 N N . PRO B 1 123 ? -15.398 18.594 24.672 1 91.62 123 PRO B N 1
ATOM 5477 C CA . PRO B 1 123 ? -14.734 19.469 25.641 1 91.62 123 PRO B CA 1
ATOM 5478 C C . PRO B 1 123 ? -13.211 19.391 25.547 1 91.62 123 PRO B C 1
ATOM 5480 O O . PRO B 1 123 ? -12.523 20.391 25.781 1 91.62 123 PRO B O 1
ATOM 5483 N N . TRP B 1 124 ? -12.695 18.25 25.188 1 90.5 124 TRP B N 1
ATOM 5484 C CA . TRP B 1 124 ? -11.25 18.062 25.125 1 90.5 124 TRP B CA 1
ATOM 5485 C C . TRP B 1 124 ? -10.648 18.891 23.984 1 90.5 124 TRP B C 1
ATOM 5487 O O . TRP B 1 124 ? -9.43 19.094 23.938 1 90.5 124 TRP B O 1
ATOM 5497 N N . LEU B 1 125 ? -11.43 19.391 23.094 1 95.25 125 LEU B N 1
ATOM 5498 C CA . LEU B 1 125 ? -10.984 20.109 21.906 1 95.25 125 LEU B CA 1
ATOM 5499 C C . LEU B 1 125 ? -10.797 21.594 22.203 1 95.25 125 LEU B C 1
ATOM 5501 O O . LEU B 1 125 ? -10.18 22.328 21.422 1 95.25 125 LEU B O 1
ATOM 5505 N N . VAL B 1 126 ? -11.297 22.078 23.297 1 91.19 126 VAL B N 1
ATOM 5506 C CA . VAL B 1 126 ? -11.266 23.5 23.641 1 91.19 126 VAL B CA 1
ATOM 5507 C C . VAL B 1 126 ? -9.828 23.938 23.906 1 91.19 126 VAL B C 1
ATOM 5509 O O . VAL B 1 126 ? -9.086 23.266 24.609 1 91.19 126 VAL B O 1
ATOM 5512 N N . ASN B 1 127 ? -9.383 25.047 23.266 1 88.62 127 ASN B N 1
ATOM 5513 C CA . ASN B 1 127 ? -8.078 25.656 23.453 1 88.62 127 ASN B CA 1
ATOM 5514 C C . ASN B 1 127 ? -6.953 24.75 22.969 1 88.62 127 ASN B C 1
ATOM 5516 O O . ASN B 1 127 ? -5.953 24.562 23.656 1 88.62 127 ASN B O 1
ATOM 5520 N N . ARG B 1 128 ? -7.195 24.094 21.844 1 93.25 128 ARG B N 1
ATOM 5521 C CA . ARG B 1 128 ? -6.172 23.203 21.312 1 93.25 128 ARG B CA 1
ATOM 5522 C C . ARG B 1 128 ? -5.531 23.797 20.062 1 93.25 128 ARG B C 1
ATOM 5524 O O . ARG B 1 128 ? -6.148 24.609 19.375 1 93.25 128 ARG B O 1
ATOM 5531 N N . THR B 1 129 ? -4.301 23.375 19.812 1 94.31 129 THR B N 1
ATOM 5532 C CA . THR B 1 129 ? -3.547 23.828 18.656 1 94.31 129 THR B CA 1
ATOM 5533 C C . THR B 1 129 ? -2.896 22.641 17.938 1 94.31 129 THR B C 1
ATOM 5535 O O . THR B 1 129 ? -2.238 21.812 18.578 1 94.31 129 THR B O 1
ATOM 5538 N N . VAL B 1 130 ? -3.072 22.547 16.672 1 97.81 130 VAL B N 1
ATOM 5539 C CA . VAL B 1 130 ? -2.428 21.547 15.828 1 97.81 130 VAL B CA 1
ATOM 5540 C C . VAL B 1 130 ? -1.469 22.234 14.859 1 97.81 130 VAL B C 1
ATOM 5542 O O . VAL B 1 130 ? -1.822 23.219 14.227 1 97.81 130 VAL B O 1
ATOM 5545 N N . VAL B 1 131 ? -0.252 21.719 14.797 1 97.75 131 VAL B N 1
ATOM 5546 C CA . VAL B 1 131 ? 0.737 22.25 13.859 1 97.75 131 VAL B CA 1
ATOM 5547 C C . VAL B 1 131 ? 1.029 21.219 12.773 1 97.75 131 VAL B C 1
ATOM 5549 O O . VAL B 1 131 ? 1.322 20.047 13.078 1 97.75 131 VAL B O 1
ATOM 5552 N N . LEU B 1 132 ? 0.896 21.641 11.555 1 98.12 132 LEU B N 1
ATOM 5553 C CA . LEU B 1 132 ? 1.191 20.828 10.383 1 98.12 132 LEU B CA 1
ATOM 5554 C C . LEU B 1 132 ? 2.438 21.328 9.664 1 98.12 132 LEU B C 1
ATOM 5556 O O . LEU B 1 132 ? 2.459 22.469 9.18 1 98.12 132 LEU B O 1
ATOM 5560 N N . ILE B 1 133 ? 3.43 20.516 9.609 1 97.5 133 ILE B N 1
ATOM 5561 C CA . ILE B 1 133 ? 4.664 20.875 8.914 1 97.5 133 ILE B CA 1
ATOM 5562 C C . ILE B 1 133 ? 4.84 19.984 7.688 1 97.5 133 ILE B C 1
ATOM 5564 O O . ILE B 1 133 ? 5.043 18.766 7.82 1 97.5 133 ILE B O 1
ATOM 5568 N N . GLY B 1 134 ? 4.75 20.562 6.555 1 95.94 134 GLY B N 1
ATOM 5569 C CA . GLY B 1 134 ? 4.863 19.797 5.328 1 95.94 134 GLY B CA 1
ATOM 5570 C C . GLY B 1 134 ? 4.715 20.641 4.074 1 95.94 134 GLY B C 1
ATOM 5571 O O . GLY B 1 134 ? 5.25 21.734 4 1 95.94 134 GLY B O 1
ATOM 5572 N N . ASP B 1 135 ? 4.082 20.109 3.113 1 93.25 135 ASP B N 1
ATOM 5573 C CA . ASP B 1 135 ? 3.973 20.812 1.838 1 93.25 135 ASP B CA 1
ATOM 5574 C C . ASP B 1 135 ? 2.52 21.156 1.527 1 93.25 135 ASP B C 1
ATOM 5576 O O . ASP B 1 135 ? 1.755 21.516 2.428 1 93.25 135 ASP B O 1
ATOM 5580 N N . SER B 1 136 ? 2.172 21.141 0.264 1 92.88 136 SER B N 1
ATOM 5581 C CA . SER B 1 136 ? 0.827 21.547 -0.138 1 92.88 136 SER B CA 1
ATOM 5582 C C . SER B 1 136 ? -0.221 20.562 0.383 1 92.88 136 SER B C 1
ATOM 5584 O O . SER B 1 136 ? -1.388 20.922 0.548 1 92.88 136 SER B O 1
ATOM 5586 N N . ILE B 1 137 ? 0.163 19.391 0.677 1 95.69 137 ILE B N 1
ATOM 5587 C CA . ILE B 1 137 ? -0.789 18.406 1.191 1 95.69 137 ILE B CA 1
ATOM 5588 C C . ILE B 1 137 ? -1.291 18.844 2.564 1 95.69 137 ILE B C 1
ATOM 5590 O O . ILE B 1 137 ? -2.496 18.828 2.826 1 95.69 137 ILE B O 1
ATOM 5594 N N . GLU B 1 138 ? -0.408 19.281 3.451 1 95.94 138 GLU B N 1
ATOM 5595 C CA . GLU B 1 138 ? -0.787 19.766 4.773 1 95.94 138 GLU B CA 1
ATOM 5596 C C . GLU B 1 138 ? -1.633 21.031 4.672 1 95.94 138 GLU B C 1
ATOM 5598 O O . GLU B 1 138 ? -2.562 21.234 5.457 1 95.94 138 GLU B O 1
ATOM 5603 N N . ARG B 1 139 ? -1.282 21.828 3.738 1 93.25 139 ARG B N 1
ATOM 5604 C CA . ARG B 1 139 ? -2.09 23.031 3.52 1 93.25 139 ARG B CA 1
ATOM 5605 C C . ARG B 1 139 ? -3.518 22.656 3.127 1 93.25 139 ARG B C 1
ATOM 5607 O O . ARG B 1 139 ? -4.477 23.219 3.656 1 93.25 139 ARG B O 1
ATOM 5614 N N . PHE B 1 140 ? -3.637 21.703 2.252 1 94.94 140 PHE B N 1
ATOM 5615 C CA . PHE B 1 140 ? -4.961 21.297 1.795 1 94.94 140 PHE B CA 1
ATOM 5616 C C . PHE B 1 140 ? -5.711 20.562 2.898 1 94.94 140 PHE B C 1
ATOM 5618 O O . PHE B 1 140 ? -6.938 20.656 2.998 1 94.94 140 PHE B O 1
ATOM 5625 N N . HIS B 1 141 ? -4.977 19.812 3.682 1 96.56 141 HIS B N 1
ATOM 5626 C CA . HIS B 1 141 ? -5.594 19.219 4.867 1 96.56 141 HIS B CA 1
ATOM 5627 C C . HIS B 1 141 ? -6.25 20.297 5.734 1 96.56 141 HIS B C 1
ATOM 5629 O O . HIS B 1 141 ? -7.43 20.188 6.074 1 96.56 141 HIS B O 1
ATOM 5635 N N . LEU B 1 142 ? -5.512 21.297 5.996 1 96.06 142 LEU B N 1
ATOM 5636 C CA . LEU B 1 142 ? -5.98 22.375 6.848 1 96.06 142 LEU B CA 1
ATOM 5637 C C . LEU B 1 142 ? -7.145 23.109 6.195 1 96.06 142 LEU B C 1
ATOM 5639 O O . LEU B 1 142 ? -8.188 23.312 6.82 1 96.06 142 LEU B O 1
ATOM 5643 N N . ARG B 1 143 ? -7.012 23.469 4.98 1 93.94 143 ARG B N 1
ATOM 5644 C CA . ARG B 1 143 ? -8.023 24.266 4.285 1 93.94 143 ARG B CA 1
ATOM 5645 C C . ARG B 1 143 ? -9.32 23.484 4.125 1 93.94 143 ARG B C 1
ATOM 5647 O O . ARG B 1 143 ? -10.406 24.016 4.355 1 93.94 143 ARG B O 1
ATOM 5654 N N . ASP B 1 144 ? -9.18 22.281 3.76 1 95.12 144 ASP B N 1
ATOM 5655 C CA . ASP B 1 144 ? -10.359 21.453 3.543 1 95.12 144 ASP B CA 1
ATOM 5656 C C . ASP B 1 144 ? -11.094 21.172 4.855 1 95.12 144 ASP B C 1
ATOM 5658 O O . ASP B 1 144 ? -12.32 21.125 4.891 1 95.12 144 ASP B O 1
ATOM 5662 N N . PHE B 1 145 ? -10.352 20.969 5.883 1 96.5 145 PHE B N 1
ATOM 5663 C CA . PHE B 1 145 ? -10.977 20.797 7.191 1 96.5 145 PHE B CA 1
ATOM 5664 C C . PHE B 1 145 ? -11.797 22.016 7.57 1 96.5 145 PHE B C 1
ATOM 5666 O O . PHE B 1 145 ? -12.945 21.906 7.98 1 96.5 145 PHE B O 1
ATOM 5673 N N . CYS B 1 146 ? -11.188 23.141 7.395 1 95.56 146 CYS B N 1
ATOM 5674 C CA . CYS B 1 146 ? -11.844 24.391 7.75 1 95.56 146 CYS B CA 1
ATOM 5675 C C . CYS B 1 146 ? -13.094 24.625 6.906 1 95.56 146 CYS B C 1
ATOM 5677 O O . CYS B 1 146 ? -14.141 25 7.434 1 95.56 146 CYS B O 1
ATOM 5679 N N . ASP B 1 147 ? -12.969 24.375 5.637 1 94.06 147 ASP B N 1
ATOM 5680 C CA . ASP B 1 147 ? -14.094 24.531 4.727 1 94.06 147 ASP B CA 1
ATOM 5681 C C . ASP B 1 147 ? -15.195 23.516 5.039 1 94.06 147 ASP B C 1
ATOM 5683 O O . ASP B 1 147 ? -16.391 23.844 4.945 1 94.06 147 ASP B O 1
ATOM 5687 N N . PHE B 1 148 ? -14.766 22.375 5.359 1 93.75 148 PHE B N 1
ATOM 5688 C CA . PHE B 1 148 ? -15.703 21.297 5.645 1 93.75 148 PHE B CA 1
ATOM 5689 C C . PHE B 1 148 ? -16.625 21.672 6.809 1 93.75 148 PHE B C 1
ATOM 5691 O O . PHE B 1 148 ? -17.828 21.406 6.77 1 93.75 148 PHE B O 1
ATOM 5698 N N . LEU B 1 149 ? -16.109 22.234 7.82 1 95.12 149 LEU B N 1
ATOM 5699 C CA . LEU B 1 149 ? -16.891 22.625 9 1 95.12 149 LEU B CA 1
ATOM 5700 C C . LEU B 1 149 ? -17.953 23.641 8.633 1 95.12 149 LEU B C 1
ATOM 5702 O O . LEU B 1 149 ? -19.094 23.547 9.086 1 95.12 149 LEU B O 1
ATOM 5706 N N . SER B 1 150 ? -17.609 24.531 7.793 1 93.06 150 SER B N 1
ATOM 5707 C CA . SER B 1 150 ? -18.547 25.562 7.367 1 93.06 150 SER B CA 1
ATOM 5708 C C . SER B 1 150 ? -19.547 25.016 6.352 1 93.06 150 SER B C 1
ATOM 5710 O O . SER B 1 150 ? -20.703 25.438 6.328 1 93.06 150 SER B O 1
ATOM 5712 N N . PHE B 1 151 ? -19.094 24.125 5.59 1 92.25 151 PHE B N 1
ATOM 5713 C CA . PHE B 1 151 ? -19.906 23.5 4.547 1 92.25 151 PHE B CA 1
ATOM 5714 C C . PHE B 1 151 ? -20.969 22.609 5.156 1 92.25 151 PHE B C 1
ATOM 5716 O O . PHE B 1 151 ? -22.078 22.5 4.625 1 92.25 151 PHE B O 1
ATOM 5723 N N . SER B 1 152 ? -20.719 22.016 6.246 1 90.56 152 SER B N 1
ATOM 5724 C CA . SER B 1 152 ? -21.531 20.922 6.777 1 90.56 152 SER B CA 1
ATOM 5725 C C . SER B 1 152 ? -22.656 21.453 7.66 1 90.56 152 SER B C 1
ATOM 5727 O O . SER B 1 152 ? -23.531 20.688 8.078 1 90.56 152 SER B O 1
ATOM 5729 N N . THR B 1 153 ? -22.641 22.75 7.961 1 89.12 153 THR B N 1
ATOM 5730 C CA . THR B 1 153 ? -23.781 23.344 8.648 1 89.12 153 THR B CA 1
ATOM 5731 C C . THR B 1 153 ? -24.984 23.484 7.707 1 89.12 153 THR B C 1
ATOM 5733 O O . THR B 1 153 ? -24.812 23.422 6.484 1 89.12 153 THR B O 1
ATOM 5736 N N . LYS B 1 154 ? -26.188 23.531 8.422 1 88.06 154 LYS B N 1
ATOM 5737 C CA . LYS B 1 154 ? -27.375 23.688 7.594 1 88.06 154 LYS B CA 1
ATOM 5738 C C . LYS B 1 154 ? -28.109 24.984 7.938 1 88.06 154 LYS B C 1
ATOM 5740 O O . LYS B 1 154 ? -28.562 25.172 9.07 1 88.06 154 LYS B O 1
ATOM 5745 N N . PRO B 1 155 ? -28.375 25.828 7.004 1 91.19 155 PRO B N 1
ATOM 5746 C CA . PRO B 1 155 ? -27.812 25.812 5.652 1 91.19 155 PRO B CA 1
ATOM 5747 C C . PRO B 1 155 ? -26.297 26.016 5.648 1 91.19 155 PRO B C 1
ATOM 5749 O O . PRO B 1 155 ? -25.75 26.609 6.578 1 91.19 155 PRO B O 1
ATOM 5752 N N . SER B 1 156 ? -25.625 25.672 4.508 1 91.69 156 SER B N 1
ATOM 5753 C CA . SER B 1 156 ? -24.172 25.781 4.383 1 91.69 156 SER B CA 1
ATOM 5754 C C . SER B 1 156 ? -23.734 27.234 4.273 1 91.69 156 SER B C 1
ATOM 5756 O O . SER B 1 156 ? -24.391 28.031 3.602 1 91.69 156 SER B O 1
ATOM 5758 N N . PHE B 1 157 ? -22.641 27.5 4.879 1 93.12 157 PHE B N 1
ATOM 5759 C CA . PHE B 1 157 ? -22.109 28.859 4.77 1 93.12 157 PHE B CA 1
ATOM 5760 C C . PHE B 1 157 ? -21.422 29.062 3.428 1 93.12 157 PHE B C 1
ATOM 5762 O O . PHE B 1 157 ? -21.562 30.109 2.805 1 93.12 157 PHE B O 1
ATOM 5769 N N . HIS B 1 158 ? -20.656 28.109 3.008 1 90.5 158 HIS B N 1
ATOM 5770 C CA . HIS B 1 158 ? -19.984 28.109 1.71 1 90.5 158 HIS B CA 1
ATOM 5771 C C . HIS B 1 158 ? -19.562 26.703 1.299 1 90.5 158 HIS B C 1
ATOM 5773 O O . HIS B 1 158 ? -19.531 25.797 2.127 1 90.5 158 HIS B O 1
ATOM 5779 N N . GLU B 1 159 ? -19.188 26.609 0.023 1 90.06 159 GLU B N 1
ATOM 5780 C CA . GLU B 1 159 ? -18.719 25.328 -0.5 1 90.06 159 GLU B CA 1
ATOM 5781 C C . GLU B 1 159 ? -17.266 25.078 -0.129 1 90.06 159 GLU B C 1
ATOM 5783 O O . GLU B 1 159 ? -16.547 26 0.271 1 90.06 159 GLU B O 1
ATOM 5788 N N . VAL B 1 160 ? -16.906 23.781 -0.199 1 89.94 160 VAL B N 1
ATOM 5789 C CA . VAL B 1 160 ? -15.484 23.438 -0.066 1 89.94 160 VAL B CA 1
ATOM 5790 C C . VAL B 1 160 ? -14.742 23.812 -1.344 1 89.94 160 VAL B C 1
ATOM 5792 O O . VAL B 1 160 ? -15.203 23.516 -2.449 1 89.94 160 VAL B O 1
ATOM 5795 N N . SER B 1 161 ? -13.633 24.469 -1.123 1 84.06 161 SER B N 1
ATOM 5796 C CA . SER B 1 161 ? -12.867 24.922 -2.277 1 84.06 161 SER B CA 1
ATOM 5797 C C . SER B 1 161 ? -12.438 23.766 -3.158 1 84.06 161 SER B C 1
ATOM 5799 O O . SER B 1 161 ? -11.922 22.75 -2.662 1 84.06 161 SER B O 1
ATOM 5801 N N . ALA B 1 162 ? -12.539 23.922 -4.457 1 77.12 162 ALA B N 1
ATOM 5802 C CA . ALA B 1 162 ? -12.219 22.859 -5.41 1 77.12 162 ALA B CA 1
ATOM 5803 C C . ALA B 1 162 ? -10.711 22.797 -5.652 1 77.12 162 ALA B C 1
ATOM 5805 O O . ALA B 1 162 ? -10.156 21.703 -5.801 1 77.12 162 ALA B O 1
ATOM 5806 N N . ASN B 1 163 ? -10.078 23.938 -5.75 1 73.62 163 ASN B N 1
ATOM 5807 C CA . ASN B 1 163 ? -8.672 23.938 -6.148 1 73.62 163 ASN B CA 1
ATOM 5808 C C . ASN B 1 163 ? -7.758 24.25 -4.965 1 73.62 163 ASN B C 1
ATOM 5810 O O . ASN B 1 163 ? -6.551 24 -5.031 1 73.62 163 ASN B O 1
ATOM 5814 N N . GLY B 1 164 ? -8.281 24.719 -3.9 1 66.06 164 GLY B N 1
ATOM 5815 C CA . GLY B 1 164 ? -7.5 24.984 -2.701 1 66.06 164 GLY B CA 1
ATOM 5816 C C . GLY B 1 164 ? -6.559 26.156 -2.842 1 66.06 164 GLY B C 1
ATOM 5817 O O . GLY B 1 164 ? -5.809 26.469 -1.915 1 66.06 164 GLY B O 1
ATOM 5818 N N . PHE B 1 165 ? -6.598 26.828 -4.043 1 69.25 165 PHE B N 1
ATOM 5819 C CA . PHE B 1 165 ? -5.66 27.906 -4.297 1 69.25 165 PHE B CA 1
ATOM 5820 C C . PHE B 1 165 ? -6.363 29.266 -4.238 1 69.25 165 PHE B C 1
ATOM 5822 O O . PHE B 1 165 ? -5.734 30.297 -4.438 1 69.25 165 PHE B O 1
ATOM 5829 N N . SER B 1 166 ? -7.621 29.156 -3.91 1 72.19 166 SER B N 1
ATOM 5830 C CA . SER B 1 166 ? -8.391 30.391 -3.846 1 72.19 166 SER B CA 1
ATOM 5831 C C . SER B 1 166 ? -8.43 30.953 -2.426 1 72.19 166 SER B C 1
ATOM 5833 O O . SER B 1 166 ? -8.109 30.234 -1.468 1 72.19 166 SER B O 1
ATOM 5835 N N . LYS B 1 167 ? -8.789 32.125 -2.416 1 74.44 167 LYS B N 1
ATOM 5836 C CA . LYS B 1 167 ? -8.977 32.75 -1.108 1 74.44 167 LYS B CA 1
ATOM 5837 C C . LYS B 1 167 ? -10.086 32.062 -0.324 1 74.44 167 LYS B C 1
ATOM 5839 O O . LYS B 1 167 ? -11.055 31.562 -0.908 1 74.44 167 LYS B O 1
ATOM 5844 N N . SER B 1 168 ? -9.852 32 0.896 1 79.75 168 SER B N 1
ATOM 5845 C CA . SER B 1 168 ? -10.867 31.406 1.756 1 79.75 168 SER B CA 1
ATOM 5846 C C . SER B 1 168 ? -12.18 32.188 1.676 1 79.75 168 SER B C 1
ATOM 5848 O O . SER B 1 168 ? -12.188 33.406 1.616 1 79.75 168 SER B O 1
ATOM 5850 N N . GLN B 1 169 ? -13.258 31.438 1.687 1 84.06 169 GLN B N 1
ATOM 5851 C CA . GLN B 1 169 ? -14.586 32.031 1.681 1 84.06 169 GLN B CA 1
ATOM 5852 C C . GLN B 1 169 ? -15.078 32.312 3.102 1 84.06 169 GLN B C 1
ATOM 5854 O O . GLN B 1 169 ? -16.156 32.844 3.297 1 84.06 169 GLN B O 1
ATOM 5859 N N . SER B 1 170 ? -14.227 32.031 3.947 1 84 170 SER B N 1
ATOM 5860 C CA . SER B 1 170 ? -14.609 32.156 5.352 1 84 170 SER B CA 1
ATOM 5861 C C . SER B 1 170 ? -14.57 33.594 5.809 1 84 170 SER B C 1
ATOM 5863 O O . SER B 1 170 ? -13.727 34.375 5.359 1 84 170 SER B O 1
ATOM 5865 N N . THR B 1 171 ? -15.578 33.938 6.684 1 81.38 171 THR B N 1
ATOM 5866 C CA . THR B 1 171 ? -15.68 35.25 7.301 1 81.38 171 THR B CA 1
ATOM 5867 C C . THR B 1 171 ? -15.805 35.125 8.82 1 81.38 171 THR B C 1
ATOM 5869 O O . THR B 1 171 ? -15.727 34 9.367 1 81.38 171 THR B O 1
ATOM 5872 N N . ASP B 1 172 ? -15.93 36.25 9.461 1 78.75 172 ASP B N 1
ATOM 5873 C CA . ASP B 1 172 ? -16.109 36.281 10.906 1 78.75 172 ASP B CA 1
ATOM 5874 C C . ASP B 1 172 ? -17.422 35.625 11.312 1 78.75 172 ASP B C 1
ATOM 5876 O O . ASP B 1 172 ? -17.625 35.281 12.477 1 78.75 172 ASP B O 1
ATOM 5880 N N . GLN B 1 173 ? -18.219 35.5 10.328 1 83.81 173 GLN B N 1
ATOM 5881 C CA . GLN B 1 173 ? -19.547 34.969 10.602 1 83.81 173 GLN B CA 1
ATOM 5882 C C . GLN B 1 173 ? -19.594 33.438 10.398 1 83.81 173 GLN B C 1
ATOM 5884 O O . GLN B 1 173 ? -20.562 32.781 10.773 1 83.81 173 GLN B O 1
ATOM 5889 N N . THR B 1 174 ? -18.516 32.969 9.852 1 92.69 174 THR B N 1
ATOM 5890 C CA . THR B 1 174 ? -18.484 31.516 9.609 1 92.69 174 THR B CA 1
ATOM 5891 C C . THR B 1 174 ? -17.984 30.766 10.844 1 92.69 174 THR B C 1
ATOM 5893 O O . THR B 1 174 ? -17.25 31.328 11.664 1 92.69 174 THR B O 1
ATOM 5896 N N . PRO B 1 175 ? -18.484 29.547 11.031 1 93.31 175 PRO B N 1
ATOM 5897 C CA . PRO B 1 175 ? -18.062 28.797 12.219 1 93.31 175 PRO B CA 1
ATOM 5898 C C . PRO B 1 175 ? -16.562 28.516 12.25 1 93.31 175 PRO B C 1
ATOM 5900 O O . PRO B 1 175 ? -15.992 28.297 13.32 1 93.31 175 PRO B O 1
ATOM 5903 N N . SER B 1 176 ? -16.016 28.469 11.031 1 93.94 176 SER B N 1
ATOM 5904 C CA . SER B 1 176 ? -14.578 28.312 10.883 1 93.94 176 SER B CA 1
ATOM 5905 C C . SER B 1 176 ? -14.023 29.281 9.836 1 93.94 176 SER B C 1
ATOM 5907 O O . SER B 1 176 ? -14.742 29.672 8.914 1 93.94 176 SER B O 1
ATOM 5909 N N . ARG B 1 177 ? -12.766 29.641 10.031 1 90.62 177 ARG B N 1
ATOM 5910 C CA . ARG B 1 177 ? -12.164 30.547 9.07 1 90.62 177 ARG B CA 1
ATOM 5911 C C . ARG B 1 177 ? -10.703 30.203 8.828 1 90.62 177 ARG B C 1
ATOM 5913 O O . ARG B 1 177 ? -9.984 29.828 9.758 1 90.62 177 ARG B O 1
ATOM 5920 N N . SER B 1 178 ? -10.32 30.219 7.562 1 89.38 178 SER B N 1
ATOM 5921 C CA . SER B 1 178 ? -8.938 29.984 7.176 1 89.38 178 SER B CA 1
ATOM 5922 C C . SER B 1 178 ? -8.352 31.203 6.457 1 89.38 178 SER B C 1
ATOM 5924 O O . SER B 1 178 ? -9.055 31.891 5.723 1 89.38 178 SER B O 1
ATOM 5926 N N . TYR B 1 179 ? -7.113 31.469 6.738 1 84.94 179 TYR B N 1
ATOM 5927 C CA . TYR B 1 179 ? -6.426 32.594 6.09 1 84.94 179 TYR B CA 1
ATOM 5928 C C . TYR B 1 179 ? -4.922 32.344 6.039 1 84.94 179 TYR B C 1
ATOM 5930 O O . TYR B 1 179 ? -4.383 31.578 6.836 1 84.94 179 TYR B O 1
ATOM 5938 N N . LEU B 1 180 ? -4.285 32.875 5.082 1 82.88 180 LEU B N 1
ATOM 5939 C CA . LEU B 1 180 ? -2.83 32.812 5 1 82.88 180 LEU B CA 1
ATOM 5940 C C . LEU B 1 180 ? -2.188 33.906 5.844 1 82.88 180 LEU B C 1
ATOM 5942 O O . LEU B 1 180 ? -2.775 34.969 6.031 1 82.88 180 LEU B O 1
ATOM 5946 N N . ILE B 1 181 ? -1.128 33.594 6.34 1 78.38 181 ILE B N 1
ATOM 5947 C CA . ILE B 1 181 ? -0.352 34.594 7.078 1 78.38 181 ILE B CA 1
ATOM 5948 C C . ILE B 1 181 ? 0.52 35.375 6.113 1 78.38 181 ILE B C 1
ATOM 5950 O O . ILE B 1 181 ? 1.375 34.812 5.426 1 78.38 181 ILE B O 1
ATOM 5954 N N . ASP B 1 182 ? 0.008 36.594 5.918 1 68.38 182 ASP B N 1
ATOM 5955 C CA . ASP B 1 182 ? 0.778 37.469 5.055 1 68.38 182 ASP B CA 1
ATOM 5956 C C . ASP B 1 182 ? 1.127 38.781 5.785 1 68.38 182 ASP B C 1
ATOM 5958 O O . ASP B 1 182 ? 0.946 38.875 7 1 68.38 182 ASP B O 1
ATOM 5962 N N . ARG B 1 183 ? 1.636 39.688 5.074 1 61.62 183 ARG B N 1
ATOM 5963 C CA . ARG B 1 183 ? 2.115 40.938 5.66 1 61.62 183 ARG B CA 1
ATOM 5964 C C . ARG B 1 183 ? 0.959 41.75 6.23 1 61.62 183 ARG B C 1
ATOM 5966 O O . ARG B 1 183 ? 1.162 42.625 7.094 1 61.62 183 ARG B O 1
ATOM 5973 N N . SER B 1 184 ? -0.254 41.531 5.703 1 58.66 184 SER B N 1
ATOM 5974 C CA . SER B 1 184 ? -1.407 42.312 6.145 1 58.66 184 SER B CA 1
ATOM 5975 C C . SER B 1 184 ? -2.031 41.719 7.402 1 58.66 184 SER B C 1
ATOM 5977 O O . SER B 1 184 ? -2.807 42.375 8.094 1 58.66 184 SER B O 1
ATOM 5979 N N . THR B 1 185 ? -1.88 40.5 7.512 1 57.28 185 THR B N 1
ATOM 5980 C CA . THR B 1 185 ? -2.498 39.844 8.656 1 57.28 185 THR B CA 1
ATOM 5981 C C . THR B 1 185 ? -1.907 40.375 9.961 1 57.28 185 THR B C 1
ATOM 5983 O O . THR B 1 185 ? -0.694 40.562 10.07 1 57.28 185 THR B O 1
ATOM 5986 N N . LYS B 1 186 ? -2.748 41.25 10.82 1 48.5 186 LYS B N 1
ATOM 5987 C CA . LYS B 1 186 ? -2.396 41.875 12.094 1 48.5 186 LYS B CA 1
ATOM 5988 C C . LYS B 1 186 ? -1.501 40.938 12.922 1 48.5 186 LYS B C 1
ATOM 5990 O O . LYS B 1 186 ? -1.176 41.25 14.07 1 48.5 186 LYS B O 1
ATOM 5995 N N . LEU B 1 187 ? -1.534 39.781 12.648 1 47.75 187 LEU B N 1
ATOM 5996 C CA . LEU B 1 187 ? -0.542 39.094 13.477 1 47.75 187 LEU B CA 1
ATOM 5997 C C . LEU B 1 187 ? 0.801 39.812 13.414 1 47.75 187 LEU B C 1
ATOM 5999 O O . LEU B 1 187 ? 1.349 40.031 12.328 1 47.75 187 LEU B O 1
ATOM 6003 N N . LYS B 1 188 ? 0.656 41.094 13.984 1 37.66 188 LYS B N 1
ATOM 6004 C CA . LYS B 1 188 ? 1.73 42.062 14.055 1 37.66 188 LYS B CA 1
ATOM 6005 C C . LYS B 1 188 ? 3.1 41.406 13.977 1 37.66 188 LYS B C 1
ATOM 6007 O O . LYS B 1 188 ? 3.807 41.312 14.984 1 37.66 188 LYS B O 1
ATOM 6012 N N . SER B 1 189 ? 3.084 40.25 13.695 1 38.22 189 SER B N 1
ATOM 6013 C CA . SER B 1 189 ? 4.527 40.062 13.742 1 38.22 189 SER B CA 1
ATOM 6014 C C . SER B 1 189 ? 5.254 41.125 12.922 1 38.22 189 SER B C 1
ATOM 6016 O O . SER B 1 189 ? 4.832 41.469 11.812 1 38.22 189 SER B O 1
ATOM 6018 N N . SER B 1 190 ? 5.566 42.125 13.656 1 35.91 190 SER B N 1
ATOM 6019 C CA . SER B 1 190 ? 6.449 43.125 13.055 1 35.91 190 SER B CA 1
ATOM 6020 C C . SER B 1 190 ? 7.129 42.594 11.805 1 35.91 190 SER B C 1
ATOM 6022 O O . SER B 1 190 ? 7.496 43.344 10.906 1 35.91 190 SER B O 1
ATOM 6024 N N . ARG B 1 191 ? 8.195 41.781 12.297 1 37.62 191 ARG B N 1
ATOM 6025 C CA . ARG B 1 191 ? 9.344 41.562 11.414 1 37.62 191 ARG B CA 1
ATOM 6026 C C . ARG B 1 191 ? 8.977 40.688 10.219 1 37.62 191 ARG B C 1
ATOM 6028 O O . ARG B 1 191 ? 8.234 39.719 10.367 1 37.62 191 ARG B O 1
ATOM 6035 N N . PRO B 1 192 ? 8.953 41.219 9.164 1 39.5 192 PRO B N 1
ATOM 6036 C CA . PRO B 1 192 ? 8.867 40.344 7.996 1 39.5 192 PRO B CA 1
ATOM 6037 C C . PRO B 1 192 ? 9.188 38.906 8.328 1 39.5 192 PRO B C 1
ATOM 6039 O O . PRO B 1 192 ? 10.062 38.625 9.148 1 39.5 192 PRO B O 1
ATOM 6042 N N . PHE B 1 193 ? 8.219 38.094 8.273 1 38.34 193 PHE B N 1
ATOM 6043 C CA . PHE B 1 193 ? 8.164 36.688 8.625 1 38.34 193 PHE B CA 1
ATOM 6044 C C . PHE B 1 193 ? 9.562 36.094 8.773 1 38.34 193 PHE B C 1
ATOM 6046 O O . PHE B 1 193 ? 9.797 35.25 9.625 1 38.34 193 PHE B O 1
ATOM 6053 N N . TYR B 1 194 ? 10.172 35.781 7.723 1 40.12 194 TYR B N 1
ATOM 6054 C CA . TYR B 1 194 ? 11 34.625 7.426 1 40.12 194 TYR B CA 1
ATOM 6055 C C . TYR B 1 194 ? 12.297 34.656 8.219 1 40.12 194 TYR B C 1
ATOM 6057 O O . TYR B 1 194 ? 12.906 33.625 8.484 1 40.12 194 TYR B O 1
ATOM 6065 N N . LEU B 1 195 ? 13.266 35.531 7.859 1 39.53 195 LEU B N 1
ATOM 6066 C CA . LEU B 1 195 ? 14.688 35.281 8.086 1 39.53 195 LEU B CA 1
ATOM 6067 C C . LEU B 1 195 ? 15.117 35.812 9.453 1 39.53 195 LEU B C 1
ATOM 6069 O O . LEU B 1 195 ? 14.461 36.688 10.016 1 39.53 195 LEU B O 1
ATOM 6073 N N . ASN B 1 196 ? 15.852 35.094 10.055 1 39.94 196 ASN B N 1
ATOM 6074 C CA . ASN B 1 196 ? 16.641 35.594 11.172 1 39.94 196 ASN B CA 1
ATOM 6075 C C . ASN B 1 196 ? 16.719 37.094 11.172 1 39.94 196 ASN B C 1
ATOM 6077 O O . ASN B 1 196 ? 17.125 37.719 10.172 1 39.94 196 ASN B O 1
ATOM 6081 N N . GLU B 1 197 ? 16.047 37.719 11.977 1 42.5 197 GLU B N 1
ATOM 6082 C CA . GLU B 1 197 ? 16.125 39.156 12.125 1 42.5 197 GLU B CA 1
ATOM 6083 C C . GLU B 1 197 ? 17.5 39.688 11.727 1 42.5 197 GLU B C 1
ATOM 6085 O O . GLU B 1 197 ? 17.625 40.781 11.141 1 42.5 197 GLU B O 1
ATOM 6090 N N . ASP B 1 198 ? 18.5 39.094 12.234 1 43.47 198 ASP B N 1
ATOM 6091 C CA . ASP B 1 198 ? 19.859 39.531 11.945 1 43.47 198 ASP B CA 1
ATOM 6092 C C . ASP B 1 198 ? 20.281 39.125 10.531 1 43.47 198 ASP B C 1
ATOM 6094 O O . ASP B 1 198 ? 21.312 39.562 10.031 1 43.47 198 ASP B O 1
ATOM 6098 N N . ALA B 1 199 ? 19.609 38.031 9.836 1 45.19 199 ALA B N 1
ATOM 6099 C CA . ALA B 1 199 ? 19.938 37.531 8.5 1 45.19 199 ALA B CA 1
ATOM 6100 C C . ALA B 1 199 ? 18.734 37.625 7.574 1 45.19 199 ALA B C 1
ATOM 6102 O O . ALA B 1 199 ? 18.578 36.812 6.656 1 45.19 199 ALA B O 1
ATOM 6103 N N . LYS B 1 200 ? 17.719 38.312 7.691 1 47.09 200 LYS B N 1
ATOM 6104 C CA . LYS B 1 200 ? 16.391 38.5 7.094 1 47.09 200 LYS B CA 1
ATOM 6105 C C . LYS B 1 200 ? 16.438 38.281 5.582 1 47.09 200 LYS B C 1
ATOM 6107 O O . LYS B 1 200 ? 15.57 37.594 5.02 1 47.09 200 LYS B O 1
ATOM 6112 N N . ASP B 1 201 ? 17.031 39.094 5.004 1 49.88 201 ASP B N 1
ATOM 6113 C CA . ASP B 1 201 ? 17.109 39.156 3.549 1 49.88 201 ASP B CA 1
ATOM 6114 C C . ASP B 1 201 ? 18.359 38.438 3.037 1 49.88 201 ASP B C 1
ATOM 6116 O O . ASP B 1 201 ? 18.828 38.719 1.924 1 49.88 201 ASP B O 1
ATOM 6120 N N . SER B 1 202 ? 18.703 37.562 4.016 1 59.12 202 SER B N 1
ATOM 6121 C CA . SER B 1 202 ? 19.984 37.094 3.492 1 59.12 202 SER B CA 1
ATOM 6122 C C . SER B 1 202 ? 19.797 35.875 2.592 1 59.12 202 SER B C 1
ATOM 6124 O O . SER B 1 202 ? 19.125 34.938 2.963 1 59.12 202 SER B O 1
ATOM 6126 N N . VAL B 1 203 ? 20.016 36.062 1.397 1 70.56 203 VAL B N 1
ATOM 6127 C CA . VAL B 1 203 ? 20.141 35 0.405 1 70.56 203 VAL B CA 1
ATOM 6128 C C . VAL B 1 203 ? 21.297 34.094 0.782 1 70.56 203 VAL B C 1
ATOM 6130 O O . VAL B 1 203 ? 22.328 34.531 1.277 1 70.56 203 VAL B O 1
ATOM 6133 N N . PRO B 1 204 ? 20.969 32.844 0.805 1 72.94 204 PRO B N 1
ATOM 6134 C CA . PRO B 1 204 ? 22.062 31.891 1.098 1 72.94 204 PRO B CA 1
ATOM 6135 C C . PRO B 1 204 ? 23.359 32.25 0.389 1 72.94 204 PRO B C 1
ATOM 6137 O O . PRO B 1 204 ? 23.344 32.719 -0.757 1 72.94 204 PRO B O 1
ATOM 6140 N N . ASP B 1 205 ? 24.469 32 1.08 1 71.12 205 ASP B N 1
ATOM 6141 C CA . ASP B 1 205 ? 25.781 32.438 0.6 1 71.12 205 ASP B CA 1
ATOM 6142 C C . ASP B 1 205 ? 26.188 31.656 -0.647 1 71.12 205 ASP B C 1
ATOM 6144 O O . ASP B 1 205 ? 26.953 32.156 -1.475 1 71.12 205 ASP B O 1
ATOM 6148 N N . ASP B 1 206 ? 25.625 30.547 -0.772 1 73.81 206 ASP B N 1
ATOM 6149 C CA . ASP B 1 206 ? 26.109 29.688 -1.843 1 73.81 206 ASP B CA 1
ATOM 6150 C C . ASP B 1 206 ? 25.344 29.938 -3.139 1 73.81 206 ASP B C 1
ATOM 6152 O O . ASP B 1 206 ? 25.625 29.312 -4.164 1 73.81 206 ASP B O 1
ATOM 6156 N N . TRP B 1 207 ? 24.5 30.922 -3.154 1 82.88 207 TRP B N 1
ATOM 6157 C CA . TRP B 1 207 ? 23.781 31.266 -4.379 1 82.88 207 TRP B CA 1
ATOM 6158 C C . TRP B 1 207 ? 24.703 31.969 -5.367 1 82.88 207 TRP B C 1
ATOM 6160 O O . TRP B 1 207 ? 25.562 32.75 -4.969 1 82.88 207 TRP B O 1
ATOM 6170 N N . PRO B 1 208 ? 24.484 31.656 -6.652 1 84.06 208 PRO B N 1
ATOM 6171 C CA . PRO B 1 208 ? 25.188 32.5 -7.637 1 84.06 208 PRO B CA 1
ATOM 6172 C C . PRO B 1 208 ? 24.812 33.969 -7.527 1 84.06 208 PRO B C 1
ATOM 6174 O O . PRO B 1 208 ? 23.656 34.312 -7.266 1 84.06 208 PRO B O 1
ATOM 6177 N N . PRO B 1 209 ? 25.828 34.781 -7.742 1 83.25 209 PRO B N 1
ATOM 6178 C CA . PRO B 1 209 ? 25.609 36.219 -7.555 1 83.25 209 PRO B CA 1
ATOM 6179 C C . PRO B 1 209 ? 24.453 36.75 -8.398 1 83.25 209 PRO B C 1
ATOM 6181 O O . PRO B 1 209 ? 23.688 37.594 -7.926 1 83.25 209 PRO B O 1
ATOM 6184 N N . GLU B 1 210 ? 24.391 36.219 -9.578 1 83.12 210 GLU B N 1
ATOM 6185 C CA . GLU B 1 210 ? 23.328 36.719 -10.461 1 83.12 210 GLU B CA 1
ATOM 6186 C C . GLU B 1 210 ? 21.953 36.375 -9.914 1 83.12 210 GLU B C 1
ATOM 6188 O O . GLU B 1 210 ? 21.031 37.188 -9.977 1 83.12 210 GLU B O 1
ATOM 6193 N N . GLU B 1 211 ? 21.844 35.219 -9.375 1 81.31 211 GLU B N 1
ATOM 6194 C CA . GLU B 1 211 ? 20.578 34.75 -8.812 1 81.31 211 GLU B CA 1
ATOM 6195 C C . GLU B 1 211 ? 20.25 35.531 -7.527 1 81.31 211 GLU B C 1
ATOM 6197 O O . GLU B 1 211 ? 19.094 35.812 -7.258 1 81.31 211 GLU B O 1
ATOM 6202 N N . LYS B 1 212 ? 21.297 35.812 -6.82 1 79.19 212 LYS B N 1
ATOM 6203 C CA . LYS B 1 212 ? 21.109 36.594 -5.602 1 79.19 212 LYS B CA 1
ATOM 6204 C C . LYS B 1 212 ? 20.531 37.969 -5.918 1 79.19 212 LYS B C 1
ATOM 6206 O O . LYS B 1 212 ? 19.578 38.406 -5.277 1 79.19 212 LYS B O 1
ATOM 6211 N N . LYS B 1 213 ? 21.125 38.562 -6.863 1 78.5 213 LYS B N 1
ATOM 6212 C CA . LYS B 1 213 ? 20.672 39.875 -7.258 1 78.5 213 LYS B CA 1
ATOM 6213 C C . LYS B 1 213 ? 19.234 39.844 -7.777 1 78.5 213 LYS B C 1
ATOM 6215 O O . LYS B 1 213 ? 18.406 40.688 -7.418 1 78.5 213 LYS B O 1
ATOM 6220 N N . LEU B 1 214 ? 19 38.906 -8.539 1 78.31 214 LEU B N 1
ATOM 6221 C CA . LEU B 1 214 ? 17.672 38.75 -9.117 1 78.31 214 LEU B CA 1
ATOM 6222 C C . LEU B 1 214 ? 16.625 38.562 -8.031 1 78.31 214 LEU B C 1
ATOM 6224 O O . LEU B 1 214 ? 15.547 39.156 -8.102 1 78.31 214 LEU B O 1
ATOM 6228 N N . TYR B 1 215 ? 16.938 37.75 -7.102 1 78 215 TYR B N 1
ATOM 6229 C CA . TYR B 1 215 ? 16 37.531 -6.004 1 78 215 TYR B CA 1
ATOM 6230 C C . TYR B 1 215 ? 15.789 38.781 -5.176 1 78 215 TYR B C 1
ATOM 6232 O O . TYR B 1 215 ? 14.656 39.125 -4.852 1 78 215 TYR B O 1
ATOM 6240 N N . LEU B 1 216 ? 16.844 39.5 -4.891 1 75.56 216 LEU B N 1
ATOM 6241 C CA . LEU B 1 216 ? 16.766 40.688 -4.047 1 75.56 216 LEU B CA 1
ATOM 6242 C C . LEU B 1 216 ? 15.984 41.781 -4.746 1 75.56 216 LEU B C 1
ATOM 6244 O O . LEU B 1 216 ? 15.297 42.594 -4.09 1 75.56 216 LEU B O 1
ATOM 6248 N N . ASP B 1 217 ? 15.961 41.719 -6.027 1 75.56 217 ASP B N 1
ATOM 6249 C CA . ASP B 1 217 ? 15.273 42.75 -6.801 1 75.56 217 ASP B CA 1
ATOM 6250 C C . ASP B 1 217 ? 13.766 42.5 -6.836 1 75.56 217 ASP B C 1
ATOM 6252 O O . ASP B 1 217 ? 12.984 43.406 -7.016 1 75.56 217 ASP B O 1
ATOM 6256 N N . ASN B 1 218 ? 13.43 41.219 -6.57 1 72.44 218 ASN B N 1
ATOM 6257 C CA . ASN B 1 218 ? 12.039 40.906 -6.871 1 72.44 218 ASN B CA 1
ATOM 6258 C C . ASN B 1 218 ? 11.312 40.375 -5.641 1 72.44 218 ASN B C 1
ATOM 6260 O O . ASN B 1 218 ? 10.078 40.312 -5.613 1 72.44 218 ASN B O 1
ATOM 6264 N N . PHE B 1 219 ? 12.047 40 -4.688 1 68.25 219 PHE B N 1
ATOM 6265 C CA . PHE B 1 219 ? 11.484 39.156 -3.621 1 68.25 219 PHE B CA 1
ATOM 6266 C C . PHE B 1 219 ? 10.406 39.938 -2.865 1 68.25 219 PHE B C 1
ATOM 6268 O O . PHE B 1 219 ? 9.414 39.344 -2.422 1 68.25 219 PHE B O 1
ATOM 6275 N N . VAL B 1 220 ? 10.539 41.188 -2.709 1 63.72 220 VAL B N 1
ATOM 6276 C CA . VAL B 1 220 ? 9.555 42 -1.989 1 63.72 220 VAL B CA 1
ATOM 6277 C C . VAL B 1 220 ? 8.227 42 -2.748 1 63.72 220 VAL B C 1
ATOM 6279 O O . VAL B 1 220 ? 7.172 41.75 -2.158 1 63.72 220 VAL B O 1
ATOM 6282 N N . ASP B 1 221 ? 8.281 42.156 -3.975 1 65.94 221 ASP B N 1
ATOM 6283 C CA . ASP B 1 221 ? 7.07 42.156 -4.789 1 65.94 221 ASP B CA 1
ATOM 6284 C C . ASP B 1 221 ? 6.43 40.781 -4.824 1 65.94 221 ASP B C 1
ATOM 6286 O O . ASP B 1 221 ? 5.203 40.656 -4.754 1 65.94 221 ASP B O 1
ATOM 6290 N N . TRP B 1 222 ? 7.27 39.812 -4.91 1 64.56 222 TRP B N 1
ATOM 6291 C CA . TRP B 1 222 ? 6.785 38.438 -4.992 1 64.56 222 TRP B CA 1
ATOM 6292 C C . TRP B 1 222 ? 6.094 38.031 -3.699 1 64.56 222 TRP B C 1
ATOM 6294 O O . TRP B 1 222 ? 5.125 37.281 -3.721 1 64.56 222 TRP B O 1
ATOM 6304 N N . SER B 1 223 ? 6.598 38.562 -2.68 1 60.5 223 SER B N 1
ATOM 6305 C CA . SER B 1 223 ? 6.023 38.219 -1.381 1 60.5 223 SER B CA 1
ATOM 6306 C C . SER B 1 223 ? 4.586 38.688 -1.265 1 60.5 223 SER B C 1
ATOM 6308 O O . SER B 1 223 ? 3.812 38.188 -0.455 1 60.5 223 SER B O 1
ATOM 6310 N N . PHE B 1 224 ? 4.227 39.625 -2.148 1 58.66 224 PHE B N 1
ATOM 6311 C CA . PHE B 1 224 ? 2.877 40.188 -2.105 1 58.66 224 PHE B CA 1
ATOM 6312 C C . PHE B 1 224 ? 1.974 39.5 -3.117 1 58.66 224 PHE B C 1
ATOM 6314 O O . PHE B 1 224 ? 0.748 39.562 -3.021 1 58.66 224 PHE B O 1
ATOM 6321 N N . SER B 1 225 ? 2.455 39 -4.109 1 55.88 225 SER B N 1
ATOM 6322 C CA . SER B 1 225 ? 1.62 38.5 -5.203 1 55.88 225 SER B CA 1
ATOM 6323 C C . SER B 1 225 ? 0.961 37.188 -4.852 1 55.88 225 SER B C 1
ATOM 6325 O O . SER B 1 225 ? -0.262 37.031 -4.926 1 55.88 225 SER B O 1
ATOM 6327 N N . ASP B 1 226 ? 1.594 36.062 -5.164 1 56.72 226 ASP B N 1
ATOM 6328 C CA . ASP B 1 226 ? 0.998 34.719 -5.07 1 56.72 226 ASP B CA 1
ATOM 6329 C C . ASP B 1 226 ? 1.601 33.938 -3.916 1 56.72 226 ASP B C 1
ATOM 6331 O O . ASP B 1 226 ? 2.24 32.906 -4.133 1 56.72 226 ASP B O 1
ATOM 6335 N N . ASN B 1 227 ? 1.13 34.375 -2.713 1 67.19 227 ASN B N 1
ATOM 6336 C CA . ASN B 1 227 ? 1.741 33.812 -1.513 1 67.19 227 ASN B CA 1
ATOM 6337 C C . ASN B 1 227 ? 0.867 32.719 -0.89 1 67.19 227 ASN B C 1
ATOM 6339 O O . ASN B 1 227 ? 1.196 32.188 0.169 1 67.19 227 ASN B O 1
ATOM 6343 N N . ILE B 1 228 ? -0.062 32.344 -1.692 1 72.81 228 ILE B N 1
ATOM 6344 C CA . ILE B 1 228 ? -1.014 31.375 -1.173 1 72.81 228 ILE B CA 1
ATOM 6345 C C . ILE B 1 228 ? -0.361 29.984 -1.119 1 72.81 228 ILE B C 1
ATOM 6347 O O . ILE B 1 228 ? -0.675 29.188 -0.242 1 72.81 228 ILE B O 1
ATOM 6351 N N . ARG B 1 229 ? 0.675 29.844 -1.906 1 78.06 229 ARG B N 1
ATOM 6352 C CA . ARG B 1 229 ? 1.23 28.516 -2.098 1 78.06 229 ARG B CA 1
ATOM 6353 C C . ARG B 1 229 ? 2.234 28.172 -0.999 1 78.06 229 ARG B C 1
ATOM 6355 O O . ARG B 1 229 ? 2.328 27.031 -0.57 1 78.06 229 ARG B O 1
ATOM 6362 N N . THR B 1 230 ? 2.947 29.141 -0.602 1 81.25 230 THR B N 1
ATOM 6363 C CA . THR B 1 230 ? 4.051 28.766 0.276 1 81.25 230 THR B CA 1
ATOM 6364 C C . THR B 1 230 ? 3.918 29.453 1.632 1 81.25 230 THR B C 1
ATOM 6366 O O . THR B 1 230 ? 4.66 29.141 2.566 1 81.25 230 THR B O 1
ATOM 6369 N N . SER B 1 231 ? 2.891 30.312 1.789 1 82.75 231 SER B N 1
ATOM 6370 C CA . SER B 1 231 ? 2.652 30.969 3.068 1 82.75 231 SER B CA 1
ATOM 6371 C C . SER B 1 231 ? 2.041 30 4.082 1 82.75 231 SER B C 1
ATOM 6373 O O . SER B 1 231 ? 1.294 29.094 3.711 1 82.75 231 SER B O 1
ATOM 6375 N N . PRO B 1 232 ? 2.406 30.266 5.309 1 88.44 232 PRO B N 1
ATOM 6376 C CA . PRO B 1 232 ? 1.681 29.5 6.332 1 88.44 232 PRO B CA 1
ATOM 6377 C C . PRO B 1 232 ? 0.189 29.828 6.359 1 88.44 232 PRO B C 1
ATOM 6379 O O . PRO B 1 232 ? -0.209 30.953 6.027 1 88.44 232 PRO B O 1
ATOM 6382 N N . TRP B 1 233 ? -0.591 28.859 6.68 1 89.69 233 TRP B N 1
ATOM 6383 C CA . TRP B 1 233 ? -2.039 29.016 6.777 1 89.69 233 TRP B CA 1
ATOM 6384 C C . TRP B 1 233 ? -2.527 28.703 8.188 1 89.69 233 TRP B C 1
ATOM 6386 O O . TRP B 1 233 ? -1.916 27.891 8.898 1 89.69 233 TRP B O 1
ATOM 6396 N N . ILE B 1 234 ? -3.613 29.359 8.578 1 91.5 234 ILE B N 1
ATOM 6397 C CA . ILE B 1 234 ? -4.266 29.109 9.859 1 91.5 234 ILE B CA 1
ATOM 6398 C C . ILE B 1 234 ? -5.738 28.766 9.625 1 91.5 234 ILE B C 1
ATOM 6400 O O . ILE B 1 234 ? -6.398 29.391 8.789 1 91.5 234 ILE B O 1
ATOM 6404 N N . CYS B 1 235 ? -6.227 27.75 10.203 1 95.06 235 CYS B N 1
ATOM 6405 C CA . CYS B 1 235 ? -7.648 27.469 10.375 1 95.06 235 CYS B CA 1
ATOM 6406 C C . CYS B 1 235 ? -8.078 27.672 11.82 1 95.06 235 CYS B C 1
ATOM 6408 O O . CYS B 1 235 ? -7.504 27.062 12.734 1 95.06 235 CYS B O 1
ATOM 6410 N N . GLU B 1 236 ? -9.094 28.516 12.086 1 92.88 236 GLU B N 1
ATOM 6411 C CA . GLU B 1 236 ? -9.594 28.797 13.43 1 92.88 236 GLU B CA 1
ATOM 6412 C C . GLU B 1 236 ? -11.047 28.375 13.578 1 92.88 236 GLU B C 1
ATOM 6414 O O . GLU B 1 236 ? -11.852 28.562 12.664 1 92.88 236 GLU B O 1
ATOM 6419 N N . VAL B 1 237 ? -11.266 27.781 14.609 1 94.56 237 VAL B N 1
ATOM 6420 C CA . VAL B 1 237 ? -12.625 27.516 15.07 1 94.56 237 VAL B CA 1
ATOM 6421 C C . VAL B 1 237 ? -12.891 28.266 16.375 1 94.56 237 VAL B C 1
ATOM 6423 O O . VAL B 1 237 ? -12.766 27.703 17.453 1 94.56 237 VAL B O 1
ATOM 6426 N N . PRO B 1 238 ? -13.398 29.438 16.266 1 90.88 238 PRO B N 1
ATOM 6427 C CA . PRO B 1 238 ? -13.438 30.359 17.406 1 90.88 238 PRO B CA 1
ATOM 6428 C C . PRO B 1 238 ? -14.25 29.812 18.578 1 90.88 238 PRO B C 1
ATOM 6430 O O . PRO B 1 238 ? -13.859 29.984 19.734 1 90.88 238 PRO B O 1
ATOM 6433 N N . SER B 1 239 ? -15.359 29.172 18.359 1 91.56 239 SER B N 1
ATOM 6434 C CA . SER B 1 239 ? -16.219 28.688 19.422 1 91.56 239 SER B CA 1
ATOM 6435 C C . SER B 1 239 ? -15.508 27.672 20.297 1 91.56 239 SER B C 1
ATOM 6437 O O . SER B 1 239 ? -15.914 27.422 21.438 1 91.56 239 SER B O 1
ATOM 6439 N N . TYR B 1 240 ? -14.453 27.047 19.781 1 92.81 240 TYR B N 1
ATOM 6440 C CA . TYR B 1 240 ? -13.656 26.094 20.547 1 92.81 240 TYR B CA 1
ATOM 6441 C C . TYR B 1 240 ? -12.281 26.656 20.859 1 92.81 240 TYR B C 1
ATOM 6443 O O . TYR B 1 240 ? -11.469 26 21.516 1 92.81 240 TYR B O 1
ATOM 6451 N N . ASN B 1 241 ? -12.047 27.859 20.406 1 89.88 241 ASN B N 1
ATOM 6452 C CA . ASN B 1 241 ? -10.688 28.391 20.453 1 89.88 241 ASN B CA 1
ATOM 6453 C C . ASN B 1 241 ? -9.672 27.344 19.969 1 89.88 241 ASN B C 1
ATOM 6455 O O . ASN B 1 241 ? -8.68 27.094 20.656 1 89.88 241 ASN B O 1
ATOM 6459 N N . PHE B 1 242 ? -10.062 26.688 18.922 1 93.56 242 PHE B N 1
ATOM 6460 C CA . PHE B 1 242 ? -9.266 25.641 18.281 1 93.56 242 PHE B CA 1
ATOM 6461 C C . PHE B 1 242 ? -8.602 26.156 17.016 1 93.56 242 PHE B C 1
ATOM 6463 O O . PHE B 1 242 ? -9.234 26.844 16.219 1 93.56 242 PHE B O 1
ATOM 6470 N N . SER B 1 243 ? -7.258 25.859 16.875 1 93.88 243 SER B N 1
ATOM 6471 C CA . SER B 1 243 ? -6.543 26.375 15.719 1 93.88 243 SER B CA 1
ATOM 6472 C C . SER B 1 243 ? -5.637 25.312 15.102 1 93.88 243 SER B C 1
ATOM 6474 O O . SER B 1 243 ? -5.039 24.516 15.82 1 93.88 243 SER B O 1
ATOM 6476 N N . LEU B 1 244 ? -5.551 25.344 13.82 1 97.19 244 LEU B N 1
ATOM 6477 C CA . LEU B 1 244 ? -4.555 24.609 13.039 1 97.19 244 LEU B CA 1
ATOM 6478 C C . LEU B 1 244 ? -3.625 25.578 12.312 1 97.19 244 LEU B C 1
ATOM 6480 O O . LEU B 1 244 ? -4.074 26.578 11.758 1 97.19 244 LEU B O 1
ATOM 6484 N N . ILE B 1 245 ? -2.361 25.297 12.352 1 95.06 245 ILE B N 1
ATOM 6485 C CA . ILE B 1 245 ? -1.357 26.094 11.648 1 95.06 245 ILE B CA 1
ATOM 6486 C C . ILE B 1 245 ? -0.56 25.203 10.703 1 95.06 245 ILE B C 1
ATOM 6488 O O . ILE B 1 245 ? -0.091 24.125 11.094 1 95.06 245 ILE B O 1
ATOM 6492 N N . SER B 1 246 ? -0.434 25.594 9.477 1 95.19 246 SER B N 1
ATOM 6493 C CA . SER B 1 246 ? 0.361 24.828 8.516 1 95.19 246 SER B CA 1
ATOM 6494 C C . SER B 1 246 ? 1.603 25.609 8.086 1 95.19 246 SER B C 1
ATOM 6496 O O . SER B 1 246 ? 1.528 26.797 7.82 1 95.19 246 SER B O 1
ATOM 6498 N N . LEU B 1 247 ? 2.697 24.953 8.117 1 93.94 247 LEU B N 1
ATOM 6499 C CA . LEU B 1 247 ? 3.959 25.484 7.602 1 93.94 247 LEU B CA 1
ATOM 6500 C C . LEU B 1 247 ? 4.367 24.75 6.324 1 93.94 247 LEU B C 1
ATOM 6502 O O . LEU B 1 247 ? 4.625 23.547 6.344 1 93.94 247 LEU B O 1
ATOM 6506 N N . PHE B 1 248 ? 4.449 25.484 5.273 1 92.38 248 PHE B N 1
ATOM 6507 C CA . PHE B 1 248 ? 4.895 24.906 4.004 1 92.38 248 PHE B CA 1
ATOM 6508 C C . PHE B 1 248 ? 6.41 24.781 3.975 1 92.38 248 PHE B C 1
ATOM 6510 O O . PHE B 1 248 ? 7.129 25.719 4.316 1 92.38 248 PHE B O 1
ATOM 6517 N N . THR B 1 249 ? 6.871 23.641 3.553 1 92.44 249 THR B N 1
ATOM 6518 C CA . THR B 1 249 ? 8.305 23.406 3.395 1 92.44 249 THR B CA 1
ATOM 6519 C C . THR B 1 249 ? 8.609 22.875 1.996 1 92.44 249 THR B C 1
ATOM 6521 O O . THR B 1 249 ? 7.789 22.188 1.387 1 92.44 249 THR B O 1
ATOM 6524 N N . ILE B 1 250 ? 9.758 23.297 1.471 1 90.75 250 ILE B N 1
ATOM 6525 C CA . ILE B 1 250 ? 10.25 22.797 0.189 1 90.75 250 ILE B CA 1
ATOM 6526 C C . ILE B 1 250 ? 11.188 21.609 0.417 1 90.75 250 ILE B C 1
ATOM 6528 O O . ILE B 1 250 ? 12.398 21.719 0.192 1 90.75 250 ILE B O 1
ATOM 6532 N N . GLY B 1 251 ? 10.562 20.5 0.895 1 93.56 251 GLY B N 1
ATOM 6533 C CA . GLY B 1 251 ? 11.398 19.375 1.271 1 93.56 251 GLY B CA 1
ATOM 6534 C C . GLY B 1 251 ? 12.242 19.641 2.502 1 93.56 251 GLY B C 1
ATOM 6535 O O . GLY B 1 251 ? 11.969 20.578 3.258 1 93.56 251 GLY B O 1
ATOM 6536 N N . LEU B 1 252 ? 13.164 18.75 2.723 1 94.19 252 LEU B N 1
ATOM 6537 C CA . LEU B 1 252 ? 14.031 18.891 3.889 1 94.19 252 LEU B CA 1
ATOM 6538 C C . LEU B 1 252 ? 15.062 19.984 3.672 1 94.19 252 LEU B C 1
ATOM 6540 O O . LEU B 1 252 ? 15.383 20.734 4.602 1 94.19 252 LEU B O 1
ATOM 6544 N N . GLU B 1 253 ? 15.555 19.984 2.504 1 87.75 253 GLU B N 1
ATOM 6545 C CA . GLU B 1 253 ? 16.5 21 2.055 1 87.75 253 GLU B CA 1
ATOM 6546 C C . GLU B 1 253 ? 16.531 21.094 0.533 1 87.75 253 GLU B C 1
ATOM 6548 O O . GLU B 1 253 ? 16.969 20.172 -0.148 1 87.75 253 GLU B O 1
ATOM 6553 N N . PRO B 1 254 ? 16.047 22.172 0.069 1 84.25 254 PRO B N 1
ATOM 6554 C CA . PRO B 1 254 ? 16.094 22.281 -1.392 1 84.25 254 PRO B CA 1
ATOM 6555 C C . PRO B 1 254 ? 17.516 22.25 -1.946 1 84.25 254 PRO B C 1
ATOM 6557 O O . PRO B 1 254 ? 18.438 22.766 -1.317 1 84.25 254 PRO B O 1
ATOM 6560 N N . MET B 1 255 ? 17.547 21.641 -3.039 1 79.81 255 MET B N 1
ATOM 6561 C CA . MET B 1 255 ? 18.844 21.562 -3.699 1 79.81 255 MET B CA 1
ATOM 6562 C C . MET B 1 255 ? 19.453 22.953 -3.9 1 79.81 255 MET B C 1
ATOM 6564 O O . MET B 1 255 ? 18.75 23.891 -4.273 1 79.81 255 MET B O 1
ATOM 6568 N N . LYS B 1 256 ? 20.719 23.094 -3.688 1 78.62 256 LYS B N 1
ATOM 6569 C CA . LYS B 1 256 ? 21.484 24.328 -3.844 1 78.62 256 LYS B CA 1
ATOM 6570 C C . LYS B 1 256 ? 20.797 25.484 -3.105 1 78.62 256 LYS B C 1
ATOM 6572 O O . LYS B 1 256 ? 20.594 26.562 -3.676 1 78.62 256 LYS B O 1
ATOM 6577 N N . SER B 1 257 ? 20.359 25.203 -2.014 1 77.38 257 SER B N 1
ATOM 6578 C CA . SER B 1 257 ? 19.719 26.156 -1.115 1 77.38 257 SER B CA 1
ATOM 6579 C C . SER B 1 257 ? 18.516 26.812 -1.774 1 77.38 257 SER B C 1
ATOM 6581 O O . SER B 1 257 ? 18.203 27.969 -1.486 1 77.38 257 SER B O 1
ATOM 6583 N N . GLY B 1 258 ? 18 26.125 -2.832 1 78.38 258 GLY B N 1
ATOM 6584 C CA . GLY B 1 258 ? 16.734 26.531 -3.434 1 78.38 258 GLY B CA 1
ATOM 6585 C C . GLY B 1 258 ? 16.922 27.5 -4.582 1 78.38 258 GLY B C 1
ATOM 6586 O O . GLY B 1 258 ? 15.945 28.094 -5.066 1 78.38 258 GLY B O 1
ATOM 6587 N N . TYR B 1 259 ? 18.156 27.75 -4.996 1 78.38 259 TYR B N 1
ATOM 6588 C CA . TYR B 1 259 ? 18.391 28.781 -6 1 78.38 259 TYR B CA 1
ATOM 6589 C C . TYR B 1 259 ? 17.656 28.469 -7.293 1 78.38 259 TYR B C 1
ATOM 6591 O O . TYR B 1 259 ? 17.297 29.359 -8.055 1 78.38 259 TYR B O 1
ATOM 6599 N N . TYR B 1 260 ? 17.328 27.125 -7.453 1 78.56 260 TYR B N 1
ATOM 6600 C CA . TYR B 1 260 ? 16.609 26.719 -8.664 1 78.56 260 TYR B CA 1
ATOM 6601 C C . TYR B 1 260 ? 15.203 27.297 -8.688 1 78.56 260 TYR B C 1
ATOM 6603 O O . TYR B 1 260 ? 14.602 27.422 -9.75 1 78.56 260 TYR B O 1
ATOM 6611 N N . TYR B 1 261 ? 14.789 27.656 -7.516 1 80.5 261 TYR B N 1
ATOM 6612 C CA . TYR B 1 261 ? 13.422 28.172 -7.418 1 80.5 261 TYR B CA 1
ATOM 6613 C C . TYR B 1 261 ? 13.43 29.688 -7.184 1 80.5 261 TYR B C 1
ATOM 6615 O O . TYR B 1 261 ? 12.375 30.281 -6.969 1 80.5 261 TYR B O 1
ATOM 6623 N N . SER B 1 262 ? 14.578 30.281 -7.312 1 76.75 262 SER B N 1
ATOM 6624 C CA . SER B 1 262 ? 14.75 31.672 -6.914 1 76.75 262 SER B CA 1
ATOM 6625 C C . SER B 1 262 ? 13.969 32.625 -7.824 1 76.75 262 SER B C 1
ATOM 6627 O O . SER B 1 262 ? 13.703 33.75 -7.465 1 76.75 262 SER B O 1
ATOM 6629 N N . LYS B 1 263 ? 13.5 32.062 -8.992 1 78 263 LYS B N 1
ATOM 6630 C CA . LYS B 1 263 ? 12.797 32.938 -9.938 1 78 263 LYS B CA 1
ATOM 6631 C C . LYS B 1 263 ? 11.289 32.75 -9.828 1 78 263 LYS B C 1
ATOM 6633 O O . LYS B 1 263 ? 10.523 33.469 -10.5 1 78 263 LYS B O 1
ATOM 6638 N N . GLU B 1 264 ? 10.922 31.875 -8.977 1 78.19 264 GLU B N 1
ATOM 6639 C CA . GLU B 1 264 ? 9.484 31.641 -8.805 1 78.19 264 GLU B CA 1
ATOM 6640 C C . GLU B 1 264 ? 8.875 32.656 -7.848 1 78.19 264 GLU B C 1
ATOM 6642 O O . GLU B 1 264 ? 9.461 32.969 -6.816 1 78.19 264 GLU B O 1
ATOM 6647 N N . ASP B 1 265 ? 7.656 33.125 -8.148 1 72.88 265 ASP B N 1
ATOM 6648 C CA . ASP B 1 265 ? 6.988 34.156 -7.375 1 72.88 265 ASP B CA 1
ATOM 6649 C C . ASP B 1 265 ? 6.504 33.625 -6.035 1 72.88 265 ASP B C 1
ATOM 6651 O O . ASP B 1 265 ? 6.207 34.375 -5.117 1 72.88 265 ASP B O 1
ATOM 6655 N N . TRP B 1 266 ? 6.535 32.344 -5.941 1 76.44 266 TRP B N 1
ATOM 6656 C CA . TRP B 1 266 ? 6.031 31.734 -4.711 1 76.44 266 TRP B CA 1
ATOM 6657 C C . TRP B 1 266 ? 7.18 31.375 -3.777 1 76.44 266 TRP B C 1
ATOM 6659 O O . TRP B 1 266 ? 6.953 30.938 -2.645 1 76.44 266 TRP B O 1
ATOM 6669 N N . PHE B 1 267 ? 8.344 31.594 -4.285 1 77.81 267 PHE B N 1
ATOM 6670 C CA . PHE B 1 267 ? 9.516 31.172 -3.518 1 77.81 267 PHE B CA 1
ATOM 6671 C C . PHE B 1 267 ? 9.859 32.219 -2.459 1 77.81 267 PHE B C 1
ATOM 6673 O O . PHE B 1 267 ? 9.922 33.406 -2.754 1 77.81 267 PHE B O 1
ATOM 6680 N N . SER B 1 268 ? 9.961 31.75 -1.207 1 75.25 268 SER B N 1
ATOM 6681 C CA . SER B 1 268 ? 10.359 32.656 -0.132 1 75.25 268 SER B CA 1
ATOM 6682 C C . SER B 1 268 ? 11.383 32 0.793 1 75.25 268 SER B C 1
ATOM 6684 O O . SER B 1 268 ? 11.258 30.812 1.117 1 75.25 268 SER B O 1
ATOM 6686 N N . ILE B 1 269 ? 12.352 32.75 1.111 1 76.31 269 ILE B N 1
ATOM 6687 C CA . ILE B 1 269 ? 13.352 32.281 2.074 1 76.31 269 ILE B CA 1
ATOM 6688 C C . ILE B 1 269 ? 12.836 32.5 3.494 1 76.31 269 ILE B C 1
ATOM 6690 O O . ILE B 1 269 ? 11.977 33.375 3.725 1 76.31 269 ILE B O 1
ATOM 6694 N N . PRO B 1 270 ? 13.359 31.734 4.613 1 80.06 270 PRO B N 1
ATOM 6695 C CA . PRO B 1 270 ? 14.328 30.641 4.453 1 80.06 270 PRO B CA 1
ATOM 6696 C C . PRO B 1 270 ? 13.711 29.391 3.838 1 80.06 270 PRO B C 1
ATOM 6698 O O . PRO B 1 270 ? 12.492 29.266 3.766 1 80.06 270 PRO B O 1
ATOM 6701 N N . THR B 1 271 ? 14.664 28.516 3.385 1 77.75 271 THR B N 1
ATOM 6702 C CA . THR B 1 271 ? 14.086 27.422 2.604 1 77.75 271 THR B CA 1
ATOM 6703 C C . THR B 1 271 ? 14.297 26.078 3.303 1 77.75 271 THR B C 1
ATOM 6705 O O . THR B 1 271 ? 13.594 25.109 3.021 1 77.75 271 THR B O 1
ATOM 6708 N N . SER B 1 272 ? 15.289 26.047 4.184 1 83.62 272 SER B N 1
ATOM 6709 C CA . SER B 1 272 ? 15.516 24.75 4.812 1 83.62 272 SER B CA 1
ATOM 6710 C C . SER B 1 272 ? 14.398 24.406 5.797 1 83.62 272 SER B C 1
ATOM 6712 O O . SER B 1 272 ? 13.828 25.297 6.43 1 83.62 272 SER B O 1
ATOM 6714 N N . PHE B 1 273 ? 14.164 23.188 5.914 1 91.62 273 PHE B N 1
ATOM 6715 C CA . PHE B 1 273 ? 13.125 22.672 6.805 1 91.62 273 PHE B CA 1
ATOM 6716 C C . PHE B 1 273 ? 13.312 23.203 8.219 1 91.62 273 PHE B C 1
ATOM 6718 O O . PHE B 1 273 ? 12.367 23.703 8.836 1 91.62 273 PHE B O 1
ATOM 6725 N N . ILE B 1 274 ? 14.523 23.219 8.742 1 88.88 274 ILE B N 1
ATOM 6726 C CA . ILE B 1 274 ? 14.867 23.625 10.102 1 88.88 274 ILE B CA 1
ATOM 6727 C C . ILE B 1 274 ? 14.727 25.141 10.25 1 88.88 274 ILE B C 1
ATOM 6729 O O . ILE B 1 274 ? 14.164 25.625 11.234 1 88.88 274 ILE B O 1
ATOM 6733 N N . ASP B 1 275 ? 15.148 25.828 9.234 1 85.06 275 ASP B N 1
ATOM 6734 C CA . ASP B 1 275 ? 15.07 27.281 9.305 1 85.06 275 ASP B CA 1
ATOM 6735 C C . ASP B 1 275 ? 13.617 27.766 9.242 1 85.06 275 ASP B C 1
ATOM 6737 O O . ASP B 1 275 ? 13.258 28.75 9.883 1 85.06 275 ASP B O 1
ATOM 6741 N N . ARG B 1 276 ? 12.836 27.141 8.531 1 88.12 276 ARG B N 1
ATOM 6742 C CA . ARG B 1 276 ? 11.43 27.531 8.461 1 88.12 276 ARG B CA 1
ATOM 6743 C C . ARG B 1 276 ? 10.711 27.234 9.766 1 88.12 276 ARG B C 1
ATOM 6745 O O . ARG B 1 276 ? 9.812 27.969 10.172 1 88.12 276 ARG B O 1
ATOM 6752 N N . MET B 1 277 ? 11.109 26.156 10.414 1 90.19 277 MET B N 1
ATOM 6753 C CA . MET B 1 277 ? 10.547 25.875 11.727 1 90.19 277 MET B CA 1
ATOM 6754 C C . MET B 1 277 ? 10.953 26.953 12.727 1 90.19 277 MET B C 1
ATOM 6756 O O . MET B 1 277 ? 10.117 27.453 13.477 1 90.19 277 MET B O 1
ATOM 6760 N N . ASN B 1 278 ? 12.172 27.359 12.648 1 85.88 278 ASN B N 1
ATOM 6761 C CA . ASN B 1 278 ? 12.727 28.25 13.664 1 85.88 278 ASN B CA 1
ATOM 6762 C C . ASN B 1 278 ? 12.352 29.703 13.391 1 85.88 278 ASN B C 1
ATOM 6764 O O . ASN B 1 278 ? 12.102 30.469 14.32 1 85.88 278 ASN B O 1
ATOM 6768 N N . HIS B 1 279 ? 12.281 29.984 12.094 1 81.62 279 HIS B N 1
ATOM 6769 C CA . HIS B 1 279 ? 12.203 31.422 11.781 1 81.62 279 HIS B CA 1
ATOM 6770 C C . HIS B 1 279 ? 10.844 31.781 11.195 1 81.62 279 HIS B C 1
ATOM 6772 O O . HIS B 1 279 ? 10.57 32.938 10.93 1 81.62 279 HIS B O 1
ATOM 6778 N N . THR B 1 280 ? 10.039 30.844 10.961 1 84.12 280 THR B N 1
ATOM 6779 C CA . THR B 1 280 ? 8.695 31.125 10.469 1 84.12 280 THR B CA 1
ATOM 6780 C C . THR B 1 280 ? 7.645 30.578 11.43 1 84.12 280 THR B C 1
ATOM 6782 O O . THR B 1 280 ? 6.832 31.328 11.969 1 84.12 280 THR B O 1
ATOM 6785 N N . LEU B 1 281 ? 7.77 29.375 11.758 1 89.19 281 LEU B N 1
ATOM 6786 C CA . LEU B 1 281 ? 6.742 28.734 12.57 1 89.19 281 LEU B CA 1
ATOM 6787 C C . LEU B 1 281 ? 6.777 29.25 14 1 89.19 281 LEU B C 1
ATOM 6789 O O . LEU B 1 281 ? 5.742 29.625 14.555 1 89.19 281 LEU B O 1
ATOM 6793 N N . LEU B 1 282 ? 7.941 29.234 14.641 1 86.06 282 LEU B N 1
ATOM 6794 C CA . LEU B 1 282 ? 8.062 29.609 16.047 1 86.06 282 LEU B CA 1
ATOM 6795 C C . LEU B 1 282 ? 7.598 31.047 16.281 1 86.06 282 LEU B C 1
ATOM 6797 O O . LEU B 1 282 ? 6.828 31.312 17.203 1 86.06 282 LEU B O 1
ATOM 6801 N N . PRO B 1 283 ? 8.008 31.953 15.438 1 81.06 283 PRO B N 1
ATOM 6802 C CA . PRO B 1 283 ? 7.492 33.312 15.602 1 81.06 283 PRO B CA 1
ATOM 6803 C C . PRO B 1 283 ? 5.973 33.375 15.445 1 81.06 283 PRO B C 1
ATOM 6805 O O . PRO B 1 283 ? 5.316 34.156 16.141 1 81.06 283 PRO B O 1
ATOM 6808 N N . ILE B 1 284 ? 5.41 32.625 14.539 1 83.75 284 ILE B N 1
ATOM 6809 C CA . ILE B 1 284 ? 3.961 32.594 14.352 1 83.75 284 ILE B CA 1
ATOM 6810 C C . ILE B 1 284 ? 3.289 32.125 15.641 1 83.75 284 ILE B C 1
ATOM 6812 O O . ILE B 1 284 ? 2.322 32.75 16.109 1 83.75 284 ILE B O 1
ATOM 6816 N N . LEU B 1 285 ? 3.82 31.156 16.234 1 86.81 285 LEU B N 1
ATOM 6817 C CA . LEU B 1 285 ? 3.24 30.594 17.453 1 86.81 285 LEU B CA 1
ATOM 6818 C C . LEU B 1 285 ? 3.393 31.562 18.625 1 86.81 285 LEU B C 1
ATOM 6820 O O . LEU B 1 285 ? 2.51 31.656 19.484 1 86.81 285 LEU B O 1
ATOM 6824 N N . LYS B 1 286 ? 4.477 32.25 18.672 1 80.81 286 LYS B N 1
ATOM 6825 C CA . LYS B 1 286 ? 4.691 33.281 19.703 1 80.81 286 LYS B CA 1
ATOM 6826 C C . LYS B 1 286 ? 3.686 34.406 19.578 1 80.81 286 LYS B C 1
ATOM 6828 O O . LYS B 1 286 ? 3.107 34.844 20.578 1 80.81 286 LYS B O 1
ATOM 6833 N N . ASN B 1 287 ? 3.463 34.75 18.375 1 76.94 287 ASN B N 1
ATOM 6834 C CA . ASN B 1 287 ? 2.543 35.844 18.125 1 76.94 287 ASN B CA 1
ATOM 6835 C C . ASN B 1 287 ? 1.096 35.438 18.391 1 76.94 287 ASN B C 1
ATOM 6837 O O . ASN B 1 287 ? 0.302 36.25 18.875 1 76.94 287 ASN B O 1
ATOM 6841 N N . LEU B 1 288 ? 0.784 34.312 18.047 1 77.06 288 LEU B N 1
ATOM 6842 C CA . LEU B 1 288 ? -0.561 33.812 18.312 1 77.06 288 LEU B CA 1
ATOM 6843 C C . LEU B 1 288 ? -0.822 33.719 19.812 1 77.06 288 LEU B C 1
ATOM 6845 O O . LEU B 1 288 ? -1.932 34 20.266 1 77.06 288 LEU B O 1
ATOM 6849 N N . ASN B 1 289 ? 0.161 33.344 20.469 1 77.44 289 ASN B N 1
ATOM 6850 C CA . ASN B 1 289 ? 0.044 33.281 21.922 1 77.44 289 ASN B CA 1
ATOM 6851 C C . ASN B 1 289 ? -0.218 34.688 22.516 1 77.44 289 ASN B C 1
ATOM 6853 O O . ASN B 1 289 ? -1.022 34.812 23.438 1 77.44 289 ASN B O 1
ATOM 6857 N N . LYS B 1 290 ? 0.386 35.656 22.031 1 70.81 290 LYS B N 1
ATOM 6858 C CA . LYS B 1 290 ? 0.228 37.031 22.5 1 70.81 290 LYS B CA 1
ATOM 6859 C C . LYS B 1 290 ? -1.184 37.531 22.219 1 70.81 290 LYS B C 1
ATOM 6861 O O . LYS B 1 290 ? -1.784 38.188 23.078 1 70.81 290 LYS B O 1
ATOM 6866 N N . VAL B 1 291 ? -1.65 37.219 21.062 1 65.75 291 VAL B N 1
ATOM 6867 C CA . VAL B 1 291 ? -2.977 37.688 20.672 1 65.75 291 VAL B CA 1
ATOM 6868 C C . VAL B 1 291 ? -4.039 37 21.531 1 65.75 291 VAL B C 1
ATOM 6870 O O . VAL B 1 291 ? -4.984 37.656 21.984 1 65.75 291 VAL B O 1
ATOM 6873 N N . HIS B 1 292 ? -3.898 35.781 21.75 1 62.31 292 HIS B N 1
ATOM 6874 C CA . HIS B 1 292 ? -4.871 35.031 22.547 1 62.31 292 HIS B CA 1
ATOM 6875 C C . HIS B 1 292 ? -4.828 35.469 24 1 62.31 292 HIS B C 1
ATOM 6877 O O . HIS B 1 292 ? -5.871 35.562 24.656 1 62.31 292 HIS B O 1
ATOM 6883 N N . TYR B 1 293 ? -3.625 35.562 24.469 1 51.06 293 TYR B N 1
ATOM 6884 C CA . TYR B 1 293 ? -3.477 36.031 25.844 1 51.06 293 TYR B CA 1
ATOM 6885 C C . TYR B 1 293 ? -4.07 37.438 26.016 1 51.06 293 TYR B C 1
ATOM 6887 O O . TYR B 1 293 ? -4.73 37.719 27.016 1 51.06 293 TYR B O 1
ATOM 6895 N N . ASN B 1 294 ? -3.793 38.219 25.141 1 50.22 294 ASN B N 1
ATOM 6896 C CA . ASN B 1 294 ? -4.309 39.594 25.219 1 50.22 294 ASN B CA 1
ATOM 6897 C C . ASN B 1 294 ? -5.828 39.625 25.094 1 50.22 294 ASN B C 1
ATOM 6899 O O . ASN B 1 294 ? -6.488 40.5 25.656 1 50.22 294 ASN B O 1
ATOM 6903 N N . GLN B 1 295 ? -6.332 38.656 24.391 1 47.03 295 GLN B N 1
ATOM 6904 C CA . GLN B 1 295 ? -7.781 38.594 24.25 1 47.03 295 GLN B CA 1
ATOM 6905 C C . GLN B 1 295 ? -8.422 37.938 25.469 1 47.03 295 GLN B C 1
ATOM 6907 O O . GLN B 1 295 ? -9.57 38.219 25.812 1 47.03 295 GLN B O 1
ATOM 6912 N N . THR B 1 296 ? -7.773 36.906 26.078 1 41.59 296 THR B N 1
ATOM 6913 C CA . THR B 1 296 ? -8.328 36.188 27.219 1 41.59 296 THR B CA 1
ATOM 6914 C C . THR B 1 296 ? -8.094 36.969 28.516 1 41.59 296 THR B C 1
ATOM 6916 O O . THR B 1 296 ? -8.625 36.594 29.562 1 41.59 296 THR B O 1
ATOM 6919 N N . GLU B 1 297 ? -7.223 37.844 28.781 1 36.03 297 GLU B N 1
ATOM 6920 C CA . GLU B 1 297 ? -7.086 38.531 30.062 1 36.03 297 GLU B CA 1
ATOM 6921 C C . GLU B 1 297 ? -8.445 38.969 30.609 1 36.03 297 GLU B C 1
ATOM 6923 O O . GLU B 1 297 ? -8.727 38.812 31.797 1 36.03 297 GLU B O 1
ATOM 6928 N N . PRO B 1 298 ? -9.25 39.781 29.906 1 33.91 298 PRO B N 1
ATOM 6929 C CA . PRO B 1 298 ? -10.43 40.188 30.688 1 33.91 298 PRO B CA 1
ATOM 6930 C C . PRO B 1 298 ? -11.352 39.031 31.016 1 33.91 298 PRO B C 1
ATOM 6932 O O . PRO B 1 298 ? -12.016 39.031 32.062 1 33.91 298 PRO B O 1
ATOM 6935 N N . GLN B 1 299 ? -11.547 38.094 30.125 1 31.11 299 GLN B N 1
ATOM 6936 C CA . GLN B 1 299 ? -12.688 37.188 30.25 1 31.11 299 GLN B CA 1
ATOM 6937 C C . GLN B 1 299 ? -12.344 36 31.141 1 31.11 299 GLN B C 1
ATOM 6939 O O . GLN B 1 299 ? -13.234 35.312 31.625 1 31.11 299 GLN B O 1
ATOM 6944 N N . ILE B 1 300 ? -11.172 35.5 31.266 1 32.25 300 ILE B N 1
ATOM 6945 C CA . ILE B 1 300 ? -10.898 34.375 32.156 1 32.25 300 ILE B CA 1
ATOM 6946 C C . ILE B 1 300 ? -11.031 34.812 33.594 1 32.25 300 ILE B C 1
ATOM 6948 O O . ILE B 1 300 ? -10.898 34 34.531 1 32.25 300 ILE B O 1
ATOM 6952 N N . GLN B 1 301 ? -11.156 36 34 1 30.89 301 GLN B N 1
ATOM 6953 C CA . GLN B 1 301 ? -11.484 36.25 35.375 1 30.89 301 GLN B CA 1
ATOM 6954 C C . GLN B 1 301 ? -12.742 35.5 35.812 1 30.89 301 GLN B C 1
ATOM 6956 O O . GLN B 1 301 ? -12.867 35.094 36.969 1 30.89 301 GLN B O 1
ATOM 6961 N N . HIS B 1 302 ? -13.836 35.5 34.969 1 28.95 302 HIS B N 1
ATOM 6962 C CA . HIS B 1 302 ? -15.094 35.031 35.531 1 28.95 302 HIS B CA 1
ATOM 6963 C C . HIS B 1 302 ? -15.164 33.5 35.562 1 28.95 302 HIS B C 1
ATOM 6965 O O . HIS B 1 302 ? -15.961 32.938 36.281 1 28.95 302 HIS B O 1
ATOM 6971 N N . SER B 1 303 ? -14.562 32.688 34.625 1 30.61 303 SER B N 1
ATOM 6972 C CA . SER B 1 303 ? -14.961 31.281 34.625 1 30.61 303 SER B CA 1
ATOM 6973 C C . SER B 1 303 ? -14.148 30.469 35.625 1 30.61 303 SER B C 1
ATOM 6975 O O . SER B 1 303 ? -14.289 29.25 35.719 1 30.61 303 SER B O 1
ATOM 6977 N N . GLU B 1 304 ? -13.25 30.828 36.375 1 31.19 304 GLU B N 1
ATOM 6978 C CA . GLU B 1 304 ? -12.773 30.141 37.562 1 31.19 304 GLU B CA 1
ATOM 6979 C C . GLU B 1 304 ? -13.938 29.641 38.406 1 31.19 304 GLU B C 1
ATOM 6981 O O . GLU B 1 304 ? -13.82 28.641 39.125 1 31.19 304 GLU B O 1
ATOM 6986 N N . SER B 1 305 ? -15.047 30.359 38.469 1 31.91 305 SER B N 1
ATOM 6987 C CA . SER B 1 305 ? -16.188 30.078 39.344 1 31.91 305 SER B CA 1
ATOM 6988 C C . SER B 1 305 ? -17 28.906 38.781 1 31.91 305 SER B C 1
ATOM 6990 O O . SER B 1 305 ? -17.594 28.141 39.562 1 31.91 305 SER B O 1
ATOM 6992 N N . VAL B 1 306 ? -17.094 28.688 37.5 1 29.98 306 VAL B N 1
ATOM 6993 C CA . VAL B 1 306 ? -18 27.641 37 1 29.98 306 VAL B CA 1
ATOM 6994 C C . VAL B 1 306 ? -17.312 26.281 37.125 1 29.98 306 VAL B C 1
ATOM 6996 O O . VAL B 1 306 ? -17.969 25.281 37.469 1 29.98 306 VAL B O 1
ATOM 6999 N N . VAL B 1 307 ? -15.984 26.125 36.875 1 31.83 307 VAL B N 1
ATOM 7000 C CA . VAL B 1 307 ? -15.391 24.797 37.031 1 31.83 307 VAL B CA 1
ATOM 7001 C C . VAL B 1 307 ? -15.43 24.391 38.5 1 31.83 307 VAL B C 1
ATOM 7003 O O . VAL B 1 307 ? -15.57 23.203 38.812 1 31.83 307 VAL B O 1
ATOM 7006 N N . GLN B 1 308 ? -15.406 25.281 39.438 1 30.53 308 GLN B N 1
ATOM 7007 C CA . GLN B 1 308 ? -15.531 24.938 40.844 1 30.53 308 GLN B CA 1
ATOM 7008 C C . GLN B 1 308 ? -16.922 24.391 41.156 1 30.53 308 GLN B C 1
ATOM 7010 O O . GLN B 1 308 ? -17.078 23.531 42.031 1 30.53 308 GLN B O 1
ATOM 7015 N N . LYS B 1 309 ? -17.969 25.031 40.562 1 33.09 309 LYS B N 1
ATOM 7016 C CA . LYS B 1 309 ? -19.297 24.641 41.031 1 33.09 309 LYS B CA 1
ATOM 7017 C C . LYS B 1 309 ? -19.703 23.281 40.469 1 33.09 309 LYS B C 1
ATOM 7019 O O . LYS B 1 309 ? -20.609 22.625 41 1 33.09 309 LYS B O 1
ATOM 7024 N N . GLN B 1 310 ? -19.281 22.938 39.219 1 31.75 310 GLN B N 1
ATOM 7025 C CA . GLN B 1 310 ? -19.812 21.656 38.781 1 31.75 310 GLN B CA 1
ATOM 7026 C C . GLN B 1 310 ? -19.094 20.484 39.438 1 31.75 310 GLN B C 1
ATOM 7028 O O . GLN B 1 310 ? -19.359 19.328 39.125 1 31.75 310 GLN B O 1
ATOM 7033 N N . ARG B 1 311 ? -18.109 20.719 40.312 1 32.03 311 ARG B N 1
ATOM 7034 C CA . ARG B 1 311 ? -17.578 19.656 41.188 1 32.03 311 ARG B CA 1
ATOM 7035 C C . ARG B 1 311 ? -18.688 18.984 41.969 1 32.03 311 ARG B C 1
ATOM 7037 O O . ARG B 1 311 ? -18.578 17.797 42.312 1 32.03 311 ARG B O 1
ATOM 7044 N N . SER B 1 312 ? -19.531 19.781 42.625 1 31.59 312 SER B N 1
ATOM 7045 C CA . SER B 1 312 ? -20.188 19.297 43.812 1 31.59 312 SER B CA 1
ATOM 7046 C C . SER B 1 312 ? -21.266 18.281 43.469 1 31.59 312 SER B C 1
ATOM 7048 O O . SER B 1 312 ? -21.734 17.531 44.344 1 31.59 312 SER B O 1
ATOM 7050 N N . LYS B 1 313 ? -22.172 18.531 42.562 1 32.78 313 LYS B N 1
ATOM 7051 C CA . LYS B 1 313 ? -23.344 17.734 42.906 1 32.78 313 LYS B CA 1
ATOM 7052 C C . LYS B 1 313 ? -23.094 16.25 42.719 1 32.78 313 LYS B C 1
ATOM 7054 O O . LYS B 1 313 ? -23.594 15.422 43.469 1 32.78 313 LYS B O 1
ATOM 7059 N N . ASN B 1 314 ? -23.094 15.711 41.375 1 29.84 314 ASN B N 1
ATOM 7060 C CA . ASN B 1 314 ? -23.391 14.289 41.281 1 29.84 314 ASN B CA 1
ATOM 7061 C C . ASN B 1 314 ? -22.141 13.438 41.469 1 29.84 314 ASN B C 1
ATOM 7063 O O . ASN B 1 314 ? -21.141 13.641 40.781 1 29.84 314 ASN B O 1
ATOM 7067 N N . GLY B 1 315 ? -21.609 13.008 42.719 1 30.38 315 GLY B N 1
ATOM 7068 C CA . GLY B 1 315 ? -20.766 12.102 43.469 1 30.38 315 GLY B CA 1
ATOM 7069 C C . GLY B 1 315 ? -19.594 11.562 42.688 1 30.38 315 GLY B C 1
ATOM 7070 O O . GLY B 1 315 ? -18.734 10.875 43.219 1 30.38 315 GLY B O 1
ATOM 7071 N N . SER B 1 316 ? -19.859 11.102 41.531 1 32.03 316 SER B N 1
ATOM 7072 C CA . SER B 1 316 ? -18.797 10.242 41.031 1 32.03 316 SER B CA 1
ATOM 7073 C C . SER B 1 316 ? -17.562 11.062 40.625 1 32.03 316 SER B C 1
ATOM 7075 O O . SER B 1 316 ? -17.688 12.195 40.156 1 32.03 316 SER B O 1
ATOM 7077 N N . ASP B 1 317 ? -16.344 10.977 41.219 1 29.55 317 ASP B N 1
ATOM 7078 C CA . ASP B 1 317 ? -14.938 11.391 41.188 1 29.55 317 ASP B CA 1
ATOM 7079 C C . ASP B 1 317 ? -14.414 11.422 39.75 1 29.55 317 ASP B C 1
ATOM 7081 O O . ASP B 1 317 ? -13.359 10.852 39.438 1 29.55 317 ASP B O 1
ATOM 7085 N N . GLU B 1 318 ? -15.211 11.242 38.812 1 31.59 318 GLU B N 1
ATOM 7086 C CA . GLU B 1 318 ? -14.484 11.359 37.531 1 31.59 318 GLU B CA 1
ATOM 7087 C C . GLU B 1 318 ? -13.828 12.727 37.406 1 31.59 318 GLU B C 1
ATOM 7089 O O . GLU B 1 318 ? -14.516 13.742 37.281 1 31.59 318 GLU B O 1
ATOM 7094 N N . LYS B 1 319 ? -12.672 12.938 38.188 1 31.86 319 LYS B N 1
ATOM 7095 C CA . LYS B 1 319 ? -11.742 14.062 38.219 1 31.86 319 LYS B CA 1
ATOM 7096 C C . LYS B 1 319 ? -11.57 14.664 36.812 1 31.86 319 LYS B C 1
ATOM 7098 O O . LYS B 1 319 ? -11.094 14 35.906 1 31.86 319 LYS B O 1
ATOM 7103 N N . VAL B 1 320 ? -12.461 15.43 36.438 1 30.55 320 VAL B N 1
ATOM 7104 C CA . VAL B 1 320 ? -12.305 16.344 35.312 1 30.55 320 VAL B CA 1
ATOM 7105 C C . VAL B 1 320 ? -10.875 16.891 35.281 1 30.55 320 VAL B C 1
ATOM 7107 O O . VAL B 1 320 ? -10.312 17.219 36.344 1 30.55 320 VAL B O 1
ATOM 7110 N N . ALA B 1 321 ? -10.039 16.469 34.375 1 33 321 ALA B N 1
ATOM 7111 C CA . ALA B 1 321 ? -8.734 17.047 34.062 1 33 321 ALA B CA 1
ATOM 7112 C C . ALA B 1 321 ? -8.672 18.516 34.469 1 33 321 ALA B C 1
ATOM 7114 O O . ALA B 1 321 ? -9.508 19.312 34.031 1 33 321 ALA B O 1
ATOM 7115 N N . ASP B 1 322 ? -8.281 18.812 35.688 1 31.09 322 ASP B N 1
ATOM 7116 C CA . ASP B 1 322 ? -8.086 20.094 36.375 1 31.09 322 ASP B CA 1
ATOM 7117 C C . ASP B 1 322 ? -7.652 21.172 35.406 1 31.09 322 ASP B C 1
ATOM 7119 O O . ASP B 1 322 ? -7.105 20.859 34.344 1 31.09 322 ASP B O 1
ATOM 7123 N N . GLU B 1 323 ? -8.148 22.344 35.562 1 31.44 323 GLU B N 1
ATOM 7124 C CA . GLU B 1 323 ? -7.867 23.672 35.031 1 31.44 323 GLU B CA 1
ATOM 7125 C C . GLU B 1 323 ? -6.371 23.859 34.812 1 31.44 323 GLU B C 1
ATOM 7127 O O . GLU B 1 323 ? -5.961 24.75 34.031 1 31.44 323 GLU B O 1
ATOM 7132 N N . LYS B 1 324 ? -5.574 23.297 35.656 1 32.12 324 LYS B N 1
ATOM 7133 C CA . LYS B 1 324 ? -4.125 23.469 35.594 1 32.12 324 LYS B CA 1
ATOM 7134 C C . LYS B 1 324 ? -3.545 22.984 34.281 1 32.12 324 LYS B C 1
ATOM 7136 O O . LYS B 1 324 ? -2.482 23.438 33.844 1 32.12 324 LYS B O 1
ATOM 7141 N N . GLY B 1 325 ? -4.066 22.031 33.75 1 34.03 325 GLY B N 1
ATOM 7142 C CA . GLY B 1 325 ? -3.592 21.547 32.469 1 34.03 325 GLY B CA 1
ATOM 7143 C C . GLY B 1 325 ? -3.791 22.547 31.328 1 34.03 325 GLY B C 1
ATOM 7144 O O . GLY B 1 325 ? -3.053 22.531 30.344 1 34.03 325 GLY B O 1
ATOM 7145 N N . PHE B 1 326 ? -4.941 23.281 31.453 1 33.91 326 PHE B N 1
ATOM 7146 C CA . PHE B 1 326 ? -5.227 24.375 30.516 1 33.91 326 PHE B CA 1
ATOM 7147 C C . PHE B 1 326 ? -4.164 25.469 30.625 1 33.91 326 PHE B C 1
ATOM 7149 O O . PHE B 1 326 ? -3.764 26.047 29.609 1 33.91 326 PHE B O 1
ATOM 7156 N N . SER B 1 327 ? -3.744 25.766 31.875 1 34 327 SER B N 1
ATOM 7157 C CA . SER B 1 327 ? -2.801 26.844 32.125 1 34 327 SER B CA 1
ATOM 7158 C C . SER B 1 327 ? -1.451 26.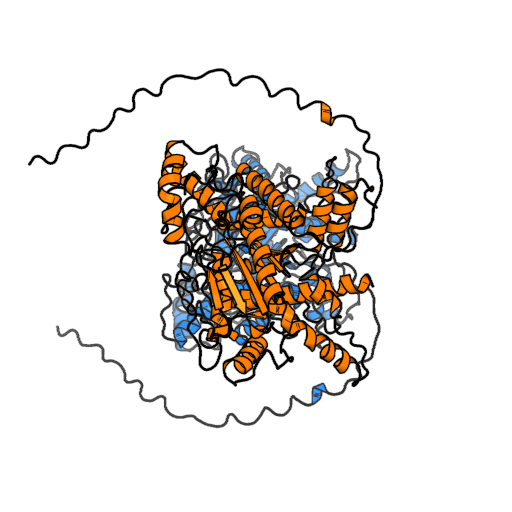562 31.469 1 34 327 SER B C 1
ATOM 7160 O O . SER B 1 327 ? -0.729 27.484 31.094 1 34 327 SER B O 1
ATOM 7162 N N . LEU B 1 328 ? -1.104 25.375 31.359 1 35.78 328 LEU B N 1
ATOM 7163 C CA . LEU B 1 328 ? 0.236 25.047 30.891 1 35.78 328 LEU B CA 1
ATOM 7164 C C . LEU B 1 328 ? 0.354 25.281 29.391 1 35.78 328 LEU B C 1
ATOM 7166 O O . LEU B 1 328 ? 1.461 25.297 28.844 1 35.78 328 LEU B O 1
ATOM 7170 N N . ARG B 1 329 ? -0.775 25.406 28.781 1 40.75 329 ARG B N 1
ATOM 7171 C CA . ARG B 1 329 ? -0.798 25.656 27.344 1 40.75 329 ARG B CA 1
ATOM 7172 C C . ARG B 1 329 ? -0.239 27.031 27.016 1 40.75 329 ARG B C 1
ATOM 7174 O O . ARG B 1 329 ? 0.367 27.234 25.953 1 40.75 329 ARG B O 1
ATOM 7181 N N . PHE B 1 330 ? -0.774 28.031 27.906 1 38.22 330 PHE B N 1
ATOM 7182 C CA . PHE B 1 330 ? -0.352 29.422 27.812 1 38.22 330 PHE B CA 1
ATOM 7183 C C . PHE B 1 330 ? 0.546 29.797 28.984 1 38.22 330 PHE B C 1
ATOM 7185 O O . PHE B 1 330 ? 0.132 29.703 30.141 1 38.22 330 PHE B O 1
ATOM 7192 N N . SER B 1 331 ? 1.55 29.156 29.219 1 37.53 331 SER B N 1
ATOM 7193 C CA . SER B 1 331 ? 2.328 29.547 30.391 1 37.53 331 SER B CA 1
ATOM 7194 C C . SER B 1 331 ? 2.961 30.922 30.203 1 37.53 331 SER B C 1
ATOM 7196 O O . SER B 1 331 ? 3.52 31.219 29.141 1 37.53 331 SER B O 1
ATOM 7198 N N . LYS B 1 332 ? 2.521 31.797 31.062 1 41.47 332 LYS B N 1
ATOM 7199 C CA . LYS B 1 332 ? 3.289 33.031 31.172 1 41.47 332 LYS B CA 1
ATOM 7200 C C . LYS B 1 332 ? 4.777 32.781 30.938 1 41.47 332 LYS B C 1
ATOM 7202 O O . LYS B 1 332 ? 5.492 33.656 30.453 1 41.47 332 LYS B O 1
ATOM 7207 N N . ASP B 1 333 ? 5.129 31.578 31.375 1 40.44 333 ASP B N 1
ATOM 7208 C CA . ASP B 1 333 ? 6.566 31.312 31.375 1 40.44 333 ASP B CA 1
ATOM 7209 C C . ASP B 1 333 ? 7.039 30.859 29.984 1 40.44 333 ASP B C 1
ATOM 7211 O O . ASP B 1 333 ? 8.242 30.828 29.719 1 40.44 333 ASP B O 1
ATOM 7215 N N . LYS B 1 334 ? 5.953 30.188 29.266 1 52.25 334 LYS B N 1
ATOM 7216 C CA . LYS B 1 334 ? 6.48 29.812 27.953 1 52.25 334 LYS B CA 1
ATOM 7217 C C . LYS B 1 334 ? 5.965 30.75 26.859 1 52.25 334 LYS B C 1
ATOM 7219 O O . LYS B 1 334 ? 4.785 31.109 26.844 1 52.25 334 LYS B O 1
ATOM 7224 N N . ASP B 1 335 ? 6.719 31.516 26.062 1 60.72 335 ASP B N 1
ATOM 7225 C CA . ASP B 1 335 ? 6.672 32.656 25.156 1 60.72 335 ASP B CA 1
ATOM 7226 C C . ASP B 1 335 ? 5.965 32.281 23.844 1 60.72 335 ASP B C 1
ATOM 7228 O O . ASP B 1 335 ? 5.906 33.094 22.922 1 60.72 335 ASP B O 1
ATOM 7232 N N . TYR B 1 336 ? 5.453 30.844 23.766 1 65.69 336 TYR B N 1
ATOM 7233 C CA . TYR B 1 336 ? 4.789 30.547 22.5 1 65.69 336 TYR B CA 1
ATOM 7234 C C . TYR B 1 336 ? 3.635 29.578 22.719 1 65.69 336 TYR B C 1
ATOM 7236 O O . TYR B 1 336 ? 3.576 28.875 23.734 1 65.69 336 TYR B O 1
ATOM 7244 N N . MET B 1 337 ? 2.654 29.562 21.859 1 72.81 337 MET B N 1
ATOM 7245 C CA . MET B 1 337 ? 1.544 28.609 21.844 1 72.81 337 MET B CA 1
ATOM 7246 C C . MET B 1 337 ? 2.043 27.188 21.609 1 72.81 337 MET B C 1
ATOM 7248 O O . MET B 1 337 ? 2.52 26.875 20.516 1 72.81 337 MET B O 1
ATOM 7252 N N . ARG B 1 338 ? 1.937 26.391 22.625 1 84.44 338 ARG B N 1
ATOM 7253 C CA . ARG B 1 338 ? 2.412 25.016 22.5 1 84.44 338 ARG B CA 1
ATOM 7254 C C . ARG B 1 338 ? 1.429 24.172 21.703 1 84.44 338 ARG B C 1
ATOM 7256 O O . ARG B 1 338 ? 0.23 24.156 22 1 84.44 338 ARG B O 1
ATOM 7263 N N . PRO B 1 339 ? 1.976 23.453 20.75 1 93.75 339 PRO B N 1
ATOM 7264 C CA . PRO B 1 339 ? 1.086 22.562 20 1 93.75 339 PRO B CA 1
ATOM 7265 C C . PRO B 1 339 ? 0.608 21.375 20.844 1 93.75 339 PRO B C 1
ATOM 7267 O O . PRO B 1 339 ? 1.347 20.875 21.688 1 93.75 339 PRO B O 1
ATOM 7270 N N . ASP B 1 340 ? -0.599 20.953 20.562 1 94.94 340 ASP B N 1
ATOM 7271 C CA . ASP B 1 340 ? -1.164 19.766 21.203 1 94.94 340 ASP B CA 1
ATOM 7272 C C . ASP B 1 340 ? -1.039 18.531 20.297 1 94.94 340 ASP B C 1
ATOM 7274 O O . ASP B 1 340 ? -1.208 17.406 20.75 1 94.94 340 ASP B O 1
ATOM 7278 N N . LEU B 1 341 ? -0.741 18.75 19.094 1 97.62 341 LEU B N 1
ATOM 7279 C CA . LEU B 1 341 ? -0.459 17.75 18.078 1 97.62 341 LEU B CA 1
ATOM 7280 C C . LEU B 1 341 ? 0.411 18.312 16.953 1 97.62 341 LEU B C 1
ATOM 7282 O O . LEU B 1 341 ? 0.191 19.438 16.516 1 97.62 341 LEU B O 1
ATOM 7286 N N . ILE B 1 342 ? 1.4 17.578 16.578 1 98 342 ILE B N 1
ATOM 7287 C CA . ILE B 1 342 ? 2.246 17.969 15.45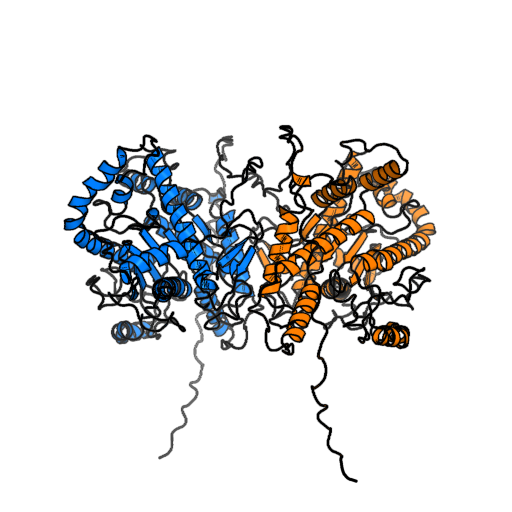3 1 98 342 ILE B CA 1
ATOM 7288 C C . ILE B 1 342 ? 2.207 16.891 14.367 1 98 342 ILE B C 1
ATOM 7290 O O . ILE B 1 342 ? 2.348 15.703 14.664 1 98 342 ILE B O 1
ATOM 7294 N N . GLU B 1 343 ? 1.936 17.25 13.195 1 98.5 343 GLU B N 1
ATOM 7295 C CA . GLU B 1 343 ? 2.098 16.391 12.031 1 98.5 343 GLU B CA 1
ATOM 7296 C C . GLU B 1 343 ? 3.221 16.891 11.125 1 98.5 343 GLU B C 1
ATOM 7298 O O . GLU B 1 343 ? 3.287 18.078 10.797 1 98.5 343 GLU B O 1
ATOM 7303 N N . ILE B 1 344 ? 4.078 15.992 10.758 1 97.5 344 ILE B N 1
ATOM 7304 C CA . ILE B 1 344 ? 5.266 16.359 9.992 1 97.5 344 ILE B CA 1
ATOM 7305 C C . ILE B 1 344 ? 5.422 15.43 8.797 1 97.5 344 ILE B C 1
ATOM 7307 O O . ILE B 1 344 ? 5.168 14.227 8.906 1 97.5 344 ILE B O 1
ATOM 7311 N N . ASN B 1 345 ? 5.773 15.961 7.609 1 95.81 345 ASN B N 1
ATOM 7312 C CA . ASN B 1 345 ? 6.113 15.219 6.398 1 95.81 345 ASN B CA 1
ATOM 7313 C C . ASN B 1 345 ? 6.953 16.062 5.445 1 95.81 345 ASN B C 1
ATOM 7315 O O . ASN B 1 345 ? 6.738 17.266 5.328 1 95.81 345 ASN B O 1
ATOM 7319 N N . SER B 1 346 ? 7.957 15.508 4.695 1 89.38 346 SER B N 1
ATOM 7320 C CA . SER B 1 346 ? 8.789 16.297 3.783 1 89.38 346 SER B CA 1
ATOM 7321 C C . SER B 1 346 ? 8.82 15.672 2.391 1 89.38 346 SER B C 1
ATOM 7323 O O . SER B 1 346 ? 9.406 16.234 1.467 1 89.38 346 SER B O 1
ATOM 7325 N N . GLY B 1 347 ? 8.219 14.633 1.958 1 79.06 347 GLY B N 1
ATOM 7326 C CA . GLY B 1 347 ? 8.727 13.633 1.031 1 79.06 347 GLY B CA 1
ATOM 7327 C C . GLY B 1 347 ? 8.406 13.945 -0.417 1 79.06 347 GLY B C 1
ATOM 7328 O O . GLY B 1 347 ? 9.188 13.633 -1.315 1 79.06 347 GLY B O 1
ATOM 7329 N N . LEU B 1 348 ? 7.398 14.688 -0.824 1 91.19 348 LEU B N 1
ATOM 7330 C CA . LEU B 1 348 ? 7.086 14.836 -2.24 1 91.19 348 LEU B CA 1
ATOM 7331 C C . LEU B 1 348 ? 7.969 15.898 -2.885 1 91.19 348 LEU B C 1
ATOM 7333 O O . LEU B 1 348 ? 8.32 15.797 -4.062 1 91.19 348 LEU B O 1
ATOM 7337 N N . TRP B 1 349 ? 8.344 16.844 -2.166 1 93.12 349 TRP B N 1
ATOM 7338 C CA . TRP B 1 349 ? 9.234 17.875 -2.689 1 93.12 349 TRP B CA 1
ATOM 7339 C C . TRP B 1 349 ? 10.664 17.359 -2.789 1 93.12 349 TRP B C 1
ATOM 7341 O O . TRP B 1 349 ? 11.43 17.781 -3.662 1 93.12 349 TRP B O 1
ATOM 7351 N N . ASP B 1 350 ? 11.055 16.5 -1.896 1 94.5 350 ASP B N 1
ATOM 7352 C CA . ASP B 1 350 ? 12.359 15.859 -2.018 1 94.5 350 ASP B CA 1
ATOM 7353 C C . ASP B 1 350 ? 12.422 14.992 -3.27 1 94.5 350 ASP B C 1
ATOM 7355 O O . ASP B 1 350 ? 13.414 15.023 -4.004 1 94.5 350 ASP B O 1
ATOM 7359 N N . LEU B 1 351 ? 11.414 14.297 -3.516 1 93.31 351 LEU B N 1
ATOM 7360 C CA . LEU B 1 351 ? 11.336 13.469 -4.715 1 93.31 351 LEU B CA 1
ATOM 7361 C C . LEU B 1 351 ? 11.336 14.336 -5.973 1 93.31 351 LEU B C 1
ATOM 7363 O O . LEU B 1 351 ? 11.992 14 -6.961 1 93.31 351 LEU B O 1
ATOM 7367 N N . ARG B 1 352 ? 10.609 15.414 -5.961 1 91.25 352 ARG B N 1
ATOM 7368 C CA . ARG B 1 352 ? 10.578 16.344 -7.09 1 91.25 352 ARG B CA 1
ATOM 7369 C C . ARG B 1 352 ? 11.977 16.875 -7.398 1 91.25 352 ARG B C 1
ATOM 7371 O O . ARG B 1 352 ? 12.391 16.906 -8.555 1 91.25 352 ARG B O 1
ATOM 7378 N N . GLN B 1 353 ? 12.656 17.281 -6.379 1 91 353 GLN B N 1
ATOM 7379 C CA . GLN B 1 353 ? 14 17.828 -6.566 1 91 353 GLN B CA 1
ATOM 7380 C C . GLN B 1 353 ? 14.922 16.797 -7.219 1 91 353 GLN B C 1
ATOM 7382 O O . GLN B 1 353 ? 15.719 17.141 -8.094 1 91 353 GLN B O 1
ATOM 7387 N N . TRP B 1 354 ? 14.797 15.562 -6.832 1 92.19 354 TRP B N 1
ATOM 7388 C CA . TRP B 1 354 ? 15.648 14.523 -7.398 1 92.19 354 TRP B CA 1
ATOM 7389 C C . TRP B 1 354 ? 15.242 14.211 -8.836 1 92.19 354 TRP B C 1
ATOM 7391 O O . TRP B 1 354 ? 16.094 13.938 -9.68 1 92.19 354 TRP B O 1
ATOM 7401 N N . SER B 1 355 ? 13.961 14.242 -9.094 1 91.19 355 SER B N 1
ATOM 7402 C CA . SER B 1 355 ? 13.508 14.055 -10.461 1 91.19 355 SER B CA 1
ATOM 7403 C C . SER B 1 355 ? 13.977 15.195 -11.367 1 91.19 355 SER B C 1
ATOM 7405 O O . SER B 1 355 ? 14.359 14.961 -12.516 1 91.19 355 SER B O 1
ATOM 7407 N N . GLU B 1 356 ? 13.914 16.359 -10.875 1 89.25 356 GLU B N 1
ATOM 7408 C CA . GLU B 1 356 ? 14.398 17.516 -11.633 1 89.25 356 GLU B CA 1
ATOM 7409 C C . GLU B 1 356 ? 15.906 17.422 -11.859 1 89.25 356 GLU B C 1
ATOM 7411 O O . GLU B 1 356 ? 16.391 17.766 -12.938 1 89.25 356 GLU B O 1
ATOM 7416 N N . ASP B 1 357 ? 16.547 17.016 -10.844 1 89.44 357 ASP B N 1
ATOM 7417 C CA . ASP B 1 357 ? 18 16.797 -10.969 1 89.44 357 ASP B CA 1
ATOM 7418 C C . ASP B 1 357 ? 18.312 15.773 -12.047 1 89.44 357 ASP B C 1
ATOM 7420 O O . ASP B 1 357 ? 19.219 15.969 -12.859 1 89.44 357 ASP B O 1
ATOM 7424 N N . ASP B 1 358 ? 17.609 14.727 -12.016 1 90.38 358 ASP B N 1
ATOM 7425 C CA . ASP B 1 358 ? 17.781 13.688 -13.023 1 90.38 358 ASP B CA 1
ATOM 7426 C C . ASP B 1 358 ? 17.469 14.219 -14.422 1 90.38 358 ASP B C 1
ATOM 7428 O O . ASP B 1 358 ? 18.156 13.883 -15.391 1 90.38 358 ASP B O 1
ATOM 7432 N N . SER B 1 359 ? 16.438 14.977 -14.477 1 88.56 359 SER B N 1
ATOM 7433 C CA . SER B 1 359 ? 16.062 15.586 -15.742 1 88.56 359 SER B CA 1
ATOM 7434 C C . SER B 1 359 ? 17.172 16.469 -16.297 1 88.56 359 SER B C 1
ATOM 7436 O O . SER B 1 359 ? 17.5 16.406 -17.469 1 88.56 359 SER B O 1
ATOM 7438 N N . ARG B 1 360 ? 17.719 17.234 -15.539 1 85.62 360 ARG B N 1
ATOM 7439 C CA . ARG B 1 360 ? 18.797 18.125 -15.945 1 85.62 360 ARG B CA 1
ATOM 7440 C C . ARG B 1 360 ? 20.031 17.344 -16.375 1 85.62 360 ARG B C 1
ATOM 7442 O O . ARG B 1 360 ? 20.672 17.656 -17.375 1 85.62 360 ARG B O 1
ATOM 7449 N N . SER B 1 361 ? 20.312 16.344 -15.633 1 87.38 361 SER B N 1
ATOM 7450 C CA . SER B 1 361 ? 21.5 15.539 -15.898 1 87.38 361 SER B CA 1
ATOM 7451 C C . SER B 1 361 ? 21.359 14.742 -17.188 1 87.38 361 SER B C 1
ATOM 7453 O O . SER B 1 361 ? 22.344 14.508 -17.891 1 87.38 361 SER B O 1
ATOM 7455 N N . THR B 1 362 ? 20.156 14.359 -17.469 1 87 362 THR B N 1
ATOM 7456 C CA . THR B 1 362 ? 19.953 13.516 -18.641 1 87 362 THR B CA 1
ATOM 7457 C C . THR B 1 362 ? 19.484 14.344 -19.844 1 87 362 THR B C 1
ATOM 7459 O O . THR B 1 362 ? 19.484 13.859 -20.969 1 87 362 THR B O 1
ATOM 7462 N N . GLY B 1 363 ? 19.062 15.523 -19.641 1 84.38 363 GLY B N 1
ATOM 7463 C CA . GLY B 1 363 ? 18.547 16.359 -20.703 1 84.38 363 GLY B CA 1
ATOM 7464 C C . GLY B 1 363 ? 17.141 15.992 -21.125 1 84.38 363 GLY B C 1
ATOM 7465 O O . GLY B 1 363 ? 16.734 16.219 -22.266 1 84.38 363 GLY B O 1
ATOM 7466 N N . THR B 1 364 ? 16.484 15.305 -20.188 1 82.69 364 THR B N 1
ATOM 7467 C CA . THR B 1 364 ? 15.117 14.875 -20.469 1 82.69 364 THR B CA 1
ATOM 7468 C C . THR B 1 364 ? 14.109 15.766 -19.75 1 82.69 364 THR B C 1
ATOM 7470 O O . THR B 1 364 ? 14.148 15.914 -18.531 1 82.69 364 THR B O 1
ATOM 7473 N N . GLU B 1 365 ? 13.188 16.328 -20.516 1 78.31 365 GLU B N 1
ATOM 7474 C CA . GLU B 1 365 ? 12.195 17.234 -19.922 1 78.31 365 GLU B CA 1
ATOM 7475 C C . GLU B 1 365 ? 11.133 16.438 -19.156 1 78.31 365 GLU B C 1
ATOM 7477 O O . GLU B 1 365 ? 10.648 15.414 -19.641 1 78.31 365 GLU B O 1
ATOM 7482 N N . LEU B 1 366 ? 10.875 16.969 -17.938 1 79.62 366 LEU B N 1
ATOM 7483 C CA . LEU B 1 366 ? 9.828 16.344 -17.125 1 79.62 366 LEU B CA 1
ATOM 7484 C C . LEU B 1 366 ? 8.453 16.609 -17.734 1 79.62 366 LEU B C 1
ATOM 7486 O O . LEU B 1 366 ? 8.195 17.672 -18.281 1 79.62 366 LEU B O 1
ATOM 7490 N N . SER B 1 367 ? 7.719 15.477 -17.906 1 70.06 367 SER B N 1
ATOM 7491 C CA . SER B 1 367 ? 6.367 15.562 -18.453 1 70.06 367 SER B CA 1
ATOM 7492 C C . SER B 1 367 ? 5.344 14.961 -17.5 1 70.06 367 SER B C 1
ATOM 7494 O O . SER B 1 367 ? 5.648 14.023 -16.766 1 70.06 367 SER B O 1
ATOM 7496 N N . ASP B 1 368 ? 4.203 15.633 -17.484 1 61.78 368 ASP B N 1
ATOM 7497 C CA . ASP B 1 368 ? 3.119 15.117 -16.656 1 61.78 368 ASP B CA 1
ATOM 7498 C C . ASP B 1 368 ? 2.479 13.883 -17.297 1 61.78 368 ASP B C 1
ATOM 7500 O O . ASP B 1 368 ? 1.727 13.164 -16.641 1 61.78 368 ASP B O 1
ATOM 7504 N N . SER B 1 369 ? 2.824 13.766 -18.562 1 59.38 369 SER B N 1
ATOM 7505 C CA . SER B 1 369 ? 2.135 12.719 -19.297 1 59.38 369 SER B CA 1
ATOM 7506 C C . SER B 1 369 ? 2.869 11.383 -19.188 1 59.38 369 SER B C 1
ATOM 7508 O O . SER B 1 369 ? 2.262 10.32 -19.328 1 59.38 369 SER B O 1
ATOM 7510 N N . ASN B 1 370 ? 4.164 11.609 -18.922 1 65 370 ASN B N 1
ATOM 7511 C CA . ASN B 1 370 ? 4.941 10.375 -18.875 1 65 370 ASN B CA 1
ATOM 7512 C C . ASN B 1 370 ? 5.766 10.281 -17.594 1 65 370 ASN B C 1
ATOM 7514 O O . ASN B 1 370 ? 6.262 11.297 -17.094 1 65 370 ASN B O 1
ATOM 7518 N N . GLU B 1 371 ? 5.559 9.141 -16.922 1 70 371 GLU B N 1
ATOM 7519 C CA . GLU B 1 371 ? 6.43 8.922 -15.766 1 70 371 GLU B CA 1
ATOM 7520 C C . GLU B 1 371 ? 7.863 8.648 -16.203 1 70 371 GLU B C 1
ATOM 7522 O O . GLU B 1 371 ? 8.211 7.512 -16.531 1 70 371 GLU B O 1
ATOM 7527 N N . LEU B 1 372 ? 8.539 9.758 -16.156 1 68.56 372 LEU B N 1
ATOM 7528 C CA . LEU B 1 372 ? 9.961 9.617 -16.453 1 68.56 372 LEU B CA 1
ATOM 7529 C C . LEU B 1 372 ? 10.719 9.078 -15.25 1 68.56 372 LEU B C 1
ATOM 7531 O O . LEU B 1 372 ? 10.234 9.164 -14.117 1 68.56 372 LEU B O 1
ATOM 7535 N N . PHE B 1 373 ? 11.703 8.312 -15.383 1 68.25 373 PHE B N 1
ATOM 7536 C CA . PHE B 1 373 ? 12.648 7.824 -14.391 1 68.25 373 PHE B CA 1
ATOM 7537 C C . PHE B 1 373 ? 12.008 6.773 -13.5 1 68.25 373 PHE B C 1
ATOM 7539 O O . PHE B 1 373 ? 12.461 6.535 -12.375 1 68.25 373 PHE B O 1
ATOM 7546 N N . PHE B 1 374 ? 10.867 6.316 -13.938 1 70.88 374 PHE B N 1
ATOM 7547 C CA . PHE B 1 374 ? 10.164 5.293 -13.172 1 70.88 374 PHE B CA 1
ATOM 7548 C C . PHE B 1 374 ? 11.031 4.051 -13.008 1 70.88 374 PHE B C 1
ATOM 7550 O O . PHE B 1 374 ? 10.812 3.248 -12.102 1 70.88 374 PHE B O 1
ATOM 7557 N N . ASN B 1 375 ? 11.977 3.979 -13.789 1 74.81 375 ASN B N 1
ATOM 7558 C CA . ASN B 1 375 ? 12.82 2.787 -13.734 1 74.81 375 ASN B CA 1
ATOM 7559 C C . ASN B 1 375 ? 14.102 3.037 -12.945 1 74.81 375 ASN B C 1
ATOM 7561 O O . ASN B 1 375 ? 14.969 2.17 -12.875 1 74.81 375 ASN B O 1
ATOM 7565 N N . THR B 1 376 ? 14.094 4.23 -12.398 1 82.12 376 THR B N 1
ATOM 7566 C CA . THR B 1 376 ? 15.305 4.527 -11.633 1 82.12 376 THR B CA 1
ATOM 7567 C C . THR B 1 376 ? 14.992 4.594 -10.141 1 82.12 376 THR B C 1
ATOM 7569 O O . THR B 1 376 ? 14.023 5.227 -9.734 1 82.12 376 THR B O 1
ATOM 7572 N N . GLN B 1 377 ? 15.805 3.918 -9.469 1 87.69 377 GLN B N 1
ATOM 7573 C CA . GLN B 1 377 ? 15.68 3.9 -8.016 1 87.69 377 GLN B CA 1
ATOM 7574 C C . GLN B 1 377 ? 16.438 5.066 -7.383 1 87.69 377 GLN B C 1
ATOM 7576 O O . GLN B 1 377 ? 17.312 5.668 -8.016 1 87.69 377 GLN B O 1
ATOM 7581 N N . LEU B 1 378 ? 16 5.363 -6.211 1 93.62 378 LEU B N 1
ATOM 7582 C CA . LEU B 1 378 ? 16.781 6.324 -5.438 1 93.62 378 LEU B CA 1
ATOM 7583 C C . LEU B 1 378 ? 18.141 5.742 -5.062 1 93.62 378 LEU B C 1
ATOM 7585 O O . LEU B 1 378 ? 18.234 4.574 -4.688 1 93.62 378 LEU B O 1
ATOM 7589 N N . THR B 1 379 ? 19.141 6.555 -5.23 1 92.81 379 THR B N 1
ATOM 7590 C CA . THR B 1 379 ? 20.484 6.098 -4.914 1 92.81 379 THR B CA 1
ATOM 7591 C C . THR B 1 379 ? 20.703 6.066 -3.404 1 92.81 379 THR B C 1
ATOM 7593 O O . THR B 1 379 ? 19.984 6.73 -2.652 1 92.81 379 THR B O 1
ATOM 7596 N N . THR B 1 380 ? 21.719 5.355 -2.994 1 91.81 380 THR B N 1
ATOM 7597 C CA . THR B 1 380 ? 22.094 5.301 -1.586 1 91.81 380 THR B CA 1
ATOM 7598 C C . THR B 1 380 ? 22.516 6.68 -1.083 1 91.81 380 THR B C 1
ATOM 7600 O O . THR B 1 380 ? 22.266 7.027 0.072 1 91.81 380 THR B O 1
ATOM 7603 N N . GLN B 1 381 ? 23.094 7.449 -1.926 1 92.69 381 GLN B N 1
ATOM 7604 C CA . GLN B 1 381 ? 23.516 8.797 -1.558 1 92.69 381 GLN B CA 1
ATOM 7605 C C . GLN B 1 381 ? 22.328 9.688 -1.25 1 92.69 381 GLN B C 1
ATOM 7607 O O . GLN B 1 381 ? 22.328 10.43 -0.266 1 92.69 381 GLN B O 1
ATOM 7612 N N . ARG B 1 382 ? 21.328 9.578 -2.062 1 94.06 382 ARG B N 1
ATOM 7613 C CA . ARG B 1 382 ? 20.125 10.367 -1.849 1 94.06 382 ARG B CA 1
ATOM 7614 C C . ARG B 1 382 ? 19.406 9.93 -0.578 1 94.06 382 ARG B C 1
ATOM 7616 O O . ARG B 1 382 ? 18.906 10.766 0.184 1 94.06 382 ARG B O 1
ATOM 7623 N N . LEU B 1 383 ? 19.375 8.633 -0.342 1 94.56 383 LEU B N 1
ATOM 7624 C CA . LEU B 1 383 ? 18.734 8.117 0.859 1 94.56 383 LEU B CA 1
ATOM 7625 C C . LEU B 1 383 ? 19.484 8.539 2.111 1 94.56 383 LEU B C 1
ATOM 7627 O O . LEU B 1 383 ? 18.875 8.875 3.129 1 94.56 383 LEU B O 1
ATOM 7631 N N . GLU B 1 384 ? 20.812 8.547 2.045 1 93.12 384 GLU B N 1
ATOM 7632 C CA . GLU B 1 384 ? 21.609 9 3.178 1 93.12 384 GLU B CA 1
ATOM 7633 C C . GLU B 1 384 ? 21.438 10.5 3.41 1 93.12 384 GLU B C 1
ATOM 7635 O O . GLU B 1 384 ? 21.391 10.953 4.555 1 93.12 384 GLU B O 1
ATOM 7640 N N . TRP B 1 385 ? 21.406 11.188 2.334 1 93.19 385 TRP B N 1
ATOM 7641 C CA . TRP B 1 385 ? 21.094 12.609 2.414 1 93.19 385 TRP B CA 1
ATOM 7642 C C . TRP B 1 385 ? 19.766 12.836 3.131 1 93.19 385 TRP B C 1
ATOM 7644 O O . TRP B 1 385 ? 19.672 13.672 4.035 1 93.19 385 TRP B O 1
ATOM 7654 N N . TYR B 1 386 ? 18.797 12.109 2.77 1 94.44 386 TYR B N 1
ATOM 7655 C CA . TYR B 1 386 ? 17.453 12.203 3.348 1 94.44 386 TYR B CA 1
ATOM 7656 C C . TYR B 1 386 ? 17.484 11.844 4.828 1 94.44 386 TYR B C 1
ATOM 7658 O O . TYR B 1 386 ? 16.906 12.555 5.652 1 94.44 386 TYR B O 1
ATOM 7666 N N . ARG B 1 387 ? 18.141 10.797 5.145 1 92.75 387 ARG B N 1
ATOM 7667 C CA . ARG B 1 387 ? 18.234 10.32 6.52 1 92.75 387 ARG B CA 1
ATOM 7668 C C . ARG B 1 387 ? 18.828 11.391 7.434 1 92.75 387 ARG B C 1
ATOM 7670 O O . ARG B 1 387 ? 18.25 11.711 8.477 1 92.75 387 ARG B O 1
ATOM 7677 N N . THR B 1 388 ? 19.891 11.953 7.102 1 91.88 388 THR B N 1
ATOM 7678 C CA . THR B 1 388 ? 20.609 12.922 7.922 1 91.88 388 THR B CA 1
ATOM 7679 C C . THR B 1 388 ? 19.75 14.156 8.172 1 91.88 388 THR B C 1
ATOM 7681 O O . THR B 1 388 ? 19.672 14.648 9.297 1 91.88 388 THR B O 1
ATOM 7684 N N . ARG B 1 389 ? 19.141 14.57 7.215 1 91.75 389 ARG B N 1
ATOM 7685 C CA . ARG B 1 389 ? 18.344 15.789 7.316 1 91.75 389 ARG B CA 1
ATOM 7686 C C . ARG B 1 389 ? 17.047 15.547 8.062 1 91.75 389 ARG B C 1
ATOM 7688 O O . ARG B 1 389 ? 16.562 16.406 8.805 1 91.75 389 ARG B O 1
ATOM 7695 N N . LEU B 1 390 ? 16.438 14.438 7.793 1 93.25 390 LEU B N 1
ATOM 7696 C CA . LEU B 1 390 ? 15.219 14.109 8.523 1 93.25 390 LEU B CA 1
ATOM 7697 C C . LEU B 1 390 ? 15.492 13.992 10.023 1 93.25 390 LEU B C 1
ATOM 7699 O O . LEU B 1 390 ? 14.719 14.492 10.836 1 93.25 390 LEU B O 1
ATOM 7703 N N . ILE B 1 391 ? 16.594 13.328 10.359 1 89.75 391 ILE B N 1
ATOM 7704 C CA . ILE B 1 391 ? 16.984 13.211 11.766 1 89.75 391 ILE B CA 1
ATOM 7705 C C . ILE B 1 391 ? 17.219 14.602 12.352 1 89.75 391 ILE B C 1
ATOM 7707 O O . ILE B 1 391 ? 16.781 14.898 13.461 1 89.75 391 ILE B O 1
ATOM 7711 N N . GLY B 1 392 ? 17.906 15.43 11.586 1 90.19 392 GLY B N 1
ATOM 7712 C CA . GLY B 1 392 ? 18.094 16.812 12.016 1 90.19 392 GLY B CA 1
ATOM 7713 C C . GLY B 1 392 ? 16.781 17.547 12.25 1 90.19 392 GLY B C 1
ATOM 7714 O O . GLY B 1 392 ? 16.672 18.312 13.195 1 90.19 392 GLY B O 1
ATOM 7715 N N . ALA B 1 393 ? 15.844 17.328 11.398 1 92.88 393 ALA B N 1
ATOM 7716 C CA . ALA B 1 393 ? 14.531 17.969 11.531 1 92.88 393 ALA B CA 1
ATOM 7717 C C . ALA B 1 393 ? 13.836 17.516 12.812 1 92.88 393 ALA B C 1
ATOM 7719 O O . ALA B 1 393 ? 13.25 18.328 13.523 1 92.88 393 ALA B O 1
ATOM 7720 N N . PHE B 1 394 ? 13.93 16.234 13.102 1 92 394 PHE B N 1
ATOM 7721 C CA . PHE B 1 394 ? 13.328 15.703 14.312 1 92 394 PHE B CA 1
ATOM 7722 C C . PHE B 1 394 ? 14.023 16.266 15.555 1 92 394 PHE B C 1
ATOM 7724 O O . PHE B 1 394 ? 13.359 16.609 16.531 1 92 394 PHE B O 1
ATOM 7731 N N . GLU B 1 395 ? 15.273 16.344 15.492 1 88.31 395 GLU B N 1
ATOM 7732 C CA . GLU B 1 395 ? 16.031 16.906 16.609 1 88.31 395 GLU B CA 1
ATOM 7733 C C . GLU B 1 395 ? 15.633 18.359 16.875 1 88.31 395 GLU B C 1
ATOM 7735 O O . GLU B 1 395 ? 15.43 18.75 18.031 1 88.31 395 GLU B O 1
ATOM 7740 N N . ASN B 1 396 ? 15.555 19.062 15.844 1 90.5 396 ASN B N 1
ATOM 7741 C CA . ASN B 1 396 ? 15.148 20.453 15.984 1 90.5 396 ASN B CA 1
ATOM 7742 C C . ASN B 1 396 ? 13.719 20.578 16.516 1 90.5 396 ASN B C 1
ATOM 7744 O O . ASN B 1 396 ? 13.422 21.453 17.328 1 90.5 396 ASN B O 1
ATOM 7748 N N . LEU B 1 397 ? 12.891 19.75 16.016 1 92.69 397 LEU B N 1
ATOM 7749 C CA . LEU B 1 397 ? 11.5 19.75 16.453 1 92.69 397 LEU B CA 1
ATOM 7750 C C . LEU B 1 397 ? 11.414 19.547 17.969 1 92.69 397 LEU B C 1
ATOM 7752 O O . LEU B 1 397 ? 10.664 20.234 18.656 1 92.69 397 LEU B O 1
ATOM 7756 N N . ILE B 1 398 ? 12.172 18.609 18.484 1 88.81 398 ILE B N 1
ATOM 7757 C CA . ILE B 1 398 ? 12.164 18.312 19.906 1 88.81 398 ILE B CA 1
ATOM 7758 C C . ILE B 1 398 ? 12.789 19.469 20.688 1 88.81 398 ILE B C 1
ATOM 7760 O O . ILE B 1 398 ? 12.352 19.797 21.797 1 88.81 398 ILE B O 1
ATOM 7764 N N . LYS B 1 399 ? 13.719 20.062 20.094 1 84.94 399 LYS B N 1
ATOM 7765 C CA . LYS B 1 399 ? 14.367 21.219 20.734 1 84.94 399 LYS B CA 1
ATOM 7766 C C . LYS B 1 399 ? 13.391 22.375 20.906 1 84.94 399 LYS B C 1
ATOM 7768 O O . LYS B 1 399 ? 13.375 23.031 21.938 1 84.94 399 LYS B O 1
ATOM 7773 N N . ILE B 1 400 ? 12.57 22.562 19.922 1 86.75 400 ILE B N 1
ATOM 7774 C CA . ILE B 1 400 ? 11.703 23.734 19.969 1 86.75 400 ILE B CA 1
ATOM 7775 C C . ILE B 1 400 ? 10.406 23.391 20.688 1 86.75 400 ILE B C 1
ATOM 7777 O O . ILE B 1 400 ? 9.75 24.266 21.25 1 86.75 400 ILE B O 1
ATOM 7781 N N . PHE B 1 401 ? 10.062 22.125 20.656 1 89.31 401 PHE B N 1
ATOM 7782 C CA . PHE B 1 401 ? 8.867 21.688 21.359 1 89.31 401 PHE B CA 1
ATOM 7783 C C . PHE B 1 401 ? 9.188 20.531 22.312 1 89.31 401 PHE B C 1
ATOM 7785 O O . PHE B 1 401 ? 8.648 19.438 22.156 1 89.31 401 PHE B O 1
ATOM 7792 N N . PRO B 1 402 ? 9.922 20.797 23.297 1 85.06 402 PRO B N 1
ATOM 7793 C CA . PRO B 1 402 ? 10.258 19.734 24.25 1 85.06 402 PRO B CA 1
ATOM 7794 C C . PRO B 1 402 ? 9.109 19.406 25.203 1 85.06 402 PRO B C 1
ATOM 7796 O O . PRO B 1 402 ? 8.211 20.234 25.406 1 85.06 402 PRO B O 1
ATOM 7799 N N . SER B 1 403 ? 9.242 18.219 25.703 1 81.25 403 SER B N 1
ATOM 7800 C CA . SER B 1 403 ? 8.383 17.922 26.844 1 81.25 403 SER B CA 1
ATOM 7801 C C . SER B 1 403 ? 8.789 18.734 28.062 1 81.25 403 SER B C 1
ATOM 7803 O O . SER B 1 403 ? 9.883 19.297 28.109 1 81.25 403 SER B O 1
ATOM 7805 N N . SER B 1 404 ? 7.844 18.844 28.953 1 69.38 404 SER B N 1
ATOM 7806 C CA . SER B 1 404 ? 8.133 19.609 30.156 1 69.38 404 SER B CA 1
ATOM 7807 C C . SER B 1 404 ? 9.344 19.031 30.906 1 69.38 404 SER B C 1
ATOM 7809 O O . SER B 1 404 ? 10.18 19.781 31.391 1 69.38 404 SER B O 1
ATOM 7811 N N . SER B 1 405 ? 9.359 17.719 30.969 1 64.62 405 SER B N 1
ATOM 7812 C CA . SER B 1 405 ? 10.477 17.078 31.656 1 64.62 405 SER B CA 1
ATOM 7813 C C . SER B 1 405 ? 11.797 17.359 30.953 1 64.62 405 SER B C 1
ATOM 7815 O O . SER B 1 405 ? 12.805 17.625 31.609 1 64.62 405 SER B O 1
ATOM 7817 N N . SER B 1 406 ? 11.672 17.375 29.734 1 62.78 406 SER B N 1
ATOM 7818 C CA . SER B 1 406 ? 12.883 17.609 28.938 1 62.78 406 SER B CA 1
ATOM 7819 C C . SER B 1 406 ? 13.312 19.078 29.016 1 62.78 406 SER B C 1
ATOM 7821 O O . SER B 1 406 ? 14.508 19.375 29.078 1 62.78 406 SER B O 1
ATOM 7823 N N . ALA B 1 407 ? 12.391 19.922 29.016 1 62.41 407 ALA B N 1
ATOM 7824 C CA . ALA B 1 407 ? 12.695 21.344 29.109 1 62.41 407 ALA B CA 1
ATOM 7825 C C . ALA B 1 407 ? 13.391 21.672 30.438 1 62.41 407 ALA B C 1
ATOM 7827 O O . ALA B 1 407 ? 14.336 22.453 30.469 1 62.41 407 ALA B O 1
ATOM 7828 N N . GLN B 1 408 ? 12.922 21 31.438 1 58.78 408 GLN B N 1
ATOM 7829 C CA . GLN B 1 408 ? 13.492 21.219 32.75 1 58.78 408 GLN B CA 1
ATOM 7830 C C . GLN B 1 408 ? 14.922 20.703 32.844 1 58.78 408 GLN B C 1
ATOM 7832 O O . GLN B 1 408 ? 15.789 21.359 33.406 1 58.78 408 GLN B O 1
ATOM 7837 N N . THR B 1 409 ? 15.016 19.562 32.25 1 60.62 409 THR B N 1
ATOM 7838 C CA . THR B 1 409 ? 16.344 18.969 32.281 1 60.62 409 THR B CA 1
ATOM 7839 C C . THR B 1 409 ? 17.344 19.812 31.484 1 60.62 409 THR B C 1
ATOM 7841 O O . THR B 1 409 ? 18.484 19.984 31.922 1 60.62 409 THR B O 1
ATOM 7844 N N . MET B 1 410 ? 16.906 20.297 30.422 1 57.34 410 MET B N 1
ATOM 7845 C CA . MET B 1 410 ? 17.766 21.125 29.594 1 57.34 410 MET B CA 1
ATOM 7846 C C . MET B 1 410 ? 18.125 22.422 30.328 1 57.34 410 MET B C 1
ATOM 7848 O O . MET B 1 410 ? 19.281 22.875 30.25 1 57.34 410 MET B O 1
ATOM 7852 N N . ALA B 1 411 ? 17.156 22.891 30.984 1 54.84 411 ALA B N 1
ATOM 7853 C CA . ALA B 1 411 ? 17.406 24.109 31.766 1 54.84 411 ALA B CA 1
ATOM 7854 C C . ALA B 1 411 ? 18.406 23.844 32.875 1 54.84 411 ALA B C 1
ATOM 7856 O O . ALA B 1 411 ? 19.312 24.656 33.125 1 54.84 411 ALA B O 1
ATOM 7857 N N . LYS B 1 412 ? 18.234 22.672 33.438 1 55.28 412 LYS B N 1
ATOM 7858 C CA . LYS B 1 412 ? 19.141 22.312 34.531 1 55.28 412 LYS B CA 1
ATOM 7859 C C . LYS B 1 412 ? 20.562 22.078 34.031 1 55.28 412 LYS B C 1
ATOM 7861 O O . LYS B 1 412 ? 21.531 22.453 34.688 1 55.28 412 LYS B O 1
ATOM 7866 N N . HIS B 1 413 ? 20.609 21.469 32.906 1 54.5 413 HIS B N 1
ATOM 7867 C CA . HIS B 1 413 ? 21.922 21.219 32.281 1 54.5 413 HIS B CA 1
ATOM 7868 C C . HIS B 1 413 ? 22.641 22.531 31.953 1 54.5 413 HIS B C 1
ATOM 7870 O O . HIS B 1 413 ? 23.844 22.641 32.156 1 54.5 413 HIS B O 1
ATOM 7876 N N . GLN B 1 414 ? 21.906 23.406 31.453 1 51.28 414 GLN B N 1
ATOM 7877 C CA . GLN B 1 414 ? 22.484 24.703 31.109 1 51.28 414 GLN B CA 1
ATOM 7878 C C . GLN B 1 414 ? 22.984 25.422 32.344 1 51.28 414 GLN B C 1
ATOM 7880 O O . GLN B 1 414 ? 23.938 26.203 32.281 1 51.28 414 GLN B O 1
ATOM 7885 N N . GLU B 1 415 ? 22.359 25.031 33.5 1 51.47 415 GLU B N 1
ATOM 7886 C CA . GLU B 1 415 ? 22.766 25.656 34.75 1 51.47 415 GLU B CA 1
ATOM 7887 C C . GLU B 1 415 ? 23.891 24.875 35.406 1 51.47 415 GLU B C 1
ATOM 7889 O O . GLU B 1 415 ? 24.375 25.234 36.469 1 51.47 415 GLU B O 1
ATOM 7894 N N . GLY B 1 416 ? 24.422 23.922 34.75 1 49.31 416 GLY B N 1
ATOM 7895 C CA . GLY B 1 416 ? 25.562 23.188 35.25 1 49.31 416 GLY B CA 1
ATOM 7896 C C . GLY B 1 416 ? 25.156 22.047 36.188 1 49.31 416 GLY B C 1
ATOM 7897 O O . GLY B 1 416 ? 26 21.484 36.875 1 49.31 416 GLY B O 1
ATOM 7898 N N . LYS B 1 417 ? 23.828 21.875 36.406 1 49.56 417 LYS B N 1
ATOM 7899 C CA . LYS B 1 417 ? 23.422 20.844 37.375 1 49.56 417 LYS B CA 1
ATOM 7900 C C . LYS B 1 417 ? 23.328 19.484 36.688 1 49.56 417 LYS B C 1
ATOM 7902 O O . LYS B 1 417 ? 23.047 19.391 35.469 1 49.56 417 LYS B O 1
ATOM 7907 N N . GLY B 1 418 ? 24.156 18.484 36.875 1 43.03 418 GLY B N 1
ATOM 7908 C CA . GLY B 1 418 ? 24.344 17.156 36.312 1 43.03 418 GLY B CA 1
ATOM 7909 C C . GLY B 1 418 ? 23.047 16.484 35.938 1 43.03 418 GLY B C 1
ATOM 7910 O O . GLY B 1 418 ? 21.969 16.891 36.375 1 43.03 418 GLY B O 1
ATOM 7911 N N . LEU B 1 419 ? 22.969 15.789 34.844 1 46.59 419 LEU B N 1
ATOM 7912 C CA . LEU B 1 419 ? 21.859 15.016 34.281 1 46.59 419 LEU B CA 1
ATOM 7913 C C . LEU B 1 419 ? 21.406 13.922 35.25 1 46.59 419 LEU B C 1
ATOM 7915 O O . LEU B 1 419 ? 22.234 13.172 35.781 1 46.59 419 LEU B O 1
ATOM 7919 N N . ILE B 1 420 ? 20.328 14.07 36.094 1 41.41 420 ILE B N 1
ATOM 7920 C CA . ILE B 1 420 ? 19.844 12.93 36.844 1 41.41 420 ILE B CA 1
ATOM 7921 C C . ILE B 1 420 ? 19.438 11.805 35.906 1 41.41 420 ILE B C 1
ATOM 7923 O O . ILE B 1 420 ? 18.609 12.016 35 1 41.41 420 ILE B O 1
ATOM 7927 N N . GLU B 1 421 ? 19.969 10.742 35.875 1 39.12 421 GLU B N 1
ATOM 7928 C CA . GLU B 1 421 ? 19.672 9.438 35.281 1 39.12 421 GLU B CA 1
ATOM 7929 C C . GLU B 1 421 ? 18.266 8.984 35.656 1 39.12 421 GLU B C 1
ATOM 7931 O O . GLU B 1 421 ? 17.875 9.047 36.844 1 39.12 421 GLU B O 1
ATOM 7936 N N . GLY B 1 422 ? 17.25 8.633 34.781 1 44.12 422 GLY B N 1
ATOM 7937 C CA . GLY B 1 422 ? 15.922 8.109 35.062 1 44.12 422 GLY B CA 1
ATOM 7938 C C . GLY B 1 422 ? 14.82 9.117 34.844 1 44.12 422 GLY B C 1
ATOM 7939 O O . GLY B 1 422 ? 13.633 8.781 34.906 1 44.12 422 GLY B O 1
ATOM 7940 N N . GLU B 1 423 ? 15.18 10.25 34.906 1 46.41 423 GLU B N 1
ATOM 7941 C CA . GLU B 1 423 ? 14.156 11.297 34.938 1 46.41 423 GLU B CA 1
ATOM 7942 C C . GLU B 1 423 ? 13.453 11.422 33.594 1 46.41 423 GLU B C 1
ATOM 7944 O O . GLU B 1 423 ? 12.594 12.289 33.438 1 46.41 423 GLU B O 1
ATOM 7949 N N . TYR B 1 424 ? 13.836 10.547 32.656 1 49.38 424 TYR B N 1
ATOM 7950 C CA . TYR B 1 424 ? 13.32 10.719 31.312 1 49.38 424 TYR B CA 1
ATOM 7951 C C . TYR B 1 424 ? 12.062 9.883 31.094 1 49.38 424 TYR B C 1
ATOM 7953 O O . TYR B 1 424 ? 11.625 9.688 29.953 1 49.38 424 TYR B O 1
ATOM 7961 N N . GLN B 1 425 ? 11.57 9.453 32.219 1 50.12 425 GLN B N 1
ATOM 7962 C CA . GLN B 1 425 ? 10.516 8.469 32 1 50.12 425 GLN B CA 1
ATOM 7963 C C . GLN B 1 425 ? 9.195 9.148 31.641 1 50.12 425 GLN B C 1
ATOM 7965 O O . GLN B 1 425 ? 8.367 8.57 30.922 1 50.12 425 GLN B O 1
ATOM 7970 N N . ASP B 1 426 ? 9.094 10.422 32 1 56.59 426 ASP B N 1
ATOM 7971 C CA . ASP B 1 426 ? 7.738 10.93 31.797 1 56.59 426 ASP B CA 1
ATOM 7972 C C . ASP B 1 426 ? 7.699 11.977 30.688 1 56.59 426 ASP B C 1
ATOM 7974 O O . ASP B 1 426 ? 8.039 13.141 30.906 1 56.59 426 ASP B O 1
ATOM 7978 N N . VAL B 1 427 ? 7.574 11.516 29.453 1 65.25 427 VAL B N 1
ATOM 7979 C CA . VAL B 1 427 ? 7.484 12.406 28.297 1 65.25 427 VAL B CA 1
ATOM 7980 C C . VAL B 1 427 ? 6.055 12.914 28.156 1 65.25 427 VAL B C 1
ATOM 7982 O O . VAL B 1 427 ? 5.137 12.141 27.859 1 65.25 427 VAL B O 1
ATOM 7985 N N . ASP B 1 428 ? 5.844 14.227 28.5 1 73.12 428 ASP B N 1
ATOM 7986 C CA . ASP B 1 428 ? 4.52 14.836 28.422 1 73.12 428 ASP B CA 1
ATOM 7987 C C . ASP B 1 428 ? 4.379 15.703 27.172 1 73.12 428 ASP B C 1
ATOM 7989 O O . ASP B 1 428 ? 3.543 16.609 27.141 1 73.12 428 ASP B O 1
ATOM 7993 N N . GLY B 1 429 ? 5.207 15.461 26.312 1 83.06 429 GLY B N 1
ATOM 7994 C CA . GLY B 1 429 ? 5.082 16.156 25.047 1 83.06 429 GLY B CA 1
ATOM 7995 C C . GLY B 1 429 ? 3.912 15.672 24.219 1 83.06 429 GLY B C 1
ATOM 7996 O O . GLY B 1 429 ? 3.389 14.578 24.438 1 83.06 429 GLY B O 1
ATOM 7997 N N . CYS B 1 430 ? 3.518 16.547 23.312 1 89.81 430 CYS B N 1
ATOM 7998 C CA . CYS B 1 430 ? 2.402 16.156 22.453 1 89.81 430 CYS B CA 1
ATOM 7999 C C . CYS B 1 430 ? 2.82 15.086 21.469 1 89.81 430 CYS B C 1
ATOM 8001 O O . CYS B 1 430 ? 4.012 14.906 21.203 1 89.81 430 CYS B O 1
ATOM 8003 N N . ARG B 1 431 ? 1.884 14.438 20.922 1 94.62 431 ARG B N 1
ATOM 8004 C CA . ARG B 1 431 ? 2.129 13.461 19.875 1 94.62 431 ARG B CA 1
ATOM 8005 C C . ARG B 1 431 ? 2.678 14.133 18.609 1 94.62 431 ARG B C 1
ATOM 8007 O O . ARG B 1 431 ? 2.283 15.25 18.281 1 94.62 431 ARG B O 1
ATOM 8014 N N . ILE B 1 432 ? 3.594 13.398 18.016 1 96.19 432 ILE B N 1
ATOM 8015 C CA . ILE B 1 432 ? 4.152 13.773 16.719 1 96.19 432 ILE B CA 1
ATOM 8016 C C . ILE B 1 432 ? 3.805 12.711 15.68 1 96.19 432 ILE B C 1
ATOM 8018 O O . ILE B 1 432 ? 4.16 11.539 15.836 1 96.19 432 ILE B O 1
ATOM 8022 N N . LEU B 1 433 ? 3.105 13.141 14.672 1 97.81 433 LEU B N 1
ATOM 8023 C CA . LEU B 1 433 ? 2.699 12.211 13.617 1 97.81 433 LEU B CA 1
ATOM 8024 C C . LEU B 1 433 ? 3.588 12.359 12.391 1 97.81 433 LEU B C 1
ATOM 8026 O O . LEU B 1 433 ? 3.723 13.453 11.844 1 97.81 433 LEU B O 1
ATOM 8030 N N . TRP B 1 434 ? 4.211 11.289 12.023 1 97.19 434 TRP B N 1
ATOM 8031 C CA . TRP B 1 434 ? 4.754 11.234 10.672 1 97.19 434 TRP B CA 1
ATOM 8032 C C . TRP B 1 434 ? 3.699 10.75 9.688 1 97.19 434 TRP B C 1
ATOM 8034 O O . TRP B 1 434 ? 3.324 9.57 9.695 1 97.19 434 TRP B O 1
ATOM 8044 N N . ARG B 1 435 ? 3.283 11.578 8.844 1 97.06 435 ARG B N 1
ATOM 8045 C CA . ARG B 1 435 ? 2.264 11.203 7.867 1 97.06 435 ARG B CA 1
ATOM 8046 C C . ARG B 1 435 ? 2.861 10.352 6.75 1 97.06 435 ARG B C 1
ATOM 8048 O O . ARG B 1 435 ? 3.867 10.727 6.148 1 97.06 435 ARG B O 1
ATOM 8055 N N . SER B 1 436 ? 2.242 9.281 6.43 1 95.81 436 SER B N 1
ATOM 8056 C CA . SER B 1 436 ? 2.676 8.453 5.309 1 95.81 436 SER B CA 1
ATOM 8057 C C . SER B 1 436 ? 2.5 9.188 3.982 1 95.81 436 SER B C 1
ATOM 8059 O O . SER B 1 436 ? 1.573 9.984 3.826 1 95.81 436 SER B O 1
ATOM 8061 N N . PHE B 1 437 ? 3.354 8.828 3.047 1 95.5 437 PHE B N 1
ATOM 8062 C CA . PHE B 1 437 ? 3.18 9.367 1.702 1 95.5 437 PHE B CA 1
ATOM 8063 C C . PHE B 1 437 ? 1.981 8.719 1.015 1 95.5 437 PHE B C 1
ATOM 8065 O O . PHE B 1 437 ? 1.697 7.543 1.228 1 95.5 437 PHE B O 1
ATOM 8072 N N . HIS B 1 438 ? 1.291 9.547 0.313 1 94.38 438 HIS B N 1
ATOM 8073 C CA . HIS B 1 438 ? 0.276 8.977 -0.565 1 94.38 438 HIS B CA 1
ATOM 8074 C C . HIS B 1 438 ? 0.824 8.758 -1.972 1 94.38 438 HIS B C 1
ATOM 8076 O O . HIS B 1 438 ? 1.806 9.391 -2.365 1 94.38 438 HIS B O 1
ATOM 8082 N N . HIS B 1 439 ? 0.218 7.863 -2.658 1 88.75 439 HIS B N 1
ATOM 8083 C CA . HIS B 1 439 ? 0.585 7.652 -4.055 1 88.75 439 HIS B CA 1
ATOM 8084 C C . HIS B 1 439 ? -0.141 8.633 -4.969 1 88.75 439 HIS B C 1
ATOM 8086 O O . HIS B 1 439 ? -1.372 8.617 -5.047 1 88.75 439 HIS B O 1
ATOM 8092 N N . PRO B 1 440 ? 0.701 9.469 -5.586 1 88.31 440 PRO B N 1
ATOM 8093 C CA . PRO B 1 440 ? 0.061 10.352 -6.562 1 88.31 440 PRO B CA 1
ATOM 8094 C C . PRO B 1 440 ? -0.354 9.625 -7.84 1 88.31 440 PRO B C 1
ATOM 8096 O O . PRO B 1 440 ? -0.034 8.445 -8.008 1 88.31 440 PRO B O 1
ATOM 8099 N N . ARG B 1 441 ? -1.063 10.344 -8.68 1 83.5 441 ARG B N 1
ATOM 8100 C CA . ARG B 1 441 ? -1.25 9.836 -10.031 1 83.5 441 ARG B CA 1
ATOM 8101 C C . ARG B 1 441 ? 0.08 9.758 -10.773 1 83.5 441 ARG B C 1
ATOM 8103 O O . ARG B 1 441 ? 1.049 10.414 -10.398 1 83.5 441 ARG B O 1
ATOM 8110 N N . GLN B 1 442 ? 0.098 8.93 -11.688 1 75.06 442 GLN B N 1
ATOM 8111 C CA . GLN B 1 442 ? 1.336 8.766 -12.438 1 75.06 442 GLN B CA 1
ATOM 8112 C C . GLN B 1 442 ? 1.804 10.102 -13.016 1 75.06 442 GLN B C 1
ATOM 8114 O O . GLN B 1 442 ? 1.057 10.773 -13.734 1 75.06 442 GLN B O 1
ATOM 8119 N N . HIS B 1 443 ? 3.023 10.461 -12.492 1 77.81 443 HIS B N 1
ATOM 8120 C CA . HIS B 1 443 ? 3.65 11.664 -13.016 1 77.81 443 HIS B CA 1
ATOM 8121 C C . HIS B 1 443 ? 5.164 11.625 -12.828 1 77.81 443 HIS B C 1
ATOM 8123 O O . HIS B 1 443 ? 5.684 10.766 -12.117 1 77.81 443 HIS B O 1
ATOM 8129 N N . SER B 1 444 ? 5.762 12.594 -13.422 1 81.12 444 SER B N 1
ATOM 8130 C CA . SER B 1 444 ? 7.219 12.531 -13.484 1 81.12 444 SER B CA 1
ATOM 8131 C C . SER B 1 444 ? 7.855 13.125 -12.234 1 81.12 444 SER B C 1
ATOM 8133 O O . SER B 1 444 ? 9.016 12.844 -11.922 1 81.12 444 SER B O 1
ATOM 8135 N N . LEU B 1 445 ? 7.195 13.906 -11.516 1 84.06 445 LEU B N 1
ATOM 8136 C CA . LEU B 1 445 ? 7.789 14.625 -10.398 1 84.06 445 LEU B CA 1
ATOM 8137 C C . LEU B 1 445 ? 8.047 13.688 -9.227 1 84.06 445 LEU B C 1
ATOM 8139 O O . LEU B 1 445 ? 9.062 13.82 -8.531 1 84.06 445 LEU B O 1
ATOM 8143 N N . ALA B 1 446 ? 7.164 12.82 -9.023 1 89.38 446 ALA B N 1
ATOM 8144 C CA . ALA B 1 446 ? 7.277 11.828 -7.957 1 89.38 446 ALA B CA 1
ATOM 8145 C C . ALA B 1 446 ? 6.82 10.453 -8.438 1 89.38 446 ALA B C 1
ATOM 8147 O O . ALA B 1 446 ? 5.719 10.008 -8.109 1 89.38 446 ALA B O 1
ATOM 8148 N N . PRO B 1 447 ? 7.777 9.852 -9.148 1 88.69 447 PRO B N 1
ATOM 8149 C CA . PRO B 1 447 ? 7.406 8.531 -9.656 1 88.69 447 PRO B CA 1
ATOM 8150 C C . PRO B 1 447 ? 7 7.566 -8.547 1 88.69 447 PRO B C 1
ATOM 8152 O O . PRO B 1 447 ? 7.598 7.57 -7.469 1 88.69 447 PRO B O 1
ATOM 8155 N N . PHE B 1 448 ? 6.082 6.75 -8.961 1 86.44 448 PHE B N 1
ATOM 8156 C CA . PHE B 1 448 ? 5.434 5.891 -7.973 1 86.44 448 PHE B CA 1
ATOM 8157 C C . PHE B 1 448 ? 6.449 4.965 -7.309 1 86.44 448 PHE B C 1
ATOM 8159 O O . PHE B 1 448 ? 6.355 4.688 -6.113 1 86.44 448 PHE B O 1
ATOM 8166 N N . ASN B 1 449 ? 7.398 4.441 -8.023 1 89.56 449 ASN B N 1
ATOM 8167 C CA . ASN B 1 449 ? 8.406 3.547 -7.465 1 89.56 449 ASN B CA 1
ATOM 8168 C C . ASN B 1 449 ? 9.289 4.262 -6.441 1 89.56 449 ASN B C 1
ATOM 8170 O O . ASN B 1 449 ? 9.672 3.67 -5.434 1 89.56 449 ASN B O 1
ATOM 8174 N N . ARG B 1 450 ? 9.531 5.547 -6.703 1 93.12 450 ARG B N 1
ATOM 8175 C CA . ARG B 1 450 ? 10.352 6.32 -5.781 1 93.12 450 ARG B CA 1
ATOM 8176 C C . ARG B 1 450 ? 9.578 6.691 -4.523 1 93.12 450 ARG B C 1
ATOM 8178 O O . ARG B 1 450 ? 10.141 6.762 -3.432 1 93.12 450 ARG B O 1
ATOM 8185 N N . VAL B 1 451 ? 8.289 6.961 -4.719 1 93.88 451 VAL B N 1
ATOM 8186 C CA . VAL B 1 451 ? 7.438 7.215 -3.559 1 93.88 451 VAL B CA 1
ATOM 8187 C C . VAL B 1 451 ? 7.434 5.996 -2.643 1 93.88 451 VAL B C 1
ATOM 8189 O O . VAL B 1 451 ? 7.617 6.117 -1.43 1 93.88 451 VAL B O 1
ATOM 8192 N N . SER B 1 452 ? 7.289 4.84 -3.254 1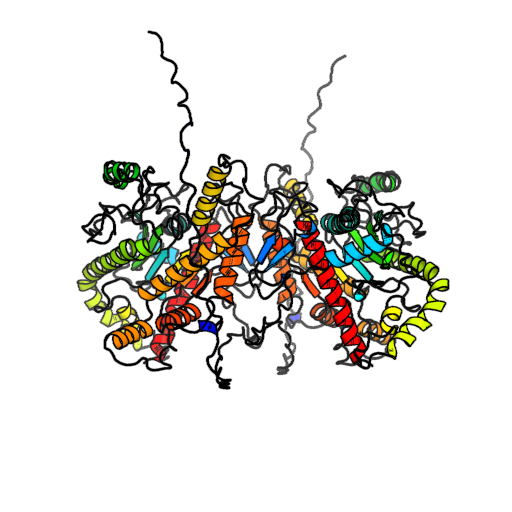 92.56 452 SER B N 1
ATOM 8193 C CA . SER B 1 452 ? 7.266 3.596 -2.49 1 92.56 452 SER B CA 1
ATOM 8194 C C . SER B 1 452 ? 8.602 3.348 -1.799 1 92.56 452 SER B C 1
ATOM 8196 O O . SER B 1 452 ? 8.641 2.939 -0.636 1 92.56 452 SER B O 1
ATOM 8198 N N . GLN B 1 453 ? 9.648 3.555 -2.51 1 94.56 453 GLN B N 1
ATOM 8199 C CA . GLN B 1 453 ? 10.984 3.346 -1.962 1 94.56 453 GLN B CA 1
ATOM 8200 C C . GLN B 1 453 ? 11.242 4.27 -0.776 1 94.56 453 GLN B C 1
ATOM 8202 O O . GLN B 1 453 ? 11.734 3.83 0.265 1 94.56 453 GLN B O 1
ATOM 8207 N N . LEU B 1 454 ? 10.906 5.504 -0.94 1 96.19 454 LEU B N 1
ATOM 8208 C CA . LEU B 1 454 ? 11.148 6.469 0.128 1 96.19 454 LEU B CA 1
ATOM 8209 C C . LEU B 1 454 ? 10.258 6.176 1.332 1 96.19 454 LEU B C 1
ATOM 8211 O O . LEU B 1 454 ? 10.68 6.363 2.477 1 96.19 454 LEU B O 1
ATOM 8215 N N . GLN B 1 455 ? 9.062 5.773 1.065 1 95.56 455 GLN B N 1
ATOM 8216 C CA . GLN B 1 455 ? 8.164 5.395 2.152 1 95.56 455 GLN B CA 1
ATOM 8217 C C . GLN B 1 455 ? 8.734 4.227 2.955 1 95.56 455 GLN B C 1
ATOM 8219 O O . GLN B 1 455 ? 8.727 4.254 4.188 1 95.56 455 GLN B O 1
ATOM 8224 N N . GLU B 1 456 ? 9.18 3.219 2.258 1 95.81 456 GLU B N 1
ATOM 8225 C CA . GLU B 1 456 ? 9.797 2.076 2.924 1 95.81 456 GLU B CA 1
ATOM 8226 C C . GLU B 1 456 ? 11.023 2.504 3.729 1 95.81 456 GLU B C 1
ATOM 8228 O O . GLU B 1 456 ? 11.25 2.008 4.832 1 95.81 456 GLU B O 1
ATOM 8233 N N . PHE B 1 457 ? 11.766 3.393 3.139 1 96.44 457 PHE B N 1
ATOM 8234 C CA . PHE B 1 457 ? 12.969 3.873 3.803 1 96.44 457 PHE B CA 1
ATOM 8235 C C . PHE B 1 457 ? 12.625 4.637 5.074 1 96.44 457 PHE B C 1
ATOM 8237 O O . PHE B 1 457 ? 13.266 4.453 6.109 1 96.44 457 PHE B O 1
ATOM 8244 N N . THR B 1 458 ? 11.656 5.438 4.992 1 95.5 458 THR B N 1
ATOM 8245 C CA . THR B 1 458 ? 11.234 6.223 6.148 1 95.5 458 THR B CA 1
ATOM 8246 C C . THR B 1 458 ? 10.695 5.312 7.25 1 95.5 458 THR B C 1
ATOM 8248 O O . THR B 1 458 ? 10.961 5.531 8.43 1 95.5 458 THR B O 1
ATOM 8251 N N . LYS B 1 459 ? 9.945 4.332 6.883 1 94 459 LYS B N 1
ATOM 8252 C CA . LYS B 1 459 ? 9.469 3.361 7.867 1 94 459 LYS B CA 1
ATOM 8253 C C . LYS B 1 459 ? 10.641 2.654 8.547 1 94 459 LYS B C 1
ATOM 8255 O O . LYS B 1 459 ? 10.625 2.455 9.766 1 94 459 LYS B O 1
ATOM 8260 N N . ASP B 1 460 ? 11.602 2.299 7.766 1 92.94 460 ASP B N 1
ATOM 8261 C CA . ASP B 1 460 ? 12.797 1.67 8.336 1 92.94 460 ASP B CA 1
ATOM 8262 C C . ASP B 1 460 ? 13.469 2.588 9.352 1 92.94 460 ASP B C 1
ATOM 8264 O O . ASP B 1 460 ? 13.891 2.139 10.414 1 92.94 460 ASP B O 1
ATOM 8268 N N . LEU B 1 461 ? 13.539 3.848 8.969 1 90.44 461 LEU B N 1
ATOM 8269 C CA . LEU B 1 461 ? 14.148 4.836 9.852 1 90.44 461 LEU B CA 1
ATOM 8270 C C . LEU B 1 461 ? 13.352 4.965 11.148 1 90.44 461 LEU B C 1
ATOM 8272 O O . LEU B 1 461 ? 13.922 4.941 12.242 1 90.44 461 LEU B O 1
ATOM 8276 N N . LEU B 1 462 ? 12.055 5.047 11.023 1 88.56 462 LEU B N 1
ATOM 8277 C CA . LEU B 1 462 ? 11.18 5.324 12.164 1 88.56 462 LEU B CA 1
ATOM 8278 C C . LEU B 1 462 ? 11.07 4.102 13.07 1 88.56 462 LEU B C 1
ATOM 8280 O O . LEU B 1 462 ? 11.023 4.238 14.297 1 88.56 462 LEU B O 1
ATOM 8284 N N . PHE B 1 463 ? 11.125 2.941 12.484 1 84.81 463 PHE B N 1
ATOM 8285 C CA . PHE B 1 463 ? 10.805 1.752 13.258 1 84.81 463 PHE B CA 1
ATOM 8286 C C . PHE B 1 463 ? 12.07 1.016 13.672 1 84.81 463 PHE B C 1
ATOM 8288 O O . PHE B 1 463 ? 12.094 0.324 14.695 1 84.81 463 PHE B O 1
ATOM 8295 N N . ASN B 1 464 ? 13.086 1.177 12.922 1 79.38 464 ASN B N 1
ATOM 8296 C CA . ASN B 1 464 ? 14.25 0.334 13.188 1 79.38 464 ASN B CA 1
ATOM 8297 C C . ASN B 1 464 ? 15.477 1.165 13.547 1 79.38 464 ASN B C 1
ATOM 8299 O O . ASN B 1 464 ? 16.312 0.737 14.352 1 79.38 464 ASN B O 1
ATOM 8303 N N . GLN B 1 465 ? 15.562 2.287 13.031 1 76.44 465 GLN B N 1
ATOM 8304 C CA . GLN B 1 465 ? 16.859 2.957 13.109 1 76.44 465 GLN B CA 1
ATOM 8305 C C . GLN B 1 465 ? 16.859 4.031 14.195 1 76.44 465 GLN B C 1
ATOM 8307 O O . GLN B 1 465 ? 17.844 4.203 14.898 1 76.44 465 GLN B O 1
ATOM 8312 N N . LEU B 1 466 ? 15.812 4.715 14.219 1 74.38 466 LEU B N 1
ATOM 8313 C CA . LEU B 1 466 ? 15.789 5.867 15.109 1 74.38 466 LEU B CA 1
ATOM 8314 C C . LEU B 1 466 ? 15.914 5.426 16.562 1 74.38 466 LEU B C 1
ATOM 8316 O O . LEU B 1 466 ? 16.484 6.145 17.391 1 74.38 466 LEU B O 1
ATOM 8320 N N . PHE B 1 467 ? 15.477 4.145 16.828 1 64 467 PHE B N 1
ATOM 8321 C CA . PHE B 1 467 ? 15.406 3.771 18.234 1 64 467 PHE B CA 1
ATOM 8322 C C . PHE B 1 467 ? 16.453 2.713 18.562 1 64 467 PHE B C 1
ATOM 8324 O O . PHE B 1 467 ? 16.688 2.414 19.734 1 64 467 PHE B O 1
ATOM 8331 N N . ASN B 1 468 ? 16.891 1.987 17.562 1 56.22 468 ASN B N 1
ATOM 8332 C CA . ASN B 1 468 ? 17.875 0.94 17.828 1 56.22 468 ASN B CA 1
ATOM 8333 C C . ASN B 1 468 ? 19.25 1.524 18.125 1 56.22 468 ASN B C 1
ATOM 8335 O O . ASN B 1 468 ? 19.688 2.475 17.469 1 56.22 468 ASN B O 1
ATOM 8339 N N . ASP B 1 469 ? 19.531 1.362 19.422 1 47.72 469 ASP B N 1
ATOM 8340 C CA . ASP B 1 469 ? 20.828 1.758 19.953 1 47.72 469 ASP B CA 1
ATOM 8341 C C . ASP B 1 469 ? 21.969 1.226 19.078 1 47.72 469 ASP B C 1
ATOM 8343 O O . ASP B 1 469 ? 22.391 0.084 19.25 1 47.72 469 ASP B O 1
ATOM 8347 N N . HIS B 1 470 ? 21.828 1.333 17.891 1 40.84 470 HIS B N 1
ATOM 8348 C CA . HIS B 1 470 ? 23.016 0.714 17.312 1 40.84 470 HIS B CA 1
ATOM 8349 C C . HIS B 1 470 ? 24.297 1.289 17.938 1 40.84 470 HIS B C 1
ATOM 8351 O O . HIS B 1 470 ? 24.578 2.477 17.766 1 40.84 470 HIS B O 1
ATOM 8357 N N . GLY B 1 471 ? 24.656 0.782 19.047 1 37.16 471 GLY B N 1
ATOM 8358 C CA . GLY B 1 471 ? 25.938 0.741 19.734 1 37.16 471 GLY B CA 1
ATOM 8359 C C . GLY B 1 471 ? 26.781 1.972 19.5 1 37.16 471 GLY B C 1
ATOM 8360 O O . GLY B 1 471 ? 27.938 2.031 19.922 1 37.16 471 GLY B O 1
ATOM 8361 N N . ASN B 1 472 ? 26.797 2.52 18.406 1 36.12 472 ASN B N 1
ATOM 8362 C CA . ASN B 1 472 ? 28 3.363 18.359 1 36.12 472 ASN B CA 1
ATOM 8363 C C . ASN B 1 472 ? 27.953 4.438 19.453 1 36.12 472 ASN B C 1
ATOM 8365 O O . ASN B 1 472 ? 26.875 4.895 19.828 1 36.12 472 ASN B O 1
ATOM 8369 N N . GLY B 1 473 ? 29.078 4.895 20.109 1 34.25 473 GLY B N 1
ATOM 8370 C CA . GLY B 1 473 ? 29.688 5.699 21.156 1 34.25 473 GLY B CA 1
ATOM 8371 C C . GLY B 1 473 ? 28.812 6.852 21.609 1 34.25 473 GLY B C 1
ATOM 8372 O O . GLY B 1 473 ? 27.812 6.645 22.312 1 34.25 473 GLY B O 1
ATOM 8373 N N . MET B 1 474 ? 29.453 8.094 21.359 1 35.06 474 MET B N 1
ATOM 8374 C CA . MET B 1 474 ? 29.297 9.383 22.016 1 35.06 474 MET B CA 1
ATOM 8375 C C . MET B 1 474 ? 27.891 9.93 21.828 1 35.06 474 MET B C 1
ATOM 8377 O O . MET B 1 474 ? 27.641 10.727 20.938 1 35.06 474 MET B O 1
ATOM 8381 N N . LYS B 1 475 ? 26.906 9.125 21.984 1 47.78 475 LYS B N 1
ATOM 8382 C CA . LYS B 1 475 ? 25.578 9.695 21.828 1 47.78 475 LYS B CA 1
ATOM 8383 C C . LYS B 1 475 ? 25.344 10.828 22.828 1 47.78 475 LYS B C 1
ATOM 8385 O O . LYS B 1 475 ? 25.5 10.641 24.031 1 47.78 475 LYS B O 1
ATOM 8390 N N . SER B 1 476 ? 25.484 12.094 22.312 1 50.78 476 SER B N 1
ATOM 8391 C CA . SER B 1 476 ? 25.234 13.258 23.156 1 50.78 476 SER B CA 1
ATOM 8392 C C . SER B 1 476 ? 23.922 13.109 23.938 1 50.78 476 SER B C 1
ATOM 8394 O O . SER B 1 476 ? 23.047 12.336 23.547 1 50.78 476 SER B O 1
ATOM 8396 N N . LEU B 1 477 ? 24.047 13.508 25.172 1 44.97 477 LEU B N 1
ATOM 8397 C CA . LEU B 1 477 ? 22.875 13.609 26.031 1 44.97 477 LEU B CA 1
ATOM 8398 C C . LEU B 1 477 ? 21.656 14.055 25.234 1 44.97 477 LEU B C 1
ATOM 8400 O O . LEU B 1 477 ? 20.547 13.555 25.453 1 44.97 477 LEU B O 1
ATOM 8404 N N . PHE B 1 478 ? 21.969 14.844 24.266 1 51.44 478 PHE B N 1
ATOM 8405 C CA . PHE B 1 478 ? 20.891 15.383 23.438 1 51.44 478 PHE B CA 1
ATOM 8406 C C . PHE B 1 478 ? 20.344 14.32 22.5 1 51.44 478 PHE B C 1
ATOM 8408 O O . PHE B 1 478 ? 19.125 14.211 22.312 1 51.44 478 PHE B O 1
ATOM 8415 N N . GLU B 1 479 ? 21.219 13.57 22.125 1 63.69 479 GLU B N 1
ATOM 8416 C CA . GLU B 1 479 ? 20.797 12.531 21.203 1 63.69 479 GLU B CA 1
ATOM 8417 C C . GLU B 1 479 ? 19.969 11.461 21.906 1 63.69 479 GLU B C 1
ATOM 8419 O O . GLU B 1 479 ? 18.953 11.008 21.375 1 63.69 479 GLU B O 1
ATOM 8424 N N . ASN B 1 480 ? 20.359 11.305 23.062 1 65.81 480 ASN B N 1
ATOM 8425 C CA . ASN B 1 480 ? 19.625 10.312 23.828 1 65.81 480 ASN B CA 1
ATOM 8426 C C . ASN B 1 480 ? 18.219 10.812 24.203 1 65.81 480 ASN B C 1
ATOM 8428 O O . ASN B 1 480 ? 17.25 10.062 24.125 1 65.81 480 ASN B O 1
ATOM 8432 N N . ARG B 1 481 ? 18.266 12.062 24.531 1 68.81 481 ARG B N 1
ATOM 8433 C CA . ARG B 1 481 ? 16.969 12.656 24.891 1 68.81 481 ARG B CA 1
ATOM 8434 C C . ARG B 1 481 ? 16.031 12.68 23.688 1 68.81 481 ARG B C 1
ATOM 8436 O O . ARG B 1 481 ? 14.852 12.367 23.812 1 68.81 481 ARG B O 1
ATOM 8443 N N . THR B 1 482 ? 16.547 13.148 22.719 1 77.19 482 THR B N 1
ATOM 8444 C CA . THR B 1 482 ? 15.758 13.195 21.5 1 77.19 482 THR B CA 1
ATOM 8445 C C . THR B 1 482 ? 15.203 11.82 21.156 1 77.19 482 THR B C 1
ATOM 8447 O O . THR B 1 482 ? 14.039 11.695 20.766 1 77.19 482 THR B O 1
ATOM 8450 N N . ARG B 1 483 ? 15.969 10.914 21.516 1 77.81 483 ARG B N 1
ATOM 8451 C CA . ARG B 1 483 ? 15.555 9.539 21.219 1 77.81 483 ARG B CA 1
ATOM 8452 C C . ARG B 1 483 ? 14.398 9.109 22.125 1 77.81 483 ARG B C 1
ATOM 8454 O O . ARG B 1 483 ? 13.438 8.5 21.641 1 77.81 483 ARG B O 1
ATOM 8461 N N . VAL B 1 484 ? 14.516 9.445 23.328 1 78.06 484 VAL B N 1
ATOM 8462 C CA . VAL B 1 484 ? 13.477 9.07 24.281 1 78.06 484 VAL B CA 1
ATOM 8463 C C . VAL B 1 484 ? 12.172 9.789 23.938 1 78.06 484 VAL B C 1
ATOM 8465 O O . VAL B 1 484 ? 11.094 9.195 24 1 78.06 484 VAL B O 1
ATOM 8468 N N . GLU B 1 485 ? 12.336 11.047 23.625 1 85.69 485 GLU B N 1
ATOM 8469 C CA . GLU B 1 485 ? 11.172 11.852 23.266 1 85.69 485 GLU B CA 1
ATOM 8470 C C . GLU B 1 485 ? 10.492 11.281 22.016 1 85.69 485 GLU B C 1
ATOM 8472 O O . GLU B 1 485 ? 9.266 11.117 21.984 1 85.69 485 GLU B O 1
ATOM 8477 N N . LEU B 1 486 ? 11.273 10.977 21.094 1 87 486 LEU B N 1
ATOM 8478 C CA . LEU B 1 486 ? 10.719 10.492 19.844 1 87 486 LEU B CA 1
ATOM 8479 C C . LEU B 1 486 ? 10.102 9.109 20.016 1 87 486 LEU B C 1
ATOM 8481 O O . LEU B 1 486 ? 9.055 8.812 19.422 1 87 486 LEU B O 1
ATOM 8485 N N . LYS B 1 487 ? 10.719 8.273 20.75 1 83.12 487 LYS B N 1
ATOM 8486 C CA . LYS B 1 487 ? 10.188 6.938 21 1 83.12 487 LYS B CA 1
ATOM 8487 C C . LYS B 1 487 ? 8.789 7.008 21.609 1 83.12 487 LYS B C 1
ATOM 8489 O O . LYS B 1 487 ? 7.926 6.18 21.297 1 83.12 487 LYS B O 1
ATOM 8494 N N . SER B 1 488 ? 8.625 7.965 22.391 1 85.06 488 SER B N 1
ATOM 8495 C CA . SER B 1 488 ? 7.355 8.086 23.109 1 85.06 488 SER B CA 1
ATOM 8496 C C . SER B 1 488 ? 6.32 8.844 22.281 1 85.06 488 SER B C 1
ATOM 8498 O O . SER B 1 488 ? 5.137 8.508 22.312 1 85.06 488 SER B O 1
ATOM 8500 N N . ARG B 1 489 ? 6.746 9.828 21.547 1 91.44 489 ARG B N 1
ATOM 8501 C CA . ARG B 1 489 ? 5.82 10.805 20.984 1 91.44 489 ARG B CA 1
ATOM 8502 C C . ARG B 1 489 ? 5.559 10.516 19.5 1 91.44 489 ARG B C 1
ATOM 8504 O O . ARG B 1 489 ? 4.484 10.828 18.984 1 91.44 489 ARG B O 1
ATOM 8511 N N . LEU B 1 490 ? 6.527 9.93 18.875 1 93.62 490 LEU B N 1
ATOM 8512 C CA . LEU B 1 490 ? 6.453 9.773 17.422 1 93.62 490 LEU B CA 1
ATOM 8513 C C . LEU B 1 490 ? 5.555 8.602 17.047 1 93.62 490 LEU B C 1
ATOM 8515 O O . LEU B 1 490 ? 5.723 7.496 17.562 1 93.62 490 LEU B O 1
ATOM 8519 N N . LYS B 1 491 ? 4.551 8.891 16.25 1 94.12 491 LYS B N 1
ATOM 8520 C CA . LYS B 1 491 ? 3.633 7.883 15.734 1 94.12 491 LYS B CA 1
ATOM 8521 C C . LYS B 1 491 ? 3.568 7.934 14.211 1 94.12 491 LYS B C 1
ATOM 8523 O O . LYS B 1 491 ? 3.762 8.992 13.609 1 94.12 491 LYS B O 1
ATOM 8528 N N . PHE B 1 492 ? 3.359 6.789 13.648 1 94.56 492 PHE B N 1
ATOM 8529 C CA . PHE B 1 492 ? 3.195 6.691 12.203 1 94.56 492 PHE B CA 1
ATOM 8530 C C . PHE B 1 492 ? 1.728 6.82 11.812 1 94.56 492 PHE B C 1
ATOM 8532 O O . PHE B 1 492 ? 0.889 6.035 12.258 1 94.56 492 PHE B O 1
ATOM 8539 N N . ASP B 1 493 ? 1.416 7.848 11.008 1 96 493 ASP B N 1
ATOM 8540 C CA . ASP B 1 493 ? 0.074 8.094 10.484 1 96 493 ASP B CA 1
ATOM 8541 C C . ASP B 1 493 ? -0.109 7.445 9.117 1 96 493 ASP B C 1
ATOM 8543 O O . ASP B 1 493 ? 0.521 7.859 8.141 1 96 493 ASP B O 1
ATOM 8547 N N . ARG B 1 494 ? -1.102 6.59 8.914 1 96.31 494 ARG B N 1
ATOM 8548 C CA . ARG B 1 494 ? -1.243 5.746 7.73 1 96.31 494 ARG B CA 1
ATOM 8549 C C . ARG B 1 494 ? -2.15 6.402 6.695 1 96.31 494 ARG B C 1
ATOM 8551 O O . ARG B 1 494 ? -2.598 5.746 5.754 1 96.31 494 ARG B O 1
ATOM 8558 N N . TRP B 1 495 ? -2.439 7.633 6.848 1 97.94 495 TRP B N 1
ATOM 8559 C CA . TRP B 1 495 ? -3.391 8.312 5.973 1 97.94 495 TRP B CA 1
ATOM 8560 C C . TRP B 1 495 ? -3.053 8.07 4.508 1 97.94 495 TRP B C 1
ATOM 8562 O O . TRP B 1 495 ? -3.918 7.672 3.723 1 97.94 495 TRP B O 1
ATOM 8572 N N . GLY B 1 496 ? -1.81 8.297 4.133 1 96.56 496 GLY B N 1
ATOM 8573 C CA . GLY B 1 496 ? -1.41 8.125 2.744 1 96.56 496 GLY B CA 1
ATOM 8574 C C . GLY B 1 496 ? -1.656 6.719 2.227 1 96.56 496 GLY B C 1
ATOM 8575 O O . GLY B 1 496 ? -2.041 6.535 1.07 1 96.56 496 GLY B O 1
ATOM 8576 N N . GLU B 1 497 ? -1.466 5.727 3.043 1 94.06 497 GLU B N 1
ATOM 8577 C CA . GLU B 1 497 ? -1.702 4.332 2.676 1 94.06 497 GLU B CA 1
ATOM 8578 C C . GLU B 1 497 ? -3.195 4.039 2.555 1 94.06 497 GLU B C 1
ATOM 8580 O O . GLU B 1 497 ? -3.609 3.238 1.716 1 94.06 497 GLU B O 1
ATOM 8585 N N . MET B 1 498 ? -3.941 4.719 3.365 1 96.5 498 MET B N 1
ATOM 8586 C CA . MET B 1 498 ? -5.371 4.441 3.461 1 96.5 498 MET B CA 1
ATOM 8587 C C . MET B 1 498 ? -6.117 5.004 2.256 1 96.5 498 MET B C 1
ATOM 8589 O O . MET B 1 498 ? -7.23 4.57 1.951 1 96.5 498 MET B O 1
ATOM 8593 N N . ILE B 1 499 ? -5.496 5.922 1.558 1 95.62 499 ILE B N 1
ATOM 8594 C CA . ILE B 1 499 ? -6.227 6.508 0.441 1 95.62 499 ILE B CA 1
ATOM 8595 C C . ILE B 1 499 ? -5.73 5.91 -0.873 1 95.62 499 ILE B C 1
ATOM 8597 O O . ILE B 1 499 ? -6.078 6.395 -1.953 1 95.62 499 ILE B O 1
ATOM 8601 N N . LEU B 1 500 ? -4.934 4.867 -0.722 1 90.19 500 LEU B N 1
ATOM 8602 C CA . LEU B 1 500 ? -4.543 4.141 -1.925 1 90.19 500 LEU B CA 1
ATOM 8603 C C . LEU B 1 500 ? -5.77 3.686 -2.709 1 90.19 500 LEU B C 1
ATOM 8605 O O . LEU B 1 500 ? -6.711 3.135 -2.131 1 90.19 500 LEU B O 1
ATOM 8609 N N . GLY B 1 501 ? -5.781 3.963 -4.012 1 85 501 GLY B N 1
ATOM 8610 C CA . GLY B 1 501 ? -6.898 3.586 -4.863 1 85 501 GLY B CA 1
ATOM 8611 C C . GLY B 1 501 ? -7.883 4.719 -5.086 1 85 501 GLY B C 1
ATOM 8612 O O . GLY B 1 501 ? -8.828 4.578 -5.863 1 85 501 GLY B O 1
ATOM 8613 N N . GLN B 1 502 ? -7.621 5.867 -4.457 1 89.94 502 GLN B N 1
ATOM 8614 C CA . GLN B 1 502 ? -8.539 7 -4.574 1 89.94 502 GLN B CA 1
ATOM 8615 C C . GLN B 1 502 ? -8.008 8.031 -5.562 1 89.94 502 GLN B C 1
ATOM 8617 O O . GLN B 1 502 ? -8.43 9.195 -5.543 1 89.94 502 GLN B O 1
ATOM 8622 N N . GLU B 1 503 ? -7.172 7.648 -6.465 1 86.94 503 GLU B N 1
ATOM 8623 C CA . GLU B 1 503 ? -6.473 8.586 -7.34 1 86.94 503 GLU B CA 1
ATOM 8624 C C . GLU B 1 503 ? -7.449 9.32 -8.25 1 86.94 503 GLU B C 1
ATOM 8626 O O . GLU B 1 503 ? -7.188 10.453 -8.664 1 86.94 503 GLU B O 1
ATOM 8631 N N . ARG B 1 504 ? -8.594 8.773 -8.453 1 86.31 504 ARG B N 1
ATOM 8632 C CA . ARG B 1 504 ? -9.594 9.43 -9.297 1 86.31 504 ARG B CA 1
ATOM 8633 C C . ARG B 1 504 ? -10.297 10.547 -8.539 1 86.31 504 ARG B C 1
ATOM 8635 O O . ARG B 1 504 ? -10.977 11.375 -9.148 1 86.31 504 ARG B O 1
ATOM 8642 N N . ASN B 1 505 ? -10.102 10.586 -7.277 1 90.19 505 ASN B N 1
ATOM 8643 C CA . ASN B 1 505 ? -10.656 11.641 -6.438 1 90.19 505 ASN B CA 1
ATOM 8644 C C . ASN B 1 505 ? -9.594 12.672 -6.047 1 90.19 505 ASN B C 1
ATOM 8646 O O . ASN B 1 505 ? -9.594 13.156 -4.914 1 90.19 505 ASN B O 1
ATOM 8650 N N . PHE B 1 506 ? -8.688 12.922 -6.973 1 90.94 506 PHE B N 1
ATOM 8651 C CA . PHE B 1 506 ? -7.672 13.953 -6.777 1 90.94 506 PHE B CA 1
ATOM 8652 C C . PHE B 1 506 ? -8.016 15.203 -7.574 1 90.94 506 PHE B C 1
ATOM 8654 O O . PHE B 1 506 ? -8.664 15.133 -8.617 1 90.94 506 PHE B O 1
ATOM 8661 N N . ARG B 1 507 ? -7.59 16.391 -7.055 1 91.5 507 ARG B N 1
ATOM 8662 C CA . ARG B 1 507 ? -7.754 17.672 -7.746 1 91.5 507 ARG B CA 1
ATOM 8663 C C . ARG B 1 507 ? -6.863 17.734 -8.984 1 91.5 507 ARG B C 1
ATOM 8665 O O . ARG B 1 507 ? -7.234 18.344 -9.992 1 91.5 507 ARG B O 1
ATOM 8672 N N . ASP B 1 508 ? -5.766 17.234 -8.859 1 89.75 508 ASP B N 1
ATOM 8673 C CA . ASP B 1 508 ? -4.742 17.141 -9.891 1 89.75 508 ASP B CA 1
ATOM 8674 C C . ASP B 1 508 ? -3.871 15.898 -9.695 1 89.75 508 ASP B C 1
ATOM 8676 O O . ASP B 1 508 ? -4.293 14.93 -9.055 1 89.75 508 ASP B O 1
ATOM 8680 N N . SER B 1 509 ? -2.721 15.859 -10.227 1 86.62 509 SER B N 1
ATOM 8681 C CA . SER B 1 509 ? -1.9 14.656 -10.211 1 86.62 509 SER B CA 1
ATOM 8682 C C . SER B 1 509 ? -1.361 14.375 -8.812 1 86.62 509 SER B C 1
ATOM 8684 O O . SER B 1 509 ? -0.948 13.25 -8.516 1 86.62 509 SER B O 1
ATOM 8686 N N . VAL B 1 510 ? -1.45 15.383 -7.898 1 91.06 510 VAL B N 1
ATOM 8687 C CA . VAL B 1 510 ? -0.717 15.227 -6.648 1 91.06 510 VAL B CA 1
ATOM 8688 C C . VAL B 1 510 ? -1.67 15.398 -5.465 1 91.06 510 VAL B C 1
ATOM 8690 O O . VAL B 1 510 ? -1.515 14.734 -4.438 1 91.06 510 VAL B O 1
ATOM 8693 N N . HIS B 1 511 ? -2.686 16.172 -5.617 1 93.94 511 HIS B N 1
ATOM 8694 C CA . HIS B 1 511 ? -3.445 16.625 -4.457 1 93.94 511 HIS B CA 1
ATOM 8695 C C . HIS B 1 511 ? -4.797 15.922 -4.379 1 93.94 511 HIS B C 1
ATOM 8697 O O . HIS B 1 511 ? -5.613 16.031 -5.297 1 93.94 511 HIS B O 1
ATOM 8703 N N . PRO B 1 512 ? -5.098 15.273 -3.281 1 94.62 512 PRO B N 1
ATOM 8704 C CA . PRO B 1 512 ? -6.426 14.695 -3.096 1 94.62 512 PRO B CA 1
ATOM 8705 C C . PRO B 1 512 ? -7.516 15.75 -2.926 1 94.62 512 PRO B C 1
ATOM 8707 O O . PRO B 1 512 ? -7.234 16.859 -2.488 1 94.62 512 PRO B O 1
ATOM 8710 N N . MET B 1 513 ? -8.719 15.367 -3.223 1 93.56 513 MET B N 1
ATOM 8711 C CA . MET B 1 513 ? -9.883 16.219 -2.979 1 93.56 513 MET B CA 1
ATOM 8712 C C . MET B 1 513 ? -10.297 16.172 -1.511 1 93.56 513 MET B C 1
ATOM 8714 O O . MET B 1 513 ? -9.812 15.32 -0.756 1 93.56 513 MET B O 1
ATOM 8718 N N . ALA B 1 514 ? -11.203 17.062 -1.224 1 94.5 514 ALA B N 1
ATOM 8719 C CA . ALA B 1 514 ? -11.711 17.109 0.145 1 94.5 514 ALA B CA 1
ATOM 8720 C C . ALA B 1 514 ? -12.367 15.789 0.533 1 94.5 514 ALA B C 1
ATOM 8722 O O . ALA B 1 514 ? -12.281 15.359 1.687 1 94.5 514 ALA B O 1
ATOM 8723 N N . PHE B 1 515 ? -13.008 15.25 -0.455 1 93.44 515 PHE B N 1
ATOM 8724 C CA . PHE B 1 515 ? -13.68 13.977 -0.214 1 93.44 515 PHE B CA 1
ATOM 8725 C C . PHE B 1 515 ? -13.227 12.922 -1.22 1 93.44 515 PHE B C 1
ATOM 8727 O O . PHE B 1 515 ? -13.188 13.188 -2.424 1 93.44 515 PHE B O 1
ATOM 8734 N N . PRO B 1 516 ? -12.891 11.727 -0.744 1 95.25 516 PRO B N 1
ATOM 8735 C CA . PRO B 1 516 ? -13 11.25 0.637 1 95.25 516 PRO B CA 1
ATOM 8736 C C . PRO B 1 516 ? -11.703 11.43 1.426 1 95.25 516 PRO B C 1
ATOM 8738 O O . PRO B 1 516 ? -11.688 11.234 2.645 1 95.25 516 PRO B O 1
ATOM 8741 N N . SER B 1 517 ? -10.664 11.828 0.8 1 96.44 517 SER B N 1
ATOM 8742 C CA . SER B 1 517 ? -9.32 11.703 1.362 1 96.44 517 SER B CA 1
ATOM 8743 C C . SER B 1 517 ? -9.117 12.664 2.527 1 96.44 517 SER B C 1
ATOM 8745 O O . SER B 1 517 ? -8.711 12.258 3.617 1 96.44 517 SER B O 1
ATOM 8747 N N . ASN B 1 518 ? -9.453 13.93 2.352 1 96.5 518 ASN B N 1
ATOM 8748 C CA . ASN B 1 518 ? -9.141 14.906 3.389 1 96.5 518 ASN B CA 1
ATOM 8749 C C . ASN B 1 518 ? -10.164 14.875 4.516 1 96.5 518 ASN B C 1
ATOM 8751 O O . ASN B 1 518 ? -9.867 15.281 5.645 1 96.5 518 ASN B O 1
ATOM 8755 N N . SER B 1 519 ? -11.375 14.414 4.207 1 96.38 519 SER B N 1
ATOM 8756 C CA . SER B 1 519 ? -12.312 14.156 5.297 1 96.38 519 SER B CA 1
ATOM 8757 C C . SER B 1 519 ? -11.82 13.031 6.195 1 96.38 519 SER B C 1
ATOM 8759 O O . SER B 1 519 ? -11.984 13.086 7.418 1 96.38 519 SER B O 1
ATOM 8761 N N . LEU B 1 520 ? -11.258 12.008 5.574 1 97.69 520 LEU B N 1
ATOM 8762 C CA . LEU B 1 520 ? -10.625 10.961 6.367 1 97.69 520 LEU B CA 1
ATOM 8763 C C . LEU B 1 520 ? -9.523 11.531 7.25 1 97.69 520 LEU B C 1
ATOM 8765 O O . LEU B 1 520 ? -9.445 11.227 8.438 1 97.69 520 LEU B O 1
ATOM 8769 N N . TRP B 1 521 ? -8.719 12.328 6.656 1 98.19 521 TRP B N 1
ATOM 8770 C CA . TRP B 1 521 ? -7.648 12.953 7.422 1 98.19 521 TRP B CA 1
ATOM 8771 C C . TRP B 1 521 ? -8.211 13.719 8.617 1 98.19 521 TRP B C 1
ATOM 8773 O O . TRP B 1 521 ? -7.66 13.648 9.719 1 98.19 521 TRP B O 1
ATOM 8783 N N . SER B 1 522 ? -9.273 14.469 8.43 1 98.12 522 SER B N 1
ATOM 8784 C CA . SER B 1 522 ? -9.898 15.25 9.484 1 98.12 522 SER B CA 1
ATOM 8785 C C . SER B 1 522 ? -10.297 14.367 10.664 1 98.12 522 SER B C 1
ATOM 8787 O O . SER B 1 522 ? -10.055 14.727 11.82 1 98.12 522 SER B O 1
ATOM 8789 N N . GLN B 1 523 ? -10.875 13.227 10.344 1 97.88 523 GLN B N 1
ATOM 8790 C CA . GLN B 1 523 ? -11.266 12.281 11.383 1 97.88 523 GLN B CA 1
ATOM 8791 C C . GLN B 1 523 ? -10.039 11.719 12.102 1 97.88 523 GLN B C 1
ATOM 8793 O O . GLN B 1 523 ? -10.031 11.602 13.336 1 97.88 523 GLN B O 1
ATOM 8798 N N . MET B 1 524 ? -9.07 11.414 11.336 1 98.12 524 MET B N 1
ATOM 8799 C CA . MET B 1 524 ? -7.844 10.852 11.906 1 98.12 524 MET B CA 1
ATOM 8800 C C . MET B 1 524 ? -7.137 11.875 12.781 1 98.12 524 MET B C 1
ATOM 8802 O O . MET B 1 524 ? -6.672 11.547 13.875 1 98.12 524 MET B O 1
ATOM 8806 N N . MET B 1 525 ? -7.098 13.102 12.305 1 98.31 525 MET B N 1
ATOM 8807 C CA . MET B 1 525 ? -6.453 14.18 13.055 1 98.31 525 MET B CA 1
ATOM 8808 C C . MET B 1 525 ? -7.164 14.422 14.383 1 98.31 525 MET B C 1
ATOM 8810 O O . MET B 1 525 ? -6.52 14.508 15.43 1 98.31 525 MET B O 1
ATOM 8814 N N . LEU B 1 526 ? -8.453 14.477 14.344 1 98.19 526 LEU B N 1
ATOM 8815 C CA . LEU B 1 526 ? -9.211 14.68 15.578 1 98.19 526 LEU B CA 1
ATOM 8816 C C . LEU B 1 526 ? -9.016 13.516 16.531 1 98.19 526 LEU B C 1
ATOM 8818 O O . LEU B 1 526 ? -8.898 13.711 17.75 1 98.19 526 LEU B O 1
ATOM 8822 N N . TRP B 1 527 ? -9 12.344 16 1 97.25 527 TRP B N 1
ATOM 8823 C CA . TRP B 1 527 ? -8.773 11.164 16.828 1 97.25 527 TRP B CA 1
ATOM 8824 C C . TRP B 1 527 ? -7.41 11.227 17.5 1 97.25 527 TRP B C 1
ATOM 8826 O O . TRP B 1 527 ? -7.297 11.016 18.719 1 97.25 527 TRP B O 1
ATOM 8836 N N . GLU B 1 528 ? -6.398 11.523 16.719 1 97.44 528 GLU B N 1
ATOM 8837 C CA . GLU B 1 528 ? -5.039 11.57 17.25 1 97.44 528 GLU B CA 1
ATOM 8838 C C . GLU B 1 528 ? -4.875 12.719 18.25 1 97.44 528 GLU B C 1
ATOM 8840 O O . GLU B 1 528 ? -4.148 12.594 19.234 1 97.44 528 GLU B O 1
ATOM 8845 N N . LEU B 1 529 ? -5.5 13.812 17.922 1 97.75 529 LEU B N 1
ATOM 8846 C CA . LEU B 1 529 ? -5.465 14.938 18.844 1 97.75 529 LEU B CA 1
ATOM 8847 C C . LEU B 1 529 ? -6.102 14.57 20.188 1 97.75 529 LEU B C 1
ATOM 8849 O O . LEU B 1 529 ? -5.543 14.867 21.25 1 97.75 529 LEU B O 1
ATOM 8853 N N . ARG B 1 530 ? -7.223 13.938 20.156 1 96 530 ARG B N 1
ATOM 8854 C CA . ARG B 1 530 ? -7.891 13.492 21.359 1 96 530 ARG B CA 1
ATOM 8855 C C . ARG B 1 530 ? -6.984 12.578 22.188 1 96 530 ARG B C 1
ATOM 8857 O O . ARG B 1 530 ? -6.844 12.758 23.391 1 96 530 ARG B O 1
ATOM 8864 N N . GLU B 1 531 ? -6.375 11.641 21.531 1 93.44 531 GLU B N 1
ATOM 8865 C CA . GLU B 1 531 ? -5.48 10.719 22.219 1 93.44 531 GLU B CA 1
ATOM 8866 C C . GLU B 1 531 ? -4.281 11.453 22.812 1 93.44 531 GLU B C 1
ATOM 8868 O O . GLU B 1 531 ? -3.832 11.141 23.906 1 93.44 531 GLU B O 1
ATOM 8873 N N . SER B 1 532 ? -3.779 12.406 22 1 93.38 532 SER B N 1
ATOM 8874 C CA . SER B 1 532 ? -2.65 13.203 22.469 1 93.38 532 SER B CA 1
ATOM 8875 C C . SER B 1 532 ? -2.998 13.953 23.75 1 93.38 532 SER B C 1
ATOM 8877 O O . SER B 1 532 ? -2.207 13.992 24.703 1 93.38 532 SER B O 1
ATOM 8879 N N . VAL B 1 533 ? -4.164 14.539 23.812 1 90.44 533 VAL B N 1
ATOM 8880 C CA . VAL B 1 533 ? -4.633 15.328 24.953 1 90.44 533 VAL B CA 1
ATOM 8881 C C . VAL B 1 533 ? -4.863 14.422 26.156 1 90.44 533 VAL B C 1
ATOM 8883 O O . VAL B 1 533 ? -4.484 14.766 27.281 1 90.44 533 VAL B O 1
ATOM 8886 N N . ILE B 1 534 ? -5.371 13.281 25.906 1 85.56 534 ILE B N 1
ATOM 8887 C CA . ILE B 1 534 ? -5.66 12.336 26.984 1 85.56 534 ILE B CA 1
ATOM 8888 C C . ILE B 1 534 ? -4.355 11.805 27.562 1 85.56 534 ILE B C 1
ATOM 8890 O O . ILE B 1 534 ? -4.215 11.703 28.781 1 85.56 534 ILE B O 1
ATOM 8894 N N . GLU B 1 535 ? -3.469 11.477 26.734 1 82.19 535 GLU B N 1
ATOM 8895 C CA . GLU B 1 535 ? -2.182 10.953 27.188 1 82.19 535 GLU B CA 1
ATOM 8896 C C . GLU B 1 535 ? -1.418 11.992 28 1 82.19 535 GLU B C 1
ATOM 8898 O O . GLU B 1 535 ? -0.803 11.656 29.016 1 82.19 535 GLU B O 1
ATOM 8903 N N . LYS B 1 536 ? -1.449 13.133 27.578 1 75.75 536 LYS B N 1
ATOM 8904 C CA . LYS B 1 536 ? -0.779 14.219 28.281 1 75.75 536 LYS B CA 1
ATOM 8905 C C . LYS B 1 536 ? -1.389 14.438 29.656 1 75.75 536 LYS B C 1
ATOM 8907 O O . LYS B 1 536 ? -0.668 14.68 30.641 1 75.75 536 LYS B O 1
ATOM 8912 N N . SER B 1 537 ? -2.641 14.32 29.672 1 68.31 537 SER B N 1
ATOM 8913 C CA . SER B 1 537 ? -3.346 14.531 30.922 1 68.31 537 SER B CA 1
ATOM 8914 C C . SER B 1 537 ? -3.041 13.422 31.922 1 68.31 537 SER B C 1
ATOM 8916 O O . SER B 1 537 ? -2.885 13.68 33.125 1 68.31 537 SER B O 1
ATOM 8918 N N . LYS B 1 538 ? -2.883 12.242 31.438 1 65.44 538 LYS B N 1
ATOM 8919 C CA . LYS B 1 538 ? -2.564 11.117 32.312 1 65.44 538 LYS B CA 1
ATOM 8920 C C . LYS B 1 538 ? -1.157 11.25 32.875 1 65.44 538 LYS B C 1
ATOM 8922 O O . LYS B 1 538 ? -0.934 10.953 34.062 1 65.44 538 LYS B O 1
ATOM 8927 N N . GLU B 1 539 ? -0.278 11.688 32.094 1 62.06 539 GLU B N 1
ATOM 8928 C CA . GLU B 1 539 ? 1.106 11.844 32.531 1 62.06 539 GLU B CA 1
ATOM 8929 C C . GLU B 1 539 ? 1.243 12.977 33.562 1 62.06 539 GLU B C 1
ATOM 8931 O O . GLU B 1 539 ? 2.014 12.867 34.5 1 62.06 539 GLU B O 1
ATOM 8936 N N . LEU B 1 540 ? 0.477 14 33.344 1 51.69 540 LEU B N 1
ATOM 8937 C CA . LEU B 1 540 ? 0.488 15.133 34.25 1 51.69 540 LEU B CA 1
ATOM 8938 C C . LEU B 1 540 ? -0.122 14.758 35.594 1 51.69 540 LEU B C 1
ATOM 8940 O O . LEU B 1 540 ? 0.355 15.195 36.656 1 51.69 540 LEU B O 1
ATOM 8944 N N . ASN B 1 541 ? -1.122 13.875 35.562 1 50.56 541 ASN B N 1
ATOM 8945 C CA . ASN B 1 541 ? -1.787 13.438 36.781 1 50.56 541 ASN B CA 1
ATOM 8946 C C . ASN B 1 541 ? -0.909 12.492 37.594 1 50.56 541 ASN B C 1
ATOM 8948 O O . ASN B 1 541 ? -1.053 12.383 38.812 1 50.56 541 ASN B O 1
ATOM 8952 N N . LYS B 1 542 ? -0.021 11.82 36.906 1 51.16 542 LYS B N 1
ATOM 8953 C CA . LYS B 1 542 ? 0.916 10.961 37.625 1 51.16 542 LYS B CA 1
ATOM 8954 C C . LYS B 1 542 ? 1.917 11.789 38.438 1 51.16 542 LYS B C 1
ATOM 8956 O O . LYS B 1 542 ? 2.51 11.297 39.406 1 51.16 542 LYS B O 1
ATOM 8961 N N . LYS B 1 543 ? 2.074 12.984 38.125 1 46.47 543 LYS B N 1
ATOM 8962 C CA . LYS B 1 543 ? 3.086 13.844 38.75 1 46.47 543 LYS B CA 1
ATOM 8963 C C . LYS B 1 543 ? 2.5 14.656 39.906 1 46.47 543 LYS B C 1
ATOM 8965 O O . LYS B 1 543 ? 3.234 15.312 40.625 1 46.47 543 LYS B O 1
ATOM 8970 N N . VAL B 1 544 ? 1.287 14.539 40.031 1 39.47 544 VAL B N 1
ATOM 8971 C CA . VAL B 1 544 ? 0.649 15.164 41.188 1 39.47 544 VAL B CA 1
ATOM 8972 C C . VAL B 1 544 ? 0.308 14.094 42.219 1 39.47 544 VAL B C 1
ATOM 8974 O O . VAL B 1 544 ? -0.172 13.016 41.875 1 39.47 544 VAL B O 1
#

Radius of gyration: 33.67 Å; Cα contacts (8 Å, |Δi|>4): 1574; chains: 2; bounding box: 94×93×98 Å

pLDDT: mean 71.22, std 26.23, range [16.72, 98.5]

Organism: Phakopsora pachyrhizi (NCBI:txid170000)

Sequence (1088 aa):
MEKEGWKEPSLEEAGQSQQNNGSIYSSIYDLINNQGLRETSSKDTFDQTQRISFVGSSKSHCKNPFKEFGYLNHDPLEPIKNNWIPFDSNCEPSDLLSPLIQDLQRFSRQGVDYRKDSVRALPWLVNRTVVLIGDSIERFHLRDFCDFLSFSTKPSFHEVSANGFSKSQSTDQTPSRSYLIDRSTKLKSSRPFYLNEDAKDSVPDDWPPEEKKLYLDNFVDWSFSDNIRTSPWICEVPSYNFSLISLFTIGLEPMKSGYYYSKEDWFSIPTSFIDRMNHTLLPILKNLNKVHYNQTEPQIQHSESVVQKQRSKNGSDEKVADEKGFSLRFSKDKDYMRPDLIEINSGLWDLRQWSEDDSRSTGTELSDSNELFFNTQLTTQRLEWYRTRLIGAFENLIKIFPSSSSAQTMAKHQEGKGLIEGEYQDVDGCRILWRSFHHPRQHSLAPFNRVSQLQEFTKDLLFNQLFNDHGNGMKSLFENRTRVELKSRLKFDRWGEMILGQERNFRDSVHPMAFPSNSLWSQMMLWELRESVIEKSKELNKKVMEKEGWKEPSLEEAGQSQQNNGSIYSSIYDLINNQGLRETSSKDTFDQTQRISFVGSSKSHCKNPFKEFGYLNHDPLEPIKNNWIPFDSNCEPSDLLSPLIQDLQRFSRQGVDYRKDSVRALPWLVNRTVVLIGDSIERFHLRDFCDFLSFSTKPSFHEVSANGFSKSQSTDQTPSRSYLIDRSTKLKSSRPFYLNEDAKDSVPDDWPPEEKKLYLDNFVDWSFSDNIRTSPWICEVPSYNFSLISLFTIGLEPMKSGYYYSKEDWFSIPTSFIDRMNHTLLPILKNLNKVHYNQTEPQIQHSESVVQKQRSKNGSDEKVADEKGFSLRFSKDKDYMRPDLIEINSGLWDLRQWSEDDSRSTGTELSDSNELFFNTQLTTQRLEWYRTRLIGAFENLIKIFPSSSSAQTMAKHQEGKGLIEGEYQDVDGCRILWRSFHHPRQHSLAPFNRVSQLQEFTKDLLFNQLFNDHGNGMKSLFENRTRVELKSRLKFDRWGEMILGQERNFRDSVHPMAFPSNSLWSQMMLWELRESVIEKSKELNKKV

Foldseek 3Di:
DPPDDPDDDDPPDPDDDDDDPDDDPPPPPPPVDDDDPPPDPPPDDPPPPVPVPPPDPPLPECPDLLPADFAQDFDPVQQQNRATQHPPPSYGTFRPLVQQLVVLLCCQPVVDPLLVDVDGPCLLQAQAEEEEEEFVQSLLLQQLLQQVSQVNHVVHPDHRDLQSQDAWPDDPSGQKTKDFDACPDVLPPPDHFQADPVQGLPDDPQADPVLSVVLVVCVVVLSPDRQSGQTKMKMARPSRRHMYIYHHALFQAFDSQCSVCSPPSNDDDPHHSLSCCRRPVFSSQLSVLVVVVVVCVVSVVPCVVVVVVVPPDDPDPPPDLDPVLVQVQNPPPDSGRAHQEYEHERPLSLLLNVLVVVCVVVVNDWDFVAAPCLVPEDDPVSLVVNLVSVVVSLLSVCVSFPFPLVVVQVVCVVVVNDRPDPSLPQGLTFAYEYEQAAAFARGHSHHRNHSVVSRVSVCCCLPPNLAPCPPDPDCPPSSVSSSSNCVVRYDYHCLRVNCPPVNVQASDRGYHGSPSRSSNVSSVVVVSSSVRSVSSSVSVVVVD/DDPDDPDDDDPDDPDDDDDDPDDDPPDPPPPVDDDDPPPDPPPDDPPPPVPVPPPDPPLPECPDLLPADFAQDFDPVQQQNRATQHPPPSYGTFRPLVQQLVQLLCCQPVVDPLLVDVDGPCLLQAQAEEEEEEFVQSLLLQQLLQQVSQVNHVVHPDHRDLQSQDAWPDDPSGQKTKDFDAPPPVLPPVDDFAADPVQALPDDPQADPVLSVVLSVCVVVLSPDRQSGQTKMKMARPSRRHMYIYHHALFQAFDSQCSVCSNPSNDDDDHHSLRCCVRHVFSSQLSVLVVVVVVCVVSVVPCVVVVVVVPPDDPDPPPDLDPVVVCVQNPPPDSGRAHQEYEYERPLSLLLSVLVVVCVVVVNDWDFVAAPCLVPEDDPVSLVVNLVSVVVSLLSVCVSFPFPLVVVQVVCVVVVNDRPDPSLPQGLTFAYEYEQAAAFARTHSHHRNHSVVSRVSVCCCLPPNLAPCPPDDDCDPSSVSSSSNCVVRYDYHCLRVNCPPVNVQASDRGHHGSPSRSSNVSSVVVVSSSVRSVSSSVSVVVVD

Solvent-accessible surface area (backbone atoms only — not comparable to full-atom values): 62081 Å² total; per-residue (Å²): 134,86,84,81,78,88,77,82,85,82,85,70,77,86,73,77,96,76,80,85,86,78,75,91,77,65,70,84,68,62,76,77,65,73,83,78,80,74,75,81,71,89,77,71,70,90,62,85,66,82,55,83,66,78,67,69,84,48,92,72,64,58,86,50,45,89,76,43,48,34,38,67,36,64,36,91,88,43,65,87,58,11,29,60,42,34,70,51,84,79,27,64,53,84,68,66,60,57,50,49,39,51,46,42,34,41,41,64,69,64,74,41,55,52,90,76,46,84,81,55,78,54,65,86,50,49,72,34,32,36,36,30,39,15,37,68,63,42,46,46,42,46,51,41,44,28,28,43,54,24,31,69,26,84,78,53,76,45,76,62,73,78,79,72,76,63,79,61,88,44,44,92,80,40,55,20,30,42,50,65,59,50,92,78,39,75,74,51,64,78,70,67,73,33,24,52,84,92,53,42,85,56,63,66,84,85,43,54,67,70,56,46,52,54,29,70,74,39,46,71,61,22,63,67,64,52,37,75,72,44,35,33,36,38,27,37,27,67,81,39,49,25,38,39,37,26,40,49,39,54,11,60,57,34,67,75,80,34,54,87,41,51,83,42,53,48,57,63,72,56,48,35,37,58,49,33,46,62,26,43,48,47,55,50,29,23,49,50,33,50,54,50,50,67,63,42,60,75,60,60,68,63,54,67,58,55,69,58,56,73,63,63,72,81,77,71,77,75,72,64,83,58,70,65,68,64,47,62,45,59,27,92,85,47,78,40,49,56,57,38,26,36,36,41,44,46,66,65,47,46,38,27,52,52,38,51,48,50,22,65,74,69,71,44,80,86,36,70,87,42,55,50,64,50,70,49,72,79,50,70,67,56,51,50,54,49,50,56,47,51,51,50,41,51,48,49,49,42,69,77,56,48,20,64,49,52,47,50,48,50,53,36,44,76,68,68,45,76,84,70,84,76,65,76,71,61,73,49,37,41,34,31,29,40,53,41,68,56,73,51,41,81,17,22,47,50,19,49,32,44,52,46,34,51,47,28,48,49,48,38,38,68,73,50,49,63,71,48,76,70,74,72,76,88,64,45,73,62,53,51,47,48,38,53,46,41,68,72,25,53,42,84,33,57,61,20,63,59,44,52,45,45,57,86,41,31,66,50,59,74,41,67,24,55,61,38,52,34,40,30,46,46,47,51,49,52,51,51,36,50,51,23,53,50,51,31,50,53,53,55,52,69,74,100,136,84,87,81,79,89,78,79,85,82,85,71,75,90,72,77,96,76,80,84,85,79,77,88,79,69,71,85,66,62,77,77,63,72,84,80,79,74,76,80,72,88,76,73,74,89,61,82,67,85,57,84,66,81,70,66,85,56,87,69,64,55,86,49,45,89,77,44,49,35,36,67,37,64,37,91,86,43,65,86,57,11,30,58,42,33,71,50,84,78,28,63,52,82,68,66,59,58,50,49,39,51,46,41,33,40,41,63,70,64,73,40,53,51,90,76,46,84,81,56,81,55,64,87,50,47,69,34,30,36,37,30,40,15,36,67,63,42,46,45,42,47,50,40,45,27,27,44,53,23,32,70,24,85,77,54,75,47,76,62,72,77,79,70,74,63,79,60,87,45,45,94,79,39,57,21,30,43,51,64,60,49,92,78,42,73,70,63,61,76,61,74,64,30,25,48,84,93,48,47,84,56,65,67,84,84,43,55,68,69,57,44,51,52,29,70,73,39,46,71,62,23,64,68,64,52,38,74,72,44,36,34,36,39,28,37,29,67,81,38,49,25,38,38,39,26,41,48,38,54,11,60,58,35,65,77,79,34,54,88,42,50,82,42,52,47,56,63,68,48,47,36,38,59,47,32,47,61,28,36,47,45,54,51,29,25,45,49,34,50,54,49,48,67,62,41,60,75,60,60,68,66,54,66,58,55,68,59,57,70,63,63,71,80,78,72,78,76,74,65,83,57,69,65,66,62,46,64,43,58,26,94,85,48,77,40,48,56,57,39,24,36,37,40,46,45,66,66,48,45,38,27,52,51,37,51,50,50,21,65,76,68,71,44,79,84,36,70,88,40,56,50,64,48,71,47,73,80,50,72,66,58,52,50,53,48,49,55,47,51,52,50,42,52,48,49,48,42,69,76,55,49,20,64,51,51,47,50,49,52,53,36,46,74,69,67,45,77,84,71,85,76,65,75,71,62,72,50,37,41,34,32,29,41,52,42,69,56,74,50,41,80,18,22,48,49,20,48,33,43,52,46,33,50,45,27,48,49,47,38,39,68,72,52,50,66,72,50,75,69,74,72,76,89,62,46,72,62,52,51,47,46,36,54,48,41,69,71,25,51,42,82,34,58,60,20,62,60,45,51,44,44,59,85,42,33,67,52,58,73,43,67,25,55,62,38,52,34,40,30,47,46,47,50,48,52,52,50,36,51,51,23,52,50,51,32,50,53,52,54,53,69,74,100